Protein AF-A0A9N8ZDX1-F1 (afdb_monomer_lite)

Organism: Funneliformis mosseae (NCBI:txid27381)

pLDDT: mean 87.54, std 16.49, range [23.47, 98.81]

Foldseek 3Di:
DDAFDADALCQLQAAWQWAQWAAAQARQKIWIWHDDVSAIAIWMDRHLQDCPRIDGLDDDPALHWDDWDHFLPQWIWGWDPPVETWIWIAHNPPSDIDTQDPDPPKHKDWADHANVCRQKTKMWICPPPVQATFIWIAGRVHSDIGGDGDPPPQFLDFHAANVRDTAWTWFQDLQRWIFIWGADPNDTDTDDIGGLLWRVQKDWQDWFDDVPWIKIWMWTQPPHWETFIWIFTPVPPVRDTHGQGDCPPAQWYFDDFDAQLAGRHTAWTWAADQAIDIDGSDPLVVVLRVLVCVVDVAHKDWSYAHNVRQWTWIWGAFQFAAIWIWIAGSVVRDTRTPDGRRVVSVVGGFWAKDWDWFQFPVGDTKTKIKTAAPPQDDPVDNGAGPAAAQAEEEEEADLQAADHNDHHDSVCRNVSSLGHMYMYINQQCHHGRTSVSNLVQFQQQLHVSLSRSVSVVVVCVVSRHHDQLRYEQEYEASSLLSQLSCQQVVVPRHLEYEHEAYQQAQLVVLVPDRSNCPSSSSSVCGRNPADSPDPVRNVSRCVNGSVVRVVSRPHAYDYEHCDDDDDHNYHHDVSDDRDDSRSLVSSLSVQVVSLVSCVRNNGDHDDDDPPPDDPPPPDDDDDDPPVVVVVVRDDDDDDDPVVVVVLLVVLVVVVLVQVCVVQNPVCSVLLLVLLQDDFFKKKFFQPLADPVLLVVQVVCCCVVPFVPWDWDPLLQTTIIGTPDDGDDWDAHPLQATGIDIDFPLLSVLLSLLVAAWAFAEEEEQCFLPPSVSSNCCHNVVPDDSDPDDPPDDPDPRQGYAYEYEDQDPVRLVNNVCNCVRRPRPVCPPRRYHYDNDQPLPPAAGQTYEAAADAPQVSVQSNDSVSSSVDDPCRLVVRLVVSLVSVVSVQSRYDAQGKYKYKYLDPDVSNAVVSVVVVCPDDPFHKDWDDDPPPPPAADDDPRWGAHGCSPRVSGTRMTMIMMHTHDDDPPD

Secondary structure (DSSP, 8-state):
-PPPPPPPHHHHHS--SSEEEEE-TTSS-EEEEEEETTEEEEEEES-TT-GGG-EE-----SS----EEE-SSSEEEEEEESSSEEEEEEETTT--EEES---TT-BEEEEEE-SSSTTEEEEEE--S-TTSPEEEEEETTT--EEEEE---S--SEEEE-TTS-EEEEEEE-TTS-EEEEEEETTEEEEEEEE-TTTTTT-EEEEEEEETTEEEEEEEE-TTSSS-EEEEEETTSTT--EEEEE--TT-SS-EEEEEE-TTT--EEEEEEESSSEEEEESSHHHHHHHHHHHHH-SSEEEEEEE-TTS-EEEEEEE-SSS--EEEEEETTTTEEEEEEES-GGGTTSPPPPEEEEEEEPTT--EEEEEEE--TT-EETTEEEEESS-EEEEEEE-S-SSS---S-S--HHHHHHHHHT-EEEEE--TT-SSS-HHHHHTTTT-TTTHHHHHHHHHHHHHHHTT-EEEEEEEEEEETHHHHHHHHHHHHSTTT-SEEEEES--S-HHHHHHT--GGGGGGHHHHHHHHT--TTSHHHHHHHHHT-GGGGGGG--S-EEEEESS---SSEEEE-TT-BSB--SHHHHHHHHHHHHHHHHHHH-------------TTS--S-----THHHHTTS----S--TTHHHHHHHHHHHHHHHHHHHHH-TTTHHHHHHHHHSPPP-EEEE-TTS-HHHHHHHHHHHHHSS-TT-EE-GGGSS-EEE-SSPPPPP-B-TTS-BSEEEE-HHHHHHHHHHT--TT-EEEEET-TT-HHHHHHHHHHTTTS-SSS---TT--S-----EEEEE--SHHHHHHHHHHHHHHS-GGGTTTTEEEESS-GGGS--EEEEEEE-----HHHHHH-HHHHHT--THHHHHHHHHHHHHHHHHHHHEEEEEEEEEEES---TTTTHHHHHHHHT-SSS-EEEPP--S---SSEE-SSSEEE-TTTTTT---EEEEEEEE-------

InterPro domains:
  IPR001375 Peptidase S9, prolyl oligopeptidase, catalytic domain [PF00326] (412-517)
  IPR001678 SAM-dependent methyltransferase RsmB-F/NOP2-type domain [PS51686] (671-966)
  IPR011042 Six-bladed beta-propeller, TolB-like [G3DSA:2.120.10.30] (7-189)
  IPR023267 RNA (C5-cytosine) methyltransferase [PR02008] (762-772)
  IPR023267 RNA (C5-cytosine) methyltransferase [PR02008] (846-858)
  IPR023267 RNA (C5-cytosine) methyltransferase [PR02008] (896-912)
  IPR023267 RNA (C5-cytosine) methyltransferase [PTHR22808] (650-927)
  IPR029058 Alpha/Beta hydrolase fold [G3DSA:3.40.50.1820] (318-607)
  IPR029058 Alpha/Beta hydrolase fold [SSF53474] (355-602)
  IPR029063 S-adenosyl-L-methionine-dependent methyltransferase superfamily [G3DSA:3.40.50.150] (743-967)
  IPR029063 S-adenosyl-L-methionine-dependent methyltransferase superfamily [SSF53335] (737-965)
  IPR049560 SAM-dependent methyltransferase RsmB-F/NOP2-type, catalytic core [PF01189] (752-951)

Radius of gyration: 34.42 Å; chains: 1; bounding box: 88×97×95 Å

Sequence (972 aa):
MPQPSIIPRKVLFGNPSRASPTISPDGKYLAFIAPKDGILNIYVCDNPRDISSARAITNDKHRGIRTYMWSFSNRIIYKQDKDDFKVYSVDVNSGEEILLTPFDKTTSTPERFSSDFPDEIVISINHPDPTAFSLYRSNLKTGEINLIEENTQGFIGYFVNDDLKVRFATKQTDEAGNDVYRKINDEWELMISYDLDDTISSEIKSLVKDDKDELVYLTDSRDREFNALYKINLNDPKKKLHLVVDPKNQKSDIEETLLDPRTNVPLAYSLNYLRKSWHPICSEVSKDLDFLKSVDEGDISFLSQTLDNTIWIVGFENDTRSAMYYLYERSERSVHLLFNQRPELDDYELVKLHPVVIKSRDNLDLVSYLTVPLKKHDPYTNYKPTHPLPMILAVHGGPWIRDYFTPLRGDHQFFANRGYAVLSVNYRSSTGLGKTLLRSGNGEWGGKAHDDLIDAINWAIKEKIALKDKIAIYGGSYGGYAVLAGLTFTPGVFAAGVDIVGPSNLVTLLKSIPPYWKAMLNELKKRVGGDPETEEGVKFLSSRSPLNFADKICKPLLIAQVSKSIPVDYVLFNDEGHGFARPENRISFFAMTEKFLSVHLGGRYEEVQVIQVRKSELYNDGDDKENSLIRSSVRIIGSFCSRSIKKLNSITELFNNFYIQQYGKERWPNLLSSLKGPSKSCAMINKFASNTSILEFIHESKSSNNSDMMKVDYLGVECYVSDSKFPKPKKDEHNIFNVYHLDLASIMVTKALDVQPGDMVLDLCAAPGGKSLAILQRLLNNVDQRGGAIEGSSTRESGGMLIANEINNKRFHRLLQVIKSYIPFKYHQDQIKLVKNSPTRNFSYDKILVDVPCSSERHLITDQNELSRWKESRSKNFSIKQYNILLDAVKALRINGILVYSTCSISNLENDLVIKKILENSWVELQAVKRNDGWEFGEETGFGWIVLPDKCDGYGPMYFTILKRVEKGNKF

Structure (mmCIF, N/CA/C/O backbone):
data_AF-A0A9N8ZDX1-F1
#
_entry.id   AF-A0A9N8ZDX1-F1
#
loop_
_atom_site.group_PDB
_atom_site.id
_atom_site.type_symbol
_atom_site.label_atom_id
_atom_site.label_alt_id
_atom_site.label_comp_id
_atom_site.label_asym_id
_atom_site.label_entity_id
_atom_site.label_seq_id
_atom_site.pdbx_PDB_ins_code
_atom_site.Cartn_x
_atom_site.Cartn_y
_atom_site.Cartn_z
_atom_site.occupancy
_atom_site.B_iso_or_equiv
_atom_site.auth_seq_id
_atom_site.auth_comp_id
_atom_site.auth_asym_id
_atom_site.auth_atom_id
_atom_site.pdbx_PDB_model_num
ATOM 1 N N . MET A 1 1 ? -41.905 8.507 -5.202 1.00 55.69 1 MET A N 1
ATOM 2 C CA . MET A 1 1 ? -41.245 7.815 -6.334 1.00 55.69 1 MET A CA 1
ATOM 3 C C . MET A 1 1 ? -40.669 6.491 -5.841 1.00 55.69 1 MET A C 1
ATOM 5 O O . MET A 1 1 ? -40.224 6.464 -4.696 1.00 55.69 1 MET A O 1
ATOM 9 N N . PRO A 1 2 ? -40.684 5.410 -6.642 1.00 65.88 2 PRO A N 1
ATOM 10 C CA . PRO A 1 2 ? -40.080 4.137 -6.251 1.00 65.88 2 PRO A CA 1
ATOM 11 C C . PRO A 1 2 ? -38.570 4.300 -6.023 1.00 65.88 2 PRO A C 1
ATOM 13 O O . PRO A 1 2 ? -37.890 5.005 -6.780 1.00 65.88 2 PRO A O 1
ATOM 16 N N . GLN A 1 3 ? -38.066 3.675 -4.956 1.00 75.75 3 GLN A N 1
ATOM 17 C CA . GLN A 1 3 ? -36.641 3.669 -4.616 1.00 75.75 3 GLN A CA 1
ATOM 18 C C . GLN A 1 3 ? -35.839 2.981 -5.737 1.00 75.75 3 GLN A C 1
ATOM 20 O O . GLN A 1 3 ? -36.326 1.991 -6.286 1.00 75.75 3 GLN A O 1
ATOM 25 N N . PRO A 1 4 ? -34.641 3.479 -6.092 1.00 86.00 4 PRO A N 1
ATOM 26 C CA . PRO A 1 4 ? -33.779 2.822 -7.077 1.00 86.00 4 PRO A CA 1
ATOM 27 C C . PRO A 1 4 ? -33.379 1.418 -6.600 1.00 86.00 4 PRO A C 1
ATOM 29 O O . PRO A 1 4 ? -33.313 1.166 -5.392 1.00 86.00 4 PRO A O 1
ATOM 32 N N . SER A 1 5 ? -33.092 0.500 -7.523 1.00 90.50 5 SER A N 1
ATOM 33 C CA . SER A 1 5 ? -32.574 -0.834 -7.190 1.00 90.50 5 SER A CA 1
ATOM 34 C C . SER A 1 5 ? -31.267 -0.735 -6.387 1.00 90.50 5 SER A C 1
ATOM 36 O O . SER A 1 5 ? -30.557 0.276 -6.415 1.00 90.50 5 SER A O 1
ATOM 38 N N . ILE A 1 6 ? -30.973 -1.758 -5.580 1.00 93.19 6 ILE A N 1
ATOM 39 C CA . ILE A 1 6 ? -29.654 -1.860 -4.944 1.00 93.19 6 ILE A CA 1
ATOM 40 C C . ILE A 1 6 ? -28.660 -2.274 -6.026 1.00 93.19 6 ILE A C 1
ATOM 42 O O . ILE A 1 6 ? -28.867 -3.301 -6.667 1.00 93.19 6 ILE A O 1
ATOM 46 N N . ILE A 1 7 ? -27.587 -1.499 -6.202 1.00 95.62 7 ILE A N 1
ATOM 47 C CA . ILE A 1 7 ? -26.479 -1.890 -7.079 1.00 95.62 7 ILE A CA 1
ATOM 48 C C . ILE A 1 7 ? -25.700 -3.003 -6.361 1.00 95.62 7 ILE A C 1
ATOM 50 O O . ILE A 1 7 ? -25.249 -2.773 -5.224 1.00 95.62 7 ILE A O 1
ATOM 54 N N . PRO A 1 8 ? -25.541 -4.196 -6.964 1.00 95.44 8 PRO A N 1
ATOM 55 C CA . PRO A 1 8 ? -24.845 -5.302 -6.323 1.00 95.44 8 PRO A CA 1
ATOM 56 C C . PRO A 1 8 ? -23.377 -4.979 -6.029 1.00 95.44 8 PRO A C 1
ATOM 58 O O . PRO A 1 8 ? -22.676 -4.386 -6.851 1.00 95.44 8 PRO A O 1
ATOM 61 N N . ARG A 1 9 ? -22.859 -5.453 -4.890 1.00 94.06 9 ARG A N 1
ATOM 62 C CA . ARG A 1 9 ? -21.437 -5.310 -4.510 1.00 94.06 9 ARG A CA 1
ATOM 63 C C . ARG A 1 9 ? -20.499 -5.840 -5.593 1.00 94.06 9 ARG A C 1
ATOM 65 O O . ARG A 1 9 ? -19.472 -5.229 -5.868 1.00 94.06 9 ARG A O 1
ATOM 72 N N . LYS A 1 10 ? -20.865 -6.962 -6.225 1.00 92.25 10 LYS A N 1
ATOM 73 C CA . LYS A 1 10 ? -20.088 -7.587 -7.307 1.00 92.25 10 LYS A CA 1
ATOM 74 C C . LYS A 1 10 ? -19.955 -6.679 -8.536 1.00 92.25 10 LYS A C 1
ATOM 76 O O . LYS A 1 10 ? -18.924 -6.730 -9.190 1.00 92.25 10 LYS A O 1
ATOM 81 N N . VAL A 1 11 ? -20.951 -5.843 -8.822 1.00 94.31 11 VAL A N 1
ATOM 82 C CA . VAL A 1 11 ? -20.932 -4.918 -9.968 1.00 94.31 11 VAL A CA 1
ATOM 83 C C . VAL A 1 11 ? -19.973 -3.747 -9.702 1.00 94.31 11 VAL A C 1
ATOM 85 O O . VAL A 1 11 ? -19.142 -3.422 -10.542 1.00 94.31 11 VAL A O 1
ATOM 88 N N . LEU A 1 12 ? -20.007 -3.166 -8.497 1.00 93.38 12 LEU A N 1
ATOM 89 C CA . LEU A 1 12 ? -19.137 -2.037 -8.122 1.00 93.38 12 LEU A CA 1
ATOM 90 C C . LEU A 1 12 ? -17.692 -2.457 -7.808 1.00 93.38 12 LEU A C 1
ATOM 92 O O . LEU A 1 12 ? -16.742 -1.749 -8.136 1.00 93.38 12 LEU A O 1
ATOM 96 N N . PHE A 1 13 ? -17.520 -3.610 -7.160 1.00 92.94 13 PHE A N 1
ATOM 97 C CA . PHE A 1 13 ? -16.246 -4.047 -6.584 1.00 92.94 13 PHE A CA 1
ATOM 98 C C . PHE A 1 13 ? -15.755 -5.395 -7.124 1.00 92.94 13 PHE A C 1
ATOM 100 O O . PHE A 1 13 ? -14.796 -5.958 -6.593 1.00 92.94 13 PHE A O 1
ATOM 107 N N . GLY A 1 14 ? -16.373 -5.941 -8.168 1.00 91.62 14 GLY A N 1
ATOM 108 C CA . GLY A 1 14 ? -15.836 -7.085 -8.907 1.00 91.62 14 GLY A CA 1
ATOM 109 C C . GLY A 1 14 ? -14.628 -6.698 -9.755 1.00 91.62 14 GLY A C 1
ATOM 110 O O . GLY A 1 14 ? -14.195 -5.542 -9.762 1.00 91.62 14 GLY A O 1
ATOM 111 N N . ASN A 1 15 ? -14.064 -7.650 -10.490 1.00 93.38 15 ASN A N 1
ATOM 112 C CA . ASN A 1 15 ? -13.120 -7.307 -11.554 1.00 93.38 15 ASN A CA 1
ATOM 113 C C . ASN A 1 15 ? -13.843 -6.544 -12.675 1.00 93.38 15 ASN A C 1
ATOM 115 O O . ASN A 1 15 ? -15.035 -6.774 -12.866 1.00 93.38 15 ASN A O 1
ATOM 119 N N . PRO A 1 16 ? -13.174 -5.601 -13.361 1.00 94.56 16 PRO A N 1
ATOM 120 C CA . PRO A 1 16 ? -13.725 -5.022 -14.579 1.00 94.56 16 PRO A CA 1
ATOM 121 C C . PRO A 1 16 ? -13.825 -6.092 -15.670 1.00 94.56 16 PRO A C 1
ATOM 123 O O . PRO A 1 16 ? -13.044 -7.047 -15.670 1.00 94.56 16 PRO A O 1
ATOM 126 N N . SER A 1 17 ? -14.748 -5.906 -16.612 1.00 95.50 17 SER A N 1
ATOM 127 C CA . SER A 1 17 ? -14.849 -6.770 -17.791 1.00 95.50 17 SER A CA 1
ATOM 128 C C . SER A 1 17 ? -13.591 -6.649 -18.658 1.00 95.50 17 SER A C 1
ATOM 130 O O . SER A 1 17 ? -13.038 -7.656 -19.097 1.00 95.50 17 SER A O 1
ATOM 132 N N . ARG A 1 18 ? -13.103 -5.415 -18.852 1.00 96.50 18 ARG A N 1
ATOM 133 C CA . ARG A 1 18 ? -11.825 -5.077 -19.504 1.00 96.50 18 ARG A CA 1
ATOM 134 C C . ARG A 1 18 ? -11.278 -3.784 -18.902 1.00 96.50 18 ARG A C 1
ATOM 136 O O . ARG A 1 18 ? -12.065 -2.955 -18.466 1.00 96.50 18 ARG A O 1
ATOM 143 N N . ALA A 1 19 ? -9.965 -3.581 -18.858 1.00 96.62 19 ALA A N 1
ATOM 144 C CA . ALA A 1 19 ? -9.360 -2.360 -18.323 1.00 96.62 19 ALA A CA 1
ATOM 145 C C . ALA A 1 19 ? -7.980 -2.075 -18.920 1.00 96.62 19 ALA A C 1
ATOM 147 O O . ALA A 1 19 ? -7.331 -2.971 -19.457 1.00 96.62 19 ALA A O 1
ATOM 148 N N . SER A 1 20 ? -7.526 -0.829 -18.768 1.00 96.56 20 SER A N 1
ATOM 149 C CA . SER A 1 20 ? -6.164 -0.394 -19.101 1.00 96.56 20 SER A CA 1
ATOM 150 C C . SER A 1 20 ? -5.719 -0.778 -20.521 1.00 96.56 20 SER A C 1
ATOM 152 O O . SER A 1 20 ? -4.696 -1.453 -20.660 1.00 96.56 20 SER A O 1
ATOM 154 N N . PRO A 1 21 ? -6.478 -0.428 -21.579 1.00 98.00 21 PRO A N 1
ATOM 155 C CA . PRO A 1 21 ? -6.029 -0.680 -22.939 1.00 98.00 21 PRO A CA 1
ATOM 156 C C . PRO A 1 21 ? -4.808 0.175 -23.282 1.00 98.00 21 PRO A C 1
ATOM 158 O O . PRO A 1 21 ? -4.778 1.361 -22.964 1.00 98.00 21 PRO A O 1
ATOM 161 N N . THR A 1 22 ? -3.822 -0.414 -23.951 1.00 97.94 22 THR A N 1
ATOM 162 C CA . THR A 1 22 ? -2.669 0.313 -24.492 1.00 97.94 22 THR A CA 1
ATOM 163 C C . THR A 1 22 ? -2.265 -0.261 -25.845 1.00 97.94 22 THR A C 1
ATOM 165 O O . THR A 1 22 ? -2.353 -1.472 -26.067 1.00 97.94 22 THR A O 1
ATOM 168 N N . ILE A 1 23 ? -1.828 0.604 -26.756 1.00 97.88 23 ILE A N 1
ATOM 169 C CA . ILE A 1 23 ? -1.395 0.226 -28.104 1.00 97.88 23 ILE A CA 1
ATOM 170 C C . ILE A 1 23 ? 0.116 -0.012 -28.144 1.00 97.88 23 ILE A C 1
ATOM 172 O O . ILE A 1 23 ? 0.869 0.672 -27.448 1.00 97.88 23 ILE A O 1
ATOM 176 N N . SER A 1 24 ? 0.559 -0.979 -28.950 1.00 97.50 24 SER A N 1
ATOM 177 C CA . SER A 1 24 ? 1.982 -1.210 -29.186 1.00 97.50 24 SER A CA 1
ATOM 178 C C . SER A 1 24 ? 2.624 0.002 -29.873 1.00 97.50 24 SER A C 1
ATOM 180 O O . SER A 1 24 ? 1.956 0.695 -30.647 1.00 97.50 24 SER A O 1
ATOM 182 N N . PRO A 1 25 ? 3.929 0.258 -29.661 1.00 96.75 25 PRO A N 1
ATOM 183 C CA . PRO A 1 25 ? 4.604 1.406 -30.264 1.00 96.75 25 PRO A CA 1
ATOM 184 C C . PRO A 1 25 ? 4.526 1.449 -31.796 1.00 96.75 25 PRO A C 1
ATOM 186 O O . PRO A 1 25 ? 4.531 2.528 -32.376 1.00 96.75 25 PRO A O 1
ATOM 189 N N . ASP A 1 26 ? 4.432 0.294 -32.457 1.00 95.62 26 ASP A N 1
ATOM 190 C CA . ASP A 1 26 ? 4.300 0.184 -33.914 1.00 95.62 26 ASP A CA 1
ATOM 191 C C . ASP A 1 26 ? 2.844 0.185 -34.419 1.00 95.62 26 ASP A C 1
ATOM 193 O O . ASP A 1 26 ? 2.614 0.035 -35.618 1.00 95.62 26 ASP A O 1
ATOM 197 N N . GLY A 1 27 ? 1.863 0.315 -33.520 1.00 95.69 27 GLY A N 1
ATOM 198 C CA . GLY A 1 27 ? 0.443 0.385 -33.857 1.00 95.69 27 GLY A CA 1
ATOM 199 C C . GLY A 1 27 ? -0.186 -0.931 -34.313 1.00 95.69 27 GLY A C 1
ATOM 200 O O . GLY A 1 27 ? -1.321 -0.912 -34.784 1.00 95.69 27 GLY A O 1
ATOM 201 N N . LYS A 1 28 ? 0.515 -2.069 -34.212 1.00 94.75 28 LYS A N 1
ATOM 202 C CA . LYS A 1 28 ? 0.005 -3.365 -34.692 1.00 94.75 28 LYS A CA 1
ATOM 203 C C . LYS A 1 28 ? -0.842 -4.119 -33.680 1.00 94.75 28 LYS A C 1
ATOM 205 O O . LYS A 1 28 ? -1.708 -4.881 -34.088 1.00 94.75 28 LYS A O 1
ATOM 210 N N . TYR A 1 29 ? -0.605 -3.928 -32.388 1.00 96.50 29 TYR A N 1
ATOM 211 C CA . TYR A 1 29 ? -1.265 -4.698 -31.341 1.00 96.50 29 TYR A CA 1
ATOM 212 C C . TYR A 1 29 ? -1.938 -3.778 -30.334 1.00 96.50 29 TYR A C 1
ATOM 214 O O . TYR A 1 29 ? -1.427 -2.709 -30.007 1.00 96.50 29 TYR A O 1
ATOM 222 N N . LEU A 1 30 ? -3.066 -4.224 -29.792 1.00 97.69 30 LEU A N 1
ATOM 223 C CA . LEU A 1 30 ? -3.670 -3.617 -28.613 1.00 97.69 30 LEU A CA 1
ATOM 224 C C . LEU A 1 30 ? -3.649 -4.644 -27.488 1.00 97.69 30 LEU A C 1
ATOM 226 O O . LEU A 1 30 ? -4.099 -5.776 -27.657 1.00 97.69 30 LEU A O 1
ATOM 230 N N . ALA A 1 31 ? -3.141 -4.233 -26.335 1.00 98.19 31 ALA A N 1
ATOM 231 C CA . ALA A 1 31 ? -3.210 -5.006 -25.111 1.00 98.19 31 ALA A CA 1
ATOM 232 C C . ALA A 1 31 ? -4.245 -4.404 -24.165 1.00 98.19 31 ALA A C 1
ATOM 234 O O . ALA A 1 31 ? -4.539 -3.213 -24.231 1.00 98.19 31 ALA A O 1
ATOM 235 N N . PHE A 1 32 ? -4.802 -5.226 -23.282 1.00 98.31 32 PHE A N 1
ATOM 236 C CA . PHE A 1 32 ? -5.649 -4.795 -22.173 1.00 98.31 32 PHE A CA 1
ATOM 237 C C . PHE A 1 32 ? -5.677 -5.867 -21.082 1.00 98.31 32 PHE A C 1
ATOM 239 O O . PHE A 1 32 ? -5.274 -7.010 -21.288 1.00 98.31 32 PHE A O 1
ATOM 246 N N . ILE A 1 33 ? -6.173 -5.511 -19.902 1.00 98.00 33 ILE A N 1
ATOM 247 C CA . ILE A 1 33 ? -6.389 -6.448 -18.801 1.00 98.00 33 ILE A CA 1
ATOM 248 C C . ILE A 1 33 ? -7.836 -6.930 -18.824 1.00 98.00 33 ILE A C 1
ATOM 250 O O . ILE A 1 33 ? -8.758 -6.119 -18.892 1.00 98.00 33 ILE A O 1
ATOM 254 N N . ALA A 1 34 ? -8.050 -8.239 -18.712 1.00 97.44 34 ALA A N 1
ATOM 255 C CA . ALA A 1 34 ? -9.377 -8.824 -18.543 1.00 97.44 34 ALA A CA 1
ATOM 256 C C . ALA A 1 34 ? -9.326 -10.105 -17.691 1.00 97.44 34 ALA A C 1
ATOM 258 O O . ALA A 1 34 ? -8.256 -10.699 -17.526 1.00 97.44 34 ALA A O 1
ATOM 259 N N . PRO A 1 35 ? -10.452 -10.552 -17.110 1.00 96.00 35 PRO A N 1
ATOM 260 C CA . PRO A 1 35 ? -10.497 -11.803 -16.365 1.00 96.00 35 PRO A CA 1
ATOM 261 C C . PRO A 1 35 ? -10.279 -13.023 -17.273 1.00 96.00 35 PRO A C 1
ATOM 263 O O . PRO A 1 35 ? -10.859 -13.131 -18.350 1.00 96.00 35 PRO A O 1
ATOM 266 N N . LYS A 1 36 ? -9.485 -13.980 -16.805 1.00 95.31 36 LYS A N 1
ATOM 267 C CA . LYS A 1 36 ? -9.415 -15.364 -17.279 1.00 95.31 36 LYS A CA 1
ATOM 268 C C . LYS A 1 36 ? -9.708 -16.243 -16.067 1.00 95.31 36 LYS A C 1
ATOM 270 O O . LYS A 1 36 ? -9.024 -16.108 -15.056 1.00 95.31 36 LYS A O 1
ATOM 275 N N . ASP A 1 37 ? -10.781 -17.029 -16.121 1.00 92.06 37 ASP A N 1
ATOM 276 C CA . ASP A 1 37 ? -11.279 -17.811 -14.975 1.00 92.06 37 ASP A CA 1
ATOM 277 C C . ASP A 1 37 ? -11.464 -16.952 -13.703 1.00 92.06 37 ASP A C 1
ATOM 279 O O . ASP A 1 37 ? -11.077 -17.317 -12.596 1.00 92.06 37 ASP A O 1
ATOM 283 N N . GLY A 1 38 ? -11.988 -15.732 -13.874 1.00 88.69 38 GLY A N 1
ATOM 284 C CA . GLY A 1 38 ? -12.203 -14.770 -12.786 1.00 88.69 38 GLY A CA 1
ATOM 285 C C . GLY A 1 38 ? -10.964 -13.979 -12.339 1.00 88.69 38 GLY A C 1
ATOM 286 O O . GLY A 1 38 ? -11.124 -12.994 -11.617 1.00 88.69 38 GLY A O 1
ATOM 287 N N . ILE A 1 39 ? -9.756 -14.318 -12.807 1.00 92.31 39 ILE A N 1
ATOM 288 C CA . ILE A 1 39 ? -8.486 -13.693 -12.395 1.00 92.31 39 ILE A CA 1
ATOM 289 C C . ILE A 1 39 ? -7.921 -12.814 -13.515 1.00 92.31 39 ILE A C 1
ATOM 291 O O . ILE A 1 39 ? -7.858 -13.220 -14.674 1.00 92.31 39 ILE A O 1
ATOM 295 N N . LEU A 1 40 ? -7.509 -11.588 -13.182 1.00 95.50 40 LEU A N 1
ATOM 296 C CA . LEU A 1 40 ? -7.029 -10.619 -14.172 1.00 95.50 40 LEU A CA 1
ATOM 297 C C . LEU A 1 40 ? -5.735 -11.081 -14.854 1.00 95.50 40 LEU A C 1
ATOM 299 O O . LEU A 1 40 ? -4.741 -11.374 -14.192 1.00 95.50 40 LEU A O 1
ATOM 303 N N . ASN A 1 41 ? -5.762 -11.100 -16.182 1.00 96.94 41 ASN A N 1
ATOM 304 C CA . ASN A 1 41 ? -4.666 -11.471 -17.066 1.00 96.94 41 ASN A CA 1
ATOM 305 C C . ASN A 1 41 ? -4.532 -10.446 -18.200 1.00 96.94 41 ASN A C 1
ATOM 307 O O . ASN A 1 41 ? -5.436 -9.643 -18.436 1.00 96.94 41 ASN A O 1
ATOM 311 N N . ILE A 1 42 ? -3.396 -10.478 -18.893 1.00 98.00 42 ILE A N 1
ATOM 312 C CA . ILE A 1 42 ? -3.113 -9.612 -20.038 1.00 98.00 42 ILE A CA 1
ATOM 313 C C . ILE A 1 42 ? -3.644 -10.302 -21.291 1.00 98.00 42 ILE A C 1
ATOM 315 O O . ILE A 1 42 ? -3.317 -11.461 -21.557 1.00 98.00 42 ILE A O 1
ATOM 319 N N . TYR A 1 43 ? -4.452 -9.577 -22.050 1.00 97.94 43 TYR A N 1
ATOM 320 C CA . TYR A 1 43 ? -4.965 -9.967 -23.353 1.00 97.94 43 TYR A CA 1
ATOM 321 C C . TYR A 1 43 ? -4.326 -9.103 -24.431 1.00 97.94 43 TYR A C 1
ATOM 323 O O . TYR A 1 43 ? -4.060 -7.928 -24.190 1.00 97.94 43 TYR A O 1
ATOM 331 N N . VAL A 1 44 ? -4.108 -9.681 -25.610 1.00 97.56 44 VAL A N 1
ATOM 332 C CA . VAL A 1 44 ? -3.630 -8.970 -26.801 1.00 97.56 44 VAL A CA 1
ATOM 333 C C . VAL A 1 44 ? -4.508 -9.315 -27.996 1.00 97.56 44 VAL A C 1
ATOM 335 O O . VAL A 1 44 ? -4.904 -10.473 -28.143 1.00 97.56 44 VAL A O 1
ATOM 338 N N . CYS A 1 45 ? -4.801 -8.326 -28.840 1.00 95.19 45 CYS A N 1
ATOM 339 C CA . CYS A 1 45 ? -5.360 -8.524 -30.174 1.00 95.19 45 CYS A CA 1
ATOM 340 C C . CYS A 1 45 ? -4.414 -7.997 -31.262 1.00 95.19 45 CYS A C 1
ATOM 342 O O . CYS A 1 45 ? -3.749 -6.972 -31.093 1.00 95.19 45 CYS A O 1
ATOM 344 N N . ASP A 1 46 ? -4.399 -8.704 -32.393 1.00 92.12 46 ASP A N 1
ATOM 345 C CA . ASP A 1 46 ? -3.553 -8.402 -33.559 1.00 92.12 46 ASP A CA 1
ATOM 346 C C . ASP A 1 46 ? -4.177 -7.329 -34.473 1.00 92.12 46 ASP A C 1
ATOM 348 O O . ASP A 1 46 ? -3.565 -6.872 -35.434 1.00 92.12 46 ASP A O 1
ATOM 352 N N . ASN A 1 47 ? -5.424 -6.936 -34.191 1.00 93.25 47 ASN A N 1
ATOM 353 C CA . ASN A 1 47 ? -6.096 -5.807 -34.820 1.00 93.25 47 ASN A CA 1
ATOM 354 C C . ASN A 1 47 ? -6.563 -4.829 -33.729 1.00 93.25 47 ASN A C 1
ATOM 356 O O . ASN A 1 47 ? -7.563 -5.100 -33.062 1.00 93.25 47 ASN A O 1
ATOM 360 N N . PRO A 1 48 ? -5.909 -3.668 -33.562 1.00 93.56 48 PRO A N 1
ATOM 361 C CA . PRO A 1 48 ? -6.271 -2.697 -32.530 1.00 93.56 48 PRO A CA 1
ATOM 362 C C . PRO A 1 48 ? -7.687 -2.128 -32.657 1.00 93.56 48 PRO A C 1
ATOM 364 O O . PRO A 1 48 ? -8.211 -1.589 -31.687 1.00 93.56 48 PRO A O 1
ATOM 367 N N . ARG A 1 49 ? -8.312 -2.239 -33.838 1.00 92.12 49 ARG A N 1
ATOM 368 C CA . ARG A 1 49 ? -9.676 -1.751 -34.105 1.00 92.12 49 ARG A CA 1
ATOM 369 C C . ARG A 1 49 ? -10.749 -2.821 -33.905 1.00 92.12 49 ARG A C 1
ATOM 371 O O . ARG A 1 49 ? -11.931 -2.497 -33.937 1.00 92.12 49 ARG A O 1
ATOM 378 N N . ASP A 1 50 ? -10.356 -4.077 -33.706 1.00 90.62 50 ASP A N 1
ATOM 379 C CA . ASP A 1 50 ? -11.276 -5.184 -33.460 1.00 90.62 50 ASP A CA 1
ATOM 380 C C . ASP A 1 50 ? -10.717 -6.131 -32.394 1.00 90.62 50 ASP A C 1
ATOM 382 O O . ASP A 1 50 ? -9.851 -6.974 -32.639 1.00 90.62 50 ASP A O 1
ATOM 386 N N . ILE A 1 51 ? -11.270 -6.006 -31.189 1.00 91.88 51 ILE A N 1
ATOM 387 C CA . ILE A 1 51 ? -10.871 -6.801 -30.028 1.00 91.88 51 ILE A CA 1
ATOM 388 C C . ILE A 1 51 ? -11.464 -8.217 -30.028 1.00 91.88 51 ILE A C 1
ATOM 390 O O . ILE A 1 51 ? -11.217 -8.969 -29.086 1.00 91.88 51 ILE A O 1
ATOM 394 N N . SER A 1 52 ? -12.263 -8.601 -31.032 1.00 89.19 52 SER A N 1
ATOM 395 C CA . SER A 1 52 ? -12.872 -9.937 -31.105 1.00 89.19 52 SER A CA 1
ATOM 396 C C . SER A 1 52 ? -11.834 -11.063 -31.198 1.00 89.19 52 SER A C 1
ATOM 398 O O . SER A 1 52 ? -12.092 -12.174 -30.739 1.00 89.19 52 SER A O 1
ATOM 400 N N . SER A 1 53 ? -10.638 -10.758 -31.714 1.00 87.62 53 SER A N 1
ATOM 401 C CA . SER A 1 53 ? -9.492 -11.672 -31.806 1.00 87.62 53 SER A CA 1
ATOM 402 C C . SER A 1 53 ? -8.638 -11.739 -30.532 1.00 87.62 53 SER A C 1
ATOM 404 O O . SER A 1 53 ? -7.608 -12.414 -30.519 1.00 87.62 53 SER A O 1
ATOM 406 N N . ALA A 1 54 ? -9.027 -11.040 -29.460 1.00 95.38 54 ALA A N 1
ATOM 407 C CA . ALA A 1 54 ? -8.208 -10.943 -28.261 1.00 95.38 54 ALA A CA 1
ATOM 408 C C . ALA A 1 54 ? -7.987 -12.303 -27.583 1.00 95.38 54 ALA A C 1
ATOM 410 O O . ALA A 1 54 ? -8.930 -13.033 -27.275 1.00 95.38 54 ALA A O 1
ATOM 411 N N . ARG A 1 55 ? -6.728 -12.599 -27.257 1.00 95.56 55 ARG A N 1
ATOM 412 C CA . ARG A 1 55 ? -6.316 -13.807 -26.530 1.00 95.56 55 ARG A CA 1
ATOM 413 C C . ARG A 1 55 ? -5.505 -13.452 -25.295 1.00 95.56 55 ARG A C 1
ATOM 415 O O . ARG A 1 55 ? -4.709 -12.516 -25.320 1.00 95.56 55 ARG A O 1
ATOM 422 N N . ALA A 1 56 ? -5.679 -14.222 -24.224 1.00 96.81 56 ALA A N 1
ATOM 423 C CA . ALA A 1 56 ? -4.841 -14.092 -23.039 1.00 96.81 56 ALA A CA 1
ATOM 424 C C . ALA A 1 56 ? -3.412 -14.552 -23.360 1.00 96.81 56 ALA A C 1
ATOM 426 O O . ALA A 1 56 ? -3.221 -15.684 -23.809 1.00 96.81 56 ALA A O 1
ATOM 427 N N . ILE A 1 57 ? -2.424 -13.698 -23.100 1.00 96.44 57 ILE A N 1
ATOM 428 C CA . ILE A 1 57 ? -0.997 -14.023 -23.256 1.00 96.44 57 ILE A CA 1
ATOM 429 C C . ILE A 1 57 ? -0.338 -14.418 -21.931 1.00 96.44 57 ILE A C 1
ATOM 431 O O . ILE A 1 57 ? 0.757 -14.964 -21.920 1.00 96.44 57 ILE A O 1
ATOM 435 N N . THR A 1 58 ? -1.023 -14.179 -20.811 1.00 96.00 58 THR A N 1
ATOM 436 C CA . THR A 1 58 ? -0.605 -14.616 -19.477 1.00 96.00 58 THR A CA 1
ATOM 437 C C . THR A 1 58 ? -1.617 -15.584 -18.857 1.00 96.00 58 THR A C 1
ATOM 439 O O . THR A 1 58 ? -2.724 -15.802 -19.368 1.00 96.00 58 THR A O 1
ATOM 442 N N . ASN A 1 59 ? -1.199 -16.248 -17.776 1.00 93.06 59 ASN A N 1
ATOM 443 C CA . ASN A 1 59 ? -1.996 -17.257 -17.080 1.00 93.06 59 ASN A CA 1
ATOM 444 C C . ASN A 1 59 ? -1.812 -17.196 -15.554 1.00 93.06 59 ASN A C 1
ATOM 446 O O . ASN A 1 59 ? -1.578 -18.219 -14.906 1.00 93.06 59 ASN A O 1
ATOM 450 N N . ASP A 1 60 ? -1.871 -15.994 -14.981 1.00 90.62 60 ASP A N 1
ATOM 451 C CA . ASP A 1 60 ? -1.879 -15.800 -13.536 1.00 90.62 60 ASP A CA 1
ATOM 452 C C . ASP A 1 60 ? -3.119 -16.445 -12.910 1.00 90.62 60 ASP A C 1
ATOM 454 O O . ASP A 1 60 ? -4.245 -16.251 -13.372 1.00 90.62 60 ASP A O 1
ATOM 458 N N . LYS A 1 61 ? -2.884 -17.204 -11.837 1.00 88.38 61 LYS A N 1
ATOM 459 C CA . LYS A 1 61 ? -3.908 -17.923 -11.069 1.00 88.38 61 LYS A CA 1
ATOM 460 C C . LYS A 1 61 ? -3.987 -17.457 -9.613 1.00 88.38 61 LYS A C 1
ATOM 462 O O . LYS A 1 61 ? -4.547 -18.158 -8.771 1.00 88.38 61 LYS A O 1
ATOM 467 N N . HIS A 1 62 ? -3.388 -16.310 -9.295 1.00 82.12 62 HIS A N 1
ATOM 468 C CA . HIS A 1 62 ? -3.205 -15.852 -7.923 1.00 82.12 62 HIS A CA 1
ATOM 469 C C . HIS A 1 62 ? -3.867 -14.492 -7.694 1.00 82.12 62 HIS A C 1
ATOM 471 O O . HIS A 1 62 ? -5.061 -14.430 -7.396 1.00 82.12 62 HIS A O 1
ATOM 477 N N . ARG A 1 63 ? -3.093 -13.405 -7.771 1.00 81.81 63 ARG A N 1
ATOM 478 C CA . ARG A 1 63 ? -3.519 -12.055 -7.367 1.00 81.81 63 ARG A CA 1
ATOM 479 C C . ARG A 1 63 ? -4.075 -11.229 -8.537 1.00 81.81 63 ARG A C 1
ATOM 481 O O . ARG A 1 63 ? -4.714 -10.193 -8.313 1.00 81.81 63 ARG A O 1
ATOM 488 N N . GLY A 1 64 ? -3.876 -11.720 -9.762 1.00 90.00 64 GLY A N 1
ATOM 489 C CA . GLY A 1 64 ? -4.198 -11.053 -11.015 1.00 90.00 64 GLY A CA 1
ATOM 490 C C . GLY A 1 64 ? -3.191 -9.959 -11.367 1.00 90.00 64 GLY A C 1
ATOM 491 O O . GLY A 1 64 ? -2.709 -9.233 -10.496 1.00 90.00 64 GLY A O 1
ATOM 492 N N . ILE A 1 65 ? -2.884 -9.826 -12.654 1.00 93.12 65 ILE A N 1
ATOM 493 C CA . ILE A 1 65 ? -2.015 -8.767 -13.179 1.00 93.12 65 ILE A CA 1
ATOM 494 C C . ILE A 1 65 ? -2.840 -7.484 -13.338 1.00 93.12 65 ILE A C 1
ATOM 496 O O . ILE A 1 65 ? -3.943 -7.511 -13.881 1.00 93.12 65 ILE A O 1
ATOM 500 N N . ARG A 1 66 ? -2.321 -6.358 -12.832 1.00 90.50 66 ARG A N 1
ATOM 501 C CA . ARG A 1 66 ? -3.041 -5.065 -12.777 1.00 90.50 66 ARG A CA 1
ATOM 502 C C . ARG A 1 66 ? -2.395 -3.949 -13.578 1.00 90.50 66 ARG A C 1
ATOM 504 O O . ARG A 1 66 ? -3.060 -2.966 -13.880 1.00 90.50 66 ARG A O 1
ATOM 511 N N . THR A 1 67 ? -1.113 -4.087 -13.878 1.00 93.62 67 THR A N 1
ATOM 512 C CA . THR A 1 67 ? -0.334 -3.109 -14.625 1.00 93.62 67 THR A CA 1
ATOM 513 C C . THR A 1 67 ? 0.606 -3.846 -15.562 1.00 93.62 67 THR A C 1
ATOM 515 O O . THR A 1 67 ? 1.104 -4.927 -15.240 1.00 93.62 67 THR A O 1
ATOM 518 N N . TYR A 1 68 ? 0.820 -3.262 -16.733 1.00 97.00 68 TYR A N 1
ATOM 519 C CA . TYR A 1 68 ? 1.754 -3.750 -17.732 1.00 97.00 68 TYR A CA 1
ATOM 520 C C . TYR A 1 68 ? 2.205 -2.579 -18.614 1.00 97.00 68 TYR A C 1
ATOM 522 O O . TYR A 1 68 ? 1.584 -1.516 -18.599 1.00 97.00 68 TYR A O 1
ATOM 530 N N . MET A 1 69 ? 3.300 -2.762 -19.343 1.00 97.06 69 MET A N 1
ATOM 531 C CA . MET A 1 69 ? 3.914 -1.755 -20.207 1.00 97.06 69 MET A CA 1
ATOM 532 C C . MET A 1 69 ? 4.401 -2.420 -21.493 1.00 97.06 69 MET A C 1
ATOM 534 O O . MET A 1 69 ? 4.890 -3.550 -21.461 1.00 97.06 69 MET A O 1
ATOM 538 N N . TRP A 1 70 ? 4.287 -1.724 -22.617 1.00 97.25 70 TRP A N 1
ATOM 539 C CA . TRP A 1 70 ? 4.839 -2.182 -23.889 1.00 97.25 70 TRP A CA 1
ATOM 540 C C . TRP A 1 70 ? 6.355 -1.979 -23.955 1.00 97.25 70 TRP A C 1
ATOM 542 O O . TRP A 1 70 ? 6.857 -0.924 -23.571 1.00 97.25 70 TRP A O 1
ATOM 552 N N . SER A 1 71 ? 7.074 -2.965 -24.496 1.00 96.12 71 SER A N 1
ATOM 553 C CA . SER A 1 71 ? 8.412 -2.753 -25.055 1.00 96.12 71 SER A CA 1
ATOM 554 C C . SER A 1 71 ? 8.332 -2.320 -26.521 1.00 96.12 71 SER A C 1
ATOM 556 O O . SER A 1 71 ? 7.279 -2.385 -27.157 1.00 96.12 71 SER A O 1
ATOM 558 N N . PHE A 1 72 ? 9.482 -1.963 -27.093 1.00 95.12 72 PHE A N 1
ATOM 559 C CA . PHE A 1 72 ? 9.628 -1.715 -28.530 1.00 95.12 72 PHE A CA 1
ATOM 560 C C . PHE A 1 72 ? 9.942 -2.993 -29.344 1.00 95.12 72 PHE A C 1
ATOM 562 O O . PHE A 1 72 ? 10.217 -2.908 -30.537 1.00 95.12 72 PHE A O 1
ATOM 569 N N . SER A 1 73 ? 9.892 -4.182 -28.726 1.00 89.69 73 SER A N 1
ATOM 570 C CA . SER A 1 73 ? 10.277 -5.487 -29.306 1.00 89.69 73 SER A CA 1
ATOM 571 C C . SER A 1 73 ? 9.146 -6.525 -29.368 1.00 89.69 73 SER A C 1
ATOM 573 O O . SER A 1 73 ? 9.407 -7.726 -29.368 1.00 89.69 73 SER A O 1
ATOM 575 N N . ASN A 1 74 ? 7.882 -6.091 -29.437 1.00 90.44 74 ASN A N 1
ATOM 576 C CA . ASN A 1 74 ? 6.698 -6.970 -29.370 1.00 90.44 74 ASN A CA 1
ATOM 577 C C . ASN A 1 74 ? 6.626 -7.801 -28.077 1.00 90.44 74 ASN A C 1
ATOM 579 O O . ASN A 1 74 ? 6.161 -8.944 -28.083 1.00 90.44 74 ASN A O 1
ATOM 583 N N . ARG A 1 75 ? 7.083 -7.231 -26.958 1.00 96.88 75 ARG A N 1
ATOM 584 C CA . ARG A 1 75 ? 6.969 -7.846 -25.635 1.00 96.88 75 ARG A CA 1
ATOM 585 C C . ARG A 1 75 ? 6.235 -6.921 -24.680 1.00 96.88 75 ARG A C 1
ATOM 587 O O . ARG A 1 75 ? 6.229 -5.701 -24.839 1.00 96.88 75 ARG A O 1
ATOM 594 N N . ILE A 1 76 ? 5.614 -7.524 -23.677 1.00 97.81 76 ILE A N 1
ATOM 595 C CA . ILE A 1 76 ? 4.921 -6.812 -22.609 1.00 97.81 76 ILE A CA 1
ATOM 596 C C . ILE A 1 76 ? 5.630 -7.083 -21.290 1.00 97.81 76 ILE A C 1
ATOM 598 O O . ILE A 1 76 ? 5.936 -8.226 -20.956 1.00 97.81 76 ILE A O 1
ATOM 602 N N . ILE A 1 77 ? 5.878 -6.020 -20.533 1.00 97.75 77 ILE A N 1
ATOM 603 C CA . ILE A 1 77 ? 6.511 -6.068 -19.223 1.00 97.75 77 ILE A CA 1
ATOM 604 C C . ILE A 1 77 ? 5.434 -5.889 -18.165 1.00 97.75 77 ILE A C 1
ATOM 606 O O . ILE A 1 77 ? 4.611 -4.983 -18.263 1.00 97.75 77 ILE A O 1
ATOM 610 N N . TYR A 1 78 ? 5.440 -6.721 -17.130 1.00 95.62 78 TYR A N 1
ATOM 611 C CA . TYR A 1 78 ? 4.529 -6.569 -15.998 1.00 95.62 78 TYR A CA 1
ATOM 612 C C . TYR A 1 78 ? 5.184 -6.951 -14.683 1.00 95.62 78 TYR A C 1
ATOM 614 O O . TYR A 1 78 ? 6.181 -7.674 -14.621 1.00 95.62 78 TYR A O 1
ATOM 622 N N . LYS A 1 79 ? 4.586 -6.446 -13.608 1.00 91.69 79 LYS A N 1
ATOM 623 C CA . LYS A 1 79 ? 5.004 -6.701 -12.237 1.00 91.69 79 LYS A CA 1
ATOM 624 C C . LYS A 1 79 ? 4.023 -7.668 -11.584 1.00 91.69 79 LYS A C 1
ATOM 626 O O . LYS A 1 79 ? 2.813 -7.477 -11.696 1.00 91.69 79 LYS A O 1
ATOM 631 N N . GLN A 1 80 ? 4.532 -8.683 -10.892 1.00 86.56 80 GLN A N 1
ATOM 632 C CA . GLN A 1 80 ? 3.700 -9.626 -10.145 1.00 86.56 80 GLN A CA 1
ATOM 633 C C . GLN A 1 80 ? 4.292 -9.917 -8.768 1.00 86.56 80 GLN A C 1
ATOM 635 O O . GLN A 1 80 ? 5.507 -10.021 -8.610 1.00 86.56 80 GLN A O 1
ATOM 640 N N . ASP A 1 81 ? 3.406 -10.047 -7.786 1.00 77.94 81 ASP A N 1
ATOM 641 C CA . ASP A 1 81 ? 3.727 -10.358 -6.397 1.00 77.94 81 ASP A CA 1
ATOM 642 C C . ASP A 1 81 ? 3.579 -11.869 -6.158 1.00 77.94 81 ASP A C 1
ATOM 644 O O . ASP A 1 81 ? 2.465 -12.390 -6.055 1.00 77.94 81 ASP A O 1
ATOM 648 N N . LYS A 1 82 ? 4.712 -12.580 -6.143 1.00 70.88 82 LYS A N 1
ATOM 649 C CA . LYS A 1 82 ? 4.811 -14.015 -5.819 1.00 70.88 82 LYS A CA 1
ATOM 650 C C . LYS A 1 82 ? 5.832 -14.171 -4.687 1.00 70.88 82 LYS A C 1
ATOM 652 O O . LYS A 1 82 ? 6.960 -14.573 -4.944 1.00 70.88 82 LYS A O 1
ATOM 657 N N . ASP A 1 83 ? 5.449 -13.754 -3.479 1.00 65.06 83 ASP A N 1
ATOM 658 C CA . ASP A 1 83 ? 6.284 -13.584 -2.267 1.00 65.06 83 ASP A CA 1
ATOM 659 C C . ASP A 1 83 ? 7.233 -12.370 -2.286 1.00 65.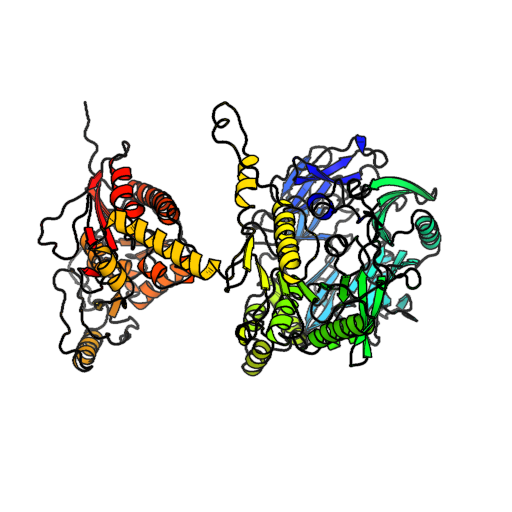06 83 ASP A C 1
ATOM 661 O O . ASP A 1 83 ? 7.581 -11.855 -1.225 1.00 65.06 83 ASP A O 1
ATOM 665 N N . ASP A 1 84 ? 7.576 -11.882 -3.478 1.00 77.44 84 ASP A N 1
ATOM 666 C CA . ASP A 1 84 ? 8.283 -10.635 -3.749 1.00 77.44 84 ASP A CA 1
ATOM 667 C C . ASP A 1 84 ? 7.745 -10.005 -5.043 1.00 77.44 84 ASP A C 1
ATOM 669 O O . ASP A 1 84 ? 7.191 -10.678 -5.922 1.00 77.44 84 ASP A O 1
ATOM 673 N N . PHE A 1 85 ? 7.962 -8.703 -5.196 1.00 82.25 85 PHE A N 1
ATOM 674 C CA . PHE A 1 85 ? 7.561 -7.943 -6.372 1.00 82.25 85 PHE A CA 1
ATOM 675 C C . PHE A 1 85 ? 8.577 -8.097 -7.513 1.00 82.25 85 PHE A C 1
ATOM 677 O O . PHE A 1 85 ? 9.572 -7.371 -7.584 1.00 82.25 85 PHE A O 1
ATOM 684 N N . LYS A 1 86 ? 8.288 -9.020 -8.433 1.00 89.56 86 LYS A N 1
ATOM 685 C CA . LYS A 1 86 ? 9.150 -9.397 -9.562 1.00 89.56 86 LYS A CA 1
ATOM 686 C C . LYS A 1 86 ? 8.684 -8.779 -10.879 1.00 89.56 86 LYS A C 1
ATOM 688 O O . LYS A 1 86 ? 7.490 -8.531 -11.052 1.00 89.56 86 LYS A O 1
ATOM 693 N N . VAL A 1 87 ? 9.616 -8.565 -11.808 1.00 95.19 87 VAL A N 1
ATOM 694 C CA . VAL A 1 87 ? 9.332 -8.058 -13.160 1.00 95.19 87 VAL A CA 1
ATOM 695 C C . VAL A 1 87 ? 9.489 -9.187 -14.173 1.00 95.19 87 VAL A C 1
ATOM 697 O O . VAL A 1 87 ? 10.499 -9.891 -14.174 1.00 95.19 87 VAL A O 1
ATOM 700 N N . TYR A 1 88 ? 8.491 -9.336 -15.038 1.00 95.62 88 TYR A N 1
ATOM 701 C CA . TYR A 1 88 ? 8.427 -10.345 -16.089 1.00 95.62 88 TYR A CA 1
ATOM 702 C C . TYR A 1 88 ? 8.295 -9.681 -17.459 1.00 95.62 88 TYR A C 1
ATOM 704 O O . TYR A 1 88 ? 7.731 -8.594 -17.569 1.00 95.62 88 TYR A O 1
ATOM 712 N N . SER A 1 89 ? 8.789 -10.361 -18.490 1.00 97.62 89 SER A N 1
ATOM 713 C CA . SER A 1 89 ? 8.649 -10.021 -19.906 1.00 97.62 89 SER A CA 1
ATOM 714 C C . SER A 1 89 ? 7.947 -11.167 -20.622 1.00 97.62 89 SER A C 1
ATOM 716 O O . SER A 1 89 ? 8.447 -12.289 -20.613 1.00 97.62 89 SER A O 1
ATOM 718 N N . VAL A 1 90 ? 6.815 -10.905 -21.268 1.00 97.88 90 VAL A N 1
ATOM 719 C CA . VAL A 1 90 ? 6.074 -11.903 -22.047 1.00 97.88 90 VAL A CA 1
ATOM 720 C C . VAL A 1 90 ? 6.104 -11.561 -23.531 1.00 97.88 90 VAL A C 1
ATOM 722 O O . VAL A 1 90 ? 5.865 -10.416 -23.919 1.00 97.88 90 VAL A O 1
ATOM 725 N N . ASP A 1 91 ? 6.424 -12.549 -24.361 1.00 96.75 91 ASP A N 1
ATOM 726 C CA . ASP A 1 91 ? 6.336 -12.421 -25.813 1.00 96.75 91 ASP A CA 1
ATOM 727 C C . ASP A 1 91 ? 4.876 -12.358 -26.258 1.00 96.75 91 ASP A C 1
ATOM 729 O O . ASP A 1 91 ? 4.065 -13.202 -25.870 1.00 96.75 91 ASP A O 1
ATOM 733 N N . VAL A 1 92 ? 4.532 -11.392 -27.107 1.00 95.12 92 VAL A N 1
ATOM 734 C CA . VAL A 1 92 ? 3.152 -11.266 -27.585 1.00 95.12 92 VAL A CA 1
ATOM 735 C C . VAL A 1 92 ? 2.735 -12.468 -28.424 1.00 95.12 92 VAL A C 1
ATOM 737 O O . VAL A 1 92 ? 1.606 -12.938 -28.284 1.00 95.12 92 VAL A O 1
ATOM 740 N N . ASN A 1 93 ? 3.614 -12.994 -29.274 1.00 90.81 93 ASN A N 1
ATOM 741 C CA . ASN A 1 93 ? 3.265 -14.034 -30.237 1.00 90.81 93 ASN A CA 1
ATOM 742 C C . ASN A 1 93 ? 3.295 -15.425 -29.603 1.00 90.81 93 ASN A C 1
ATOM 744 O O . ASN A 1 93 ? 2.317 -16.163 -29.706 1.00 90.81 93 ASN A O 1
ATOM 748 N N . SER A 1 94 ? 4.395 -15.777 -28.934 1.00 92.12 94 SER A N 1
ATOM 749 C CA . SER A 1 94 ? 4.580 -17.115 -28.360 1.00 92.12 94 SER A CA 1
ATOM 750 C C . SER A 1 94 ? 3.954 -17.279 -26.972 1.00 92.12 94 SER A C 1
ATOM 752 O O . SER A 1 94 ? 3.688 -18.408 -26.561 1.00 92.12 94 SER A O 1
ATOM 754 N N . GLY A 1 95 ? 3.716 -16.181 -26.242 1.00 92.56 95 GLY A N 1
ATOM 755 C CA . GLY A 1 95 ? 3.323 -16.222 -24.829 1.00 92.56 95 GLY A CA 1
ATOM 756 C C . GLY A 1 95 ? 4.455 -16.658 -23.891 1.00 92.56 95 GLY A C 1
ATOM 757 O O . GLY A 1 95 ? 4.202 -16.961 -22.726 1.00 92.56 95 GLY A O 1
ATOM 758 N N . GLU A 1 96 ? 5.697 -16.721 -24.381 1.00 95.25 96 GLU A N 1
ATOM 759 C CA . GLU A 1 96 ? 6.868 -17.070 -23.578 1.00 95.25 96 GLU A CA 1
ATOM 760 C C . GLU A 1 96 ? 7.130 -16.003 -22.508 1.00 95.25 96 GLU A C 1
ATOM 762 O O . GLU A 1 96 ? 7.411 -14.847 -22.830 1.00 95.25 96 GLU A O 1
ATOM 767 N N . GLU A 1 97 ? 7.060 -16.404 -21.238 1.00 95.75 97 GLU A N 1
ATOM 768 C CA . GLU A 1 97 ? 7.338 -15.567 -20.068 1.00 95.75 97 GLU A CA 1
ATOM 769 C C . GLU A 1 97 ? 8.808 -15.714 -19.637 1.00 95.75 97 GLU A C 1
ATOM 771 O O . GLU A 1 97 ? 9.304 -16.823 -19.446 1.00 95.75 97 GLU A O 1
ATOM 776 N N . ILE A 1 98 ? 9.484 -14.585 -19.427 1.00 96.50 98 ILE A N 1
ATOM 777 C CA . ILE A 1 98 ? 10.864 -14.485 -18.946 1.00 96.50 98 ILE A CA 1
ATOM 778 C C . ILE A 1 98 ? 10.879 -13.666 -17.655 1.00 96.50 98 ILE A C 1
ATOM 780 O O . ILE A 1 98 ? 10.330 -12.563 -17.602 1.00 96.50 98 ILE A O 1
ATOM 784 N N . LEU A 1 99 ? 11.524 -14.184 -16.609 1.00 95.62 99 LEU A N 1
ATOM 785 C CA . LEU A 1 99 ? 11.775 -13.440 -15.374 1.00 95.62 99 LEU A CA 1
ATOM 786 C C . LEU A 1 99 ? 12.969 -12.498 -15.576 1.00 95.62 99 LEU A C 1
ATOM 788 O O . LEU A 1 99 ? 14.067 -12.963 -15.866 1.00 95.62 99 LEU A O 1
ATOM 792 N N . LEU A 1 100 ? 12.770 -11.193 -15.371 1.00 96.88 100 LEU A N 1
ATOM 793 C CA . LEU A 1 100 ? 13.829 -10.187 -15.524 1.00 96.88 100 LEU A CA 1
ATOM 794 C C . LEU A 1 100 ? 14.569 -9.890 -14.215 1.00 96.88 100 LEU A C 1
ATOM 796 O O . LEU A 1 100 ? 15.684 -9.383 -14.242 1.00 96.88 100 LEU A O 1
ATOM 800 N N . THR A 1 101 ? 13.964 -10.178 -13.056 1.00 94.56 101 THR A N 1
ATOM 801 C CA . THR A 1 101 ? 14.549 -9.841 -11.745 1.00 94.56 101 THR A CA 1
ATOM 802 C C . THR A 1 101 ? 14.710 -11.066 -10.835 1.00 94.56 101 THR A C 1
ATOM 804 O O . THR A 1 101 ? 13.895 -11.325 -9.944 1.00 94.56 101 THR A O 1
ATOM 807 N N . PRO A 1 102 ? 15.786 -11.855 -11.010 1.00 91.69 102 PRO A N 1
ATOM 808 C CA . PRO A 1 102 ? 15.957 -13.131 -10.314 1.00 91.69 102 PRO A CA 1
ATOM 809 C C . PRO A 1 102 ? 16.366 -13.011 -8.831 1.00 91.69 102 PRO A C 1
ATOM 811 O O . PRO A 1 102 ? 16.534 -14.027 -8.171 1.00 91.69 102 PRO A O 1
ATOM 814 N N . PHE A 1 103 ? 16.500 -11.804 -8.270 1.00 91.50 103 PHE A N 1
ATOM 815 C CA . PHE A 1 103 ? 17.029 -11.587 -6.913 1.00 91.50 103 PHE A CA 1
ATOM 816 C C . PHE A 1 103 ? 15.983 -11.786 -5.804 1.00 91.50 103 PHE A C 1
ATOM 818 O O . PHE A 1 103 ? 14.980 -11.073 -5.769 1.00 91.50 103 PHE A O 1
ATOM 825 N N . ASP A 1 104 ? 16.196 -12.719 -4.881 1.00 88.56 104 ASP A N 1
ATOM 826 C CA . ASP A 1 104 ? 15.281 -12.981 -3.755 1.00 88.56 104 ASP A CA 1
ATOM 827 C C . ASP A 1 104 ? 15.201 -11.815 -2.757 1.00 88.56 104 ASP A C 1
ATOM 829 O O . ASP A 1 104 ? 16.202 -11.151 -2.490 1.00 88.56 104 ASP A O 1
ATOM 833 N N . LYS A 1 105 ? 14.032 -11.622 -2.129 1.00 85.88 105 LYS A N 1
ATOM 834 C CA . LYS A 1 105 ? 13.755 -10.593 -1.106 1.00 85.88 105 LYS A CA 1
ATOM 835 C C . LYS A 1 105 ? 13.970 -9.168 -1.598 1.00 85.88 105 LYS A C 1
ATOM 837 O O . LYS A 1 105 ? 14.411 -8.297 -0.843 1.00 85.88 105 LYS A O 1
ATOM 842 N N . THR A 1 106 ? 13.665 -8.942 -2.869 1.00 88.62 106 THR A N 1
ATOM 843 C CA . THR A 1 106 ? 13.774 -7.635 -3.510 1.00 88.62 106 THR A CA 1
ATOM 844 C C . THR A 1 106 ? 12.420 -7.163 -4.012 1.00 88.62 106 THR A C 1
ATOM 846 O O . THR A 1 106 ? 11.511 -7.940 -4.292 1.00 88.62 106 THR A O 1
ATOM 849 N N . THR A 1 107 ? 12.289 -5.854 -4.153 1.00 89.69 107 THR A N 1
ATOM 850 C CA . THR A 1 107 ? 11.250 -5.227 -4.957 1.00 89.69 107 THR A CA 1
ATOM 851 C C . THR A 1 107 ? 11.915 -4.566 -6.152 1.00 89.69 107 THR A C 1
ATOM 853 O O . THR A 1 107 ? 13.005 -4.000 -6.050 1.00 89.69 107 THR A O 1
ATOM 856 N N . SER A 1 108 ? 11.254 -4.647 -7.299 1.00 92.31 108 SER A N 1
ATOM 857 C CA . SER A 1 108 ? 11.775 -4.118 -8.553 1.00 92.31 108 SER A CA 1
ATOM 858 C C . SER A 1 108 ? 10.760 -3.216 -9.246 1.00 92.31 108 SER A C 1
ATOM 860 O O . SER A 1 108 ? 9.548 -3.446 -9.153 1.00 92.31 108 SER A O 1
ATOM 862 N N . THR A 1 109 ? 11.249 -2.209 -9.961 1.00 91.56 109 THR A N 1
ATOM 863 C CA . THR A 1 109 ? 10.423 -1.260 -10.715 1.00 91.56 109 THR A CA 1
ATOM 864 C C . THR A 1 109 ? 11.053 -0.998 -12.087 1.00 91.56 109 THR A C 1
ATOM 866 O O . THR A 1 109 ? 12.239 -0.682 -12.147 1.00 91.56 109 THR A O 1
ATOM 869 N N . PRO A 1 110 ? 10.306 -1.162 -13.195 1.00 94.62 110 PRO A N 1
ATOM 870 C CA . PRO A 1 110 ? 10.731 -0.696 -14.516 1.00 94.62 110 PRO A CA 1
ATOM 871 C C . PRO A 1 110 ? 10.994 0.817 -14.524 1.00 94.62 110 PRO A C 1
ATOM 873 O O . PRO A 1 110 ? 10.141 1.569 -14.067 1.00 94.62 110 PRO A O 1
ATOM 876 N N . GLU A 1 111 ? 12.132 1.256 -15.065 1.00 94.56 111 GLU A N 1
ATOM 877 C CA . GLU A 1 111 ? 12.537 2.674 -15.091 1.00 94.56 111 GLU A CA 1
ATOM 878 C C . GLU A 1 111 ? 12.509 3.272 -16.504 1.00 94.56 111 GLU A C 1
ATOM 880 O O . GLU A 1 111 ? 11.932 4.336 -16.721 1.00 94.56 111 GLU A O 1
ATOM 885 N N . ARG A 1 112 ? 13.126 2.606 -17.494 1.00 95.25 112 ARG A N 1
ATOM 886 C CA . ARG A 1 112 ? 13.221 3.151 -18.861 1.00 95.25 112 ARG A CA 1
ATOM 887 C C . ARG A 1 112 ? 13.205 2.074 -19.937 1.00 95.25 112 ARG A C 1
ATOM 889 O O . ARG A 1 112 ? 13.935 1.088 -19.854 1.00 95.25 112 ARG A O 1
ATOM 896 N N . PHE A 1 113 ? 12.411 2.344 -20.969 1.00 94.81 113 PHE A N 1
ATOM 897 C CA . PHE A 1 113 ? 12.375 1.649 -22.254 1.00 94.81 113 PHE A CA 1
ATOM 898 C C . PHE A 1 113 ? 12.989 2.560 -23.319 1.00 94.81 113 PHE A C 1
ATOM 900 O O . PHE A 1 113 ? 12.914 3.781 -23.185 1.00 94.81 113 PHE A O 1
ATOM 907 N N . SER A 1 114 ? 13.558 1.986 -24.378 1.00 94.12 114 SER A N 1
ATOM 908 C CA . SER A 1 114 ? 14.123 2.760 -25.486 1.00 94.12 114 SER A CA 1
ATOM 909 C C . SER A 1 114 ? 13.814 2.124 -26.835 1.00 94.12 114 SER A C 1
ATOM 911 O O . SER A 1 114 ? 13.920 0.908 -26.994 1.00 94.12 114 SER A O 1
ATOM 913 N N . SER A 1 115 ? 13.463 2.961 -27.813 1.00 93.56 115 SER A N 1
ATOM 914 C CA . SER A 1 115 ? 13.278 2.524 -29.200 1.00 93.56 115 SER A CA 1
ATOM 915 C C . SER A 1 115 ? 14.601 2.188 -29.902 1.00 93.56 115 SER A C 1
ATOM 917 O O . SER A 1 115 ? 14.602 1.361 -30.810 1.00 93.56 115 SER A O 1
ATOM 919 N N . ASP A 1 116 ? 15.723 2.742 -29.427 1.00 93.56 116 ASP A N 1
ATOM 920 C CA . ASP A 1 116 ? 17.071 2.433 -29.926 1.00 93.56 116 ASP A CA 1
ATOM 921 C C . ASP A 1 116 ? 17.586 1.085 -29.393 1.00 93.56 116 ASP A C 1
ATOM 923 O O . ASP A 1 116 ? 18.418 0.430 -30.023 1.00 93.56 116 ASP A O 1
ATOM 927 N N . PHE A 1 117 ? 17.060 0.645 -28.245 1.00 96.56 117 PHE A N 1
ATOM 928 C CA . PHE A 1 117 ? 17.391 -0.626 -27.592 1.00 96.56 117 PHE A CA 1
ATOM 929 C C . PHE A 1 117 ? 16.116 -1.432 -27.308 1.00 96.56 117 PHE A C 1
ATOM 931 O O . PHE A 1 117 ? 15.752 -1.641 -26.149 1.00 96.56 117 PHE A O 1
ATOM 938 N N . PRO A 1 118 ? 15.407 -1.894 -28.354 1.00 96.12 118 PRO A N 1
ATOM 939 C CA . PRO A 1 118 ? 14.042 -2.396 -28.218 1.00 96.12 118 PRO A CA 1
ATOM 940 C C . PRO A 1 118 ? 13.927 -3.673 -27.380 1.00 96.12 118 PRO A C 1
ATOM 942 O O . PRO A 1 118 ? 12.870 -3.944 -26.807 1.00 96.12 118 PRO A O 1
ATOM 945 N N . ASP A 1 119 ? 15.003 -4.453 -27.299 1.00 96.69 119 ASP A N 1
ATOM 946 C CA . ASP A 1 119 ? 15.090 -5.706 -26.546 1.00 96.69 119 ASP A CA 1
ATOM 947 C C . ASP A 1 119 ? 15.609 -5.517 -25.114 1.00 96.69 119 ASP A C 1
ATOM 949 O O . ASP A 1 119 ? 15.888 -6.504 -24.436 1.00 96.69 119 ASP A O 1
ATOM 953 N N . GLU A 1 120 ? 15.761 -4.282 -24.637 1.00 97.50 120 GLU A N 1
ATOM 954 C CA . GLU A 1 120 ? 16.378 -3.994 -23.346 1.00 97.50 120 GLU A CA 1
ATOM 955 C C . GLU A 1 120 ? 15.547 -3.030 -22.499 1.00 97.50 120 GLU A C 1
ATOM 957 O O . GLU A 1 120 ? 14.740 -2.241 -22.993 1.00 97.50 120 GLU A O 1
ATOM 962 N N . ILE A 1 121 ? 15.754 -3.102 -21.187 1.00 97.75 121 ILE A N 1
ATOM 963 C CA . ILE A 1 121 ? 15.076 -2.263 -20.203 1.00 97.75 121 ILE A CA 1
ATOM 964 C C . ILE A 1 121 ? 16.020 -1.918 -19.055 1.00 97.75 121 ILE A C 1
ATOM 966 O O . ILE A 1 121 ? 16.848 -2.740 -18.658 1.00 97.75 121 ILE A O 1
ATOM 970 N N . VAL A 1 122 ? 15.871 -0.721 -18.485 1.00 98.31 122 VAL A N 1
ATOM 971 C CA . VAL A 1 122 ? 16.469 -0.390 -17.186 1.00 98.31 122 VAL A CA 1
ATOM 972 C C . VAL A 1 122 ? 15.453 -0.626 -16.073 1.00 98.31 122 VAL A C 1
ATOM 974 O O . VAL A 1 122 ? 14.309 -0.180 -16.160 1.00 98.31 122 VAL A O 1
ATOM 977 N N . ILE A 1 123 ? 15.874 -1.338 -15.030 1.00 97.56 123 ILE A N 1
ATOM 978 C CA . ILE A 1 123 ? 15.067 -1.730 -13.876 1.00 97.56 123 ILE A CA 1
ATOM 979 C C . ILE A 1 123 ? 15.786 -1.289 -12.602 1.00 97.56 123 ILE A C 1
ATOM 981 O O . ILE A 1 123 ? 16.967 -1.574 -12.408 1.00 97.56 123 ILE A O 1
ATOM 985 N N . SER A 1 124 ? 15.053 -0.636 -11.712 1.00 95.69 124 SER A N 1
ATOM 986 C CA . SER A 1 124 ? 15.489 -0.279 -10.367 1.00 95.69 124 SER A CA 1
ATOM 987 C C . SER A 1 124 ? 15.190 -1.415 -9.394 1.00 95.69 124 SER A C 1
ATOM 989 O O . SER A 1 124 ? 14.069 -1.934 -9.361 1.00 95.69 124 SER A O 1
ATOM 991 N N . ILE A 1 125 ? 16.192 -1.842 -8.623 1.00 95.62 125 ILE A N 1
ATOM 992 C CA . ILE A 1 125 ? 16.107 -2.985 -7.702 1.00 95.62 125 ILE A CA 1
ATOM 993 C C . ILE A 1 125 ? 16.817 -2.630 -6.395 1.00 95.62 125 ILE A C 1
ATOM 995 O O . ILE A 1 125 ? 17.939 -2.127 -6.423 1.00 95.62 125 ILE A O 1
ATOM 999 N N . ASN A 1 126 ? 16.213 -2.935 -5.241 1.00 93.31 126 ASN A N 1
ATOM 1000 C CA . ASN A 1 126 ? 16.860 -2.786 -3.928 1.00 93.31 126 ASN A CA 1
ATOM 1001 C C . ASN A 1 126 ? 17.873 -3.917 -3.642 1.00 93.31 126 ASN A C 1
ATOM 1003 O O . ASN A 1 126 ? 17.752 -4.684 -2.685 1.00 93.31 126 ASN A O 1
ATOM 1007 N N . HIS A 1 127 ? 18.838 -4.056 -4.548 1.00 93.25 127 HIS A N 1
ATOM 1008 C CA . HIS A 1 127 ? 19.926 -5.024 -4.532 1.00 93.25 127 HIS A CA 1
ATOM 1009 C C . HIS A 1 127 ? 21.187 -4.356 -5.108 1.00 93.25 127 HIS A C 1
ATOM 1011 O O . HIS A 1 127 ? 21.068 -3.664 -6.122 1.00 93.25 127 HIS A O 1
ATOM 1017 N N . PRO A 1 128 ? 22.392 -4.567 -4.544 1.00 92.50 128 PRO A N 1
ATOM 1018 C CA . PRO A 1 128 ? 22.706 -5.489 -3.444 1.00 92.50 128 PRO A CA 1
ATOM 1019 C C . PRO A 1 128 ? 22.310 -4.978 -2.049 1.00 92.50 128 PRO A C 1
ATOM 1021 O O . PRO A 1 128 ? 22.193 -5.777 -1.121 1.00 92.50 128 PRO A O 1
ATOM 1024 N N . ASP A 1 129 ? 22.067 -3.675 -1.893 1.00 90.56 129 ASP A N 1
ATOM 1025 C CA . ASP A 1 129 ? 21.650 -3.073 -0.624 1.00 90.56 129 ASP A CA 1
ATOM 1026 C C . ASP A 1 129 ? 20.111 -3.058 -0.495 1.00 90.56 129 ASP A C 1
ATOM 1028 O O . ASP A 1 129 ? 19.438 -2.394 -1.281 1.00 90.56 129 ASP A O 1
ATOM 1032 N N . PRO A 1 130 ? 19.507 -3.716 0.513 1.00 88.69 130 PRO A N 1
ATOM 1033 C CA . PRO A 1 130 ? 18.057 -3.681 0.714 1.00 88.69 130 PRO A CA 1
ATOM 1034 C C . PRO A 1 130 ? 17.512 -2.296 1.112 1.00 88.69 130 PRO A C 1
ATOM 1036 O O . PRO A 1 130 ? 16.290 -2.124 1.157 1.00 88.69 130 PRO A O 1
ATOM 1039 N N . THR A 1 131 ? 18.382 -1.337 1.446 1.00 87.44 131 THR A N 1
ATOM 1040 C CA . THR A 1 131 ? 18.047 0.036 1.849 1.00 87.44 131 THR A CA 1
ATOM 1041 C C . THR A 1 131 ? 18.136 1.062 0.718 1.00 87.44 131 THR A C 1
ATOM 1043 O O . THR A 1 131 ? 17.652 2.180 0.895 1.00 87.44 131 THR A O 1
ATOM 1046 N N . ALA A 1 132 ? 18.692 0.695 -0.440 1.00 90.44 132 ALA A N 1
ATOM 1047 C CA . ALA A 1 132 ? 18.896 1.601 -1.565 1.00 90.44 132 ALA A CA 1
ATOM 1048 C C . ALA A 1 132 ? 18.603 0.900 -2.895 1.00 90.44 132 ALA A C 1
ATOM 1050 O O . ALA A 1 132 ? 18.899 -0.276 -3.075 1.00 90.44 132 ALA A O 1
ATOM 1051 N N . PHE A 1 133 ? 18.029 1.625 -3.849 1.00 94.31 133 PHE A N 1
ATOM 1052 C CA . PHE A 1 133 ? 17.745 1.076 -5.172 1.00 94.31 133 PHE A CA 1
ATOM 1053 C C . PHE A 1 133 ? 18.900 1.343 -6.130 1.00 94.31 133 PHE A C 1
ATOM 1055 O O . PHE A 1 133 ? 19.260 2.499 -6.328 1.00 94.31 133 PHE A O 1
ATOM 1062 N N . SER A 1 134 ? 19.446 0.285 -6.729 1.00 96.88 134 SER A N 1
ATOM 1063 C CA . SER A 1 134 ? 20.450 0.342 -7.799 1.00 96.88 134 SER A CA 1
ATOM 1064 C C . SER A 1 134 ? 19.805 0.058 -9.156 1.00 96.88 134 SER A C 1
ATOM 1066 O O . SER A 1 134 ? 18.749 -0.579 -9.223 1.00 96.88 134 SER A O 1
ATOM 1068 N N . LEU A 1 135 ? 20.434 0.510 -10.242 1.00 97.88 135 LEU A N 1
ATOM 1069 C CA . LEU A 1 135 ? 19.915 0.331 -11.597 1.00 97.88 135 LEU A CA 1
ATOM 1070 C C . LEU A 1 135 ? 20.589 -0.833 -12.311 1.00 97.88 135 LEU A C 1
ATOM 1072 O O . LEU A 1 135 ? 21.816 -0.940 -12.365 1.00 97.88 135 LEU A O 1
ATOM 1076 N N . TYR A 1 136 ? 19.763 -1.660 -12.936 1.00 98.06 136 TYR A N 1
ATOM 1077 C CA . TYR A 1 136 ? 20.172 -2.798 -13.740 1.00 98.06 136 TYR A CA 1
ATOM 1078 C C . TYR A 1 136 ? 19.632 -2.656 -15.153 1.00 98.06 136 TYR A C 1
ATOM 1080 O O . TYR A 1 136 ? 18.512 -2.196 -15.353 1.00 98.06 136 TYR A O 1
ATOM 1088 N N . ARG A 1 137 ? 20.405 -3.103 -16.135 1.00 97.94 137 ARG A N 1
ATOM 1089 C CA . ARG A 1 137 ? 19.988 -3.227 -17.528 1.00 97.94 137 ARG A CA 1
ATOM 1090 C C . ARG A 1 137 ? 19.721 -4.695 -17.823 1.00 97.94 137 ARG A C 1
ATOM 1092 O O . ARG A 1 137 ? 20.592 -5.528 -17.578 1.00 97.94 137 ARG A O 1
ATOM 1099 N N . SER A 1 138 ? 18.517 -5.012 -18.290 1.00 98.00 138 SER A N 1
ATOM 1100 C CA . SER A 1 138 ? 18.077 -6.385 -18.539 1.00 98.00 138 SER A CA 1
ATOM 1101 C C . SER A 1 138 ? 17.632 -6.588 -19.981 1.00 98.00 138 SER A C 1
ATOM 1103 O O . SER A 1 138 ? 16.966 -5.730 -20.560 1.00 98.00 138 SER A O 1
ATOM 1105 N N . ASN A 1 139 ? 17.987 -7.740 -20.547 1.00 97.88 139 ASN A N 1
ATOM 1106 C CA . ASN A 1 139 ? 17.528 -8.186 -21.851 1.00 97.88 139 ASN A CA 1
ATOM 1107 C C . ASN A 1 139 ? 16.151 -8.857 -21.732 1.00 97.88 139 ASN A C 1
ATOM 1109 O O . ASN A 1 139 ? 15.965 -9.831 -21.003 1.00 97.88 139 ASN A O 1
ATOM 1113 N N . LEU A 1 140 ? 15.186 -8.366 -22.504 1.00 97.62 140 LEU A N 1
ATOM 1114 C CA . LEU A 1 140 ? 13.785 -8.776 -22.453 1.00 97.62 140 LEU A CA 1
ATOM 1115 C C . LEU A 1 140 ? 13.523 -10.186 -22.993 1.00 97.62 140 LEU A C 1
ATOM 1117 O O . LEU A 1 140 ? 12.466 -10.747 -22.692 1.00 97.62 140 LEU A O 1
ATOM 1121 N N . LYS A 1 141 ? 14.437 -10.731 -23.804 1.00 96.31 141 LYS A N 1
ATOM 1122 C CA . LYS A 1 141 ? 14.328 -12.053 -24.439 1.00 96.31 141 LYS A CA 1
ATOM 1123 C C . LYS A 1 141 ? 15.054 -13.133 -23.646 1.00 96.31 141 LYS A C 1
ATOM 1125 O O . LYS A 1 141 ? 14.553 -14.244 -23.549 1.00 96.31 141 LYS A O 1
ATOM 1130 N N . THR A 1 142 ? 16.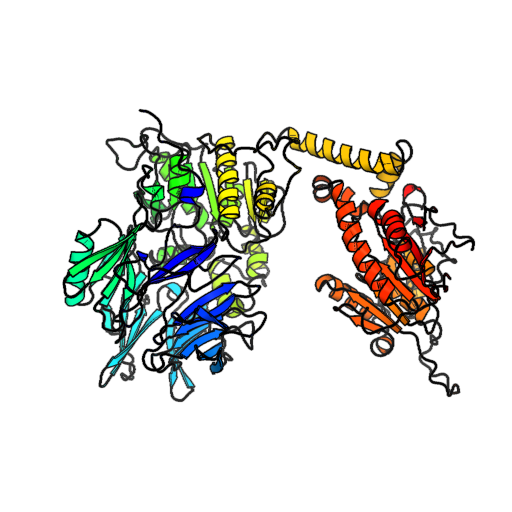226 -12.823 -23.094 1.00 96.38 142 THR A N 1
ATOM 1131 C CA . THR A 1 142 ? 17.068 -13.811 -22.397 1.00 96.38 142 THR A CA 1
ATOM 1132 C C . THR A 1 142 ? 16.938 -13.756 -20.878 1.00 96.38 142 THR A C 1
ATOM 1134 O O . THR A 1 142 ? 17.256 -14.736 -20.210 1.00 96.38 142 THR A O 1
ATOM 1137 N N . GLY A 1 143 ? 16.500 -12.623 -20.319 1.00 96.88 143 GLY A N 1
ATOM 1138 C CA . GLY A 1 143 ? 16.511 -12.374 -18.877 1.00 96.88 143 GLY A CA 1
ATOM 1139 C C . GLY A 1 143 ? 17.905 -12.079 -18.315 1.00 96.88 143 GLY A C 1
ATOM 1140 O O . GLY A 1 143 ? 18.046 -11.914 -17.104 1.00 96.88 143 GLY A O 1
ATOM 1141 N N . GLU A 1 144 ? 18.939 -11.991 -19.165 1.00 97.69 144 GLU A N 1
ATOM 1142 C CA . GLU A 1 144 ? 20.263 -11.524 -18.747 1.00 97.69 144 GLU A CA 1
ATOM 1143 C C . GLU A 1 144 ? 20.131 -10.131 -18.123 1.00 97.69 144 GLU A C 1
ATOM 1145 O O . GLU A 1 144 ? 19.410 -9.278 -18.644 1.00 97.69 144 GLU A O 1
ATOM 1150 N N . ILE A 1 145 ? 20.790 -9.907 -16.989 1.00 97.75 145 ILE A N 1
ATOM 1151 C CA . ILE A 1 145 ? 20.673 -8.671 -16.222 1.00 97.75 145 ILE A CA 1
ATOM 1152 C C . ILE A 1 145 ? 22.036 -8.255 -15.672 1.00 97.75 145 ILE A C 1
ATOM 1154 O O . ILE A 1 145 ? 22.715 -9.035 -15.009 1.00 97.75 145 ILE A O 1
ATOM 1158 N N . ASN A 1 146 ? 22.418 -7.007 -15.937 1.00 97.44 146 ASN A N 1
ATOM 1159 C CA . ASN A 1 146 ? 23.715 -6.440 -15.586 1.00 97.44 146 ASN A CA 1
ATOM 1160 C C . ASN A 1 146 ? 23.529 -5.161 -14.759 1.00 97.44 146 ASN A C 1
ATOM 1162 O O . ASN A 1 146 ? 22.700 -4.316 -15.095 1.00 97.44 146 ASN A O 1
ATOM 1166 N N . LEU A 1 147 ? 24.292 -5.011 -13.675 1.00 97.44 147 LEU A N 1
ATOM 1167 C CA . LEU A 1 147 ? 24.321 -3.785 -12.870 1.00 97.44 147 LEU A CA 1
ATOM 1168 C C . LEU A 1 147 ? 24.948 -2.653 -13.693 1.00 97.44 147 LEU A C 1
ATOM 1170 O O . LEU A 1 147 ? 26.044 -2.825 -14.222 1.00 97.44 147 LEU A O 1
ATOM 1174 N N . ILE A 1 148 ? 24.261 -1.513 -13.802 1.00 96.56 148 ILE A N 1
ATOM 1175 C CA . ILE A 1 148 ? 24.752 -0.339 -14.547 1.00 96.56 148 ILE A CA 1
ATOM 1176 C C . ILE A 1 148 ? 25.001 0.884 -13.663 1.00 96.56 148 ILE A C 1
ATOM 1178 O O . ILE A 1 148 ? 25.773 1.754 -14.050 1.00 96.56 148 ILE A O 1
ATOM 1182 N N . GLU A 1 149 ? 24.372 0.953 -12.488 1.00 96.62 149 GLU A N 1
ATOM 1183 C CA . GLU A 1 149 ? 24.632 1.984 -11.481 1.00 96.62 149 GLU A CA 1
ATOM 1184 C C . GLU A 1 149 ? 24.368 1.410 -10.090 1.00 96.62 149 GLU A C 1
ATOM 1186 O O . GLU A 1 149 ? 23.220 1.121 -9.743 1.00 96.62 149 GLU A O 1
ATOM 1191 N N . GLU A 1 150 ? 25.423 1.246 -9.291 1.00 96.50 150 GLU A N 1
ATOM 1192 C CA . GLU A 1 150 ? 25.292 0.864 -7.887 1.00 96.50 150 GLU A CA 1
ATOM 1193 C C . GLU A 1 150 ? 25.019 2.098 -7.026 1.00 96.50 150 GLU A C 1
ATOM 1195 O O . GLU A 1 150 ? 25.793 3.058 -7.008 1.00 96.50 150 GLU A O 1
ATOM 1200 N N . ASN A 1 151 ? 23.935 2.065 -6.259 1.00 95.19 151 ASN A N 1
ATOM 1201 C CA . ASN A 1 151 ? 23.566 3.177 -5.398 1.00 95.19 151 ASN A CA 1
ATOM 1202 C C . ASN A 1 151 ? 24.323 3.139 -4.068 1.00 95.19 151 ASN A C 1
ATOM 1204 O O . ASN A 1 151 ? 23.803 2.722 -3.037 1.00 95.19 151 ASN A O 1
ATOM 1208 N N . THR A 1 152 ? 25.563 3.618 -4.103 1.00 92.38 152 THR A N 1
ATOM 1209 C CA . THR A 1 152 ? 26.423 3.783 -2.918 1.00 92.38 152 THR A CA 1
ATOM 1210 C C . THR A 1 152 ? 26.256 5.149 -2.243 1.00 92.38 152 THR A C 1
ATOM 1212 O O . THR A 1 152 ? 26.728 5.363 -1.128 1.00 92.38 152 THR A O 1
ATOM 1215 N N . GLN A 1 153 ? 25.569 6.080 -2.910 1.00 90.50 153 GLN A N 1
ATOM 1216 C CA . GLN A 1 153 ? 25.445 7.481 -2.498 1.00 90.50 153 GLN A CA 1
ATOM 1217 C C . GLN A 1 153 ? 24.161 7.779 -1.710 1.00 90.50 153 GLN A C 1
ATOM 1219 O O . GLN A 1 153 ? 24.027 8.879 -1.163 1.00 90.50 153 GLN A O 1
ATOM 1224 N N . GLY A 1 154 ? 23.224 6.829 -1.639 1.00 89.69 154 GLY A N 1
ATOM 1225 C CA . GLY A 1 154 ? 21.932 7.002 -0.973 1.00 89.69 154 GLY A CA 1
ATOM 1226 C C . GLY A 1 154 ? 20.928 7.816 -1.793 1.00 89.69 154 GLY A C 1
ATOM 1227 O O . GLY A 1 154 ? 20.140 8.569 -1.222 1.00 89.69 154 GLY A O 1
ATOM 1228 N N . PHE A 1 155 ? 20.970 7.704 -3.123 1.00 93.75 155 PHE A N 1
ATOM 1229 C CA . PHE A 1 155 ? 19.974 8.321 -3.997 1.00 93.75 155 PHE A CA 1
ATOM 1230 C C . PHE A 1 155 ? 18.596 7.675 -3.802 1.00 93.75 155 PHE A C 1
ATOM 1232 O O . PHE A 1 155 ? 18.486 6.471 -3.574 1.00 93.75 155 PHE A O 1
ATOM 1239 N N . ILE A 1 156 ? 17.540 8.477 -3.903 1.00 92.25 156 ILE A N 1
ATOM 1240 C CA . ILE A 1 156 ? 16.143 8.044 -3.758 1.00 92.25 156 ILE A CA 1
ATOM 1241 C C . ILE A 1 156 ? 15.423 7.888 -5.102 1.00 92.25 156 ILE A C 1
ATOM 1243 O O . ILE A 1 156 ? 14.314 7.366 -5.144 1.00 92.25 156 ILE A O 1
ATOM 1247 N N . GLY A 1 157 ? 16.049 8.319 -6.198 1.00 93.06 157 GLY A N 1
ATOM 1248 C CA . GLY A 1 157 ? 15.509 8.194 -7.547 1.00 93.06 157 GLY A CA 1
ATOM 1249 C C . GLY A 1 157 ? 16.550 8.529 -8.607 1.00 93.06 157 GLY A C 1
ATOM 1250 O O . GLY A 1 157 ? 17.536 9.213 -8.322 1.00 93.06 157 GLY A O 1
ATOM 1251 N N . TYR A 1 158 ? 16.314 8.056 -9.826 1.00 95.94 158 TYR A N 1
ATOM 1252 C CA . TYR A 1 158 ? 17.166 8.289 -10.985 1.00 95.94 158 TYR A CA 1
ATOM 1253 C C . TYR A 1 158 ? 16.333 8.724 -12.186 1.00 95.94 158 TYR A C 1
ATOM 1255 O O . TYR A 1 158 ? 15.153 8.409 -12.285 1.00 95.94 158 TYR A O 1
ATOM 1263 N N . PHE A 1 159 ? 16.973 9.407 -13.130 1.00 96.19 159 PHE A N 1
ATOM 1264 C CA . PHE A 1 159 ? 16.412 9.672 -14.449 1.00 96.19 159 PHE A CA 1
ATOM 1265 C C . PHE A 1 159 ? 17.359 9.129 -15.519 1.00 96.19 159 PHE A C 1
ATOM 1267 O O . PHE A 1 159 ? 18.545 9.481 -15.566 1.00 96.19 159 PHE A O 1
ATOM 1274 N N . VAL A 1 160 ? 16.818 8.279 -16.389 1.00 95.75 160 VAL A N 1
ATOM 1275 C CA . VAL A 1 160 ? 17.537 7.569 -17.453 1.00 95.75 160 VAL A CA 1
ATOM 1276 C C . VAL A 1 160 ? 17.012 8.043 -18.806 1.00 95.75 160 VAL A C 1
ATOM 1278 O O . VAL A 1 160 ? 15.803 8.165 -18.992 1.00 95.75 160 VAL A O 1
ATOM 1281 N N . ASN A 1 161 ? 17.911 8.331 -19.749 1.00 92.50 161 ASN A N 1
ATOM 1282 C CA . ASN A 1 161 ? 17.528 8.785 -21.089 1.00 92.50 161 ASN A CA 1
ATOM 1283 C C . ASN A 1 161 ? 17.332 7.624 -22.083 1.00 92.50 161 ASN A C 1
ATOM 1285 O O . ASN A 1 161 ? 17.534 6.460 -21.747 1.00 92.50 161 ASN A O 1
ATOM 1289 N N . ASP A 1 162 ? 16.983 7.949 -23.331 1.00 91.25 162 ASP A N 1
ATOM 1290 C CA . ASP A 1 162 ? 16.768 6.957 -24.398 1.00 91.25 162 ASP A CA 1
ATOM 1291 C C . ASP A 1 162 ? 18.022 6.181 -24.809 1.00 91.25 162 ASP A C 1
ATOM 1293 O O . ASP A 1 162 ? 17.908 5.065 -25.304 1.00 91.25 162 ASP A O 1
ATOM 1297 N N . ASP A 1 163 ? 19.223 6.673 -24.492 1.00 92.62 163 ASP A N 1
ATOM 1298 C CA . ASP A 1 163 ? 20.448 5.882 -24.671 1.00 92.62 163 ASP A CA 1
ATOM 1299 C C . ASP A 1 163 ? 20.618 4.802 -23.576 1.00 92.62 163 ASP A C 1
ATOM 1301 O O . ASP A 1 163 ? 21.667 4.159 -23.489 1.00 92.62 163 ASP A O 1
ATOM 1305 N N . LEU A 1 164 ? 19.627 4.661 -22.684 1.00 95.00 164 LEU A N 1
ATOM 1306 C CA . LEU A 1 164 ? 19.661 3.869 -21.452 1.00 95.00 164 LEU A CA 1
ATOM 1307 C C . LEU A 1 164 ? 20.818 4.258 -20.518 1.00 95.00 164 LEU A C 1
ATOM 1309 O O . LEU A 1 164 ? 21.342 3.426 -19.774 1.00 95.00 164 LEU A O 1
ATOM 1313 N N . LYS A 1 165 ? 21.222 5.535 -20.545 1.00 93.88 165 LYS A N 1
ATOM 1314 C CA . LYS A 1 165 ? 22.256 6.092 -19.666 1.00 93.88 165 LYS A CA 1
ATOM 1315 C C . LYS A 1 165 ? 21.626 6.849 -18.509 1.00 93.88 165 LYS A C 1
ATOM 1317 O O . LYS A 1 165 ? 20.682 7.618 -18.688 1.00 93.88 165 LYS A O 1
ATOM 1322 N N . VAL A 1 166 ? 22.199 6.678 -17.323 1.00 96.12 166 VAL A N 1
ATOM 1323 C CA . VAL A 1 166 ? 21.808 7.420 -16.122 1.00 96.12 166 VAL A CA 1
ATOM 1324 C C . VAL A 1 166 ? 22.269 8.868 -16.261 1.00 96.12 166 VAL A C 1
ATOM 1326 O O . VAL A 1 166 ? 23.452 9.127 -16.482 1.00 96.12 166 VAL A O 1
ATOM 1329 N N . ARG A 1 167 ? 21.332 9.816 -16.179 1.00 95.44 167 ARG A N 1
ATOM 1330 C CA . ARG A 1 167 ? 21.603 11.244 -16.408 1.00 95.44 167 ARG A CA 1
ATOM 1331 C C . ARG A 1 167 ? 21.451 12.084 -15.160 1.00 95.44 167 ARG A C 1
ATOM 1333 O O . ARG A 1 167 ? 22.254 12.994 -14.961 1.00 95.44 167 ARG A O 1
ATOM 1340 N N . PHE A 1 168 ? 20.456 11.768 -14.339 1.00 97.12 168 PHE A N 1
ATOM 1341 C CA . PHE A 1 168 ? 20.218 12.466 -13.085 1.00 97.12 168 PHE A CA 1
ATOM 1342 C C . PHE A 1 168 ? 19.961 11.486 -11.953 1.00 97.12 168 PHE A C 1
ATOM 1344 O O . PHE A 1 168 ? 19.505 10.365 -12.184 1.00 97.12 168 PHE A O 1
ATOM 1351 N N . ALA A 1 169 ? 20.241 11.938 -10.740 1.00 97.06 169 ALA A N 1
ATOM 1352 C CA . ALA A 1 169 ? 19.899 11.243 -9.515 1.00 97.06 169 ALA A CA 1
ATOM 1353 C C . ALA A 1 169 ? 19.406 12.252 -8.480 1.00 97.06 169 ALA A C 1
ATOM 1355 O O . ALA A 1 169 ? 19.907 13.374 -8.416 1.00 97.06 169 ALA A O 1
ATOM 1356 N N . THR A 1 170 ? 18.435 11.853 -7.669 1.00 96.06 170 THR A N 1
ATOM 1357 C CA . THR A 1 170 ? 17.887 12.686 -6.597 1.00 96.06 170 THR A CA 1
ATOM 1358 C C . THR A 1 170 ? 18.333 12.135 -5.254 1.00 96.06 170 THR A C 1
ATOM 1360 O O . THR A 1 170 ? 18.230 10.932 -5.016 1.00 96.06 170 THR A O 1
ATOM 1363 N N . LYS A 1 171 ? 18.803 13.000 -4.357 1.00 94.06 171 LYS A N 1
ATOM 1364 C CA . LYS A 1 171 ? 19.165 12.661 -2.977 1.00 94.06 171 LYS A CA 1
ATOM 1365 C C . LYS A 1 171 ? 18.375 13.529 -2.008 1.00 94.06 171 LYS A C 1
ATOM 1367 O O . LYS A 1 171 ? 18.258 14.731 -2.225 1.00 94.06 171 LYS A O 1
ATOM 1372 N N . GLN A 1 172 ? 17.873 12.935 -0.931 1.00 93.38 172 GLN A N 1
ATOM 1373 C CA . GLN A 1 172 ? 17.260 13.710 0.145 1.00 93.38 172 GLN A CA 1
ATOM 1374 C C . GLN A 1 172 ? 18.351 14.396 0.983 1.00 93.38 172 GLN A C 1
ATOM 1376 O O . GLN A 1 172 ? 19.358 13.771 1.325 1.00 93.38 172 GLN A O 1
ATOM 1381 N N . THR A 1 173 ? 18.156 15.672 1.308 1.00 92.94 173 THR A N 1
ATOM 1382 C CA . THR A 1 173 ? 19.049 16.431 2.194 1.00 92.94 173 THR A CA 1
ATOM 1383 C C . THR A 1 173 ? 18.732 16.152 3.666 1.00 92.94 173 THR A C 1
ATOM 1385 O O . THR A 1 173 ? 17.650 15.664 4.005 1.00 92.94 173 THR A O 1
ATOM 1388 N N . ASP A 1 174 ? 19.642 16.504 4.578 1.00 88.44 174 ASP A N 1
ATOM 1389 C CA . ASP A 1 174 ? 19.387 16.394 6.026 1.00 88.44 174 ASP A CA 1
ATOM 1390 C C . ASP A 1 174 ? 18.169 17.226 6.460 1.00 88.44 174 ASP A C 1
ATOM 1392 O O . ASP A 1 174 ? 17.414 16.839 7.353 1.00 88.44 174 ASP A O 1
ATOM 1396 N N . GLU A 1 175 ? 17.905 18.320 5.741 1.00 90.06 175 GLU A N 1
ATOM 1397 C CA . GLU A 1 175 ? 16.735 19.168 5.935 1.00 90.06 175 GLU A CA 1
ATOM 1398 C C . GLU A 1 175 ? 15.468 18.653 5.230 1.00 90.06 175 GLU A C 1
ATOM 1400 O O . GLU A 1 175 ? 14.466 19.370 5.175 1.00 90.06 175 GLU A O 1
ATOM 1405 N N . ALA A 1 176 ? 15.464 17.402 4.763 1.00 91.56 176 ALA A N 1
ATOM 1406 C CA . ALA A 1 176 ? 14.359 16.763 4.048 1.00 91.56 176 ALA A CA 1
ATOM 1407 C C . ALA A 1 176 ? 13.942 17.464 2.740 1.00 91.56 176 ALA A C 1
ATOM 1409 O O . ALA A 1 176 ? 12.832 17.261 2.251 1.00 91.56 176 ALA A O 1
ATOM 1410 N N . GLY A 1 177 ? 14.826 18.296 2.192 1.00 94.81 177 GLY A N 1
ATOM 1411 C CA . GLY A 1 177 ? 14.736 18.775 0.818 1.00 94.81 177 GLY A CA 1
ATOM 1412 C C . GLY A 1 177 ? 15.263 17.730 -0.167 1.00 94.81 177 GLY A C 1
ATOM 1413 O O . GLY A 1 177 ? 15.697 16.653 0.242 1.00 94.81 177 GLY A O 1
ATOM 1414 N N . ASN A 1 178 ? 15.278 18.060 -1.457 1.00 95.88 178 ASN A N 1
ATOM 1415 C CA . ASN A 1 178 ? 15.799 17.190 -2.511 1.00 95.88 178 ASN A CA 1
ATOM 1416 C C . ASN A 1 178 ? 16.876 17.905 -3.327 1.00 95.88 178 ASN A C 1
ATOM 1418 O O . ASN A 1 178 ? 16.616 18.935 -3.943 1.00 95.88 178 ASN A O 1
ATOM 1422 N N . ASP A 1 179 ? 18.054 17.298 -3.402 1.00 96.81 179 ASP A N 1
ATOM 1423 C CA . ASP A 1 179 ? 19.119 17.688 -4.315 1.00 96.81 179 ASP A CA 1
ATOM 1424 C C . ASP A 1 179 ? 19.066 16.812 -5.567 1.00 96.81 179 ASP A C 1
ATOM 1426 O O . ASP A 1 179 ? 19.099 15.582 -5.489 1.00 96.81 179 ASP A O 1
ATOM 1430 N N . VAL A 1 180 ? 18.996 17.447 -6.732 1.00 97.00 180 VAL A N 1
ATOM 1431 C CA . VAL A 1 180 ? 19.061 16.798 -8.041 1.00 97.00 180 VAL A CA 1
ATOM 1432 C C . VAL A 1 180 ? 20.465 16.969 -8.599 1.00 97.00 180 VAL A C 1
ATOM 1434 O O . VAL A 1 180 ? 20.916 18.085 -8.866 1.00 97.00 180 VAL A O 1
ATOM 1437 N N . TYR A 1 181 ? 21.142 15.848 -8.812 1.00 97.12 181 TYR A N 1
ATOM 1438 C CA . TYR A 1 181 ? 22.480 15.763 -9.379 1.00 97.12 181 TYR A CA 1
ATOM 1439 C C . TYR A 1 181 ? 22.408 15.383 -10.851 1.00 97.12 181 TYR A C 1
ATOM 1441 O O . TYR A 1 181 ? 21.576 14.573 -11.254 1.00 97.12 181 TYR A O 1
ATOM 1449 N N . ARG A 1 182 ? 23.315 15.938 -11.652 1.00 95.44 182 ARG A N 1
ATOM 1450 C CA . ARG A 1 182 ? 23.578 15.553 -13.040 1.00 95.44 182 ARG A CA 1
ATOM 1451 C C . ARG A 1 182 ? 24.845 14.705 -13.086 1.00 95.44 182 ARG A C 1
ATOM 1453 O O . ARG A 1 182 ? 25.836 15.057 -12.454 1.00 95.44 182 ARG A O 1
ATOM 1460 N N . LYS A 1 183 ? 24.835 13.638 -13.882 1.00 95.56 183 LYS A N 1
ATOM 1461 C CA . LYS A 1 183 ? 26.025 12.822 -14.149 1.00 95.56 183 LYS A CA 1
ATOM 1462 C C . LYS A 1 183 ? 26.850 13.423 -15.294 1.00 95.56 183 LYS A C 1
ATOM 1464 O O . LYS A 1 183 ? 26.314 13.621 -16.390 1.00 95.56 183 LYS A O 1
ATOM 1469 N N . ILE A 1 184 ? 28.132 13.713 -15.059 1.00 92.12 184 ILE A N 1
ATOM 1470 C CA . ILE A 1 184 ? 29.097 14.229 -16.048 1.00 92.12 184 ILE A CA 1
ATOM 1471 C C . ILE A 1 184 ? 30.432 13.503 -15.858 1.00 92.12 184 ILE A C 1
ATOM 1473 O O . ILE A 1 184 ? 31.003 13.563 -14.780 1.00 92.12 184 ILE A O 1
ATOM 1477 N N . ASN A 1 185 ? 30.950 12.850 -16.907 1.00 91.19 185 ASN A N 1
ATOM 1478 C CA . ASN A 1 185 ? 32.210 12.085 -16.855 1.00 91.19 185 ASN A CA 1
ATOM 1479 C C . ASN A 1 185 ? 32.278 11.113 -15.658 1.00 91.19 185 ASN A C 1
ATOM 1481 O O . ASN A 1 185 ? 33.287 11.052 -14.967 1.00 91.19 185 ASN A O 1
ATOM 1485 N N . ASP A 1 186 ? 31.172 10.407 -15.407 1.00 89.75 186 ASP A N 1
ATOM 1486 C CA . ASP A 1 186 ? 30.964 9.495 -14.272 1.00 89.75 186 ASP A CA 1
ATOM 1487 C C . ASP A 1 186 ? 30.978 10.114 -12.864 1.00 89.75 186 ASP A C 1
ATOM 1489 O O . ASP A 1 186 ? 30.779 9.402 -11.884 1.00 89.75 186 ASP A O 1
ATOM 1493 N N . GLU A 1 187 ? 31.054 11.440 -12.766 1.00 94.31 187 GLU A N 1
ATOM 1494 C CA . GLU A 1 187 ? 30.937 12.193 -11.519 1.00 94.31 187 GLU A CA 1
ATOM 1495 C C . GLU A 1 187 ? 29.550 12.835 -11.367 1.00 94.31 187 GLU A C 1
ATOM 1497 O O . GLU A 1 187 ? 28.875 13.173 -12.348 1.00 94.31 187 GLU A O 1
ATOM 1502 N N . TRP A 1 188 ? 29.120 13.023 -10.117 1.00 96.44 188 TRP A N 1
ATOM 1503 C CA . TRP A 1 188 ? 27.838 13.645 -9.776 1.00 96.44 188 TRP A CA 1
ATOM 1504 C C . TRP A 1 188 ? 28.018 15.127 -9.441 1.00 96.44 188 TRP A C 1
ATOM 1506 O O . TRP A 1 188 ? 28.625 15.481 -8.433 1.00 96.44 188 TRP A O 1
ATOM 1516 N N . GLU A 1 189 ? 27.432 16.005 -10.253 1.00 95.06 189 GLU A N 1
ATOM 1517 C CA . GLU A 1 189 ? 27.421 17.452 -10.027 1.00 95.06 189 GLU A CA 1
ATOM 1518 C C . GLU A 1 189 ? 26.032 17.910 -9.574 1.00 95.06 189 GLU A C 1
ATOM 1520 O O . GLU A 1 189 ? 25.031 17.616 -10.230 1.00 95.06 189 GLU A O 1
ATOM 1525 N N . LEU A 1 190 ? 25.953 18.664 -8.474 1.00 95.62 190 LEU A N 1
ATOM 1526 C CA . LEU A 1 190 ? 24.694 19.261 -8.023 1.00 95.62 190 LEU A CA 1
ATOM 1527 C C . LEU A 1 190 ? 24.139 20.212 -9.097 1.00 95.62 190 LEU A C 1
ATOM 1529 O O . LEU A 1 190 ? 24.817 21.142 -9.537 1.00 95.62 190 LEU A O 1
ATOM 1533 N N . MET A 1 191 ? 22.891 19.994 -9.511 1.00 94.25 191 MET A N 1
ATOM 1534 C CA . MET A 1 191 ? 22.214 20.808 -10.521 1.00 94.25 191 MET A CA 1
ATOM 1535 C C . MET A 1 191 ? 21.177 21.740 -9.897 1.00 94.25 191 MET A C 1
ATOM 1537 O O . MET A 1 191 ? 21.171 22.933 -10.195 1.00 94.25 191 MET A O 1
ATOM 1541 N N . ILE A 1 192 ? 20.288 21.197 -9.062 1.00 95.06 192 ILE A N 1
ATOM 1542 C CA . ILE A 1 192 ? 19.193 21.936 -8.424 1.00 95.06 192 ILE A CA 1
ATOM 1543 C C . ILE A 1 192 ? 19.026 21.424 -6.997 1.00 95.06 192 ILE A C 1
ATOM 1545 O O . ILE A 1 192 ? 19.143 20.227 -6.764 1.00 95.06 192 ILE A O 1
ATOM 1549 N N . SER A 1 193 ? 18.728 22.326 -6.066 1.00 95.88 193 SER A N 1
ATOM 1550 C CA . SER A 1 193 ? 18.323 21.994 -4.701 1.00 95.88 193 SER A CA 1
ATOM 1551 C C . SER A 1 193 ? 16.911 22.521 -4.451 1.00 95.88 193 SER A C 1
ATOM 1553 O O . SER A 1 193 ? 16.587 23.649 -4.847 1.00 95.88 193 SER A O 1
ATOM 1555 N N . TYR A 1 194 ? 16.087 21.689 -3.825 1.00 96.44 194 TYR A N 1
ATOM 1556 C CA . TYR A 1 194 ? 14.717 21.968 -3.415 1.00 96.44 194 TYR A CA 1
ATOM 1557 C C . TYR A 1 194 ? 14.616 21.864 -1.899 1.00 96.44 194 TYR A C 1
ATOM 1559 O O . TYR A 1 194 ? 15.151 20.926 -1.307 1.00 96.44 194 TYR A O 1
ATOM 1567 N N . ASP A 1 195 ? 13.896 22.790 -1.270 1.00 95.44 195 ASP A N 1
ATOM 1568 C CA . ASP A 1 195 ? 13.501 22.624 0.126 1.00 95.44 195 ASP A CA 1
ATOM 1569 C C . ASP A 1 195 ? 12.356 21.601 0.262 1.00 95.44 195 ASP A C 1
ATOM 1571 O O . ASP A 1 195 ? 11.826 21.097 -0.732 1.00 95.44 195 ASP A O 1
ATOM 1575 N N . LEU A 1 196 ? 11.977 21.280 1.503 1.00 93.81 196 LEU A N 1
ATOM 1576 C CA . LEU A 1 196 ? 10.908 20.323 1.815 1.00 93.81 196 LEU A CA 1
ATOM 1577 C C . LEU A 1 196 ? 9.553 20.676 1.170 1.00 93.81 196 LEU A C 1
ATOM 1579 O O . LEU A 1 196 ? 8.768 19.781 0.844 1.00 93.81 196 LEU A O 1
ATOM 1583 N N . ASP A 1 197 ? 9.237 21.964 1.040 1.00 92.69 197 ASP A N 1
ATOM 1584 C CA . ASP A 1 197 ? 7.946 22.402 0.511 1.00 92.69 197 ASP A CA 1
ATOM 1585 C C . ASP A 1 197 ? 7.898 22.216 -1.017 1.00 92.69 197 ASP A C 1
ATOM 1587 O O . ASP A 1 197 ? 6.822 21.991 -1.578 1.00 92.69 197 ASP A O 1
ATOM 1591 N N . ASP A 1 198 ? 9.055 22.240 -1.682 1.00 95.19 198 ASP A N 1
ATOM 1592 C CA . ASP A 1 198 ? 9.188 22.088 -3.130 1.00 95.19 198 ASP A CA 1
ATOM 1593 C C . ASP A 1 198 ? 9.356 20.639 -3.617 1.00 95.19 198 ASP A C 1
ATOM 1595 O O . ASP A 1 198 ? 9.096 20.362 -4.792 1.00 95.19 198 ASP A O 1
ATOM 1599 N N . THR A 1 199 ? 9.733 19.696 -2.743 1.00 92.25 199 THR A N 1
ATOM 1600 C CA . THR A 1 199 ? 10.102 18.321 -3.145 1.00 92.25 199 THR A CA 1
ATOM 1601 C C . THR A 1 199 ? 9.006 17.541 -3.866 1.00 92.25 199 THR A C 1
ATOM 1603 O O . THR A 1 199 ? 9.315 16.760 -4.759 1.00 92.25 199 THR A O 1
ATOM 1606 N N . ILE A 1 200 ? 7.737 17.729 -3.486 1.00 90.56 200 ILE A N 1
ATOM 1607 C CA . ILE A 1 200 ? 6.599 16.966 -4.034 1.00 90.56 200 ILE A CA 1
ATOM 1608 C C . ILE A 1 200 ? 6.093 17.549 -5.360 1.00 90.56 200 ILE A C 1
ATOM 1610 O O . ILE A 1 200 ? 5.481 16.840 -6.153 1.00 90.56 200 ILE A O 1
ATOM 1614 N N . SER A 1 201 ? 6.317 18.841 -5.605 1.00 92.75 201 SER A N 1
ATOM 1615 C CA . SER A 1 201 ? 5.751 19.546 -6.767 1.00 92.75 201 SER A CA 1
ATOM 1616 C C . SER A 1 201 ? 6.796 19.908 -7.830 1.00 92.75 201 SER A C 1
ATOM 1618 O O . SER A 1 201 ? 6.442 20.458 -8.879 1.00 92.75 201 SER A O 1
ATOM 1620 N N . SER A 1 202 ? 8.058 19.526 -7.607 1.00 95.19 202 SER A N 1
ATOM 1621 C CA . SER A 1 202 ? 9.169 19.720 -8.536 1.00 95.19 202 SER A CA 1
ATOM 1622 C C . SER A 1 202 ? 9.772 18.388 -8.982 1.00 95.19 202 SER A C 1
ATOM 1624 O O . SER A 1 202 ? 10.209 17.593 -8.154 1.00 95.19 202 SER A O 1
ATOM 1626 N N . GLU A 1 203 ? 9.832 18.148 -10.292 1.00 94.69 203 GLU A N 1
ATOM 1627 C CA . GLU A 1 203 ? 10.391 16.914 -10.852 1.00 94.69 203 GLU A CA 1
ATOM 1628 C C . GLU A 1 203 ? 10.844 17.080 -12.305 1.00 94.69 203 GLU A C 1
ATOM 1630 O O . GLU A 1 203 ? 10.280 17.869 -13.068 1.00 94.69 203 GLU A O 1
ATOM 1635 N N . ILE A 1 204 ? 11.852 16.301 -12.710 1.00 96.00 204 ILE A N 1
ATOM 1636 C CA . ILE A 1 204 ? 12.253 16.195 -14.117 1.00 96.00 204 ILE A CA 1
ATOM 1637 C C . ILE A 1 204 ? 11.180 15.412 -14.872 1.00 96.00 204 ILE A C 1
ATOM 1639 O O . ILE A 1 204 ? 10.868 14.278 -14.522 1.00 96.00 204 ILE A O 1
ATOM 1643 N N . LYS A 1 205 ? 10.655 16.008 -15.944 1.00 95.31 205 LYS A N 1
ATOM 1644 C CA . LYS A 1 205 ? 9.623 15.415 -16.799 1.00 95.31 205 LYS A CA 1
ATOM 1645 C C . LYS A 1 205 ? 10.223 14.717 -18.014 1.00 95.31 205 LYS A C 1
ATOM 1647 O O . LYS A 1 205 ? 9.827 13.602 -18.336 1.00 95.31 205 LYS A O 1
ATOM 1652 N N . SER A 1 206 ? 11.171 15.358 -18.697 1.00 95.62 206 SER A N 1
ATOM 1653 C CA . SER A 1 206 ? 11.791 14.779 -19.890 1.00 95.62 206 SER A CA 1
ATOM 1654 C C . SER A 1 206 ? 13.153 15.379 -20.228 1.00 95.62 206 SER A C 1
ATOM 1656 O O . SER A 1 206 ? 13.527 16.453 -19.752 1.00 95.62 206 SER A O 1
ATOM 1658 N N . LEU A 1 207 ? 13.889 14.667 -21.084 1.00 94.62 207 LEU A N 1
ATOM 1659 C CA . LEU A 1 207 ? 15.131 15.116 -21.698 1.00 94.62 207 LEU A CA 1
ATOM 1660 C C . LEU A 1 207 ? 14.965 15.070 -23.219 1.00 94.62 207 LEU A C 1
ATOM 1662 O O . LEU A 1 207 ? 14.598 14.033 -23.767 1.00 94.62 207 LEU A O 1
ATOM 1666 N N . VAL A 1 208 ? 15.256 16.182 -23.883 1.00 93.50 208 VAL A N 1
ATOM 1667 C CA . VAL A 1 208 ? 15.131 16.357 -25.331 1.00 93.50 208 VAL A CA 1
ATOM 1668 C C . VAL A 1 208 ? 16.501 16.711 -25.895 1.00 93.50 208 VAL A C 1
ATOM 1670 O O . VAL A 1 208 ? 17.151 17.644 -25.421 1.00 93.50 208 VAL A O 1
ATOM 1673 N N . LYS A 1 209 ? 16.942 15.967 -26.912 1.00 84.81 209 LYS A N 1
ATOM 1674 C CA . LYS A 1 209 ? 18.119 16.319 -27.712 1.00 84.81 209 LYS A CA 1
ATOM 1675 C C . LYS A 1 209 ? 17.650 17.139 -28.911 1.00 84.81 209 LYS A C 1
ATOM 1677 O O . LYS A 1 209 ? 16.910 16.628 -29.745 1.00 84.81 209 LYS A O 1
ATOM 1682 N N . ASP A 1 210 ? 18.065 18.394 -28.962 1.00 78.19 210 ASP A N 1
ATOM 1683 C CA . ASP A 1 210 ? 17.961 19.265 -30.131 1.00 78.19 210 ASP A CA 1
ATOM 1684 C C . ASP A 1 210 ? 19.356 19.337 -30.781 1.00 78.19 210 ASP A C 1
ATOM 1686 O O . ASP A 1 210 ? 20.357 19.159 -30.088 1.00 78.19 210 ASP A O 1
ATOM 1690 N N . ASP A 1 211 ? 19.468 19.578 -32.089 1.00 77.00 211 ASP A N 1
ATOM 1691 C CA . ASP A 1 211 ? 20.699 19.366 -32.886 1.00 77.00 211 ASP A CA 1
ATOM 1692 C C . ASP A 1 211 ? 21.972 20.027 -32.305 1.00 77.00 211 ASP A C 1
ATOM 1694 O O . ASP A 1 211 ? 23.096 19.632 -32.625 1.00 77.00 211 ASP A O 1
ATOM 1698 N N . LYS A 1 212 ? 21.814 21.051 -31.455 1.00 77.31 212 LYS A N 1
ATOM 1699 C CA . LYS A 1 212 ? 22.905 21.752 -30.755 1.00 77.31 212 LYS A CA 1
ATOM 1700 C C . LYS A 1 212 ? 22.739 21.839 -29.236 1.00 77.31 212 LYS A C 1
ATOM 1702 O O . LYS A 1 212 ? 23.687 22.236 -28.560 1.00 77.31 212 LYS A O 1
ATOM 1707 N N . ASP A 1 213 ? 21.575 21.478 -28.704 1.00 85.69 213 ASP A N 1
ATOM 1708 C CA . ASP A 1 213 ? 21.188 21.731 -27.318 1.00 85.69 213 ASP A CA 1
ATOM 1709 C C . ASP A 1 213 ? 20.656 20.467 -26.642 1.00 85.69 213 ASP A C 1
ATOM 1711 O O . ASP A 1 213 ? 19.972 19.641 -27.238 1.00 85.69 213 ASP A O 1
ATOM 1715 N N . GLU A 1 214 ? 20.942 20.329 -25.353 1.00 90.88 214 GLU A N 1
ATOM 1716 C CA . GLU A 1 214 ? 20.371 19.268 -24.533 1.00 90.88 214 GLU A CA 1
ATOM 1717 C C . GLU A 1 214 ? 19.413 19.897 -23.521 1.00 90.88 214 GLU A C 1
ATOM 1719 O O . GLU A 1 214 ? 19.834 20.577 -22.586 1.00 90.88 214 GLU A O 1
ATOM 1724 N N . LEU A 1 215 ? 18.111 19.715 -23.738 1.00 95.19 215 LEU A N 1
ATOM 1725 C CA . LEU A 1 215 ? 17.057 20.393 -22.994 1.00 95.19 215 LEU A CA 1
ATOM 1726 C C . LEU A 1 215 ? 16.435 19.461 -21.952 1.00 95.19 215 LEU A C 1
ATOM 1728 O O . LEU A 1 215 ? 15.925 18.396 -22.289 1.00 95.19 215 LEU A O 1
ATOM 1732 N N . VAL A 1 216 ? 16.407 19.885 -20.692 1.00 96.31 216 VAL A N 1
ATOM 1733 C CA . VAL A 1 216 ? 15.646 19.222 -19.622 1.00 96.31 216 VAL A CA 1
ATOM 1734 C C . VAL A 1 216 ? 14.351 19.973 -19.408 1.00 96.31 216 VAL A C 1
ATOM 1736 O O . VAL A 1 216 ? 14.397 21.162 -19.102 1.00 96.31 216 VAL A O 1
ATOM 1739 N N . TYR A 1 217 ? 13.217 19.287 -19.506 1.00 97.25 217 TYR A N 1
ATOM 1740 C CA . TYR A 1 217 ? 11.930 19.808 -19.059 1.00 97.25 217 TYR A CA 1
ATOM 1741 C C . TYR A 1 217 ? 11.648 19.330 -17.639 1.00 97.25 217 TYR A C 1
ATOM 1743 O O . TYR A 1 217 ? 11.811 18.148 -17.333 1.00 97.25 217 TYR A O 1
ATOM 1751 N N . LEU A 1 218 ? 11.214 20.242 -16.775 1.00 97.12 218 LEU A N 1
ATOM 1752 C CA . LEU A 1 218 ? 10.886 19.945 -15.383 1.00 97.12 218 LEU A CA 1
ATOM 1753 C C . LEU A 1 218 ? 9.736 20.816 -14.882 1.00 97.12 218 LEU A C 1
ATOM 1755 O O . LEU A 1 218 ? 9.581 21.960 -15.317 1.00 97.12 218 LEU A O 1
ATOM 1759 N N . THR A 1 219 ? 8.955 20.294 -13.943 1.00 96.50 219 THR A N 1
ATOM 1760 C CA . THR A 1 219 ? 8.117 21.141 -13.093 1.00 96.50 219 THR A CA 1
ATOM 1761 C C . THR A 1 219 ? 8.953 21.683 -11.943 1.00 96.50 219 THR A C 1
ATOM 1763 O O . THR A 1 219 ? 9.809 20.985 -11.405 1.00 96.50 219 THR A O 1
ATOM 1766 N N . ASP A 1 220 ? 8.723 22.941 -11.583 1.00 95.62 220 ASP A N 1
ATOM 1767 C CA . ASP A 1 220 ? 9.417 23.617 -10.486 1.00 95.62 220 ASP A CA 1
ATOM 1768 C C . ASP A 1 220 ? 8.419 24.493 -9.716 1.00 95.62 220 ASP A C 1
ATOM 1770 O O . ASP A 1 220 ? 7.611 25.206 -10.326 1.00 95.62 220 ASP A O 1
ATOM 1774 N N . SER A 1 221 ? 8.453 24.442 -8.389 1.00 94.81 221 SER A N 1
ATOM 1775 C CA . SER A 1 221 ? 7.553 25.173 -7.486 1.00 94.81 221 SER A CA 1
ATOM 1776 C C . SER A 1 221 ? 8.244 26.240 -6.636 1.00 94.81 221 SER A C 1
ATOM 1778 O O . SER A 1 221 ? 7.578 26.896 -5.827 1.00 94.81 221 SER A O 1
ATOM 1780 N N . ARG A 1 222 ? 9.551 26.464 -6.818 1.00 94.44 222 ARG A N 1
ATOM 1781 C CA . ARG A 1 222 ? 10.297 27.453 -6.032 1.00 94.44 222 ARG A CA 1
ATOM 1782 C C . ARG A 1 222 ? 9.739 28.855 -6.253 1.00 94.44 222 ARG A C 1
ATOM 1784 O O . ARG A 1 222 ? 9.353 29.232 -7.366 1.00 94.44 222 ARG A O 1
ATOM 1791 N N . ASP A 1 223 ? 9.678 29.619 -5.164 1.00 91.75 223 ASP A N 1
ATOM 1792 C CA . ASP A 1 223 ? 9.210 31.013 -5.126 1.00 91.75 223 ASP A CA 1
ATOM 1793 C C . ASP A 1 223 ? 7.745 31.237 -5.567 1.00 91.75 223 ASP A C 1
ATOM 1795 O O . ASP A 1 223 ? 7.359 32.345 -5.945 1.00 91.75 223 ASP A O 1
ATOM 1799 N N . ARG A 1 224 ? 6.901 30.198 -5.537 1.00 91.75 224 ARG A N 1
ATOM 1800 C CA . ARG A 1 224 ? 5.474 30.270 -5.914 1.00 91.75 224 ARG A CA 1
ATOM 1801 C C . ARG A 1 224 ? 4.612 29.302 -5.110 1.00 91.75 224 ARG A C 1
ATOM 1803 O O . ARG A 1 224 ? 5.144 28.517 -4.343 1.00 91.75 224 ARG A O 1
ATOM 1810 N N . GLU A 1 225 ? 3.289 29.374 -5.262 1.00 93.81 225 GLU A N 1
ATOM 1811 C CA . GLU A 1 225 ? 2.336 28.479 -4.574 1.00 93.81 225 GLU A CA 1
ATOM 1812 C C . GLU A 1 225 ? 2.082 27.167 -5.333 1.00 93.81 225 GLU A C 1
ATOM 1814 O O . GLU A 1 225 ? 1.936 26.126 -4.697 1.00 93.81 225 GLU A O 1
ATOM 1819 N N . PHE A 1 226 ? 2.050 27.224 -6.670 1.00 95.31 226 PHE A N 1
ATOM 1820 C CA . PHE A 1 226 ? 1.806 26.087 -7.566 1.00 95.31 226 PHE A CA 1
ATOM 1821 C C . PHE A 1 226 ? 2.961 25.927 -8.549 1.00 95.31 226 PHE A C 1
ATOM 1823 O O . PHE A 1 226 ? 3.534 26.933 -8.980 1.00 95.31 226 PHE A O 1
ATOM 1830 N N . ASN A 1 227 ? 3.286 24.697 -8.938 1.00 95.56 227 ASN A N 1
ATOM 1831 C CA . ASN A 1 227 ? 4.375 24.442 -9.874 1.00 95.56 227 ASN A CA 1
ATOM 1832 C C . ASN A 1 227 ? 4.116 25.034 -11.274 1.00 95.56 227 ASN A C 1
ATOM 1834 O O . ASN A 1 227 ? 2.989 25.341 -11.671 1.00 95.56 227 ASN A O 1
ATOM 1838 N N . ALA A 1 228 ? 5.199 25.213 -12.021 1.00 95.81 228 ALA A N 1
ATOM 1839 C CA . ALA A 1 228 ? 5.172 25.614 -13.420 1.00 95.81 228 ALA A CA 1
ATOM 1840 C C . ALA A 1 228 ? 6.150 24.765 -14.230 1.00 95.81 228 ALA A C 1
ATOM 1842 O O . ALA A 1 228 ? 7.120 24.243 -13.680 1.00 95.81 228 ALA A O 1
ATOM 1843 N N . LEU A 1 229 ? 5.895 24.631 -15.532 1.00 97.19 229 LEU A N 1
ATOM 1844 C CA . LEU A 1 229 ? 6.759 23.871 -16.433 1.00 97.19 229 LEU A CA 1
ATOM 1845 C C . LEU A 1 229 ? 7.872 24.772 -16.973 1.00 97.19 229 LEU A C 1
ATOM 1847 O O . LEU A 1 229 ? 7.606 25.821 -17.570 1.00 97.19 229 LEU A O 1
ATOM 1851 N N . TYR A 1 230 ? 9.113 24.327 -16.810 1.00 96.69 230 TYR A N 1
ATOM 1852 C CA . TYR A 1 230 ? 10.315 24.979 -17.316 1.00 96.69 230 TYR A CA 1
ATOM 1853 C C . TYR A 1 230 ? 11.084 24.063 -18.249 1.00 96.69 230 TYR A C 1
ATOM 1855 O O . TYR A 1 230 ? 10.916 22.844 -18.236 1.00 96.69 230 TYR A O 1
ATOM 1863 N N . LYS A 1 231 ? 11.990 24.678 -19.006 1.00 96.25 231 LYS A N 1
ATOM 1864 C CA . LYS A 1 231 ? 13.105 23.998 -19.646 1.00 96.25 231 LYS A CA 1
ATOM 1865 C C . LYS A 1 231 ? 14.443 24.614 -19.245 1.00 96.25 231 LYS A C 1
ATOM 1867 O O . LYS A 1 231 ? 14.534 25.829 -19.061 1.00 96.25 231 LYS A O 1
ATOM 1872 N N . ILE A 1 232 ? 15.475 23.786 -19.147 1.00 95.25 232 ILE A N 1
ATOM 1873 C CA . ILE A 1 232 ? 16.874 24.178 -18.941 1.00 95.25 232 ILE A CA 1
ATOM 1874 C C . ILE A 1 232 ? 17.681 23.657 -20.122 1.00 95.25 232 ILE A C 1
ATOM 1876 O O . ILE A 1 232 ? 17.566 22.482 -20.459 1.00 95.25 232 ILE A O 1
ATOM 1880 N N . ASN A 1 233 ? 18.522 24.500 -20.719 1.00 94.06 233 ASN A N 1
ATOM 1881 C CA . ASN A 1 233 ? 19.563 24.025 -21.624 1.00 94.06 233 ASN A CA 1
ATOM 1882 C C . ASN A 1 233 ? 20.785 23.599 -20.802 1.00 94.06 233 ASN A C 1
ATOM 1884 O O . ASN A 1 233 ? 21.403 24.423 -20.134 1.00 94.06 233 ASN A O 1
ATOM 1888 N N . LEU A 1 234 ? 21.139 22.318 -20.840 1.00 90.81 234 LEU A N 1
ATOM 1889 C CA . LEU A 1 234 ? 22.276 21.762 -20.107 1.00 90.81 234 LEU A CA 1
ATOM 1890 C C . LEU A 1 234 ? 23.640 22.195 -20.656 1.00 90.81 234 LEU A C 1
ATOM 1892 O O . LEU A 1 234 ? 24.649 21.992 -19.971 1.00 90.81 234 LEU A O 1
ATOM 1896 N N . ASN A 1 235 ? 23.670 22.767 -21.863 1.00 89.31 235 ASN A N 1
ATOM 1897 C CA . ASN A 1 235 ? 24.852 23.387 -22.456 1.00 89.31 235 ASN A CA 1
ATOM 1898 C C . ASN A 1 235 ? 25.021 24.847 -22.005 1.00 89.31 235 ASN A C 1
ATOM 1900 O O . ASN A 1 235 ? 26.116 25.394 -22.128 1.00 89.31 235 ASN A O 1
ATOM 1904 N N . ASP A 1 236 ? 23.973 25.482 -21.459 1.00 88.81 236 ASP A N 1
ATOM 1905 C CA . ASP A 1 236 ? 24.099 26.796 -20.826 1.00 88.81 236 ASP A CA 1
ATOM 1906 C C . ASP A 1 236 ? 24.837 26.634 -19.486 1.00 88.81 236 ASP A C 1
ATOM 1908 O O . ASP A 1 236 ? 24.292 26.020 -18.563 1.00 88.81 236 ASP A O 1
ATOM 1912 N N . PRO A 1 237 ? 26.043 27.210 -19.311 1.00 84.19 237 PRO A N 1
ATOM 1913 C CA . PRO A 1 237 ? 26.773 27.117 -18.048 1.00 84.19 237 PRO A CA 1
ATOM 1914 C C . PRO A 1 237 ? 26.012 27.755 -16.878 1.00 84.19 237 PRO A C 1
ATOM 1916 O O . PRO A 1 237 ? 26.256 27.400 -15.727 1.00 84.19 237 PRO A O 1
ATOM 1919 N N . LYS A 1 238 ? 25.077 28.679 -17.148 1.00 87.19 238 LYS A N 1
ATOM 1920 C CA . LYS A 1 238 ? 24.207 29.276 -16.125 1.00 87.19 238 LYS A CA 1
ATOM 1921 C C . LYS A 1 238 ? 22.983 28.419 -15.805 1.00 87.19 238 LYS A C 1
ATOM 1923 O O . LYS A 1 238 ? 22.306 28.726 -14.825 1.00 87.19 238 LYS A O 1
ATOM 1928 N N . LYS A 1 239 ? 22.691 27.388 -16.611 1.00 86.44 239 LYS A N 1
ATOM 1929 C CA . LYS A 1 239 ? 21.555 26.463 -16.459 1.00 86.44 239 LYS A CA 1
ATOM 1930 C C . LYS A 1 239 ? 20.245 27.218 -16.198 1.00 86.44 239 LYS A C 1
ATOM 1932 O O . LYS A 1 239 ? 19.480 26.876 -15.295 1.00 86.44 239 LYS A O 1
ATOM 1937 N N . LYS A 1 240 ? 20.010 28.305 -16.943 1.00 90.69 240 LYS A N 1
ATOM 1938 C CA . LYS A 1 240 ? 18.886 29.201 -16.669 1.00 90.69 240 LYS A CA 1
ATOM 1939 C C . LYS A 1 240 ? 17.553 28.482 -16.899 1.00 90.69 240 LYS A C 1
ATOM 1941 O O . LYS A 1 240 ? 17.351 27.831 -17.921 1.00 90.69 240 LYS A O 1
ATOM 1946 N N . LEU A 1 241 ? 16.615 28.659 -15.967 1.00 92.50 241 LEU A N 1
ATOM 1947 C CA . LEU A 1 241 ? 15.229 28.226 -16.133 1.00 92.50 241 LEU A CA 1
ATOM 1948 C C . LEU A 1 241 ? 14.512 29.109 -17.164 1.00 92.50 241 LEU A C 1
ATOM 1950 O O . LEU A 1 241 ? 14.389 30.324 -16.986 1.00 92.50 241 LEU A O 1
ATOM 1954 N N . HIS A 1 242 ? 13.996 28.488 -18.221 1.00 94.75 242 HIS A N 1
ATOM 1955 C CA . HIS A 1 242 ? 13.140 29.121 -19.220 1.00 94.75 242 HIS A CA 1
ATOM 1956 C C . HIS A 1 242 ? 11.702 28.642 -19.043 1.00 94.75 242 HIS A C 1
ATOM 1958 O O . HIS A 1 242 ? 11.430 27.448 -19.142 1.00 94.75 242 HIS A O 1
ATOM 1964 N N . LEU A 1 243 ? 10.785 29.570 -18.771 1.00 95.50 243 LEU A N 1
ATOM 1965 C CA . LEU A 1 243 ? 9.367 29.268 -18.577 1.00 95.50 243 LEU A CA 1
ATOM 1966 C C . LEU A 1 243 ? 8.753 28.706 -19.868 1.00 95.50 243 LEU A C 1
ATOM 1968 O O . LEU A 1 243 ? 8.912 29.305 -20.932 1.00 95.50 243 LEU A O 1
ATOM 1972 N N . VAL A 1 244 ? 8.054 27.576 -19.759 1.00 95.56 244 VAL A N 1
ATOM 1973 C CA . VAL A 1 244 ? 7.302 26.943 -20.856 1.00 95.56 244 VAL A CA 1
ATOM 1974 C C . VAL A 1 244 ? 5.804 27.158 -20.655 1.00 95.56 244 VAL A C 1
ATOM 1976 O O . VAL A 1 244 ? 5.122 27.581 -21.582 1.00 95.56 244 VAL A O 1
ATOM 1979 N N . VAL A 1 245 ? 5.306 26.926 -19.438 1.00 92.62 245 VAL A N 1
ATOM 1980 C CA . VAL A 1 245 ? 3.901 27.145 -19.058 1.00 92.62 245 VAL A CA 1
ATOM 1981 C C . VAL A 1 245 ? 3.849 28.127 -17.893 1.00 92.62 245 VAL A C 1
ATOM 1983 O O . VAL A 1 245 ? 4.443 27.868 -16.849 1.00 92.62 245 VAL A O 1
ATOM 1986 N N . ASP A 1 246 ? 3.147 29.249 -18.073 1.00 80.69 246 ASP A N 1
ATOM 1987 C CA . ASP A 1 246 ? 2.944 30.266 -17.032 1.00 80.69 246 ASP A CA 1
ATOM 1988 C C . ASP A 1 246 ? 1.860 29.807 -16.036 1.00 80.69 246 ASP A C 1
ATOM 1990 O O . ASP A 1 246 ? 0.743 29.514 -16.469 1.00 80.69 246 ASP A O 1
ATOM 1994 N N . PRO A 1 247 ? 2.134 29.781 -14.715 1.00 75.44 247 PRO A N 1
ATOM 1995 C CA . PRO A 1 247 ? 1.170 29.330 -13.717 1.00 75.44 247 PRO A CA 1
ATOM 1996 C C . PRO A 1 247 ? 0.078 30.355 -13.380 1.00 75.44 247 PRO A C 1
ATOM 1998 O O . PRO A 1 247 ? -0.712 30.138 -12.458 1.00 75.44 247 PRO A O 1
ATOM 2001 N N . LYS A 1 248 ? 0.018 31.507 -14.063 1.00 75.56 248 LYS A N 1
ATOM 2002 C CA . LYS A 1 248 ? -1.007 32.529 -13.802 1.00 75.56 248 LYS A CA 1
ATOM 2003 C C . LYS A 1 248 ? -2.419 31.939 -13.811 1.00 75.56 248 LYS A C 1
ATOM 2005 O O . LYS A 1 248 ? -2.862 31.343 -14.787 1.00 75.56 248 LYS A O 1
ATOM 2010 N N . ASN A 1 249 ? -3.148 32.205 -12.726 1.00 78.94 249 ASN A N 1
ATOM 2011 C CA . ASN A 1 249 ? -4.511 31.733 -12.455 1.00 78.94 249 ASN A CA 1
ATOM 2012 C C . ASN A 1 249 ? -4.653 30.222 -12.192 1.00 78.94 249 ASN A C 1
ATOM 2014 O O . ASN A 1 249 ? -5.781 29.725 -12.152 1.00 78.94 249 ASN A O 1
ATOM 2018 N N . GLN A 1 250 ? -3.553 29.496 -11.961 1.00 88.62 250 GLN A N 1
ATOM 2019 C CA . GLN A 1 250 ? -3.625 28.126 -11.457 1.00 88.62 250 GLN A CA 1
ATOM 2020 C C . GLN A 1 250 ? -4.246 28.084 -10.053 1.00 88.62 250 GLN A C 1
ATOM 2022 O O . GLN A 1 250 ? -4.018 28.959 -9.218 1.00 88.62 250 GLN A O 1
ATOM 2027 N N . LYS A 1 251 ? -5.039 27.037 -9.808 1.00 92.88 251 LYS A N 1
ATOM 2028 C CA . LYS A 1 251 ? -5.557 26.654 -8.481 1.00 92.88 251 LYS A CA 1
ATOM 2029 C C . LYS A 1 251 ? -5.111 25.248 -8.063 1.00 92.88 251 LYS A C 1
ATOM 2031 O O . LYS A 1 251 ? -5.568 24.722 -7.054 1.00 92.88 251 LYS A O 1
ATOM 2036 N N . SER A 1 252 ? -4.258 24.637 -8.873 1.00 95.81 252 SER A N 1
ATOM 2037 C CA . SER A 1 252 ? -3.653 23.333 -8.654 1.00 95.81 252 SER A CA 1
ATOM 2038 C C . SER A 1 252 ? -2.278 23.314 -9.307 1.00 95.81 252 SER A C 1
ATOM 2040 O O . SER A 1 252 ? -1.997 24.125 -10.195 1.00 95.81 252 SER A O 1
ATOM 2042 N N . ASP A 1 253 ? -1.457 22.357 -8.908 1.00 95.81 253 ASP A N 1
ATOM 2043 C CA . ASP A 1 253 ? -0.238 22.025 -9.635 1.00 95.81 253 ASP A CA 1
ATOM 2044 C C . ASP A 1 253 ? -0.569 21.436 -11.016 1.00 95.81 253 ASP A C 1
ATOM 2046 O O . ASP A 1 253 ? -1.671 20.914 -11.246 1.00 95.81 253 ASP A O 1
ATOM 2050 N N . ILE A 1 254 ? 0.396 21.524 -11.931 1.00 96.12 254 ILE A N 1
ATOM 2051 C CA . ILE A 1 254 ? 0.456 20.700 -13.135 1.00 96.12 254 ILE A CA 1
ATOM 2052 C C . ILE A 1 254 ? 0.619 19.250 -12.686 1.00 96.12 254 ILE A C 1
ATOM 2054 O O . ILE A 1 254 ? 1.613 18.901 -12.044 1.00 96.12 254 ILE A O 1
ATOM 2058 N N . GLU A 1 255 ? -0.366 18.424 -13.027 1.00 92.75 255 GLU A N 1
ATOM 2059 C CA . GLU A 1 255 ? -0.452 17.034 -12.580 1.00 92.75 255 GLU A CA 1
ATOM 2060 C C . GLU A 1 255 ? 0.202 16.080 -13.585 1.00 92.75 255 GLU A C 1
ATOM 2062 O O . GLU A 1 255 ? 1.132 15.354 -13.242 1.00 92.75 255 GLU A O 1
ATOM 2067 N N . GLU A 1 256 ? -0.215 16.132 -14.851 1.00 95.06 256 GLU A N 1
ATOM 2068 C CA . GLU A 1 256 ? 0.342 15.300 -15.920 1.00 95.06 256 GLU A CA 1
ATOM 2069 C C . GLU A 1 256 ? 0.911 16.152 -17.056 1.00 95.06 256 GLU A C 1
ATOM 2071 O O . GLU A 1 256 ? 0.525 17.304 -17.278 1.00 95.06 256 GLU A O 1
ATOM 2076 N N . THR A 1 257 ? 1.847 15.567 -17.800 1.00 96.31 257 THR A N 1
ATOM 2077 C CA . THR A 1 257 ? 2.403 16.144 -19.024 1.00 96.31 257 THR A CA 1
ATOM 2078 C C . THR A 1 257 ? 2.331 15.091 -20.119 1.00 96.31 257 THR A C 1
ATOM 2080 O O . THR A 1 257 ? 2.913 14.019 -19.983 1.00 96.31 257 THR A O 1
ATOM 2083 N N . LEU A 1 258 ? 1.613 15.398 -21.197 1.00 97.00 258 LEU A N 1
ATOM 2084 C CA . LEU A 1 258 ? 1.580 14.571 -22.396 1.00 97.00 258 LEU A CA 1
ATOM 2085 C C . LEU A 1 258 ? 2.870 14.830 -23.171 1.00 97.00 258 LEU A C 1
ATOM 2087 O O . LEU A 1 258 ? 3.145 15.979 -23.524 1.00 97.00 258 LEU A O 1
ATOM 2091 N N . LEU A 1 259 ? 3.661 13.791 -23.411 1.00 95.88 259 LEU A N 1
ATOM 2092 C CA . LEU A 1 259 ? 4.935 13.890 -24.119 1.00 95.88 259 LEU A CA 1
ATOM 2093 C C . LEU A 1 259 ? 4.799 13.318 -25.530 1.00 95.88 259 LEU A C 1
ATOM 2095 O O . LEU A 1 259 ? 4.062 12.363 -25.765 1.00 95.88 259 LEU A O 1
ATOM 2099 N N . ASP A 1 260 ? 5.539 13.886 -26.475 1.00 95.44 260 ASP A N 1
ATOM 2100 C CA . ASP A 1 260 ? 5.736 13.246 -27.767 1.00 95.44 260 ASP A CA 1
ATOM 2101 C C . ASP A 1 260 ? 6.542 11.944 -27.575 1.00 95.44 260 ASP A C 1
ATOM 2103 O O . ASP A 1 260 ? 7.605 11.980 -26.950 1.00 95.44 260 ASP A O 1
ATOM 2107 N N . PRO A 1 261 ? 6.076 10.794 -28.089 1.00 94.19 261 PRO A N 1
ATOM 2108 C CA . PRO A 1 261 ? 6.625 9.486 -27.741 1.00 94.19 261 PRO A CA 1
ATOM 2109 C C . PRO A 1 261 ? 8.005 9.235 -28.356 1.00 94.19 261 PRO A C 1
ATOM 2111 O O . PRO A 1 261 ? 8.700 8.316 -27.929 1.00 94.19 261 PRO A O 1
ATOM 2114 N N . ARG A 1 262 ? 8.410 10.036 -29.350 1.00 91.94 262 ARG A N 1
ATOM 2115 C CA . ARG A 1 262 ? 9.706 9.916 -30.021 1.00 91.94 262 ARG A CA 1
ATOM 2116 C C . ARG A 1 262 ? 10.708 10.953 -29.536 1.00 91.94 262 ARG A C 1
ATOM 2118 O O . ARG A 1 262 ? 11.875 10.638 -29.344 1.00 91.94 262 ARG A O 1
ATOM 2125 N N . THR A 1 263 ? 10.273 12.198 -29.392 1.00 92.06 263 THR A N 1
ATOM 2126 C CA . THR A 1 263 ? 11.157 13.326 -29.064 1.00 92.06 263 THR A CA 1
ATOM 2127 C C . THR A 1 263 ? 11.167 13.662 -27.574 1.00 92.06 263 THR A C 1
ATOM 2129 O O . THR A 1 263 ? 12.050 14.387 -27.123 1.00 92.06 263 THR A O 1
ATOM 2132 N N . ASN A 1 264 ? 10.204 13.146 -26.801 1.00 93.44 264 ASN A N 1
ATOM 2133 C CA . ASN A 1 264 ? 9.919 13.499 -25.406 1.00 93.44 264 ASN A CA 1
ATOM 2134 C C . ASN A 1 264 ? 9.592 14.991 -25.175 1.00 93.44 264 ASN A C 1
ATOM 2136 O O . ASN A 1 264 ? 9.623 15.467 -24.034 1.00 93.44 264 ASN A O 1
ATOM 2140 N N . VAL A 1 265 ? 9.276 15.750 -26.230 1.00 95.00 265 VAL A N 1
ATOM 2141 C CA . VAL A 1 265 ? 8.862 17.153 -26.109 1.00 95.00 265 VAL A CA 1
ATOM 2142 C C . VAL A 1 265 ? 7.470 17.223 -25.467 1.00 95.00 265 VAL A C 1
ATOM 2144 O O . VAL A 1 265 ? 6.565 16.516 -25.912 1.00 95.00 265 VAL A O 1
ATOM 2147 N N . PRO A 1 266 ? 7.249 18.078 -24.450 1.00 96.38 266 PRO A N 1
ATOM 2148 C CA . PRO A 1 266 ? 5.914 18.311 -23.905 1.00 96.38 266 PRO A CA 1
ATOM 2149 C C . PRO A 1 266 ? 4.927 18.879 -24.931 1.00 96.38 266 PRO A C 1
ATOM 2151 O O . PRO A 1 266 ? 5.158 19.929 -25.530 1.00 96.38 266 PRO A O 1
ATOM 2154 N N . LEU A 1 267 ? 3.795 18.195 -25.081 1.00 96.56 267 LEU A N 1
ATOM 2155 C CA . LEU A 1 267 ? 2.723 18.489 -26.032 1.00 96.56 267 LEU A CA 1
ATOM 2156 C C . LEU A 1 267 ? 1.527 19.193 -25.378 1.00 96.56 267 LEU A C 1
ATOM 2158 O O . LEU A 1 267 ? 0.952 20.126 -25.948 1.00 96.56 267 LEU A O 1
ATOM 2162 N N . ALA A 1 268 ? 1.161 18.750 -24.177 1.00 97.25 268 ALA A N 1
ATOM 2163 C CA . ALA A 1 268 ? 0.071 19.284 -23.367 1.00 97.25 268 ALA A CA 1
ATOM 2164 C C . ALA A 1 268 ? 0.330 19.014 -21.881 1.00 97.25 268 ALA A C 1
ATOM 2166 O O . ALA A 1 268 ? 1.174 18.193 -21.523 1.00 97.25 268 ALA A O 1
ATOM 2167 N N . TYR A 1 269 ? -0.420 19.683 -21.015 1.00 96.81 269 TYR A N 1
ATOM 2168 C CA . TYR A 1 269 ? -0.380 19.464 -19.574 1.00 96.81 269 TYR A CA 1
ATOM 2169 C C . TYR A 1 269 ? -1.789 19.454 -18.986 1.00 96.81 269 TYR A C 1
ATOM 2171 O O . TYR A 1 269 ? -2.715 20.014 -19.580 1.00 96.81 269 TYR A O 1
ATOM 2179 N N . SER A 1 270 ? -1.958 18.826 -17.825 1.00 95.88 270 SER A N 1
ATOM 2180 C CA . SER A 1 270 ? -3.235 18.809 -17.115 1.00 95.88 270 SER A CA 1
ATOM 2181 C C . SER A 1 270 ? -3.189 19.634 -15.831 1.00 95.88 270 SER A C 1
ATOM 2183 O O . SER A 1 270 ? -2.181 19.676 -15.122 1.00 95.88 270 SER A O 1
ATOM 2185 N N . LEU A 1 271 ? -4.308 20.294 -15.537 1.00 95.75 271 LEU A N 1
ATOM 2186 C CA . LEU A 1 271 ? -4.614 20.869 -14.231 1.00 95.75 271 LEU A CA 1
ATOM 2187 C C . LEU A 1 271 ? -5.777 20.093 -13.626 1.00 95.75 271 LEU A C 1
ATOM 2189 O O . LEU A 1 271 ? -6.665 19.626 -14.341 1.00 95.75 271 LEU A O 1
ATOM 2193 N N . ASN A 1 272 ? -5.788 19.971 -12.305 1.00 94.69 272 ASN A N 1
ATOM 2194 C CA . ASN A 1 272 ? -6.824 19.233 -11.602 1.00 94.69 272 ASN A CA 1
ATOM 2195 C C . ASN A 1 272 ? -7.104 19.900 -10.257 1.00 94.69 272 ASN A C 1
ATOM 2197 O O . ASN A 1 272 ? -6.500 19.576 -9.233 1.00 94.69 272 ASN A O 1
ATOM 2201 N N . TYR A 1 273 ? -7.983 20.904 -10.297 1.00 95.56 273 TYR A N 1
ATOM 2202 C CA . TYR A 1 273 ? -8.487 21.583 -9.104 1.00 95.56 273 TYR A CA 1
ATOM 2203 C C . TYR A 1 273 ? -9.805 20.954 -8.643 1.00 95.56 273 TYR A C 1
ATOM 2205 O O . TYR A 1 273 ? -9.821 20.276 -7.625 1.00 95.56 273 TYR A O 1
ATOM 2213 N N . LEU A 1 274 ? -10.896 21.146 -9.400 1.00 95.12 274 LEU A N 1
ATOM 2214 C CA . LEU A 1 274 ? -12.197 20.502 -9.137 1.00 95.12 274 LEU A CA 1
ATOM 2215 C C . LEU A 1 274 ? -12.491 19.334 -10.083 1.00 95.12 274 LEU A C 1
ATOM 2217 O O . LEU A 1 274 ? -13.221 18.422 -9.718 1.00 95.12 274 LEU A O 1
ATOM 2221 N N . ARG A 1 275 ? -11.981 19.413 -11.313 1.00 93.44 275 ARG A N 1
ATOM 2222 C CA . ARG A 1 275 ? -12.023 18.384 -12.356 1.00 93.44 275 ARG A CA 1
ATOM 2223 C C . ARG A 1 275 ? -10.738 18.490 -13.163 1.00 93.44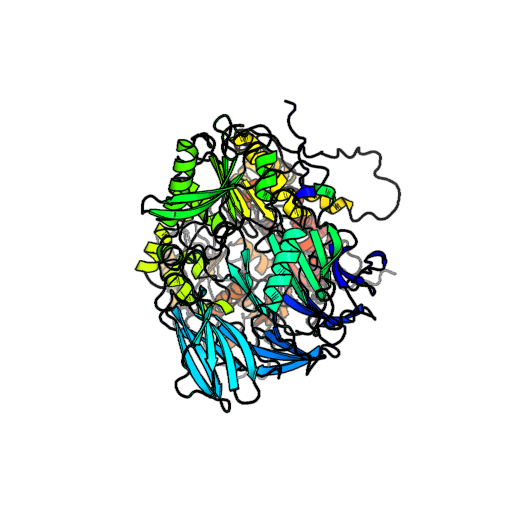 275 ARG A C 1
ATOM 2225 O O . ARG A 1 275 ? -10.120 19.561 -13.181 1.00 93.44 275 ARG A O 1
ATOM 2232 N N . LYS A 1 276 ? -10.363 17.402 -13.831 1.00 94.56 276 LYS A N 1
ATOM 2233 C CA . LYS A 1 276 ? -9.185 17.378 -14.695 1.00 94.56 276 LYS A CA 1
ATOM 2234 C C . LYS A 1 276 ? -9.470 18.131 -15.996 1.00 94.56 276 LYS A C 1
ATOM 2236 O O . LYS A 1 276 ? -10.496 17.910 -16.635 1.00 94.56 276 LYS A O 1
ATOM 2241 N N . SER A 1 277 ? -8.553 18.999 -16.410 1.00 93.69 277 SER A N 1
ATOM 2242 C CA . SER A 1 277 ? -8.605 19.692 -17.699 1.00 93.69 277 SER A CA 1
ATOM 2243 C C . SER A 1 277 ? -7.245 19.693 -18.382 1.00 93.69 277 SER A C 1
ATOM 2245 O O . SER A 1 277 ? -6.230 20.012 -17.765 1.00 93.69 277 SER A O 1
ATOM 2247 N N . TRP A 1 278 ? -7.234 19.364 -19.675 1.00 96.38 278 TRP A N 1
ATOM 2248 C CA . TRP A 1 278 ? -6.032 19.367 -20.506 1.00 96.38 278 TRP A CA 1
ATOM 2249 C C . TRP A 1 278 ? -5.870 20.678 -21.271 1.00 96.38 278 TRP A C 1
ATOM 2251 O O . TRP A 1 278 ? -6.819 21.192 -21.872 1.00 96.38 278 TRP A O 1
ATOM 2261 N N . HIS A 1 279 ? -4.641 21.184 -21.268 1.00 95.69 279 HIS A N 1
ATOM 2262 C CA . HIS A 1 279 ? -4.235 22.443 -21.872 1.00 95.69 279 HIS A CA 1
ATOM 2263 C C . HIS A 1 279 ? -3.099 22.193 -22.875 1.00 95.69 279 HIS A C 1
ATOM 2265 O O . HIS A 1 279 ? -2.095 21.569 -22.519 1.00 95.69 279 HIS A O 1
ATOM 2271 N N . PRO A 1 280 ? -3.230 22.655 -24.129 1.00 96.25 280 PRO A N 1
ATOM 2272 C CA . PRO A 1 280 ? -2.199 22.453 -25.137 1.00 96.25 280 PRO A CA 1
ATOM 2273 C C . PRO A 1 280 ? -0.983 23.347 -24.867 1.00 96.25 280 PRO A C 1
ATOM 2275 O O . PRO A 1 280 ? -1.130 24.508 -24.489 1.00 96.25 280 PRO A O 1
ATOM 2278 N N . ILE A 1 281 ? 0.216 22.822 -25.123 1.00 95.25 281 ILE A N 1
ATOM 2279 C CA . ILE A 1 281 ? 1.460 23.611 -25.176 1.00 95.25 281 ILE A CA 1
ATOM 2280 C C . ILE A 1 281 ? 1.726 24.064 -26.619 1.00 95.25 281 ILE A C 1
ATOM 2282 O O . ILE A 1 281 ? 2.243 25.156 -26.848 1.00 95.25 281 ILE A O 1
ATOM 2286 N N . CYS A 1 282 ? 1.335 23.248 -27.603 1.00 89.38 282 CYS A N 1
ATOM 2287 C CA . CYS A 1 282 ? 1.496 23.535 -29.027 1.00 89.38 282 CYS A CA 1
ATOM 2288 C C . CYS A 1 282 ? 0.157 23.531 -29.785 1.00 89.38 282 CYS A C 1
ATOM 2290 O O . CYS A 1 282 ? -0.838 22.944 -29.355 1.00 89.38 282 CYS A O 1
ATOM 2292 N N . SER A 1 283 ? 0.130 24.199 -30.941 1.00 87.19 283 SER A N 1
ATOM 2293 C CA . SER A 1 283 ? -1.087 24.396 -31.742 1.00 87.19 283 SER A CA 1
ATOM 2294 C C . SER A 1 283 ? -1.630 23.113 -32.375 1.00 87.19 283 SER A C 1
ATOM 2296 O O . SER A 1 283 ? -2.834 23.022 -32.615 1.00 87.19 283 SER A O 1
ATOM 2298 N N . GLU A 1 284 ? -0.769 22.129 -32.637 1.00 86.50 284 GLU A N 1
ATOM 2299 C CA . GLU A 1 284 ? -1.159 20.837 -33.205 1.00 86.50 284 GLU A CA 1
ATOM 2300 C C . GLU A 1 284 ? -2.111 20.095 -32.260 1.00 86.50 284 GLU A C 1
ATOM 2302 O O . GLU A 1 284 ? -3.239 19.773 -32.632 1.00 86.50 284 GLU A O 1
ATOM 2307 N N . VAL A 1 285 ? -1.695 19.950 -31.001 1.00 94.81 285 VAL A N 1
ATOM 2308 C CA . VAL A 1 285 ? -2.426 19.210 -29.963 1.00 94.81 285 VAL A CA 1
ATOM 2309 C C . VAL A 1 285 ? -3.685 19.949 -29.514 1.00 94.81 285 VAL A C 1
ATOM 2311 O O . VAL A 1 285 ? -4.645 19.320 -29.081 1.00 94.81 285 VAL A O 1
ATOM 2314 N N . SER A 1 286 ? -3.748 21.277 -29.675 1.00 95.56 286 SER A N 1
ATOM 2315 C CA . SER A 1 286 ? -4.976 22.038 -29.397 1.00 95.56 286 SER A CA 1
ATOM 2316 C C . SER A 1 286 ? -6.172 21.494 -30.179 1.00 95.56 286 SER A C 1
ATOM 2318 O O . SER A 1 286 ? -7.251 21.340 -29.615 1.00 95.56 286 SER A O 1
ATOM 2320 N N . LYS A 1 287 ? -5.979 21.157 -31.461 1.00 95.06 287 LYS A N 1
ATOM 2321 C CA . LYS A 1 287 ? -7.059 20.636 -32.312 1.00 95.06 287 LYS A CA 1
ATOM 2322 C C . LYS A 1 287 ? -7.486 19.233 -31.896 1.00 95.06 287 LYS A C 1
ATOM 2324 O O . LYS A 1 287 ? -8.669 18.917 -31.983 1.00 95.06 287 LYS A O 1
ATOM 2329 N N . ASP A 1 288 ? -6.536 18.414 -31.448 1.00 97.25 288 ASP A N 1
ATOM 2330 C CA . ASP A 1 288 ? -6.824 17.081 -30.917 1.00 97.25 288 ASP A CA 1
ATOM 2331 C C . ASP A 1 288 ? -7.663 17.177 -29.641 1.00 97.25 288 ASP A C 1
ATOM 2333 O O . ASP A 1 288 ? -8.695 16.524 -29.526 1.00 97.25 288 ASP A O 1
ATOM 2337 N N . LEU A 1 289 ? -7.271 18.047 -28.706 1.00 97.25 289 LEU A N 1
ATOM 2338 C CA . LEU A 1 289 ? -8.008 18.257 -27.461 1.00 97.25 289 LEU A CA 1
ATOM 2339 C C . LEU A 1 289 ? -9.420 18.795 -27.704 1.00 97.25 289 LEU A C 1
ATOM 2341 O O . LEU A 1 289 ? -10.355 18.355 -27.039 1.00 97.25 289 LEU A O 1
ATOM 2345 N N . ASP A 1 290 ? -9.592 19.731 -28.636 1.00 96.06 290 ASP A N 1
ATOM 2346 C CA . ASP A 1 290 ? -10.913 20.275 -28.965 1.00 96.06 290 ASP A CA 1
ATOM 2347 C C . ASP A 1 290 ? -11.820 19.221 -29.605 1.00 96.06 290 ASP A C 1
ATOM 2349 O O . ASP A 1 290 ? -12.999 19.132 -29.259 1.00 96.06 290 ASP A O 1
ATOM 2353 N N . PHE A 1 291 ? -11.266 18.372 -30.475 1.00 97.38 291 PHE A N 1
ATOM 2354 C CA . PHE A 1 291 ? -12.001 17.242 -31.026 1.00 97.38 291 PHE A CA 1
ATOM 2355 C C . PHE A 1 291 ? -12.378 16.227 -29.939 1.00 97.38 291 PHE A C 1
ATOM 2357 O O . PHE A 1 291 ? -13.551 15.884 -29.817 1.00 97.38 291 PHE A O 1
ATOM 2364 N N . LEU A 1 292 ? -11.430 15.793 -29.103 1.00 97.69 292 LEU A N 1
ATOM 2365 C CA . LEU A 1 292 ? -11.684 14.809 -28.046 1.00 97.69 292 LEU A CA 1
ATOM 2366 C C . LEU A 1 292 ? -12.736 15.295 -27.039 1.00 97.69 292 LEU A C 1
ATOM 2368 O O . LEU A 1 292 ? -13.596 14.514 -26.647 1.00 97.69 292 LEU A O 1
ATOM 2372 N N . LYS A 1 293 ? -12.756 16.589 -26.693 1.00 96.06 293 LYS A N 1
ATOM 2373 C CA . LYS A 1 293 ? -13.824 17.184 -25.864 1.00 96.06 293 LYS A CA 1
ATOM 2374 C C . LYS A 1 293 ? -15.219 17.073 -26.491 1.00 96.06 293 LYS A C 1
ATOM 2376 O O . LYS A 1 293 ? -16.205 17.121 -25.764 1.00 96.06 293 LYS A O 1
ATOM 2381 N N . SER A 1 294 ? -15.316 16.975 -27.819 1.00 96.19 294 SER A N 1
ATOM 2382 C CA . SER A 1 294 ? -16.594 16.808 -28.529 1.00 96.19 294 SER A CA 1
ATOM 2383 C C . SER A 1 294 ? -17.065 15.353 -28.612 1.00 96.19 294 SER A C 1
ATOM 2385 O O . SER A 1 294 ? -18.237 15.115 -28.896 1.00 96.19 294 SER A O 1
ATOM 2387 N N . VAL A 1 295 ? -16.170 14.389 -28.367 1.00 96.75 295 VAL A N 1
ATOM 2388 C CA . VAL A 1 295 ? -16.473 12.952 -28.445 1.00 96.75 295 VAL A CA 1
ATOM 2389 C C . VAL A 1 295 ? -17.314 12.505 -27.253 1.00 96.75 295 VAL A C 1
ATOM 2391 O O . VAL A 1 295 ? -18.281 11.765 -27.423 1.00 96.75 295 VAL A O 1
ATOM 2394 N N . ASP A 1 296 ? -16.938 12.928 -26.047 1.00 94.50 296 ASP A N 1
ATOM 2395 C CA . ASP A 1 296 ? -17.532 12.443 -24.808 1.00 94.50 296 ASP A CA 1
ATOM 2396 C C . ASP A 1 296 ? -17.345 13.468 -23.671 1.00 94.50 296 ASP A C 1
ATOM 2398 O O . ASP A 1 296 ? -16.296 14.093 -23.544 1.00 94.50 296 ASP A O 1
ATOM 2402 N N . GLU A 1 297 ? -18.374 13.654 -22.836 1.00 90.81 297 GLU A N 1
ATOM 2403 C CA . GLU A 1 297 ? -18.385 14.640 -21.734 1.00 90.81 297 GLU A CA 1
ATOM 2404 C C . GLU A 1 297 ? -17.540 14.240 -20.497 1.00 90.81 297 GLU A C 1
ATOM 2406 O O . GLU A 1 297 ? -17.524 14.951 -19.484 1.00 90.81 297 GLU A O 1
ATOM 2411 N N . GLY A 1 298 ? -16.890 13.074 -20.526 1.00 93.94 298 GLY A N 1
ATOM 2412 C CA . GLY A 1 298 ? -15.990 12.603 -19.475 1.00 93.94 298 GLY A CA 1
ATOM 2413 C C . GLY A 1 298 ? -14.653 13.349 -19.432 1.00 93.94 298 GLY A C 1
ATOM 2414 O O . GLY A 1 298 ? -14.243 14.014 -20.381 1.00 93.94 298 GLY A O 1
ATOM 2415 N N . ASP A 1 299 ? -13.948 13.215 -18.311 1.00 95.50 299 ASP A N 1
ATOM 2416 C CA . ASP A 1 299 ? -12.593 13.740 -18.164 1.00 95.50 299 ASP A CA 1
ATOM 2417 C C . ASP A 1 299 ? -11.628 12.885 -18.999 1.00 95.50 299 ASP A C 1
ATOM 2419 O O . ASP A 1 299 ? -11.589 11.659 -18.867 1.00 95.50 299 ASP A O 1
ATOM 2423 N N . ILE A 1 300 ? -10.850 13.535 -19.868 1.00 97.31 300 ILE A N 1
ATOM 2424 C CA . ILE A 1 300 ? -9.920 12.860 -20.782 1.00 97.31 300 ILE A CA 1
ATOM 2425 C C . ILE A 1 300 ? -8.727 12.297 -19.995 1.00 97.31 300 ILE A C 1
ATOM 2427 O O . ILE A 1 300 ? -8.059 13.015 -19.245 1.00 97.31 300 ILE A O 1
ATOM 2431 N N . SER A 1 301 ? -8.415 11.029 -20.236 1.00 96.19 301 SER A N 1
ATOM 2432 C CA . SER A 1 301 ? -7.203 10.335 -19.803 1.00 96.19 301 SER A CA 1
ATOM 2433 C C . SER A 1 301 ? -6.434 9.844 -21.032 1.00 96.19 301 SER A C 1
ATOM 2435 O O . SER A 1 301 ? -7.024 9.238 -21.926 1.00 96.19 301 SER A O 1
ATOM 2437 N N . PHE A 1 302 ? -5.124 10.093 -21.095 1.00 97.56 302 PHE A N 1
ATOM 2438 C CA . PHE A 1 302 ? -4.250 9.558 -22.144 1.00 97.56 302 PHE A CA 1
ATOM 2439 C C . PHE A 1 302 ? -3.538 8.312 -21.619 1.00 97.56 302 PHE A C 1
ATOM 2441 O O . PHE A 1 302 ? -2.835 8.385 -20.615 1.00 97.56 302 PHE A O 1
ATOM 2448 N N . LEU A 1 303 ? -3.725 7.166 -22.282 1.00 97.56 303 LEU A N 1
ATOM 2449 C CA . LEU A 1 303 ? -3.193 5.883 -21.811 1.00 97.56 303 LEU A CA 1
ATOM 2450 C C . LEU A 1 303 ? -1.910 5.475 -22.542 1.00 97.56 303 LEU A C 1
ATOM 2452 O O . LEU A 1 303 ? -0.985 4.964 -21.919 1.00 97.56 303 LEU A O 1
ATOM 2456 N N . SER A 1 304 ? -1.857 5.658 -23.863 1.00 97.88 304 SER A N 1
ATOM 2457 C CA . SER A 1 304 ? -0.690 5.295 -24.681 1.00 97.88 304 SER A CA 1
ATOM 2458 C C . SER A 1 304 ? -0.746 5.935 -26.065 1.00 97.88 304 SER A C 1
ATOM 2460 O O . SER A 1 304 ? -1.826 6.295 -26.533 1.00 97.88 304 SER A O 1
ATOM 2462 N N . GLN A 1 305 ? 0.398 5.997 -26.744 1.00 98.00 305 GLN A N 1
ATOM 2463 C CA . GLN A 1 305 ? 0.557 6.558 -28.087 1.00 98.00 305 GLN A CA 1
ATOM 2464 C C . GLN A 1 305 ? 1.418 5.612 -28.933 1.00 98.00 305 GLN A C 1
ATOM 2466 O O . GLN A 1 305 ? 2.324 4.970 -28.397 1.00 98.00 305 GLN A O 1
ATOM 2471 N N . THR A 1 306 ? 1.175 5.544 -30.242 1.00 98.00 306 THR A N 1
ATOM 2472 C CA . THR A 1 306 ? 2.144 4.946 -31.174 1.00 98.00 306 THR A CA 1
ATOM 2473 C C . THR A 1 306 ? 3.398 5.812 -31.263 1.00 98.00 306 THR A C 1
ATOM 2475 O O . THR A 1 306 ? 3.349 7.017 -31.026 1.00 98.00 306 THR A O 1
ATOM 2478 N N . LEU A 1 307 ? 4.543 5.221 -31.608 1.00 96.50 307 LEU A N 1
ATOM 2479 C CA . LEU A 1 307 ? 5.838 5.910 -31.653 1.00 96.50 307 LEU A CA 1
ATOM 2480 C C . LEU A 1 307 ? 5.892 7.010 -32.724 1.00 96.50 307 LEU A C 1
ATOM 2482 O O . LEU A 1 307 ? 6.588 8.006 -32.558 1.00 96.50 307 LEU A O 1
ATOM 2486 N N . ASP A 1 308 ? 5.152 6.843 -33.818 1.00 96.88 308 ASP A N 1
ATOM 2487 C CA . ASP A 1 308 ? 4.958 7.869 -34.851 1.00 96.88 308 ASP A CA 1
ATOM 2488 C C . ASP A 1 308 ? 3.919 8.933 -34.456 1.00 96.88 308 ASP A C 1
ATOM 2490 O O . ASP A 1 308 ? 3.663 9.866 -35.215 1.00 96.88 308 ASP A O 1
ATOM 2494 N N . ASN A 1 309 ? 3.341 8.799 -33.259 1.00 96.69 309 ASN A N 1
ATOM 2495 C CA . ASN A 1 309 ? 2.378 9.705 -32.662 1.00 96.69 309 ASN A CA 1
ATOM 2496 C C . ASN A 1 309 ? 1.120 9.919 -33.522 1.00 96.69 309 ASN A C 1
ATOM 2498 O O . ASN A 1 309 ? 0.552 11.008 -33.493 1.00 96.69 309 ASN A O 1
ATOM 2502 N N . THR A 1 310 ? 0.689 8.918 -34.300 1.00 97.12 310 THR A N 1
ATOM 2503 C CA . THR A 1 310 ? -0.505 8.998 -35.167 1.00 97.12 310 THR A CA 1
ATOM 2504 C C . THR A 1 310 ? -1.771 8.449 -34.509 1.00 97.12 310 THR A C 1
ATOM 2506 O O . THR A 1 310 ? -2.860 8.957 -34.788 1.00 97.12 310 THR A O 1
ATOM 2509 N N . ILE A 1 311 ? -1.631 7.481 -33.595 1.00 98.25 311 ILE A N 1
ATOM 2510 C CA . ILE A 1 311 ? -2.737 6.841 -32.875 1.00 98.25 311 ILE A CA 1
ATOM 2511 C C . ILE A 1 311 ? -2.565 7.013 -31.369 1.00 98.25 311 ILE A C 1
ATOM 2513 O O . ILE A 1 311 ? -1.504 6.714 -30.815 1.00 98.25 311 ILE A O 1
ATOM 2517 N N . TRP A 1 312 ? -3.635 7.427 -30.689 1.00 98.50 312 TRP A N 1
ATOM 2518 C CA . TRP A 1 312 ? -3.706 7.504 -29.229 1.00 98.50 312 TRP A CA 1
ATOM 2519 C C . TRP A 1 312 ? -4.748 6.541 -28.671 1.00 98.50 312 TRP A C 1
ATOM 2521 O O . TRP A 1 312 ? -5.819 6.372 -29.246 1.00 98.50 312 TRP A O 1
ATOM 2531 N N . ILE A 1 313 ? -4.475 5.962 -27.504 1.00 98.62 313 ILE A N 1
ATOM 2532 C CA . ILE A 1 313 ? -5.513 5.344 -26.678 1.00 98.62 313 ILE A CA 1
ATOM 2533 C C . ILE A 1 313 ? -5.936 6.354 -25.624 1.00 98.62 313 ILE A C 1
ATOM 2535 O O . ILE A 1 313 ? -5.123 6.786 -24.801 1.00 98.62 313 ILE A O 1
ATOM 2539 N N . VAL A 1 314 ? -7.211 6.723 -25.665 1.00 98.38 314 VAL A N 1
ATOM 2540 C CA . VAL A 1 314 ? -7.812 7.719 -24.779 1.00 98.38 314 VAL A CA 1
ATOM 2541 C C . VAL A 1 314 ? -8.957 7.097 -23.992 1.00 98.38 314 VAL A C 1
ATOM 2543 O O . VAL A 1 314 ? -9.736 6.298 -24.512 1.00 98.38 314 VAL A O 1
ATOM 2546 N N . GLY A 1 315 ? -9.044 7.442 -22.716 1.00 97.81 315 GLY A N 1
ATOM 2547 C CA . GLY A 1 315 ? -10.155 7.107 -21.841 1.00 97.81 315 GLY A CA 1
ATOM 2548 C C . GLY A 1 315 ? -10.972 8.349 -21.528 1.00 97.81 315 GLY A C 1
ATOM 2549 O O . GLY A 1 315 ? -10.414 9.431 -21.369 1.00 97.81 315 GLY A O 1
ATOM 2550 N N . PHE A 1 316 ? -12.281 8.181 -21.397 1.00 97.50 316 PHE A N 1
ATOM 2551 C CA . PHE A 1 316 ? -13.164 9.202 -20.852 1.00 97.50 316 PHE A CA 1
ATOM 2552 C C . PHE A 1 316 ? -13.724 8.709 -19.527 1.00 97.50 316 PHE A C 1
ATOM 2554 O O . PHE A 1 316 ? -14.528 7.772 -19.478 1.00 97.50 316 PHE A O 1
ATOM 2561 N N . GLU A 1 317 ? -13.251 9.315 -18.443 1.00 95.00 317 GLU A N 1
ATOM 2562 C CA . GLU A 1 317 ? -13.664 8.977 -17.089 1.00 95.00 317 GLU A CA 1
ATOM 2563 C C . GLU A 1 317 ? -14.868 9.812 -16.661 1.00 95.00 317 GLU A C 1
ATOM 2565 O O . GLU A 1 317 ? -15.006 10.983 -17.013 1.00 95.00 317 GLU A O 1
ATOM 2570 N N . ASN A 1 318 ? -15.771 9.219 -15.887 1.00 93.62 318 ASN A N 1
ATOM 2571 C CA . ASN A 1 318 ? -17.020 9.867 -15.514 1.00 93.62 318 ASN A CA 1
ATOM 2572 C C . ASN A 1 318 ? -17.419 9.506 -14.081 1.00 93.62 318 ASN A C 1
ATOM 2574 O O . ASN A 1 318 ? -16.975 8.503 -13.526 1.00 93.62 318 ASN A O 1
ATOM 2578 N N . ASP A 1 319 ? -18.280 10.322 -13.490 1.00 92.94 319 ASP A N 1
ATOM 2579 C CA . ASP A 1 319 ? -18.856 10.115 -12.166 1.00 92.94 319 ASP A CA 1
ATOM 2580 C C . ASP A 1 319 ? -20.160 9.302 -12.196 1.00 92.94 319 ASP A C 1
ATOM 2582 O O . ASP A 1 319 ? -20.554 8.763 -11.168 1.00 92.94 319 ASP A O 1
ATOM 2586 N N . THR A 1 320 ? -20.809 9.177 -13.358 1.00 93.69 320 THR A N 1
ATOM 2587 C CA . THR A 1 320 ? -22.119 8.517 -13.544 1.00 93.69 320 THR A CA 1
ATOM 2588 C C . THR A 1 320 ? -22.146 7.412 -14.597 1.00 93.69 320 THR A C 1
ATOM 2590 O O . THR A 1 320 ? -23.198 6.843 -14.873 1.00 93.69 320 THR A O 1
ATOM 2593 N N . ARG A 1 321 ? -20.990 7.050 -15.148 1.00 93.81 321 ARG A N 1
ATOM 2594 C CA . ARG A 1 321 ? -20.810 5.870 -16.005 1.00 93.81 321 ARG A CA 1
ATOM 2595 C C . ARG A 1 321 ? -19.409 5.313 -15.829 1.00 93.81 321 ARG A C 1
ATOM 2597 O O . ARG A 1 321 ? -18.519 5.997 -15.322 1.00 93.81 321 ARG A O 1
ATOM 2604 N N . SER A 1 322 ? -19.217 4.066 -16.237 1.00 94.38 322 SER A N 1
ATOM 2605 C CA . SER A 1 322 ? -17.879 3.487 -16.274 1.00 94.38 322 SER A CA 1
ATOM 2606 C C . SER A 1 322 ? -17.029 4.122 -17.382 1.00 94.38 322 SER A C 1
ATOM 2608 O O . SER A 1 322 ? -17.562 4.748 -18.299 1.00 94.38 322 SER A O 1
ATOM 2610 N N . ALA A 1 323 ? -15.703 3.998 -17.273 1.00 95.44 323 ALA A N 1
ATOM 2611 C CA . ALA A 1 323 ? -14.793 4.595 -18.238 1.00 95.44 323 ALA A CA 1
ATOM 2612 C C . ALA A 1 323 ? -14.977 3.961 -19.623 1.00 95.44 323 ALA A C 1
ATOM 2614 O O . ALA A 1 323 ? -15.045 2.734 -19.765 1.00 95.44 323 ALA A O 1
ATOM 2615 N N . MET A 1 324 ? -15.028 4.818 -20.638 1.00 97.25 324 MET A N 1
ATOM 2616 C CA . MET A 1 324 ? -15.112 4.426 -22.042 1.00 97.25 324 MET A CA 1
ATOM 2617 C C . MET A 1 324 ? -13.751 4.643 -22.690 1.00 97.25 324 MET A C 1
ATOM 2619 O O . MET A 1 324 ? -13.198 5.739 -22.599 1.00 97.25 324 MET A O 1
ATOM 2623 N N . TYR A 1 325 ? -13.213 3.612 -23.337 1.00 98.12 325 TYR A N 1
ATOM 2624 C CA . TYR A 1 325 ? -11.905 3.686 -23.984 1.00 98.12 325 TYR A CA 1
ATOM 2625 C C . TYR A 1 325 ? -12.033 3.680 -25.499 1.00 98.12 325 TYR A C 1
ATOM 2627 O O . TYR A 1 325 ? -12.768 2.869 -26.063 1.00 98.12 325 TYR A O 1
ATOM 2635 N N . TYR A 1 326 ? -11.267 4.550 -26.147 1.00 98.38 326 TYR A N 1
ATOM 2636 C CA . TYR A 1 326 ? -11.263 4.731 -27.588 1.00 98.38 326 TYR A CA 1
ATOM 2637 C C . TYR A 1 326 ? -9.840 4.676 -28.134 1.00 98.38 326 TYR A C 1
ATOM 2639 O O . TYR A 1 326 ? -8.889 5.130 -27.496 1.00 98.38 326 TYR A O 1
ATOM 2647 N N . LEU A 1 327 ? -9.724 4.159 -29.350 1.00 98.50 327 LEU A N 1
ATOM 2648 C CA . LEU A 1 327 ? -8.590 4.408 -30.224 1.00 98.50 327 LEU A CA 1
ATOM 2649 C C . LEU A 1 327 ? -8.889 5.691 -31.004 1.00 98.50 327 LEU A C 1
ATOM 2651 O O . LEU A 1 327 ? -9.931 5.786 -31.648 1.00 98.50 327 LEU A O 1
ATOM 2655 N N . TYR A 1 328 ? -8.004 6.675 -30.915 1.00 98.50 328 TYR A N 1
ATOM 2656 C CA . TYR A 1 328 ? -8.106 7.971 -31.574 1.00 98.50 328 TYR A CA 1
ATOM 2657 C C . TYR A 1 328 ? -7.078 8.077 -32.703 1.00 98.50 328 TYR A C 1
ATOM 2659 O O . TYR A 1 328 ? -5.873 8.046 -32.450 1.00 98.50 328 TYR A O 1
ATOM 2667 N N . GLU A 1 329 ? -7.564 8.225 -33.933 1.00 97.94 329 GLU A N 1
ATOM 2668 C CA . GLU A 1 329 ? -6.766 8.490 -35.133 1.00 97.94 329 GLU A CA 1
ATOM 2669 C C . GLU A 1 329 ? -6.590 10.000 -35.292 1.00 97.94 329 GLU A C 1
ATOM 2671 O O . GLU A 1 329 ? -7.539 10.723 -35.615 1.00 97.94 329 GLU A O 1
ATOM 2676 N N . ARG A 1 330 ? -5.376 10.511 -35.075 1.00 96.06 330 ARG A N 1
ATOM 2677 C CA . ARG A 1 330 ? -5.147 11.966 -35.027 1.00 96.06 330 ARG A CA 1
ATOM 2678 C C . ARG A 1 330 ? -5.266 12.649 -36.381 1.00 96.06 330 ARG A C 1
ATOM 2680 O O . ARG A 1 330 ? -5.767 13.769 -36.470 1.00 96.06 330 ARG A O 1
ATOM 2687 N N . SER A 1 331 ? -4.774 12.000 -37.436 1.00 93.56 331 SER A N 1
ATOM 2688 C CA . SER A 1 331 ? -4.752 12.561 -38.793 1.00 93.56 331 SER A CA 1
ATOM 2689 C C . SER A 1 331 ? -6.168 12.792 -39.322 1.00 93.56 331 SER A C 1
ATOM 2691 O O . SER A 1 331 ? -6.464 13.855 -39.870 1.00 93.56 331 SER A O 1
ATOM 2693 N N . GLU A 1 332 ? -7.046 11.817 -39.103 1.00 94.69 332 GLU A N 1
ATOM 2694 C CA . GLU A 1 332 ? -8.451 11.852 -39.506 1.00 94.69 332 GLU A CA 1
ATOM 2695 C C . GLU A 1 332 ? -9.340 12.570 -38.488 1.00 94.69 332 GLU A C 1
ATOM 2697 O O . GLU A 1 332 ? -10.442 13.000 -38.829 1.00 94.69 332 GLU A O 1
ATOM 2702 N N . ARG A 1 333 ? -8.856 12.717 -37.249 1.00 95.81 333 ARG A N 1
ATOM 2703 C CA . ARG A 1 333 ? -9.645 13.101 -36.077 1.00 95.81 333 ARG A CA 1
ATOM 2704 C C . ARG A 1 333 ? -10.899 12.241 -35.968 1.00 95.81 333 ARG A C 1
ATOM 2706 O O . ARG A 1 333 ? -12.020 12.742 -36.003 1.00 95.81 333 ARG A O 1
ATOM 2713 N N . SER A 1 334 ? -10.699 10.932 -35.884 1.00 97.06 334 SER A N 1
ATOM 2714 C CA . SER A 1 334 ? -11.771 9.953 -35.713 1.00 97.06 334 SER A CA 1
ATOM 2715 C C . SER A 1 334 ? -11.499 9.081 -34.490 1.00 97.06 334 SER A C 1
ATOM 2717 O O . SER A 1 334 ? -10.356 8.899 -34.071 1.00 97.06 334 SER A O 1
ATOM 2719 N N . VAL A 1 335 ? -12.564 8.585 -33.861 1.00 97.69 335 VAL A N 1
ATOM 2720 C CA . VAL A 1 335 ? -12.466 7.651 -32.735 1.00 97.69 335 VAL A CA 1
ATOM 2721 C C . VAL A 1 335 ? -13.121 6.326 -33.075 1.00 97.69 335 VAL A C 1
ATOM 2723 O O . VAL A 1 335 ? -14.166 6.271 -33.724 1.00 97.69 335 VAL A O 1
ATOM 2726 N N . HIS A 1 336 ? -12.536 5.260 -32.548 1.00 96.88 336 HIS A N 1
ATOM 2727 C CA . HIS A 1 336 ? -13.071 3.912 -32.572 1.00 96.88 336 HIS A CA 1
ATOM 2728 C C . HIS A 1 336 ? -13.275 3.462 -31.128 1.00 96.88 336 HIS A C 1
ATOM 2730 O O . HIS A 1 336 ? -12.317 3.401 -30.356 1.00 96.88 336 HIS A O 1
ATOM 2736 N N . LEU A 1 337 ? -14.519 3.171 -30.741 1.00 97.00 337 LEU A N 1
ATOM 2737 C CA . LEU A 1 337 ? -14.810 2.649 -29.407 1.00 97.00 337 LEU A CA 1
ATOM 2738 C C . LEU A 1 337 ? -14.164 1.270 -29.250 1.00 97.00 337 LEU A C 1
ATOM 2740 O O . LEU A 1 337 ? -14.471 0.355 -30.008 1.00 97.00 337 LEU A O 1
ATOM 2744 N N . LEU A 1 338 ? -13.310 1.119 -28.239 1.00 97.38 338 LEU A N 1
ATOM 2745 C CA . LEU A 1 338 ? -12.716 -0.166 -27.889 1.00 97.38 338 LEU A CA 1
ATOM 2746 C C . LEU A 1 338 ? -13.661 -0.943 -26.981 1.00 97.38 338 LEU A C 1
ATOM 2748 O O . LEU A 1 338 ? -14.109 -2.034 -27.325 1.00 97.38 338 LEU A O 1
ATOM 2752 N N . PHE A 1 339 ? -13.968 -0.386 -25.809 1.00 96.62 339 PHE A N 1
ATOM 2753 C CA . PHE A 1 339 ? -14.893 -0.998 -24.862 1.00 96.62 339 PHE A CA 1
ATOM 2754 C C . PHE A 1 339 ? -15.294 -0.051 -23.726 1.00 96.62 339 PHE A C 1
ATOM 2756 O O . PHE A 1 339 ? -14.566 0.876 -23.365 1.00 96.62 339 PHE A O 1
ATOM 2763 N N . ASN A 1 340 ? -16.439 -0.370 -23.119 1.00 95.88 340 ASN A N 1
ATOM 2764 C CA . ASN A 1 340 ? -16.809 0.047 -21.769 1.00 95.88 340 ASN A CA 1
ATOM 2765 C C . ASN A 1 340 ? -16.045 -0.827 -20.752 1.00 95.88 340 ASN A C 1
ATOM 2767 O O . ASN A 1 340 ? -16.032 -2.055 -20.878 1.00 95.88 340 ASN A O 1
ATOM 2771 N N . GLN A 1 341 ? -15.400 -0.218 -19.753 1.00 95.88 341 GLN A N 1
ATOM 2772 C CA . GLN A 1 341 ? -14.653 -0.935 -18.714 1.00 95.88 341 GLN A CA 1
ATOM 2773 C C . GLN A 1 341 ? -15.543 -1.888 -17.884 1.00 95.88 341 GLN A C 1
ATOM 2775 O O . GLN A 1 341 ? -15.113 -2.989 -17.511 1.00 95.88 341 GLN A O 1
ATOM 2780 N N . ARG A 1 342 ? -16.780 -1.469 -17.587 1.00 95.94 342 ARG A N 1
ATOM 2781 C CA . ARG A 1 342 ? -17.781 -2.206 -16.794 1.00 95.94 342 ARG A CA 1
ATOM 2782 C C . ARG A 1 342 ? -19.183 -2.018 -17.391 1.00 95.94 342 ARG A C 1
ATOM 2784 O O . ARG A 1 342 ? -19.979 -1.267 -16.825 1.00 95.94 342 ARG A O 1
ATOM 2791 N N . PRO A 1 343 ? -19.506 -2.687 -18.511 1.00 95.50 343 PRO A N 1
ATOM 2792 C CA . PRO A 1 343 ? -20.827 -2.590 -19.138 1.00 95.50 343 PRO A CA 1
ATOM 2793 C C . PRO A 1 343 ? -21.971 -2.988 -18.197 1.00 95.50 343 PRO A C 1
ATOM 2795 O O . PRO A 1 343 ? -23.072 -2.472 -18.317 1.00 95.50 343 PRO A O 1
ATOM 2798 N N . GLU A 1 344 ? -21.712 -3.839 -17.202 1.00 94.62 344 GLU A N 1
ATOM 2799 C CA . GLU A 1 344 ? -22.693 -4.214 -16.181 1.00 94.62 344 GLU A CA 1
ATOM 2800 C C . GLU A 1 344 ? -23.202 -3.041 -15.314 1.00 94.62 344 GLU A C 1
ATOM 2802 O O . GLU A 1 344 ? -24.205 -3.189 -14.616 1.00 94.62 344 GLU A O 1
ATOM 2807 N N . LEU A 1 345 ? -22.513 -1.891 -15.310 1.00 95.25 345 LEU A N 1
ATOM 2808 C CA . LEU A 1 345 ? -22.979 -0.683 -14.621 1.00 95.25 345 LEU A CA 1
ATOM 2809 C C . LEU A 1 345 ? -24.039 0.086 -15.420 1.00 95.25 345 LEU A C 1
ATOM 2811 O O . LEU A 1 345 ? -24.786 0.840 -14.802 1.00 95.25 345 LEU A O 1
ATOM 2815 N N . ASP A 1 346 ? -24.145 -0.127 -16.735 1.00 94.38 346 ASP A N 1
ATOM 2816 C CA . ASP A 1 346 ? -25.097 0.587 -17.601 1.00 94.38 346 ASP A CA 1
ATOM 2817 C C . ASP A 1 346 ? -26.560 0.201 -17.290 1.00 94.38 346 ASP A C 1
ATOM 2819 O O . ASP A 1 346 ? -27.486 0.964 -17.562 1.00 94.38 346 ASP A O 1
ATOM 2823 N N . ASP A 1 347 ? -26.767 -0.947 -16.634 1.00 95.06 347 ASP A N 1
ATOM 2824 C CA . ASP A 1 347 ? -28.070 -1.408 -16.135 1.00 95.06 347 ASP A CA 1
ATOM 2825 C C . ASP A 1 347 ? -28.566 -0.618 -14.903 1.00 95.06 347 ASP A C 1
ATOM 2827 O O . ASP A 1 347 ? -29.681 -0.844 -14.415 1.00 95.06 347 ASP A O 1
ATOM 2831 N N . TYR A 1 348 ? -27.747 0.288 -14.358 1.00 94.81 348 TYR A N 1
ATOM 2832 C CA . TYR A 1 348 ? -28.034 1.022 -13.130 1.00 94.81 348 TYR A CA 1
ATOM 2833 C C . TYR A 1 348 ? -27.900 2.531 -13.317 1.00 94.81 348 TYR A C 1
ATOM 2835 O O . TYR A 1 348 ? -26.950 3.046 -13.893 1.00 94.81 348 TYR A O 1
ATOM 2843 N N . GLU A 1 349 ? -28.832 3.268 -12.719 1.00 92.75 349 GLU A N 1
ATOM 2844 C CA . GLU A 1 349 ? -28.708 4.716 -12.589 1.00 92.75 349 GLU A CA 1
ATOM 2845 C C . GLU A 1 349 ? -27.668 5.035 -11.498 1.00 92.75 349 GLU A C 1
ATOM 2847 O O . GLU A 1 349 ? -27.832 4.649 -10.334 1.00 92.75 349 GLU A O 1
ATOM 2852 N N . LEU A 1 350 ? -26.586 5.719 -11.877 1.00 94.56 350 LEU A N 1
ATOM 2853 C CA . LEU A 1 350 ? -25.520 6.157 -10.972 1.00 94.56 350 LEU A CA 1
ATOM 2854 C C . LEU A 1 350 ? -25.740 7.605 -10.509 1.00 94.56 350 LEU A C 1
ATOM 2856 O O . LEU A 1 350 ? -26.432 8.394 -11.151 1.00 94.56 350 LEU A O 1
ATOM 2860 N N . VAL A 1 351 ? -25.165 7.962 -9.362 1.00 93.19 351 VAL A N 1
ATOM 2861 C CA . VAL A 1 351 ? -25.313 9.296 -8.752 1.00 93.19 351 VAL A CA 1
ATOM 2862 C C . VAL A 1 351 ? -24.205 10.246 -9.185 1.00 93.19 351 VAL A C 1
ATOM 2864 O O . VAL A 1 351 ? -23.047 9.848 -9.250 1.00 93.19 351 VAL A O 1
ATOM 2867 N N . LYS A 1 352 ? -24.542 11.518 -9.414 1.00 93.56 352 LYS A N 1
ATOM 2868 C CA . LYS A 1 352 ? -23.545 12.554 -9.710 1.00 93.56 352 LYS A CA 1
ATOM 2869 C C . LYS A 1 352 ? -22.640 12.819 -8.509 1.00 93.56 352 LYS A C 1
ATOM 2871 O O . LYS A 1 352 ? -23.085 12.815 -7.356 1.00 93.56 352 LYS A O 1
ATOM 2876 N N . LEU A 1 353 ? -21.377 13.098 -8.794 1.00 94.62 353 LEU A N 1
ATOM 2877 C CA . LEU A 1 353 ? -20.421 13.648 -7.849 1.00 94.62 353 LEU A CA 1
ATOM 2878 C C . LEU A 1 353 ? -20.434 15.175 -7.991 1.00 94.62 353 LEU A C 1
ATOM 2880 O O . LEU A 1 353 ? -20.428 15.717 -9.092 1.00 94.62 353 LEU A O 1
ATOM 2884 N N . HIS A 1 354 ? -20.478 15.896 -6.877 1.00 95.00 354 HIS A N 1
ATOM 2885 C CA . HIS A 1 354 ? -20.519 17.355 -6.862 1.00 95.00 354 HIS A CA 1
ATOM 2886 C C . HIS A 1 354 ? -19.233 17.900 -6.242 1.00 95.00 354 HIS A C 1
ATOM 2888 O O . HIS A 1 354 ? -19.017 17.691 -5.045 1.00 95.00 354 HIS A O 1
ATOM 2894 N N . PRO A 1 355 ? -18.382 18.607 -7.006 1.00 95.88 355 PRO A N 1
ATOM 2895 C CA . PRO A 1 355 ? -17.229 19.275 -6.432 1.00 95.88 355 PRO A CA 1
ATOM 2896 C C . PRO A 1 355 ? -17.699 20.493 -5.631 1.00 95.88 355 PRO A C 1
ATOM 2898 O O . PRO A 1 355 ? -18.489 21.308 -6.112 1.00 95.88 355 PRO A O 1
ATOM 2901 N N . VAL A 1 356 ? -17.209 20.623 -4.404 1.00 96.06 356 VAL A N 1
ATOM 2902 C CA . VAL A 1 356 ? -17.484 21.755 -3.515 1.00 96.06 356 VAL A CA 1
ATOM 2903 C C . VAL A 1 356 ? -16.185 22.214 -2.864 1.00 96.06 356 VAL A C 1
ATOM 2905 O O . VAL A 1 356 ? -15.289 21.415 -2.610 1.00 96.06 356 VAL A O 1
ATOM 2908 N N . VAL A 1 357 ? -16.072 23.511 -2.591 1.00 97.75 357 VAL A N 1
ATOM 2909 C CA . VAL A 1 357 ? -14.932 24.071 -1.857 1.00 97.75 357 VAL A CA 1
ATOM 2910 C C . VAL A 1 357 ? -15.422 24.474 -0.478 1.00 97.75 357 VAL A C 1
ATOM 2912 O O . VAL A 1 357 ? -16.265 25.363 -0.346 1.00 97.75 357 VAL A O 1
ATOM 2915 N N . ILE A 1 358 ? -14.921 23.785 0.541 1.00 98.38 358 ILE A N 1
ATOM 2916 C CA . ILE A 1 358 ? -15.262 24.041 1.937 1.00 98.38 358 ILE A CA 1
ATOM 2917 C C . ILE A 1 358 ? -14.145 24.881 2.546 1.00 98.38 358 ILE A C 1
ATOM 2919 O O . ILE A 1 358 ? -12.972 24.578 2.367 1.00 98.38 358 ILE A O 1
ATOM 2923 N N . LYS A 1 359 ? -14.497 25.938 3.279 1.00 98.12 359 LYS A N 1
ATOM 2924 C CA . LYS A 1 359 ? -13.513 26.716 4.035 1.00 98.12 359 LYS A CA 1
ATOM 2925 C C . LYS A 1 359 ? -13.242 26.052 5.381 1.00 98.12 359 LYS A C 1
ATOM 2927 O O . LYS A 1 359 ? -14.188 25.811 6.132 1.00 98.12 359 LYS A O 1
ATOM 2932 N N . SER A 1 360 ? -11.972 25.802 5.694 1.00 98.12 360 SER A N 1
ATOM 2933 C CA . SER A 1 360 ? -11.561 25.481 7.065 1.00 98.12 360 SER A CA 1
ATOM 2934 C C . SER A 1 360 ? -11.752 26.702 7.976 1.00 98.12 360 SER A C 1
ATOM 2936 O O . SER A 1 360 ? -11.882 27.842 7.513 1.00 98.12 360 SER A O 1
ATOM 2938 N N . ARG A 1 361 ? -11.723 26.495 9.295 1.00 97.88 361 ARG A N 1
ATOM 2939 C CA . ARG A 1 361 ? -11.807 27.578 10.291 1.00 97.88 361 ARG A CA 1
ATOM 2940 C C . ARG A 1 361 ? -10.657 28.586 10.213 1.00 97.88 361 ARG A C 1
ATOM 2942 O O . ARG A 1 361 ? -10.817 29.715 10.664 1.00 97.88 361 ARG A O 1
ATOM 2949 N N . ASP A 1 362 ? -9.520 28.187 9.645 1.00 96.88 362 ASP A N 1
ATOM 2950 C CA . ASP A 1 362 ? -8.361 29.036 9.346 1.00 96.88 362 ASP A CA 1
ATOM 2951 C C . ASP A 1 362 ? -8.286 29.455 7.862 1.00 96.88 362 ASP A C 1
ATOM 2953 O O . ASP A 1 362 ? -7.251 29.929 7.401 1.00 96.88 362 ASP A O 1
ATOM 2957 N N . ASN A 1 363 ? -9.412 29.372 7.138 1.00 96.88 363 ASN A N 1
ATOM 2958 C CA . ASN A 1 363 ? -9.635 29.914 5.791 1.00 96.88 363 ASN A CA 1
ATOM 2959 C C . ASN A 1 363 ? -8.874 29.216 4.640 1.00 96.88 363 ASN A C 1
ATOM 2961 O O . ASN A 1 363 ? -8.767 29.775 3.543 1.00 96.88 363 ASN A O 1
ATOM 2965 N N . LEU A 1 364 ? -8.409 27.981 4.846 1.00 97.56 364 LEU A N 1
ATOM 2966 C CA . LEU A 1 364 ? -7.911 27.119 3.770 1.00 97.56 364 LEU A CA 1
ATOM 2967 C C . LEU A 1 364 ? -9.073 26.647 2.884 1.00 97.56 364 LEU A C 1
ATOM 2969 O O . LEU A 1 364 ? -10.188 26.431 3.362 1.00 97.56 364 LEU A O 1
ATOM 2973 N N . ASP A 1 365 ? -8.806 26.496 1.587 1.00 97.62 365 ASP A N 1
ATOM 2974 C CA . ASP A 1 365 ? -9.742 25.904 0.629 1.00 97.62 365 ASP A CA 1
ATOM 2975 C C . ASP A 1 365 ? -9.609 24.380 0.626 1.00 97.62 365 ASP A C 1
ATOM 2977 O O . ASP A 1 365 ? -8.631 23.829 0.125 1.00 97.62 365 ASP A O 1
ATOM 2981 N N . LEU A 1 366 ? -10.619 23.698 1.161 1.00 98.38 366 LEU A N 1
ATOM 2982 C CA . LEU A 1 366 ? -10.722 22.244 1.185 1.00 98.38 366 LEU A CA 1
ATOM 2983 C C . LEU A 1 366 ? -11.554 21.784 -0.016 1.00 98.38 366 LEU A C 1
ATOM 2985 O O . LEU A 1 366 ? -12.792 21.747 0.034 1.00 98.38 366 LEU A O 1
ATOM 2989 N N . VAL A 1 367 ? -10.879 21.450 -1.118 1.00 98.38 367 VAL A N 1
ATOM 2990 C CA . VAL A 1 367 ? -11.536 20.826 -2.275 1.00 98.38 367 VAL A CA 1
ATOM 2991 C C . VAL A 1 367 ? -12.150 19.509 -1.826 1.00 98.38 367 VAL A C 1
ATOM 2993 O O . VAL A 1 367 ? -11.475 18.648 -1.272 1.00 98.38 367 VAL A O 1
ATOM 2996 N N . SER A 1 368 ? -13.446 19.363 -2.041 1.00 98.19 368 SER A N 1
ATOM 2997 C CA . SER A 1 368 ? -14.234 18.262 -1.508 1.00 98.19 368 SER A CA 1
ATOM 2998 C C . SER A 1 368 ? -15.205 17.753 -2.565 1.00 98.19 368 SER A C 1
ATOM 3000 O O . SER A 1 368 ? -15.580 18.477 -3.489 1.00 98.19 368 SER A O 1
ATOM 3002 N N . TYR A 1 369 ? -15.647 16.510 -2.415 1.00 97.94 369 TYR A N 1
ATOM 3003 C CA . TYR A 1 369 ? -16.570 15.874 -3.347 1.00 97.94 369 TYR A CA 1
ATOM 3004 C C . TYR A 1 369 ? -17.761 15.297 -2.598 1.00 97.94 369 TYR A C 1
ATOM 3006 O O . TYR A 1 369 ? -17.601 14.487 -1.685 1.00 97.94 369 TYR A O 1
ATOM 3014 N N . LEU A 1 370 ? -18.957 15.725 -2.988 1.00 97.81 370 LEU A N 1
ATOM 3015 C CA . LEU A 1 370 ? -20.213 15.354 -2.357 1.00 97.81 370 LEU A CA 1
ATOM 3016 C C . LEU A 1 370 ? -21.054 14.501 -3.300 1.00 97.81 370 LEU A C 1
ATOM 3018 O O . LEU A 1 370 ? -21.305 14.874 -4.441 1.00 97.81 370 LEU A O 1
ATOM 3022 N N . THR A 1 371 ? -21.582 13.404 -2.784 1.00 96.38 371 THR A N 1
ATOM 3023 C CA . THR A 1 371 ? -22.590 12.595 -3.462 1.00 96.38 371 THR A CA 1
ATOM 3024 C C . THR A 1 371 ? -23.843 12.532 -2.605 1.00 96.38 371 THR A C 1
ATOM 3026 O O . THR A 1 371 ? -23.775 12.304 -1.395 1.00 96.38 371 THR A O 1
ATOM 3029 N N . VAL A 1 372 ? -25.003 12.712 -3.231 1.00 95.38 372 VAL A N 1
ATOM 3030 C CA . VAL A 1 372 ? -26.313 12.587 -2.585 1.00 95.38 372 VAL A CA 1
ATOM 3031 C C . VAL A 1 372 ? -27.073 11.430 -3.249 1.00 95.38 372 VAL A C 1
ATOM 3033 O O . VAL A 1 372 ? -26.937 11.224 -4.453 1.00 95.38 372 VAL A O 1
ATOM 3036 N N . PRO A 1 373 ? -27.845 10.623 -2.497 1.00 94.25 373 PRO A N 1
ATOM 3037 C CA . PRO A 1 373 ? -28.627 9.536 -3.075 1.00 94.25 373 PRO A CA 1
ATOM 3038 C C . PRO A 1 373 ? -29.617 10.008 -4.148 1.00 94.25 373 PRO A C 1
ATOM 3040 O O . PRO A 1 373 ? -30.293 11.030 -3.978 1.00 94.25 373 PRO A O 1
ATOM 3043 N N . LEU A 1 374 ? -29.797 9.188 -5.190 1.00 89.81 374 LEU A N 1
ATOM 3044 C CA . LEU A 1 374 ? -30.812 9.412 -6.223 1.00 89.81 374 LEU A CA 1
ATOM 3045 C C . LEU A 1 374 ? -32.186 9.700 -5.617 1.00 89.81 374 LEU A C 1
ATOM 3047 O O . LEU A 1 374 ? -32.585 9.122 -4.601 1.00 89.81 374 LEU A O 1
ATOM 3051 N N . LYS A 1 375 ? -32.939 10.574 -6.293 1.00 85.12 375 LYS A N 1
ATOM 3052 C CA . LYS A 1 375 ? -34.309 10.971 -5.921 1.00 85.12 375 LYS A CA 1
ATOM 3053 C C . LYS A 1 375 ? -34.427 11.597 -4.523 1.00 85.12 375 LYS A C 1
ATOM 3055 O O . LYS A 1 375 ? -35.539 11.747 -4.021 1.00 85.12 375 LYS A O 1
ATOM 3060 N N . LYS A 1 376 ? -33.305 11.964 -3.891 1.00 85.12 376 LYS A N 1
ATOM 3061 C CA . LYS A 1 376 ? -33.280 12.762 -2.660 1.00 85.12 376 LYS A CA 1
ATOM 3062 C C . LYS A 1 376 ? -32.773 14.184 -2.871 1.00 85.12 376 LYS A C 1
ATOM 3064 O O . LYS A 1 376 ? -32.876 14.957 -1.925 1.00 85.12 376 LYS A O 1
ATOM 3069 N N . HIS A 1 377 ? -32.275 14.525 -4.059 1.00 83.06 377 HIS A N 1
ATOM 3070 C CA . HIS A 1 377 ? -31.819 15.872 -4.402 1.00 83.06 377 HIS A CA 1
ATOM 3071 C C . HIS A 1 377 ? -32.969 16.881 -4.402 1.00 83.06 377 HIS A C 1
ATOM 3073 O O . HIS A 1 377 ? -34.087 16.566 -4.815 1.00 83.06 377 HIS A O 1
ATOM 3079 N N . ASP A 1 378 ? -32.678 18.088 -3.941 1.00 80.31 378 ASP A N 1
ATOM 3080 C CA . ASP A 1 378 ? -33.546 19.246 -4.095 1.00 80.31 378 ASP A CA 1
ATOM 3081 C C . ASP A 1 378 ? -33.578 19.670 -5.580 1.00 80.31 378 ASP A C 1
ATOM 3083 O O . ASP A 1 378 ? -32.527 19.934 -6.161 1.00 80.31 378 ASP A O 1
ATOM 3087 N N . PRO A 1 379 ? -34.757 19.745 -6.227 1.00 72.62 379 PRO A N 1
ATOM 3088 C CA . PRO A 1 379 ? -34.855 20.125 -7.637 1.00 72.62 379 PRO A CA 1
ATOM 3089 C C . PRO A 1 379 ? -34.388 21.562 -7.922 1.00 72.62 379 PRO A C 1
ATOM 3091 O O . PRO A 1 379 ? -34.141 21.894 -9.078 1.00 72.62 379 PRO A O 1
ATOM 3094 N N . TYR A 1 380 ? -34.268 22.412 -6.897 1.00 76.31 380 TYR A N 1
ATOM 3095 C CA . TYR A 1 380 ? -33.782 23.788 -7.025 1.00 76.31 380 TYR A CA 1
ATOM 3096 C C . TYR A 1 380 ? -32.285 23.923 -6.728 1.00 76.31 380 TYR A C 1
ATOM 3098 O O . TYR A 1 380 ? -31.670 24.920 -7.110 1.00 76.31 380 TYR A O 1
ATOM 3106 N N . THR A 1 381 ? -31.682 22.931 -6.065 1.00 72.00 381 THR A N 1
ATOM 3107 C CA . THR A 1 381 ? -30.246 22.896 -5.788 1.00 72.00 381 THR A CA 1
ATOM 3108 C C . THR A 1 381 ? -29.669 21.545 -6.201 1.00 72.00 381 THR A C 1
ATOM 3110 O O . THR A 1 381 ? -29.830 20.534 -5.530 1.00 72.00 381 THR A O 1
ATOM 3113 N N . ASN A 1 382 ? -28.921 21.526 -7.307 1.00 71.81 382 ASN A N 1
ATOM 3114 C CA . ASN A 1 382 ? -28.438 20.281 -7.918 1.00 71.81 382 ASN A CA 1
ATOM 3115 C C . ASN A 1 382 ? -27.518 19.422 -7.024 1.00 71.81 382 ASN A C 1
ATOM 3117 O O . ASN A 1 382 ? -27.201 18.312 -7.425 1.00 71.81 382 ASN A O 1
ATOM 3121 N N . TYR A 1 383 ? -27.098 19.891 -5.840 1.00 83.38 383 TYR A N 1
ATOM 3122 C CA . TYR A 1 383 ? -26.147 19.197 -4.960 1.00 83.38 383 TYR A CA 1
ATOM 3123 C C . TYR A 1 383 ? -26.631 18.961 -3.517 1.00 83.38 383 TYR A C 1
ATOM 3125 O O . TYR A 1 383 ? -25.953 18.249 -2.776 1.00 83.38 383 TYR A O 1
ATOM 3133 N N . LYS A 1 384 ? -27.768 19.529 -3.079 1.00 89.94 384 LYS A N 1
ATOM 3134 C CA . LYS A 1 384 ? -28.268 19.331 -1.703 1.00 89.94 384 LYS A CA 1
ATOM 3135 C C . LYS A 1 384 ? -29.397 18.310 -1.667 1.00 89.94 384 LYS A C 1
ATOM 3137 O O . LYS A 1 384 ? -30.153 18.198 -2.631 1.00 89.94 384 LYS A O 1
ATOM 3142 N N . PRO A 1 385 ? -29.566 17.579 -0.556 1.00 92.75 385 PRO A N 1
ATOM 3143 C CA . PRO A 1 385 ? -30.752 16.768 -0.373 1.00 92.75 385 PRO A CA 1
ATOM 3144 C C . PRO A 1 385 ? -31.957 17.629 0.046 1.00 92.75 385 PRO A C 1
ATOM 3146 O O . PRO A 1 385 ? -31.817 18.659 0.699 1.00 92.75 385 PRO A O 1
ATOM 3149 N N . THR A 1 386 ? -33.166 17.159 -0.260 1.00 90.81 386 THR A N 1
ATOM 3150 C CA . THR A 1 386 ? -34.453 17.750 0.170 1.00 90.81 386 THR A CA 1
ATOM 3151 C C . THR A 1 386 ? -34.617 17.831 1.692 1.00 90.81 386 THR A C 1
ATOM 3153 O O . THR A 1 386 ? -35.430 18.601 2.197 1.00 90.81 386 THR A O 1
ATOM 3156 N N . HIS A 1 387 ? -33.871 17.013 2.431 1.00 92.62 387 HIS A N 1
ATOM 3157 C CA . HIS A 1 387 ? -33.781 17.001 3.886 1.00 92.62 387 HIS A CA 1
ATOM 3158 C C . HIS A 1 387 ? -32.429 16.399 4.300 1.00 92.62 387 HIS A C 1
ATOM 3160 O O . HIS A 1 387 ? -31.888 15.587 3.546 1.00 92.62 387 HIS A O 1
ATOM 3166 N N . PRO A 1 388 ? -31.893 16.725 5.491 1.00 96.25 388 PRO A N 1
ATOM 3167 C CA . PRO A 1 388 ? -30.635 16.151 5.957 1.00 96.25 388 PRO A CA 1
ATOM 3168 C C . PRO A 1 388 ? -30.664 14.618 5.994 1.00 96.25 388 PRO A C 1
ATOM 3170 O O . PRO A 1 388 ? -31.649 14.010 6.424 1.00 96.25 388 PRO A O 1
ATOM 3173 N N . LEU A 1 389 ? -29.565 13.990 5.578 1.00 97.56 389 LEU A N 1
ATOM 3174 C CA . LEU A 1 389 ? -29.422 12.539 5.465 1.00 97.56 389 LEU A CA 1
ATOM 3175 C C . LEU A 1 389 ? -28.374 11.998 6.447 1.00 97.56 389 LEU A C 1
ATOM 3177 O O . LEU A 1 389 ? -27.485 12.737 6.871 1.00 97.56 389 LEU A O 1
ATOM 3181 N N . PRO A 1 390 ? -28.423 10.702 6.803 1.00 98.25 390 PRO A N 1
ATOM 3182 C CA . PRO A 1 390 ? -27.247 10.023 7.335 1.00 98.25 390 PRO A CA 1
ATOM 3183 C C . PRO A 1 390 ? -26.077 10.179 6.350 1.00 98.25 390 PRO A C 1
ATOM 3185 O O . PRO A 1 390 ? -26.290 10.071 5.140 1.00 98.25 390 PRO A O 1
ATOM 3188 N N . MET A 1 391 ? -24.869 10.442 6.845 1.00 98.62 391 MET A N 1
ATOM 3189 C CA . MET A 1 391 ? -23.711 10.762 6.003 1.00 98.62 391 MET A CA 1
ATOM 3190 C C . MET A 1 391 ? -22.511 9.873 6.325 1.00 98.62 391 MET A C 1
ATOM 3192 O O . MET A 1 391 ? -22.267 9.548 7.486 1.00 98.62 391 MET A O 1
ATOM 3196 N N . ILE A 1 392 ? -21.744 9.520 5.298 1.00 98.75 392 ILE A N 1
ATOM 3197 C CA . ILE A 1 392 ? -20.411 8.932 5.416 1.00 98.75 392 ILE A CA 1
ATOM 3198 C C . ILE A 1 392 ? -19.383 10.006 5.049 1.00 98.75 392 ILE A C 1
ATOM 3200 O O . ILE A 1 392 ? -19.418 10.540 3.942 1.00 98.75 392 ILE A O 1
ATOM 3204 N N . LEU A 1 393 ? -18.478 10.323 5.972 1.00 98.81 393 LEU A N 1
ATOM 3205 C CA . LEU A 1 393 ? -17.263 11.076 5.681 1.00 98.81 393 LEU A CA 1
ATOM 3206 C C . LEU A 1 393 ? -16.188 10.081 5.224 1.00 98.81 393 LEU A C 1
ATOM 3208 O O . LEU A 1 393 ? -15.697 9.292 6.035 1.00 98.81 393 LEU A O 1
ATOM 3212 N N . ALA A 1 394 ? -15.864 10.098 3.934 1.00 98.38 394 ALA A N 1
ATOM 3213 C CA . ALA A 1 394 ? -14.835 9.269 3.323 1.00 98.38 394 ALA A CA 1
ATOM 3214 C C . ALA A 1 394 ? -13.492 10.013 3.349 1.00 98.38 394 ALA A C 1
ATOM 3216 O O . ALA A 1 394 ? -13.352 11.090 2.776 1.00 98.38 394 ALA A O 1
ATOM 3217 N N . VAL A 1 395 ? -12.503 9.455 4.045 1.00 98.50 395 VAL A N 1
ATOM 3218 C CA . VAL A 1 395 ? -11.182 10.068 4.218 1.00 98.50 395 VAL A CA 1
ATOM 3219 C C . VAL A 1 395 ? -10.149 9.245 3.461 1.00 98.50 395 VAL A C 1
ATOM 3221 O O . VAL A 1 395 ? -9.986 8.046 3.715 1.00 98.50 395 VAL A O 1
ATOM 3224 N N . HIS A 1 396 ? -9.452 9.882 2.521 1.00 97.50 396 HIS A N 1
ATOM 3225 C CA . HIS A 1 396 ? -8.434 9.216 1.718 1.00 97.50 396 HIS A CA 1
ATOM 3226 C C . HIS A 1 396 ? -7.186 8.838 2.534 1.00 97.50 396 HIS A C 1
ATOM 3228 O O . HIS A 1 396 ? -6.930 9.335 3.632 1.00 97.50 396 HIS A O 1
ATOM 3234 N N . GLY A 1 397 ? -6.412 7.899 1.987 1.00 92.88 397 GLY A N 1
ATOM 3235 C CA . GLY A 1 397 ? -5.115 7.489 2.527 1.00 92.88 397 GLY A CA 1
ATOM 3236 C C . GLY A 1 397 ? -3.998 8.488 2.218 1.00 92.88 397 GLY A C 1
ATOM 3237 O O . GLY A 1 397 ? -4.256 9.622 1.837 1.00 92.88 397 GLY A O 1
ATOM 3238 N N . GLY A 1 398 ? -2.741 8.069 2.376 1.00 86.81 398 GLY A N 1
ATOM 3239 C CA . GLY A 1 398 ? -1.570 8.939 2.223 1.00 86.81 398 GLY A CA 1
ATOM 3240 C C . GLY A 1 398 ? -0.955 9.293 3.575 1.00 86.81 398 GLY A C 1
ATOM 3241 O O . GLY A 1 398 ? -0.505 8.376 4.264 1.00 86.81 398 GLY A O 1
ATOM 3242 N N . PRO A 1 399 ? -0.928 10.570 3.987 1.00 91.25 399 PRO A N 1
ATOM 3243 C CA . PRO A 1 399 ? -1.859 11.631 3.590 1.00 91.25 399 PRO A CA 1
ATOM 3244 C C . PRO A 1 399 ? -1.404 12.494 2.416 1.00 91.25 399 PRO A C 1
ATOM 3246 O O . PRO A 1 399 ? -2.190 13.308 1.954 1.00 91.25 399 PRO A O 1
ATOM 3249 N N . TRP A 1 400 ? -0.172 12.331 1.929 1.00 93.62 400 TRP A N 1
ATOM 3250 C CA . TRP A 1 400 ? 0.381 13.126 0.822 1.00 93.62 400 TRP A CA 1
ATOM 3251 C C . TRP A 1 400 ? -0.067 12.603 -0.553 1.00 93.62 400 TRP A C 1
ATOM 3253 O O . TRP A 1 400 ? 0.735 12.372 -1.450 1.00 93.62 400 TRP A O 1
ATOM 3263 N N . ILE A 1 401 ? -1.375 12.386 -0.676 1.00 94.19 401 ILE A N 1
ATOM 3264 C CA . ILE A 1 401 ? -2.134 12.138 -1.908 1.00 94.19 401 ILE A CA 1
ATOM 3265 C C . ILE A 1 401 ? -3.439 12.942 -1.799 1.00 94.19 401 ILE A C 1
ATOM 3267 O O . ILE A 1 401 ? -3.584 13.746 -0.879 1.00 94.19 401 ILE A O 1
ATOM 3271 N N . ARG A 1 402 ? -4.404 12.730 -2.694 1.00 95.94 402 ARG A N 1
ATOM 3272 C CA . ARG A 1 402 ? -5.725 13.359 -2.599 1.00 95.94 402 ARG A CA 1
ATOM 3273 C C . ARG A 1 402 ? -6.817 12.520 -3.245 1.00 95.94 402 ARG A C 1
ATOM 3275 O O . ARG A 1 402 ? -6.535 11.604 -4.017 1.00 95.94 402 ARG A O 1
ATOM 3282 N N . ASP A 1 403 ? -8.056 12.883 -2.950 1.00 96.12 403 ASP A N 1
ATOM 3283 C CA . ASP A 1 403 ? -9.224 12.470 -3.710 1.00 96.12 403 ASP A CA 1
ATOM 3284 C C . ASP A 1 403 ? -9.394 13.317 -4.980 1.00 96.12 403 ASP A C 1
ATOM 3286 O O . ASP A 1 403 ? -9.092 14.518 -5.019 1.00 96.12 403 ASP A O 1
ATOM 3290 N N . TYR A 1 404 ? -9.961 12.680 -6.001 1.00 95.00 404 TYR A N 1
ATOM 3291 C CA . TYR A 1 404 ? -10.223 13.242 -7.320 1.00 95.00 404 TYR A CA 1
ATOM 3292 C C . TYR A 1 404 ? -11.699 13.120 -7.691 1.00 95.00 404 TYR A C 1
ATOM 3294 O O . TYR A 1 404 ? -12.422 12.284 -7.142 1.00 95.00 404 TYR A O 1
ATOM 3302 N N . PHE A 1 405 ? -12.139 13.945 -8.642 1.00 93.88 405 PHE A N 1
ATOM 3303 C CA . PHE A 1 405 ? -13.478 13.838 -9.218 1.00 93.88 405 PHE A CA 1
ATOM 3304 C C . PHE A 1 405 ? -13.671 12.511 -9.970 1.00 93.88 405 PHE A C 1
ATOM 3306 O O . PHE A 1 405 ? -14.695 11.845 -9.830 1.00 93.88 405 PHE A O 1
ATOM 3313 N N . THR A 1 406 ? -12.660 12.128 -10.744 1.00 88.62 406 THR A N 1
ATOM 3314 C CA . THR A 1 406 ? -12.584 10.917 -11.566 1.00 88.62 406 THR A CA 1
ATOM 3315 C C . THR A 1 406 ? -11.258 10.198 -11.293 1.00 88.62 406 THR A C 1
ATOM 3317 O O . THR A 1 406 ? -10.291 10.862 -10.899 1.00 88.62 406 THR A O 1
ATOM 3320 N N . PRO A 1 407 ? -11.199 8.856 -11.408 1.00 87.62 407 PRO A N 1
ATOM 3321 C CA . PRO A 1 407 ? -12.191 7.936 -11.996 1.00 87.62 407 PRO A CA 1
ATOM 3322 C C . PRO A 1 407 ? -13.460 7.715 -11.159 1.00 87.62 407 PRO A C 1
ATOM 3324 O O . PRO A 1 407 ? -13.539 8.133 -10.004 1.00 87.62 407 PRO A O 1
ATOM 3327 N N . LEU A 1 408 ? -14.455 7.021 -11.743 1.00 90.44 408 LEU A N 1
ATOM 3328 C CA . LEU A 1 408 ? -15.727 6.665 -11.097 1.00 90.44 408 LEU A CA 1
ATOM 3329 C C . LEU A 1 408 ? -15.511 6.120 -9.676 1.00 90.44 408 LEU A C 1
ATOM 3331 O O . LEU A 1 408 ? -14.944 5.042 -9.470 1.00 90.44 408 LEU A O 1
ATOM 3335 N N . ARG A 1 409 ? -16.039 6.840 -8.686 1.00 92.06 409 ARG A N 1
ATOM 3336 C CA . ARG A 1 409 ? -15.869 6.524 -7.266 1.00 92.06 409 ARG A CA 1
ATOM 3337 C C . ARG A 1 409 ? -16.828 5.437 -6.789 1.00 92.06 409 ARG A C 1
ATOM 3339 O O . ARG A 1 409 ? -17.942 5.713 -6.344 1.00 92.06 409 ARG A O 1
ATOM 3346 N N . GLY A 1 410 ? -16.389 4.181 -6.875 1.00 93.12 410 GLY A N 1
ATOM 3347 C CA . GLY A 1 410 ? -17.199 3.017 -6.494 1.00 93.12 410 GLY A CA 1
ATOM 3348 C C . GLY A 1 410 ? -17.700 3.041 -5.042 1.00 93.12 410 GLY A C 1
ATOM 3349 O O . GLY A 1 410 ? -18.815 2.602 -4.776 1.00 93.12 410 GLY A O 1
ATOM 3350 N N . ASP A 1 411 ? -16.925 3.600 -4.111 1.00 94.19 411 ASP A N 1
ATOM 3351 C CA . ASP A 1 411 ? -17.300 3.813 -2.706 1.00 94.19 411 ASP A CA 1
ATOM 3352 C C . ASP A 1 411 ? -18.420 4.858 -2.541 1.00 94.19 411 ASP A C 1
ATOM 3354 O O . ASP A 1 411 ? -19.401 4.607 -1.838 1.00 94.19 411 ASP A O 1
ATOM 3358 N N . HIS A 1 412 ? -18.332 5.990 -3.245 1.00 97.44 412 HIS A N 1
ATOM 3359 C CA . HIS A 1 412 ? -19.393 6.999 -3.279 1.00 97.44 412 HIS A CA 1
ATOM 3360 C C . HIS A 1 412 ? -20.686 6.437 -3.874 1.00 97.44 412 HIS A C 1
ATOM 3362 O O . HIS A 1 412 ? -21.745 6.551 -3.252 1.00 97.44 412 HIS A O 1
ATOM 3368 N N . GLN A 1 413 ? -20.595 5.776 -5.035 1.00 97.12 413 GLN A N 1
ATOM 3369 C CA . GLN A 1 413 ? -21.737 5.116 -5.678 1.00 97.12 413 GLN A CA 1
ATOM 3370 C C . GLN A 1 413 ? -22.387 4.098 -4.736 1.00 97.12 413 GLN A C 1
ATOM 3372 O O . GLN A 1 413 ? -23.610 4.064 -4.577 1.00 97.12 413 GLN A O 1
ATOM 3377 N N . PHE A 1 414 ? -21.563 3.304 -4.051 1.00 97.38 414 PHE A N 1
ATOM 3378 C CA . PHE A 1 414 ? -22.007 2.311 -3.087 1.00 97.38 414 PHE A CA 1
ATOM 3379 C C . PHE A 1 414 ? -22.798 2.940 -1.939 1.00 97.38 414 PHE A C 1
ATOM 3381 O O . PHE A 1 414 ? -23.982 2.639 -1.772 1.00 97.38 414 PHE A O 1
ATOM 3388 N N . PHE A 1 415 ? -22.192 3.836 -1.159 1.00 97.94 415 PHE A N 1
ATOM 3389 C CA . PHE A 1 415 ? -22.849 4.410 0.016 1.00 97.94 415 PHE A CA 1
ATOM 3390 C C . PHE A 1 415 ? -24.077 5.255 -0.357 1.00 97.94 415 PHE A C 1
ATOM 3392 O O . PHE A 1 415 ? -25.127 5.136 0.284 1.00 97.94 415 PHE A O 1
ATOM 3399 N N . ALA A 1 416 ? -24.013 6.026 -1.441 1.00 96.75 416 ALA A N 1
ATOM 3400 C CA . ALA A 1 416 ? -25.159 6.793 -1.913 1.00 96.75 416 ALA A CA 1
ATOM 3401 C C . ALA A 1 416 ? -26.328 5.897 -2.333 1.00 96.75 416 ALA A C 1
ATOM 3403 O O . ALA A 1 416 ? -27.471 6.143 -1.937 1.00 96.75 416 ALA A O 1
ATOM 3404 N N . ASN A 1 417 ? -26.057 4.790 -3.032 1.00 96.31 417 ASN A N 1
ATOM 3405 C CA . ASN A 1 417 ? -27.085 3.808 -3.359 1.00 96.31 417 ASN A CA 1
ATOM 3406 C C . ASN A 1 417 ? -27.710 3.178 -2.092 1.00 96.31 417 ASN A C 1
ATOM 3408 O O . ASN A 1 417 ? -28.918 2.930 -2.064 1.00 96.31 417 ASN A O 1
ATOM 3412 N N . ARG A 1 418 ? -26.951 2.995 -1.000 1.00 95.94 418 ARG A N 1
ATOM 3413 C CA . ARG A 1 418 ? -27.486 2.530 0.302 1.00 95.94 418 ARG A CA 1
ATOM 3414 C C . ARG A 1 418 ? -28.260 3.604 1.080 1.00 95.94 418 ARG A C 1
ATOM 3416 O O . ARG A 1 418 ? -28.954 3.278 2.047 1.00 95.94 418 ARG A O 1
ATOM 3423 N N . GLY A 1 419 ? -28.247 4.849 0.605 1.00 95.38 419 GLY A N 1
ATOM 3424 C CA . GLY A 1 419 ? -29.088 5.941 1.091 1.00 95.38 419 GLY A CA 1
ATOM 3425 C C . GLY A 1 419 ? -28.368 6.985 1.943 1.00 95.38 419 GLY A C 1
ATOM 3426 O O . GLY A 1 419 ? -29.066 7.792 2.569 1.00 95.38 419 GLY A O 1
ATOM 3427 N N . TYR A 1 420 ? -27.033 6.978 1.952 1.00 97.88 420 TYR A N 1
ATOM 3428 C CA . TYR A 1 420 ? -26.197 7.938 2.674 1.00 97.88 420 TYR A CA 1
ATOM 3429 C C . TYR A 1 420 ? -25.777 9.109 1.776 1.00 97.88 420 TYR A C 1
ATOM 3431 O O . TYR A 1 420 ? -25.492 8.909 0.602 1.00 97.88 420 TYR A O 1
ATOM 3439 N N . ALA A 1 421 ? -25.676 10.321 2.318 1.00 98.06 421 ALA A N 1
ATOM 3440 C CA . ALA A 1 421 ? -24.802 11.320 1.700 1.00 98.06 421 ALA A CA 1
ATOM 3441 C C . ALA A 1 421 ? -23.339 10.875 1.876 1.00 98.06 421 ALA A C 1
ATOM 3443 O O . ALA A 1 421 ? -23.011 10.240 2.880 1.00 98.06 421 ALA A O 1
ATOM 3444 N N . VAL A 1 422 ? -22.462 11.189 0.928 1.00 98.44 422 VAL A N 1
ATOM 3445 C CA . VAL A 1 422 ? -21.040 10.815 0.993 1.00 98.44 422 VAL A CA 1
ATOM 3446 C C . VAL A 1 422 ? -20.201 12.046 0.732 1.00 98.44 422 VAL A C 1
ATOM 3448 O O . VAL A 1 422 ? -20.389 12.692 -0.296 1.00 98.44 422 VAL A O 1
ATOM 3451 N N . LEU A 1 423 ? -19.304 12.375 1.655 1.00 98.69 423 LEU A N 1
ATOM 3452 C CA . LEU A 1 423 ? -18.425 13.530 1.548 1.00 98.69 423 LEU A CA 1
ATOM 3453 C C . LEU A 1 423 ? -16.970 13.080 1.635 1.00 98.69 423 LEU A C 1
ATOM 3455 O O . LEU A 1 423 ? -16.570 12.504 2.642 1.00 98.69 423 LEU A O 1
ATOM 3459 N N . SER A 1 424 ? -16.202 13.395 0.600 1.00 98.31 424 SER A N 1
ATOM 3460 C CA . SER A 1 424 ? -14.744 13.304 0.578 1.00 98.31 424 SER A CA 1
ATOM 3461 C C . SER A 1 424 ? -14.135 14.686 0.714 1.00 98.31 424 SER A C 1
ATOM 3463 O O . SER A 1 424 ? -14.665 15.636 0.140 1.00 98.31 424 SER A O 1
ATOM 3465 N N . VAL A 1 425 ? -13.029 14.801 1.445 1.00 98.19 425 VAL A N 1
ATOM 3466 C CA . VAL A 1 425 ? -12.393 16.086 1.764 1.00 98.19 425 VAL A CA 1
ATOM 3467 C C . VAL A 1 425 ? -10.896 15.975 1.525 1.00 98.19 425 VAL A C 1
ATOM 3469 O O . VAL A 1 425 ? -10.244 15.154 2.165 1.00 98.19 425 VAL A O 1
ATOM 3472 N N . ASN A 1 426 ? -10.348 16.832 0.665 1.00 98.50 426 ASN A N 1
ATOM 3473 C CA . ASN A 1 426 ? -8.906 17.036 0.567 1.00 98.50 426 ASN A CA 1
ATOM 3474 C C . ASN A 1 426 ? -8.478 17.992 1.687 1.00 98.50 426 ASN A C 1
ATOM 3476 O O . ASN A 1 426 ? -8.472 19.214 1.528 1.00 98.50 426 ASN A O 1
ATOM 3480 N N . TYR A 1 427 ? -8.196 17.415 2.854 1.00 98.31 427 TYR A N 1
ATOM 3481 C CA . TYR A 1 427 ? -7.740 18.118 4.058 1.00 98.31 427 TYR A CA 1
ATOM 3482 C C . TYR A 1 427 ? -6.281 18.594 3.906 1.00 98.31 427 TYR A C 1
ATOM 3484 O O . TYR A 1 427 ? -5.569 18.179 2.984 1.00 98.31 427 TYR A O 1
ATOM 3492 N N . ARG A 1 428 ? -5.795 19.461 4.806 1.00 97.81 428 ARG A N 1
ATOM 3493 C CA . ARG A 1 428 ? -4.383 19.893 4.795 1.00 97.81 428 ARG A CA 1
ATOM 3494 C C . ARG A 1 428 ? -3.434 18.687 4.831 1.00 97.81 428 ARG A C 1
ATOM 3496 O O . ARG A 1 428 ? -3.661 17.760 5.601 1.00 97.81 428 ARG A O 1
ATOM 3503 N N . SER A 1 429 ? -2.345 18.721 4.061 1.00 95.56 429 SER A N 1
ATOM 3504 C CA . SER A 1 429 ? -1.488 17.584 3.619 1.00 95.56 429 SER A CA 1
ATOM 3505 C C . SER A 1 429 ? -1.810 17.031 2.229 1.00 95.56 429 SER A C 1
ATOM 3507 O O . SER A 1 429 ? -0.957 16.347 1.665 1.00 95.56 429 SER A O 1
ATOM 3509 N N . SER A 1 430 ? -2.988 17.322 1.669 1.00 97.06 430 SER A N 1
ATOM 3510 C CA . SER A 1 430 ? -3.330 16.887 0.310 1.00 97.06 430 SER A CA 1
ATOM 3511 C C . SER A 1 430 ? -2.415 17.540 -0.726 1.00 97.06 430 SER A C 1
ATOM 3513 O O . SER A 1 430 ? -2.160 18.746 -0.669 1.00 97.06 430 SER A O 1
ATOM 3515 N N . THR A 1 431 ? -1.921 16.753 -1.678 1.00 95.44 431 THR A N 1
ATOM 3516 C CA . THR A 1 431 ? -0.991 17.214 -2.722 1.00 95.44 431 THR A CA 1
ATOM 3517 C C . THR A 1 431 ? -1.723 17.841 -3.910 1.00 95.44 431 THR A C 1
ATOM 3519 O O . THR A 1 431 ? -2.937 17.708 -4.051 1.00 95.44 431 THR A O 1
ATOM 3522 N N . GLY A 1 432 ? -1.009 18.578 -4.766 1.00 95.12 432 GLY A N 1
ATOM 3523 C CA . GLY A 1 432 ? -1.563 19.121 -6.012 1.00 95.12 432 GLY A CA 1
ATOM 3524 C C . GLY A 1 432 ? -2.488 20.336 -5.859 1.00 95.12 432 GLY A C 1
ATOM 3525 O O . GLY A 1 432 ? -2.955 20.868 -6.862 1.00 95.12 432 GLY A O 1
ATOM 3526 N N . LEU A 1 433 ? -2.784 20.775 -4.631 1.00 96.00 433 LEU A N 1
ATOM 3527 C CA . LEU A 1 433 ? -3.695 21.886 -4.309 1.00 96.00 433 LEU A CA 1
ATOM 3528 C C . LEU A 1 433 ? -2.966 23.088 -3.681 1.00 96.00 433 LEU A C 1
ATOM 3530 O O . LEU A 1 433 ? -3.594 23.928 -3.037 1.00 96.00 433 LEU A O 1
ATOM 3534 N N . GLY A 1 434 ? -1.653 23.177 -3.906 1.00 93.12 434 GLY A N 1
ATOM 3535 C CA . GLY A 1 434 ? -0.805 24.280 -3.463 1.00 93.12 434 GLY A CA 1
ATOM 3536 C C . GLY A 1 434 ? 0.026 23.952 -2.224 1.00 93.12 434 GLY A C 1
ATOM 3537 O O . GLY A 1 434 ? -0.401 23.225 -1.315 1.00 93.12 434 GLY A O 1
ATOM 3538 N N . LYS A 1 435 ? 1.244 24.504 -2.181 1.00 93.81 435 LYS A N 1
ATOM 3539 C CA . LYS A 1 435 ? 2.201 24.280 -1.089 1.00 93.81 435 LYS A CA 1
ATOM 3540 C C . LYS A 1 435 ? 1.669 24.723 0.266 1.00 93.81 435 LYS A C 1
ATOM 3542 O O . LYS A 1 435 ? 1.984 24.095 1.274 1.00 93.81 435 LYS A O 1
ATOM 3547 N N . THR A 1 436 ? 0.833 25.757 0.317 1.00 95.25 436 THR A N 1
ATOM 3548 C CA . THR A 1 436 ? 0.237 26.238 1.562 1.00 95.25 436 THR A CA 1
ATOM 3549 C C . THR A 1 436 ? -0.688 25.195 2.183 1.00 95.25 436 THR A C 1
ATOM 3551 O O . THR A 1 436 ? -0.593 24.970 3.392 1.00 95.25 436 THR A O 1
ATOM 3554 N N . LEU A 1 437 ? -1.520 24.506 1.396 1.00 96.44 437 LEU A N 1
ATOM 3555 C CA . LEU A 1 437 ? -2.376 23.432 1.915 1.00 96.44 437 LEU A CA 1
ATOM 3556 C C . LEU A 1 437 ? -1.542 22.224 2.371 1.00 96.44 437 LEU A C 1
ATOM 3558 O O . LEU A 1 437 ? -1.787 21.670 3.445 1.00 96.44 437 LEU A O 1
ATOM 3562 N N . LEU A 1 438 ? -0.533 21.843 1.583 1.00 95.44 438 LEU A N 1
ATOM 3563 C CA . LEU A 1 438 ? 0.364 20.727 1.882 1.00 95.44 438 LEU A CA 1
ATOM 3564 C C . LEU A 1 438 ? 1.160 20.961 3.177 1.00 95.44 438 LEU A C 1
ATOM 3566 O O . LEU A 1 438 ? 1.064 20.166 4.114 1.00 95.44 438 LEU A O 1
ATOM 3570 N N . ARG A 1 439 ? 1.908 22.070 3.267 1.00 95.44 439 ARG A N 1
ATOM 3571 C CA . ARG A 1 439 ? 2.789 22.369 4.411 1.00 95.44 439 ARG A CA 1
ATOM 3572 C C . ARG A 1 439 ? 2.024 22.615 5.704 1.00 95.44 439 ARG A C 1
ATOM 3574 O O . ARG A 1 439 ? 2.523 22.294 6.777 1.00 95.44 439 ARG A O 1
ATOM 3581 N N . SER A 1 440 ? 0.795 23.137 5.615 1.00 96.94 440 SER A N 1
ATOM 3582 C CA . SER A 1 440 ? -0.062 23.358 6.789 1.00 96.94 440 SER A CA 1
ATOM 3583 C C . SER A 1 440 ? -0.455 22.052 7.482 1.00 96.94 440 SER A C 1
ATOM 3585 O O . SER A 1 440 ? -0.958 22.093 8.602 1.00 96.94 440 SER A O 1
ATOM 3587 N N . GLY A 1 441 ? -0.243 20.903 6.832 1.00 96.19 441 GLY A N 1
ATOM 3588 C CA . GLY A 1 441 ? -0.421 19.578 7.412 1.00 96.19 441 GLY A CA 1
ATOM 3589 C C . GLY A 1 441 ? 0.801 19.003 8.135 1.00 96.19 441 GLY A C 1
ATOM 3590 O O . GLY A 1 441 ? 0.657 18.005 8.846 1.00 96.19 441 GLY A O 1
ATOM 3591 N N . ASN A 1 442 ? 1.984 19.614 8.000 1.00 95.69 442 ASN A N 1
ATOM 3592 C CA . ASN A 1 442 ? 3.203 19.126 8.644 1.00 95.69 442 ASN A CA 1
ATOM 3593 C C . ASN A 1 442 ? 3.055 19.184 10.173 1.00 95.69 442 ASN A C 1
ATOM 3595 O O . ASN A 1 442 ? 2.818 20.244 10.747 1.00 95.69 442 ASN A O 1
ATOM 3599 N N . GLY A 1 443 ? 3.175 18.031 10.834 1.00 96.00 443 GLY A N 1
ATOM 3600 C CA . GLY A 1 443 ? 2.979 17.906 12.280 1.00 96.00 443 GLY A CA 1
ATOM 3601 C C . GLY A 1 443 ? 1.524 18.006 12.748 1.00 96.00 443 GLY A C 1
ATOM 3602 O O . GLY A 1 443 ? 1.269 18.065 13.946 1.00 96.00 443 GLY A O 1
ATOM 3603 N N . GLU A 1 444 ? 0.544 18.004 11.844 1.00 97.56 444 GLU A N 1
ATOM 3604 C CA . GLU A 1 444 ? -0.864 18.244 12.199 1.00 97.56 444 GLU A CA 1
ATOM 3605 C C . GLU A 1 444 ? -1.745 16.988 12.107 1.00 97.56 444 GLU A C 1
ATOM 3607 O O . GLU A 1 444 ? -2.977 17.077 12.123 1.00 97.56 444 GLU A O 1
ATOM 3612 N N . TRP A 1 445 ? -1.140 15.794 12.073 1.00 96.81 445 TRP A N 1
ATOM 3613 C CA . TRP A 1 445 ? -1.861 14.522 12.197 1.00 96.81 445 TRP A CA 1
ATOM 3614 C C . TRP A 1 445 ? -2.598 14.461 13.538 1.00 96.81 445 TRP A C 1
ATOM 3616 O O . TRP A 1 445 ? -1.997 14.650 14.596 1.00 96.81 445 TRP A O 1
ATOM 3626 N N . GLY A 1 446 ? -3.918 14.248 13.498 1.00 94.06 446 GLY A N 1
ATOM 3627 C CA . GLY A 1 446 ? -4.760 14.285 14.701 1.00 94.06 446 GLY A CA 1
ATOM 3628 C C . GLY A 1 446 ? -4.828 15.668 15.367 1.00 94.06 446 GLY A C 1
ATOM 3629 O O . GLY A 1 446 ? -5.340 15.791 16.478 1.00 94.06 446 GLY A O 1
ATOM 3630 N N . GLY A 1 447 ? -4.264 16.693 14.722 1.00 96.81 447 GLY A N 1
ATOM 3631 C CA . GLY A 1 447 ? -4.347 18.107 15.069 1.00 96.81 447 GLY A CA 1
ATOM 3632 C C . GLY A 1 447 ? -5.228 18.829 14.064 1.00 96.81 447 GLY A C 1
ATOM 3633 O O . GLY A 1 447 ? -6.359 18.409 13.824 1.00 96.81 447 GLY A O 1
ATOM 3634 N N . LYS A 1 448 ? -4.720 19.888 13.435 1.00 98.19 448 LYS A N 1
ATOM 3635 C CA . LYS A 1 448 ? -5.543 20.696 12.529 1.00 98.19 448 LYS A CA 1
ATOM 3636 C C . LYS A 1 448 ? -6.004 19.955 11.267 1.00 98.19 448 LYS A C 1
ATOM 3638 O O . LYS A 1 448 ? -7.035 20.306 10.705 1.00 98.19 448 LYS A O 1
ATOM 3643 N N . ALA A 1 449 ? -5.303 18.900 10.841 1.00 97.94 449 ALA A N 1
ATOM 3644 C CA . ALA A 1 449 ? -5.803 18.049 9.758 1.00 97.94 449 ALA A CA 1
ATOM 3645 C C . ALA A 1 449 ? -7.094 17.314 10.153 1.00 97.94 449 ALA A C 1
ATOM 3647 O O . ALA A 1 449 ? -7.965 17.098 9.317 1.00 97.94 449 ALA A O 1
ATOM 3648 N N . HIS A 1 450 ? -7.257 16.991 11.441 1.00 98.31 450 HIS A N 1
ATOM 3649 C CA . HIS A 1 450 ? -8.525 16.491 11.972 1.00 98.31 450 HIS A CA 1
ATOM 3650 C C . HIS A 1 450 ? -9.572 17.606 12.071 1.00 98.31 450 HIS A C 1
ATOM 3652 O O . HIS A 1 450 ? -10.738 17.379 11.760 1.00 98.31 450 HIS A O 1
ATOM 3658 N N . ASP A 1 451 ? -9.166 18.826 12.439 1.00 98.62 451 ASP A N 1
ATOM 3659 C CA . ASP A 1 451 ? -10.072 19.981 12.460 1.00 98.62 451 ASP A CA 1
ATOM 3660 C C . ASP A 1 451 ? -10.698 20.273 11.090 1.00 98.62 451 ASP A C 1
ATOM 3662 O O . ASP A 1 451 ? -11.888 20.575 11.045 1.00 98.62 451 ASP A O 1
ATOM 3666 N N . ASP A 1 452 ? -9.959 20.106 9.989 1.00 98.81 452 ASP A N 1
ATOM 3667 C CA . ASP A 1 452 ? -10.497 20.249 8.626 1.00 98.81 452 ASP A CA 1
ATOM 3668 C C . ASP A 1 452 ? -11.670 19.293 8.363 1.00 98.81 452 ASP A C 1
ATOM 3670 O O . ASP A 1 452 ? -12.690 19.677 7.787 1.00 98.81 452 ASP A O 1
ATOM 3674 N N . LEU A 1 453 ? -11.556 18.047 8.834 1.00 98.75 453 LEU A N 1
ATOM 3675 C CA . LEU A 1 453 ? -12.615 17.042 8.722 1.00 98.75 453 LEU A CA 1
ATOM 3676 C C . LEU A 1 453 ? -13.844 17.430 9.558 1.00 98.75 453 LEU A C 1
ATOM 3678 O O . LEU A 1 453 ? -14.983 17.271 9.114 1.00 98.75 453 LEU A O 1
ATOM 3682 N N . ILE A 1 454 ? -13.624 17.978 10.756 1.00 98.69 454 ILE A N 1
ATOM 3683 C CA . ILE A 1 454 ? -14.695 18.497 11.617 1.00 98.69 454 ILE A CA 1
ATOM 3684 C C . ILE A 1 454 ? -15.365 19.726 10.989 1.00 98.69 454 ILE A C 1
ATOM 3686 O O . ILE A 1 454 ? -16.590 19.854 11.037 1.00 98.69 454 ILE A O 1
ATOM 3690 N N . ASP A 1 455 ? -14.598 20.614 10.363 1.00 98.81 455 ASP A N 1
ATOM 3691 C CA . ASP A 1 455 ? -15.116 21.798 9.679 1.00 98.81 455 ASP A CA 1
ATOM 3692 C C . ASP A 1 455 ? -15.973 21.405 8.468 1.00 98.81 455 ASP A C 1
ATOM 3694 O O . ASP A 1 455 ? -17.067 21.948 8.288 1.00 98.81 455 ASP A O 1
ATOM 3698 N N . ALA A 1 456 ? -15.560 20.387 7.710 1.00 98.69 456 ALA A N 1
ATOM 3699 C CA . ALA A 1 456 ? -16.353 19.819 6.623 1.00 98.69 456 ALA A CA 1
ATOM 3700 C C . ALA A 1 456 ? -17.674 19.190 7.101 1.00 98.69 456 ALA A C 1
ATOM 3702 O O . ALA A 1 456 ? -18.721 19.387 6.478 1.00 98.69 456 ALA A O 1
ATOM 3703 N N . ILE A 1 457 ? -17.668 18.500 8.246 1.00 98.62 457 ILE A N 1
ATOM 3704 C CA . ILE A 1 457 ? -18.894 17.999 8.887 1.00 98.62 457 ILE A CA 1
ATOM 3705 C C . ILE A 1 457 ? -19.815 19.153 9.288 1.00 98.62 457 ILE A C 1
ATOM 3707 O O . ILE A 1 457 ? -21.014 19.124 9.002 1.00 98.62 457 ILE A O 1
ATOM 3711 N N . ASN A 1 458 ? -19.269 20.172 9.950 1.00 98.62 458 ASN A N 1
ATOM 3712 C CA . ASN A 1 458 ? -20.039 21.327 10.400 1.00 98.62 458 ASN A CA 1
ATOM 3713 C C . ASN A 1 458 ? -20.650 22.083 9.217 1.00 98.62 458 ASN A C 1
ATOM 3715 O O . ASN A 1 458 ? -21.814 22.487 9.281 1.00 98.62 458 ASN A O 1
ATOM 3719 N N . TRP A 1 459 ? -19.902 22.215 8.120 1.00 98.44 459 TRP A N 1
ATOM 3720 C CA . TRP A 1 459 ? -20.410 22.723 6.852 1.00 98.44 459 TRP A CA 1
ATOM 3721 C C . TRP A 1 459 ? -21.575 21.870 6.337 1.00 98.44 459 TRP A C 1
ATOM 3723 O O . TRP A 1 459 ? -22.649 22.411 6.081 1.00 98.44 459 TRP A O 1
ATOM 3733 N N . ALA A 1 460 ? -21.433 20.542 6.280 1.00 98.38 460 ALA A N 1
ATOM 3734 C CA . ALA A 1 460 ? -22.491 19.655 5.794 1.00 98.38 460 ALA A CA 1
ATOM 3735 C C . ALA A 1 460 ? -23.770 19.724 6.653 1.00 98.38 460 ALA A C 1
ATOM 3737 O O . ALA A 1 460 ? -24.882 19.681 6.123 1.00 98.38 460 ALA A O 1
ATOM 3738 N N . ILE A 1 461 ? -23.643 19.874 7.975 1.00 98.44 461 ILE A N 1
ATOM 3739 C CA . ILE A 1 461 ? -24.785 20.074 8.881 1.00 98.44 461 ILE A CA 1
ATOM 3740 C C . ILE A 1 461 ? -25.441 21.437 8.624 1.00 98.44 461 ILE A C 1
ATOM 3742 O O . ILE A 1 461 ? -26.664 21.518 8.489 1.00 98.44 461 ILE A O 1
ATOM 3746 N N . LYS A 1 462 ? -24.643 22.509 8.526 1.00 97.44 462 LYS A N 1
ATOM 3747 C CA . LYS A 1 462 ? -25.124 23.876 8.267 1.00 97.44 462 LYS A CA 1
ATOM 3748 C C . LYS A 1 462 ? -25.867 23.972 6.935 1.00 97.44 462 LYS A C 1
ATOM 3750 O O . LYS A 1 462 ? -26.938 24.572 6.869 1.00 97.44 462 LYS A O 1
ATOM 3755 N N . GLU A 1 463 ? -25.337 23.327 5.902 1.00 96.00 463 GLU A N 1
ATOM 3756 C CA . GLU A 1 463 ? -25.941 23.255 4.570 1.00 96.00 463 GLU A CA 1
ATOM 3757 C C . GLU A 1 463 ? -27.141 22.298 4.498 1.00 96.00 463 GLU A C 1
ATOM 3759 O O . GLU A 1 463 ? -27.734 22.145 3.429 1.00 96.00 463 GLU A O 1
ATOM 3764 N N . LYS A 1 464 ? -27.536 21.692 5.630 1.00 96.00 464 LYS A N 1
ATOM 3765 C CA . LYS A 1 464 ? -28.646 20.734 5.758 1.00 96.00 464 LYS A CA 1
ATOM 3766 C C . LYS A 1 464 ? -28.466 19.477 4.902 1.00 96.00 464 LYS A C 1
ATOM 3768 O O . LYS A 1 464 ? -29.444 18.847 4.510 1.00 96.00 464 LYS A O 1
ATOM 3773 N N . ILE A 1 465 ? -27.219 19.088 4.650 1.00 97.31 465 ILE A N 1
ATOM 3774 C CA . ILE A 1 465 ? -26.862 17.853 3.949 1.00 97.31 465 ILE A CA 1
ATOM 3775 C C . ILE A 1 465 ? -26.867 16.673 4.925 1.00 97.31 465 ILE A C 1
ATOM 3777 O O . ILE A 1 465 ? -27.411 15.616 4.608 1.00 97.31 465 ILE A O 1
ATOM 3781 N N . ALA A 1 466 ? -26.299 16.860 6.120 1.00 97.88 466 ALA A N 1
ATOM 3782 C CA . ALA A 1 466 ? -26.061 15.787 7.082 1.00 97.88 466 ALA A CA 1
ATOM 3783 C C . ALA A 1 466 ? -26.901 15.916 8.362 1.00 97.88 466 ALA A C 1
ATOM 3785 O O . ALA A 1 466 ? -27.061 16.999 8.927 1.00 97.88 466 ALA A O 1
ATOM 3786 N N . LEU A 1 467 ? -27.394 14.783 8.859 1.00 97.62 467 LEU A N 1
ATOM 3787 C CA . LEU A 1 467 ? -27.950 14.653 10.205 1.00 97.62 467 LEU A CA 1
ATOM 3788 C C . LEU A 1 467 ? -26.807 14.562 11.217 1.00 97.62 467 LEU A C 1
ATOM 3790 O O . LEU A 1 467 ? -26.066 13.583 11.199 1.00 97.62 467 LEU A O 1
ATOM 3794 N N . LYS A 1 468 ? -26.711 15.538 12.128 1.00 96.00 468 LYS A N 1
ATOM 3795 C CA . LYS A 1 468 ? -25.632 15.650 13.127 1.00 96.00 468 LYS A CA 1
ATOM 3796 C C . LYS A 1 468 ? -25.325 14.336 13.860 1.00 96.00 468 LYS A C 1
ATOM 3798 O O . LYS A 1 468 ? -24.166 13.965 13.966 1.00 96.00 468 LYS A O 1
ATOM 3803 N N . ASP A 1 469 ? -26.352 13.607 14.296 1.00 95.38 469 ASP A N 1
ATOM 3804 C CA . ASP A 1 469 ? -26.185 12.377 15.088 1.00 95.38 469 ASP A CA 1
ATOM 3805 C C . ASP A 1 469 ? -26.083 11.094 14.237 1.00 95.38 469 ASP A C 1
ATOM 3807 O O . ASP A 1 469 ? -26.123 9.985 14.770 1.00 95.38 469 ASP A O 1
ATOM 3811 N N . LYS A 1 470 ? -25.985 11.216 12.905 1.00 97.56 470 LYS A N 1
ATOM 3812 C CA . LYS A 1 470 ? -25.914 10.086 11.961 1.00 97.56 470 LYS A CA 1
ATOM 3813 C C . LYS A 1 470 ? -24.795 10.248 10.933 1.00 97.56 470 LYS A C 1
ATOM 3815 O O . LYS A 1 470 ? -25.009 10.049 9.736 1.00 97.56 470 LYS A O 1
ATOM 3820 N N . ILE A 1 471 ? -23.605 10.596 11.408 1.00 98.62 471 ILE A N 1
ATOM 3821 C CA . ILE A 1 471 ? -22.401 10.735 10.583 1.00 98.62 471 ILE A CA 1
ATOM 3822 C C . ILE A 1 471 ? -21.420 9.624 10.943 1.00 98.62 471 ILE A C 1
ATOM 3824 O O . ILE A 1 471 ? -21.046 9.499 12.105 1.00 98.62 471 ILE A O 1
ATOM 3828 N N . ALA A 1 472 ? -21.001 8.814 9.975 1.00 98.56 472 ALA A N 1
ATOM 3829 C CA . ALA A 1 472 ? -19.915 7.853 10.155 1.00 98.56 472 ALA A CA 1
ATOM 3830 C C . ALA A 1 472 ? -18.645 8.338 9.459 1.00 98.56 472 ALA A C 1
ATOM 3832 O O . ALA A 1 472 ? -18.725 9.062 8.469 1.00 98.56 472 ALA A O 1
ATOM 3833 N N . ILE A 1 473 ? -17.488 7.912 9.958 1.00 98.75 473 ILE A N 1
ATOM 3834 C CA . ILE A 1 473 ? -16.189 8.129 9.313 1.00 98.75 473 ILE A CA 1
ATOM 3835 C C . ILE A 1 473 ? -15.672 6.811 8.734 1.00 98.75 473 ILE A C 1
ATOM 3837 O O . ILE A 1 473 ? -15.780 5.761 9.367 1.00 98.75 473 ILE A O 1
ATOM 3841 N N . TYR A 1 474 ? -15.144 6.858 7.517 1.00 98.38 474 TYR A N 1
ATOM 3842 C CA . TYR A 1 474 ? -14.666 5.702 6.764 1.00 98.38 474 TYR A CA 1
ATOM 3843 C C . TYR A 1 474 ? -13.356 6.068 6.069 1.00 98.38 474 TYR A C 1
ATOM 3845 O O . TYR A 1 474 ? -13.279 7.122 5.442 1.00 98.38 474 TYR A O 1
ATOM 3853 N N . GLY A 1 475 ? -12.336 5.214 6.134 1.00 97.19 475 GLY A N 1
ATOM 3854 C CA . GLY A 1 475 ? -11.079 5.495 5.444 1.00 97.19 475 GLY A CA 1
ATOM 3855 C C . GLY A 1 475 ? -10.032 4.404 5.595 1.00 97.19 475 GLY A C 1
ATOM 3856 O O . GLY A 1 475 ? -10.128 3.548 6.474 1.00 97.19 475 GLY A O 1
ATOM 3857 N N . GLY A 1 476 ? -9.020 4.450 4.723 1.00 94.25 476 GLY A N 1
ATOM 3858 C CA . GLY A 1 476 ? -7.910 3.501 4.728 1.00 94.25 476 GLY A CA 1
ATOM 3859 C C . GLY A 1 476 ? -6.533 4.143 4.874 1.00 94.25 476 GLY A C 1
ATOM 3860 O O . GLY A 1 476 ? -6.336 5.286 4.468 1.00 94.25 476 GLY A O 1
ATOM 3861 N N . SER A 1 477 ? -5.555 3.428 5.438 1.00 94.00 477 SER A N 1
ATOM 3862 C CA . SER A 1 477 ? -4.203 3.951 5.702 1.00 94.00 477 SER A CA 1
ATOM 3863 C C . SER A 1 477 ? -4.262 5.211 6.583 1.00 94.00 477 SER A C 1
ATOM 3865 O O . SER A 1 477 ? -4.768 5.129 7.698 1.00 94.00 477 SER A O 1
ATOM 3867 N N . TYR A 1 478 ? -3.825 6.394 6.124 1.00 97.12 478 TYR A N 1
ATOM 3868 C CA . TYR A 1 478 ? -4.052 7.631 6.888 1.00 97.12 478 TYR A CA 1
ATOM 3869 C C . TYR A 1 478 ? -5.543 7.880 7.160 1.00 97.12 478 TYR A C 1
ATOM 3871 O O . TYR A 1 478 ? -5.894 8.268 8.267 1.00 97.12 478 TYR A O 1
ATOM 3879 N N . GLY A 1 479 ? -6.435 7.591 6.210 1.00 97.62 479 GLY A N 1
ATOM 3880 C CA . GLY A 1 479 ? -7.877 7.668 6.438 1.00 97.62 479 GLY A CA 1
ATOM 3881 C C . GLY A 1 479 ? -8.346 6.734 7.558 1.00 97.62 479 GLY A C 1
ATOM 3882 O O . GLY A 1 479 ? -9.240 7.088 8.318 1.00 97.62 479 GLY A O 1
ATOM 3883 N N . GLY A 1 480 ? -7.688 5.583 7.729 1.00 96.75 480 GLY A N 1
ATOM 3884 C CA . GLY A 1 480 ? -7.896 4.690 8.871 1.00 96.75 480 GLY A CA 1
ATOM 3885 C C . GLY A 1 480 ? -7.385 5.298 10.183 1.00 96.75 480 GLY A C 1
ATOM 3886 O O . GLY A 1 480 ? -8.094 5.302 11.187 1.00 96.75 480 GLY A O 1
ATOM 3887 N N . TYR A 1 481 ? -6.207 5.935 10.169 1.00 97.81 481 TYR A N 1
ATOM 3888 C CA . TYR A 1 481 ? -5.748 6.763 11.295 1.00 97.81 481 TYR A CA 1
ATOM 3889 C C . TYR A 1 481 ? -6.755 7.872 11.628 1.00 97.81 481 TYR A C 1
ATOM 3891 O O . TYR A 1 481 ? -7.050 8.076 12.801 1.00 97.81 481 TYR A O 1
ATOM 3899 N N . ALA A 1 482 ? -7.329 8.548 10.629 1.00 98.44 482 ALA A N 1
ATOM 3900 C CA . ALA A 1 482 ? -8.331 9.592 10.821 1.00 98.44 482 ALA A CA 1
ATOM 3901 C C . ALA A 1 482 ? -9.634 9.040 11.423 1.00 98.44 482 ALA A C 1
ATOM 3903 O O . ALA A 1 482 ? -10.218 9.688 12.288 1.00 98.44 482 ALA A O 1
ATOM 3904 N N . VAL A 1 483 ? -10.054 7.822 11.055 1.00 98.50 483 VAL A N 1
ATOM 3905 C CA . VAL A 1 483 ? -11.156 7.105 11.724 1.00 98.50 483 VAL A CA 1
ATOM 3906 C C . VAL A 1 483 ? -10.841 6.908 13.209 1.00 98.50 483 VAL A C 1
ATOM 3908 O O . VAL A 1 483 ? -11.639 7.287 14.070 1.00 98.50 483 VAL A O 1
ATOM 3911 N N . LEU A 1 484 ? -9.666 6.359 13.527 1.00 97.69 484 LEU A N 1
ATOM 3912 C CA . LEU A 1 484 ? -9.245 6.103 14.907 1.00 97.69 484 LEU A CA 1
ATOM 3913 C C . LEU A 1 484 ? -9.075 7.404 15.711 1.00 97.69 484 LEU A C 1
ATOM 3915 O O . LEU A 1 484 ? -9.498 7.481 16.865 1.00 97.69 484 LEU A O 1
ATOM 3919 N N . ALA A 1 485 ? -8.505 8.446 15.110 1.00 97.75 485 ALA A N 1
ATOM 3920 C CA . ALA A 1 485 ? -8.372 9.776 15.696 1.00 97.75 485 ALA A CA 1
ATOM 3921 C C . ALA A 1 485 ? -9.749 10.413 15.931 1.00 97.75 485 ALA A C 1
ATOM 3923 O O . ALA A 1 485 ? -10.019 10.924 17.014 1.00 97.75 485 ALA A O 1
ATOM 3924 N N . GLY A 1 486 ? -10.669 10.300 14.972 1.00 97.69 486 GLY A N 1
ATOM 3925 C CA . GLY A 1 486 ? -12.030 10.810 15.095 1.00 97.69 486 GLY A CA 1
ATOM 3926 C C . GLY A 1 486 ? -12.802 10.180 16.246 1.00 97.69 486 GLY A C 1
ATOM 3927 O O . GLY A 1 486 ? -13.472 10.895 16.995 1.00 97.69 486 GLY A O 1
ATOM 3928 N N . LEU A 1 487 ? -12.660 8.868 16.445 1.00 96.25 487 LEU A N 1
ATOM 3929 C CA . LEU A 1 487 ? -13.325 8.158 17.539 1.00 96.25 487 LEU A CA 1
ATOM 3930 C C . LEU A 1 487 ? -12.650 8.324 18.907 1.00 96.25 487 LEU A C 1
ATOM 3932 O O . LEU A 1 487 ? -13.300 8.075 19.918 1.00 96.25 487 LEU A O 1
ATOM 3936 N N . THR A 1 488 ? -11.386 8.747 18.964 1.00 95.50 488 THR A N 1
ATOM 3937 C CA . THR A 1 488 ? -10.648 8.923 20.231 1.00 95.50 488 THR A CA 1
ATOM 3938 C C . THR A 1 488 ? -10.557 10.385 20.677 1.00 95.50 488 THR A C 1
ATOM 3940 O O . THR A 1 488 ? -10.767 10.688 21.852 1.00 95.50 488 THR A O 1
ATOM 3943 N N . PHE A 1 489 ? -10.288 11.315 19.758 1.00 96.75 489 PHE A N 1
ATOM 3944 C CA . PHE A 1 489 ? -10.138 12.748 20.041 1.00 96.75 489 PHE A CA 1
ATOM 3945 C C . PHE A 1 489 ? -11.465 13.503 19.994 1.00 96.75 489 PHE A C 1
ATOM 3947 O O . PHE A 1 489 ? -11.651 14.468 20.733 1.00 96.75 489 PHE A O 1
ATOM 3954 N N . THR A 1 490 ? -12.414 13.040 19.177 1.00 96.88 490 THR A N 1
ATOM 3955 C CA . THR A 1 490 ? -13.749 13.644 19.033 1.00 96.88 490 THR A CA 1
ATOM 3956 C C . THR A 1 490 ? -14.880 12.606 19.153 1.00 96.88 490 THR A C 1
ATOM 3958 O O . THR A 1 490 ? -15.750 12.541 18.281 1.00 96.88 490 THR A O 1
ATOM 3961 N N . PRO A 1 491 ? -14.933 11.803 20.238 1.00 91.25 491 PRO A N 1
ATOM 3962 C CA . PRO A 1 491 ? -15.847 10.656 20.364 1.00 91.25 491 PRO A CA 1
ATOM 3963 C C . PRO A 1 491 ? -17.344 11.015 20.289 1.00 91.25 491 PRO A C 1
ATOM 3965 O O . PRO A 1 491 ? -18.186 10.151 20.048 1.00 91.25 491 PRO A O 1
ATOM 3968 N N . GLY A 1 492 ? -17.696 12.288 20.497 1.00 91.38 492 GLY A N 1
ATOM 3969 C CA . GLY A 1 492 ? -19.070 12.787 20.403 1.00 91.38 492 GLY A CA 1
ATOM 3970 C C . GLY A 1 492 ? -19.536 13.171 18.994 1.00 91.38 492 GLY A C 1
ATOM 3971 O O . GLY A 1 492 ? -20.729 13.396 18.821 1.00 91.38 492 GLY A O 1
ATOM 3972 N N . VAL A 1 493 ? -18.636 13.268 18.008 1.00 96.50 493 VAL A N 1
ATOM 3973 C CA . VAL A 1 493 ? -18.972 13.754 16.654 1.00 96.50 493 VAL A CA 1
ATOM 3974 C C . VAL A 1 493 ? -19.546 12.648 15.773 1.00 96.50 493 VAL A C 1
ATOM 3976 O O . VAL A 1 493 ? -20.507 12.877 15.044 1.00 96.50 493 VAL A O 1
ATOM 3979 N N . PHE A 1 494 ? -18.971 11.448 15.836 1.00 97.31 494 PHE A N 1
ATOM 3980 C CA . PHE A 1 494 ? -19.320 10.353 14.934 1.00 97.31 494 PHE A CA 1
ATOM 3981 C C . PHE A 1 494 ? -20.302 9.370 15.576 1.00 97.31 494 PHE A C 1
ATOM 3983 O O . PHE A 1 494 ? -20.255 9.086 16.772 1.00 97.31 494 PHE A O 1
ATOM 3990 N N . ALA A 1 495 ? -21.191 8.813 14.762 1.00 96.25 495 ALA A N 1
ATOM 3991 C CA . ALA A 1 495 ? -22.102 7.740 15.137 1.00 96.25 495 ALA A CA 1
ATOM 3992 C C . ALA A 1 495 ? -21.438 6.356 15.042 1.00 96.25 495 ALA A C 1
ATOM 3994 O O . ALA A 1 495 ? -21.800 5.468 15.811 1.00 96.25 495 ALA A O 1
ATOM 3995 N N . ALA A 1 496 ? -20.485 6.175 14.120 1.00 95.25 496 ALA A N 1
ATOM 3996 C CA . ALA A 1 496 ? -19.707 4.950 13.923 1.00 95.25 496 ALA A CA 1
ATOM 3997 C C . ALA A 1 496 ? -18.418 5.230 13.119 1.00 95.25 496 ALA A C 1
ATOM 3999 O O . ALA A 1 496 ? -18.326 6.260 12.448 1.00 95.25 496 ALA A O 1
ATOM 4000 N N . GLY A 1 497 ? -17.450 4.310 13.148 1.00 97.06 497 GLY A N 1
ATOM 4001 C CA . GLY A 1 497 ? -16.232 4.372 12.331 1.00 97.06 497 GLY A CA 1
ATOM 4002 C C . GLY A 1 497 ? -15.902 3.055 11.624 1.00 97.06 497 GLY A C 1
ATOM 4003 O O . GLY A 1 497 ? -16.183 1.978 12.151 1.00 97.06 497 GLY A O 1
ATOM 4004 N N . VAL A 1 498 ? -15.307 3.146 10.434 1.00 97.38 498 VAL A N 1
ATOM 4005 C CA . VAL A 1 498 ? -14.825 2.007 9.638 1.00 97.38 498 VAL A CA 1
ATOM 4006 C C . VAL A 1 498 ? -13.380 2.267 9.209 1.00 97.38 498 VAL A C 1
ATOM 4008 O O . VAL A 1 498 ? -13.127 3.058 8.303 1.00 97.38 498 VAL A O 1
ATOM 4011 N N . ASP A 1 499 ? -12.443 1.609 9.882 1.00 94.56 499 ASP A N 1
ATOM 4012 C CA . ASP A 1 499 ? -10.996 1.722 9.684 1.00 94.56 499 ASP A CA 1
ATOM 4013 C C . ASP A 1 499 ? -10.485 0.586 8.787 1.00 94.56 499 ASP A C 1
ATOM 4015 O O . ASP A 1 499 ? -10.780 -0.590 9.019 1.00 94.56 499 ASP A O 1
ATOM 4019 N N . ILE A 1 500 ? -9.705 0.935 7.765 1.00 93.06 500 ILE A N 1
ATOM 4020 C CA . ILE A 1 500 ? -9.003 -0.009 6.897 1.00 93.06 500 ILE A CA 1
ATOM 4021 C C . ILE A 1 500 ? -7.495 0.224 7.042 1.00 93.06 500 ILE A C 1
ATOM 4023 O O . ILE A 1 500 ? -6.963 1.225 6.575 1.00 93.06 500 ILE A O 1
ATOM 4027 N N . VAL A 1 501 ? -6.766 -0.722 7.629 1.00 88.06 501 VAL A N 1
ATOM 4028 C CA . VAL A 1 501 ? -5.294 -0.687 7.743 1.00 88.06 501 VAL A CA 1
ATOM 4029 C C . VAL A 1 501 ? -4.717 0.617 8.330 1.00 88.06 501 VAL A C 1
ATOM 4031 O O . VAL A 1 501 ? -3.612 1.029 7.970 1.00 88.06 501 VAL A O 1
ATOM 4034 N N . GLY A 1 502 ? -5.449 1.283 9.229 1.00 91.94 502 GLY A N 1
ATOM 4035 C CA . GLY A 1 502 ? -5.031 2.528 9.863 1.00 91.94 502 GLY A CA 1
ATOM 4036 C C . GLY A 1 502 ? -3.898 2.349 10.877 1.00 91.94 502 GLY A C 1
ATOM 4037 O O . GLY A 1 502 ? -3.972 1.473 11.746 1.00 91.94 502 GLY A O 1
ATOM 4038 N N . PRO A 1 503 ? -2.830 3.173 10.837 1.00 93.00 503 PRO A N 1
ATOM 4039 C CA . PRO A 1 503 ? -1.838 3.160 11.900 1.00 93.00 503 PRO A CA 1
ATOM 4040 C C . PRO A 1 503 ? -2.451 3.739 13.181 1.00 93.00 503 PRO A C 1
ATOM 4042 O O . PRO A 1 503 ? -2.961 4.850 13.187 1.00 93.00 503 PRO A O 1
ATOM 4045 N N . SER A 1 504 ? -2.378 3.007 14.292 1.00 92.50 504 SER A N 1
ATOM 4046 C CA . SER A 1 504 ? -2.910 3.457 15.592 1.00 92.50 504 SER A CA 1
ATOM 4047 C C . SER A 1 504 ? -1.852 4.091 16.504 1.00 92.50 504 SER A C 1
ATOM 4049 O O . SER A 1 504 ? -2.193 4.776 17.471 1.00 92.50 504 SER A O 1
ATOM 4051 N N . ASN A 1 505 ? -0.567 3.880 16.200 1.00 94.19 505 ASN A N 1
ATOM 4052 C CA . ASN A 1 505 ? 0.568 4.376 16.974 1.00 94.19 505 ASN A CA 1
ATOM 4053 C C . ASN A 1 505 ? 1.674 4.905 16.046 1.00 94.19 505 ASN A C 1
ATOM 4055 O O . ASN A 1 505 ? 2.333 4.144 15.328 1.00 94.19 505 ASN A O 1
ATOM 4059 N N . LEU A 1 506 ? 1.882 6.224 16.086 1.00 94.88 506 LEU A N 1
ATOM 4060 C CA . LEU A 1 506 ? 2.818 6.936 15.216 1.00 94.88 506 LEU A CA 1
ATOM 4061 C C . LEU A 1 506 ? 4.287 6.661 15.569 1.00 94.88 506 LEU A C 1
ATOM 4063 O O . LEU A 1 506 ? 5.137 6.668 14.683 1.00 94.88 506 LEU A O 1
ATOM 4067 N N . VAL A 1 507 ? 4.592 6.336 16.832 1.00 94.19 507 VAL A N 1
ATOM 4068 C CA . VAL A 1 507 ? 5.947 5.923 17.236 1.00 94.19 507 VAL A CA 1
ATOM 4069 C C . VAL A 1 507 ? 6.298 4.600 16.565 1.00 94.19 507 VAL A C 1
ATOM 4071 O O . VAL A 1 507 ? 7.345 4.473 15.935 1.00 94.19 507 VAL A O 1
ATOM 4074 N N . THR A 1 508 ? 5.406 3.608 16.648 1.00 91.50 508 THR A N 1
ATOM 4075 C CA . THR A 1 508 ? 5.641 2.314 15.994 1.00 91.50 508 THR A CA 1
ATOM 4076 C C . THR A 1 508 ? 5.639 2.423 14.476 1.00 91.50 508 THR A C 1
ATOM 4078 O O . THR A 1 508 ? 6.416 1.721 13.837 1.00 91.50 508 THR A O 1
ATOM 4081 N N . LEU A 1 509 ? 4.823 3.313 13.901 1.00 90.75 509 LEU A N 1
ATOM 4082 C CA . LEU A 1 509 ? 4.812 3.582 12.462 1.00 90.75 509 LEU A CA 1
ATOM 4083 C C . LEU A 1 509 ? 6.204 4.012 11.983 1.00 90.75 509 LEU A C 1
ATOM 4085 O O . LEU A 1 509 ? 6.778 3.354 11.122 1.00 90.75 509 LEU A O 1
ATOM 4089 N N . LEU A 1 510 ? 6.784 5.050 12.596 1.00 91.00 510 LEU A N 1
ATOM 4090 C CA . LEU A 1 510 ? 8.092 5.563 12.179 1.00 91.00 510 LEU A CA 1
ATOM 4091 C C . LEU A 1 510 ? 9.246 4.587 12.478 1.00 91.00 510 LEU A C 1
ATOM 4093 O O . LEU A 1 510 ? 10.227 4.572 11.742 1.00 91.00 510 LEU A O 1
ATOM 4097 N N . LYS A 1 511 ? 9.119 3.718 13.493 1.00 89.19 511 LYS A N 1
ATOM 4098 C CA . LYS A 1 511 ? 10.114 2.664 13.792 1.00 89.19 511 LYS A CA 1
ATOM 4099 C C . LYS A 1 511 ? 10.005 1.411 12.917 1.00 89.19 511 LYS A C 1
ATOM 4101 O O . LYS A 1 511 ? 10.894 0.565 12.975 1.00 89.19 511 LYS A O 1
ATOM 4106 N N . SER A 1 512 ? 8.923 1.251 12.155 1.00 86.12 512 SER A N 1
ATOM 4107 C CA . SER A 1 512 ? 8.650 0.041 11.361 1.00 86.12 512 SER A CA 1
ATOM 4108 C C . SER A 1 512 ? 8.662 0.272 9.851 1.00 86.12 512 SER A C 1
ATOM 4110 O O . SER A 1 512 ? 8.239 -0.610 9.102 1.00 86.12 512 SER A O 1
ATOM 4112 N N . ILE A 1 513 ? 9.165 1.425 9.395 1.00 83.19 513 ILE A N 1
ATOM 4113 C CA . ILE A 1 513 ? 9.288 1.704 7.964 1.00 83.19 513 ILE A CA 1
ATOM 4114 C C . ILE A 1 513 ? 10.170 0.647 7.273 1.00 83.19 513 ILE A C 1
ATOM 4116 O O . ILE A 1 513 ? 11.145 0.172 7.869 1.00 83.19 513 ILE A O 1
ATOM 4120 N N . PRO A 1 514 ? 9.854 0.256 6.025 1.00 81.12 514 PRO A N 1
ATOM 4121 C CA . PRO A 1 514 ? 10.700 -0.653 5.265 1.00 81.12 514 PRO A CA 1
ATOM 4122 C C . PRO A 1 514 ? 12.144 -0.132 5.157 1.00 81.12 514 PRO A C 1
ATOM 4124 O O . PRO A 1 514 ? 12.342 1.082 5.093 1.00 81.12 514 PRO A O 1
ATOM 4127 N N . PRO A 1 515 ? 13.167 -1.006 5.080 1.00 79.75 515 PRO A N 1
ATOM 4128 C CA . PRO A 1 515 ? 14.565 -0.571 5.041 1.00 79.75 515 PRO A CA 1
ATOM 4129 C C . PRO A 1 515 ? 14.874 0.439 3.924 1.00 79.75 515 PRO A C 1
ATOM 4131 O O . PRO A 1 515 ? 15.612 1.393 4.152 1.00 79.75 515 PRO A O 1
ATOM 4134 N N . TYR A 1 516 ? 14.250 0.285 2.752 1.00 74.62 516 TYR A N 1
ATOM 4135 C CA . TYR A 1 516 ? 14.410 1.186 1.605 1.00 74.62 516 TYR A CA 1
ATOM 4136 C C . TYR A 1 516 ? 13.733 2.561 1.767 1.00 74.62 516 TYR A C 1
ATOM 4138 O O . TYR A 1 516 ? 13.888 3.426 0.914 1.00 74.62 516 TYR A O 1
ATOM 4146 N N . TRP A 1 517 ? 12.993 2.801 2.856 1.00 78.81 517 TRP A N 1
ATOM 4147 C CA . TRP A 1 517 ? 12.454 4.125 3.207 1.00 78.81 517 TRP A CA 1
ATOM 4148 C C . TRP A 1 517 ? 13.387 4.926 4.114 1.00 78.81 517 TRP A C 1
ATOM 4150 O O . TRP A 1 517 ? 13.094 6.078 4.426 1.00 78.81 517 TRP A O 1
ATOM 4160 N N . LYS A 1 518 ? 14.517 4.351 4.544 1.00 76.56 518 LYS A N 1
ATOM 4161 C CA . LYS A 1 518 ? 15.450 5.003 5.470 1.00 76.56 518 LYS A CA 1
ATOM 4162 C C . LYS A 1 518 ? 15.936 6.362 4.956 1.00 76.56 518 LYS A C 1
ATOM 4164 O O . LYS A 1 518 ? 16.040 7.294 5.748 1.00 76.56 518 LYS A O 1
ATOM 4169 N N . ALA A 1 519 ? 16.171 6.485 3.649 1.00 74.94 519 ALA A N 1
ATOM 4170 C CA . ALA A 1 519 ? 16.586 7.736 3.015 1.00 74.94 519 ALA A CA 1
ATOM 4171 C C . ALA A 1 519 ? 15.500 8.832 3.027 1.00 74.94 519 ALA A C 1
ATOM 4173 O O . ALA A 1 519 ? 15.836 9.996 2.875 1.00 74.94 519 ALA A O 1
ATOM 4174 N N . MET A 1 520 ? 14.228 8.473 3.247 1.00 80.44 520 MET A N 1
ATOM 4175 C CA . MET A 1 520 ? 13.091 9.402 3.357 1.00 80.44 520 MET A CA 1
ATOM 4176 C C . MET A 1 520 ? 12.661 9.655 4.813 1.00 80.44 520 MET A C 1
ATOM 4178 O O . MET A 1 520 ? 11.653 10.313 5.079 1.00 80.44 520 MET A O 1
ATOM 4182 N N . LEU A 1 521 ? 13.381 9.097 5.794 1.00 85.44 521 LEU A N 1
ATOM 4183 C CA . LEU A 1 521 ? 12.969 9.150 7.196 1.00 85.44 521 LEU A CA 1
ATOM 4184 C C . LEU A 1 521 ? 12.928 10.590 7.733 1.00 85.44 521 LEU A C 1
ATOM 4186 O O . LEU A 1 521 ? 12.065 10.897 8.553 1.00 85.44 521 LEU A O 1
ATOM 4190 N N . ASN A 1 522 ? 13.820 11.473 7.276 1.00 87.56 522 ASN A N 1
ATOM 4191 C CA . ASN A 1 522 ? 13.845 12.869 7.720 1.00 87.56 522 ASN A CA 1
ATOM 4192 C C . ASN A 1 522 ? 12.589 13.619 7.267 1.00 87.56 522 ASN A C 1
ATOM 4194 O O . ASN A 1 522 ? 11.971 14.319 8.071 1.00 87.56 522 ASN A O 1
ATOM 4198 N N . GLU A 1 523 ? 12.152 13.406 6.025 1.00 90.12 523 GLU A N 1
ATOM 4199 C CA . GLU A 1 523 ? 10.873 13.928 5.545 1.00 90.12 523 GLU A CA 1
ATOM 4200 C C . GLU A 1 523 ? 9.701 13.403 6.376 1.00 90.12 523 GLU A C 1
ATOM 4202 O O . GLU A 1 523 ? 8.883 14.193 6.850 1.00 90.12 523 GLU A O 1
ATOM 4207 N N . LEU A 1 524 ? 9.646 12.093 6.639 1.00 91.06 524 LEU A N 1
ATOM 4208 C CA . LEU A 1 524 ? 8.587 11.507 7.465 1.00 91.06 524 LEU A CA 1
ATOM 4209 C C . LEU A 1 524 ? 8.567 12.099 8.880 1.00 91.06 524 LEU A C 1
ATOM 4211 O O . LEU A 1 524 ? 7.499 12.459 9.372 1.00 91.06 524 LEU A O 1
ATOM 4215 N N . LYS A 1 525 ? 9.730 12.261 9.524 1.00 92.69 525 LYS A N 1
ATOM 4216 C CA . LYS A 1 525 ? 9.846 12.894 10.848 1.00 92.69 525 LYS A CA 1
ATOM 4217 C C . LYS A 1 525 ? 9.288 14.317 10.835 1.00 92.69 525 LYS A C 1
ATOM 4219 O O . LYS A 1 525 ? 8.486 14.656 11.704 1.00 92.69 525 LYS A O 1
ATOM 4224 N N . LYS A 1 526 ? 9.660 15.133 9.841 1.00 91.50 526 LYS A N 1
ATOM 4225 C CA . LYS A 1 526 ? 9.196 16.526 9.721 1.00 91.50 526 LYS A CA 1
ATOM 4226 C C . LYS A 1 526 ? 7.701 16.615 9.421 1.00 91.50 526 LYS A C 1
ATOM 4228 O O . LYS A 1 526 ? 6.988 17.362 10.086 1.00 91.50 526 LYS A O 1
ATOM 4233 N N . ARG A 1 527 ? 7.205 15.837 8.455 1.00 93.19 527 ARG A N 1
ATOM 4234 C CA . ARG A 1 527 ? 5.800 15.907 8.033 1.00 93.19 527 ARG A CA 1
ATOM 4235 C C . ARG A 1 527 ? 4.838 15.252 9.034 1.00 93.19 527 ARG A C 1
ATOM 4237 O O . ARG A 1 527 ? 3.720 15.734 9.184 1.00 93.19 527 ARG A O 1
ATOM 4244 N N . VAL A 1 528 ? 5.247 14.201 9.754 1.00 94.88 528 VAL A N 1
ATOM 4245 C CA . VAL A 1 528 ? 4.452 13.616 10.859 1.00 94.88 528 VAL A CA 1
ATOM 4246 C C . VAL A 1 528 ? 4.587 14.445 12.144 1.00 94.88 528 VAL A C 1
ATOM 4248 O O . VAL A 1 528 ? 3.635 14.523 12.920 1.00 94.88 528 VAL A O 1
ATOM 4251 N N . GLY A 1 529 ? 5.727 15.114 12.344 1.00 93.62 529 GLY A N 1
ATOM 4252 C CA . GLY A 1 529 ? 5.944 16.137 13.375 1.00 93.62 529 GLY A CA 1
ATOM 4253 C C . GLY A 1 529 ? 6.806 15.722 14.569 1.00 93.62 529 GLY A C 1
ATOM 4254 O O . GLY A 1 529 ? 6.872 16.468 15.542 1.00 93.62 529 GLY A O 1
ATOM 4255 N N . GLY A 1 530 ? 7.460 14.558 14.540 1.00 93.69 530 GLY A N 1
ATOM 4256 C CA . GLY A 1 530 ? 8.301 14.112 15.653 1.00 93.69 530 GLY A CA 1
ATOM 4257 C C . GLY A 1 530 ? 9.327 13.049 15.276 1.00 93.69 530 GLY A C 1
ATOM 4258 O O . GLY A 1 530 ? 9.095 12.223 14.393 1.00 93.69 530 GLY A O 1
ATOM 4259 N N . ASP A 1 531 ? 10.460 13.061 15.980 1.00 94.25 531 ASP A N 1
ATOM 4260 C CA . ASP A 1 531 ? 11.495 12.032 15.869 1.00 94.25 531 ASP A CA 1
ATOM 4261 C C . ASP A 1 531 ? 11.212 10.882 16.858 1.00 94.25 531 ASP A C 1
ATOM 4263 O O . ASP A 1 531 ? 11.164 11.115 18.067 1.00 94.25 531 ASP A O 1
ATOM 4267 N N . PRO A 1 532 ? 11.014 9.632 16.400 1.00 93.44 532 PRO A N 1
ATOM 4268 C CA . PRO A 1 532 ? 10.754 8.503 17.294 1.00 93.44 532 PRO A CA 1
ATOM 4269 C C . PRO A 1 532 ? 11.966 8.095 18.158 1.00 93.44 532 PRO A C 1
ATOM 4271 O O . PRO A 1 532 ? 11.824 7.215 19.016 1.00 93.44 532 PRO A O 1
ATOM 4274 N N . GLU A 1 533 ? 13.141 8.690 17.933 1.00 92.81 533 GLU A N 1
ATOM 4275 C CA . GLU A 1 533 ? 14.368 8.446 18.697 1.00 92.81 533 GLU A CA 1
ATOM 4276 C C . GLU A 1 533 ? 14.658 9.519 19.764 1.00 92.81 533 GLU A C 1
ATOM 4278 O O . GLU A 1 533 ? 15.565 9.330 20.572 1.00 92.81 533 GLU A O 1
ATOM 4283 N N . THR A 1 534 ? 13.879 10.609 19.828 1.00 95.50 534 THR A N 1
ATOM 4284 C CA . THR A 1 534 ? 13.999 11.635 20.883 1.00 95.50 534 THR A CA 1
ATOM 4285 C C . THR A 1 534 ? 12.841 11.563 21.875 1.00 95.50 534 THR A C 1
ATOM 4287 O O . THR A 1 534 ? 11.734 11.140 21.536 1.00 95.50 534 THR A O 1
ATOM 4290 N N . GLU A 1 535 ? 13.068 11.979 23.124 1.00 96.19 535 GLU A N 1
ATOM 4291 C CA . GLU A 1 535 ? 12.025 11.963 24.157 1.00 96.19 535 GLU A CA 1
ATOM 4292 C C . GLU A 1 535 ? 10.876 12.922 23.804 1.00 96.19 535 GLU A C 1
ATOM 4294 O O . GLU A 1 535 ? 9.699 12.558 23.894 1.00 96.19 535 GLU A O 1
ATOM 4299 N N . GLU A 1 536 ? 11.206 14.121 23.322 1.00 96.81 536 GLU A N 1
ATOM 4300 C CA . GLU A 1 536 ? 10.241 15.124 22.877 1.00 96.81 536 GLU A CA 1
ATOM 4301 C C . GLU A 1 536 ? 9.418 14.620 21.691 1.00 96.81 536 GLU A C 1
ATOM 4303 O O . GLU A 1 536 ? 8.191 14.764 21.681 1.00 96.81 536 GLU A O 1
ATOM 4308 N N . GLY A 1 537 ? 10.071 13.988 20.711 1.00 96.81 537 GLY A N 1
ATOM 4309 C CA . GLY A 1 537 ? 9.406 13.427 19.544 1.00 96.81 537 GLY A CA 1
ATOM 4310 C C . GLY A 1 537 ? 8.492 12.261 19.916 1.00 96.81 537 GLY A C 1
ATOM 4311 O O . GLY A 1 537 ? 7.332 12.242 19.506 1.00 96.81 537 GLY A O 1
ATOM 4312 N N . VAL A 1 538 ? 8.931 11.345 20.784 1.00 97.19 538 VAL A N 1
ATOM 4313 C CA . VAL A 1 538 ? 8.079 10.265 21.313 1.00 97.19 538 VAL A CA 1
ATOM 4314 C C . VAL A 1 538 ? 6.873 10.826 22.063 1.00 97.19 538 VAL A C 1
ATOM 4316 O O . VAL A 1 538 ? 5.758 10.334 21.867 1.00 97.19 538 VAL A O 1
ATOM 4319 N N . LYS A 1 539 ? 7.050 11.866 22.885 1.00 97.38 539 LYS A N 1
ATOM 4320 C CA . LYS A 1 539 ? 5.950 12.524 23.604 1.00 97.38 539 LYS A CA 1
ATOM 4321 C C . LYS A 1 539 ? 4.949 13.159 22.637 1.00 97.38 539 LYS A C 1
ATOM 4323 O O . LYS A 1 539 ? 3.743 12.953 22.790 1.00 97.38 539 LYS A O 1
ATOM 4328 N N . PHE A 1 540 ? 5.437 13.871 21.621 1.00 97.88 540 PHE A N 1
ATOM 4329 C CA . PHE A 1 540 ? 4.607 14.469 20.578 1.00 97.88 540 PHE A CA 1
ATOM 4330 C C . PHE A 1 540 ? 3.813 13.403 19.813 1.00 97.88 540 PHE A C 1
ATOM 4332 O O . PHE A 1 540 ? 2.582 13.430 19.808 1.00 97.88 540 PHE A O 1
ATOM 4339 N N . LEU A 1 541 ? 4.495 12.403 19.250 1.00 97.62 541 LEU A N 1
ATOM 4340 C CA . LEU A 1 541 ? 3.881 11.316 18.482 1.00 97.62 541 LEU A CA 1
ATOM 4341 C C . LEU A 1 541 ? 2.877 10.518 19.325 1.00 97.62 541 LEU A C 1
ATOM 4343 O O . LEU A 1 541 ? 1.808 10.148 18.838 1.00 97.62 541 LEU A O 1
ATOM 4347 N N . SER A 1 542 ? 3.181 10.285 20.604 1.00 96.06 542 SER A N 1
ATOM 4348 C CA . SER A 1 542 ? 2.281 9.602 21.540 1.00 96.06 542 SER A CA 1
ATOM 4349 C C . SER A 1 542 ? 1.018 10.416 21.818 1.00 96.06 542 SER A C 1
ATOM 4351 O O . SER A 1 542 ? -0.065 9.838 21.888 1.00 96.06 542 SER A O 1
ATOM 4353 N N . SER A 1 543 ? 1.125 11.745 21.914 1.00 96.25 543 SER A N 1
ATOM 4354 C CA . SER A 1 543 ? -0.038 12.631 22.075 1.00 96.25 543 SER A CA 1
ATOM 4355 C C . SER A 1 543 ? -0.961 12.640 20.850 1.00 96.25 543 SER A C 1
ATOM 4357 O O . SER A 1 543 ? -2.152 12.910 20.976 1.00 96.25 543 SER A O 1
ATOM 4359 N N . ARG A 1 544 ? -0.420 12.289 19.676 1.00 97.12 544 ARG A N 1
ATOM 4360 C CA . ARG A 1 544 ? -1.141 12.165 18.403 1.00 97.12 544 ARG A CA 1
ATOM 4361 C C . ARG A 1 544 ? -1.470 10.718 18.026 1.00 97.12 544 ARG A C 1
ATOM 4363 O O . ARG A 1 544 ? -1.968 10.486 16.932 1.00 97.12 544 ARG A O 1
ATOM 4370 N N . SER A 1 545 ? -1.208 9.740 18.893 1.00 96.94 545 SER A N 1
ATOM 4371 C CA . SER A 1 545 ? -1.459 8.317 18.619 1.00 96.94 545 SER A CA 1
ATOM 4372 C C . SER A 1 545 ? -2.808 7.872 19.197 1.00 96.94 545 SER A C 1
ATOM 4374 O O . SER A 1 545 ? -2.915 7.785 20.423 1.00 96.94 545 SER A O 1
ATOM 4376 N N . PRO A 1 546 ? -3.818 7.530 18.367 1.00 95.38 546 PRO A N 1
ATOM 4377 C CA . PRO A 1 546 ? -5.140 7.103 18.836 1.00 95.38 546 PRO A CA 1
ATOM 4378 C C . PRO A 1 546 ? -5.106 5.939 19.832 1.00 95.38 546 PRO A C 1
ATOM 4380 O O . PRO A 1 546 ? -5.931 5.881 20.739 1.00 95.38 546 PRO A O 1
ATOM 4383 N N . LEU A 1 547 ? -4.119 5.041 19.719 1.00 93.69 547 LEU A N 1
ATOM 4384 C CA . LEU A 1 547 ? -3.940 3.916 20.640 1.00 93.69 547 LEU A CA 1
ATOM 4385 C C . LEU A 1 547 ? -3.894 4.344 22.117 1.00 93.69 547 LEU A C 1
ATOM 4387 O O . LEU A 1 547 ? -4.430 3.642 22.970 1.00 93.69 547 LEU A O 1
ATOM 4391 N N . ASN A 1 548 ? -3.300 5.501 22.417 1.00 90.88 548 ASN A N 1
ATOM 4392 C CA . ASN A 1 548 ? -3.147 6.007 23.785 1.00 90.88 548 ASN A CA 1
ATOM 4393 C C . ASN A 1 548 ? -4.438 6.604 24.368 1.00 90.88 548 ASN A C 1
ATOM 4395 O O . ASN A 1 548 ? -4.448 7.047 25.512 1.00 90.88 548 ASN A O 1
ATOM 4399 N N . PHE A 1 549 ? -5.508 6.635 23.576 1.00 91.00 549 PHE A N 1
ATOM 4400 C CA . PHE A 1 549 ? -6.804 7.210 23.922 1.00 91.00 549 PHE A CA 1
ATOM 4401 C C . PHE A 1 549 ? -7.952 6.251 23.580 1.00 91.00 549 PHE A C 1
ATOM 4403 O O . PHE A 1 549 ? -9.101 6.672 23.440 1.00 91.00 549 PHE A O 1
ATOM 4410 N N . ALA A 1 550 ? -7.649 4.961 23.398 1.00 87.75 550 ALA A N 1
ATOM 4411 C CA . ALA A 1 550 ? -8.624 3.945 23.012 1.00 87.75 550 ALA A CA 1
ATOM 4412 C C . ALA A 1 550 ? -9.765 3.793 24.038 1.00 87.75 550 ALA A C 1
ATOM 4414 O O . ALA A 1 550 ? -10.881 3.437 23.669 1.00 87.75 550 ALA A O 1
ATOM 4415 N N . ASP A 1 551 ? -9.510 4.123 25.306 1.00 83.62 551 ASP A N 1
ATOM 4416 C CA . ASP A 1 551 ? -10.496 4.186 26.389 1.00 83.62 551 ASP A CA 1
ATOM 4417 C C . ASP A 1 551 ? -11.603 5.227 26.145 1.00 83.62 551 ASP A C 1
ATOM 4419 O O . ASP A 1 551 ? -12.704 5.094 26.678 1.00 83.62 551 ASP A O 1
ATOM 4423 N N . LYS A 1 552 ? -11.348 6.236 25.301 1.00 87.81 552 LYS A N 1
ATOM 4424 C CA . LYS A 1 552 ? -12.331 7.265 24.933 1.00 87.81 552 LYS A CA 1
ATOM 4425 C C . LYS A 1 552 ? -13.306 6.822 23.844 1.00 87.81 552 LYS A C 1
ATOM 4427 O O . LYS A 1 552 ? -14.304 7.509 23.619 1.00 87.81 552 LYS A O 1
ATOM 4432 N N . ILE A 1 553 ? -13.046 5.701 23.167 1.00 88.12 553 ILE A N 1
ATOM 4433 C CA . ILE A 1 553 ? -13.919 5.204 22.100 1.00 88.12 553 ILE A CA 1
ATOM 4434 C C . ILE A 1 553 ? -15.230 4.714 22.722 1.00 88.12 553 ILE A C 1
ATOM 4436 O O . ILE A 1 553 ? -15.294 3.658 23.345 1.00 88.12 553 ILE A O 1
ATOM 4440 N N . CYS A 1 554 ? -16.303 5.476 22.513 1.00 83.62 554 CYS A N 1
ATOM 4441 C CA . CYS A 1 554 ? -17.651 5.145 22.989 1.00 83.62 554 CYS A CA 1
ATOM 4442 C C . CYS A 1 554 ? -18.638 4.831 21.852 1.00 83.62 554 CYS A C 1
ATOM 4444 O O . CYS A 1 554 ? -19.840 4.676 22.086 1.00 83.62 554 CYS A O 1
ATOM 4446 N N . LYS A 1 555 ? -18.141 4.761 20.611 1.00 90.25 555 LYS A N 1
ATOM 4447 C CA . LYS A 1 555 ? -18.927 4.550 19.391 1.00 90.25 555 LYS A CA 1
ATOM 4448 C C . LYS A 1 555 ? -18.520 3.243 18.701 1.00 90.25 555 LYS A C 1
ATOM 4450 O O . LYS A 1 555 ? -17.368 2.835 18.832 1.00 90.25 555 LYS A O 1
ATOM 4455 N N . PRO A 1 556 ? -19.436 2.585 17.968 1.00 91.12 556 PRO A N 1
ATOM 4456 C CA . PRO A 1 556 ? -19.124 1.396 17.180 1.00 91.12 556 PRO A CA 1
ATOM 4457 C C . PRO A 1 556 ? -17.956 1.620 16.209 1.00 91.12 556 PRO A C 1
ATOM 4459 O O . PRO A 1 556 ? -17.920 2.631 15.505 1.00 91.12 556 PRO A O 1
ATOM 4462 N N . LEU A 1 557 ? -17.044 0.647 16.137 1.00 90.75 557 LEU A N 1
ATOM 4463 C CA . LEU A 1 557 ? -15.860 0.662 15.277 1.00 90.75 557 LEU A CA 1
ATOM 4464 C C . LEU A 1 557 ? -15.675 -0.708 14.609 1.00 90.75 557 LEU A C 1
ATOM 4466 O O . LEU A 1 557 ? -15.572 -1.726 15.299 1.00 90.75 557 LEU A O 1
ATOM 4470 N N . LEU A 1 558 ? -15.606 -0.706 13.278 1.00 85.12 558 LEU A N 1
ATOM 4471 C CA . LEU A 1 558 ? -15.203 -1.838 12.444 1.00 85.12 558 LEU A CA 1
ATOM 4472 C C . LEU A 1 558 ? -13.765 -1.607 11.959 1.00 85.12 558 LEU A C 1
ATOM 4474 O O . LEU A 1 558 ? -13.494 -0.568 11.365 1.00 85.12 558 LEU A O 1
ATOM 4478 N N . ILE A 1 559 ? -12.860 -2.562 12.182 1.00 83.44 559 ILE A N 1
ATOM 4479 C CA . ILE A 1 559 ? -11.470 -2.522 11.701 1.00 83.44 559 ILE A CA 1
ATOM 4480 C C . ILE A 1 559 ? -11.232 -3.676 10.725 1.00 83.44 559 ILE A C 1
ATOM 4482 O O . ILE A 1 559 ? -11.436 -4.844 11.067 1.00 83.44 559 ILE A O 1
ATOM 4486 N N . ALA A 1 560 ? -10.731 -3.364 9.534 1.00 79.94 560 ALA A N 1
ATOM 4487 C CA . ALA A 1 560 ? -10.209 -4.333 8.580 1.00 79.94 560 ALA A CA 1
ATOM 4488 C C . ALA A 1 560 ? -8.685 -4.191 8.467 1.00 79.94 560 ALA A C 1
ATOM 4490 O O . ALA A 1 560 ? -8.179 -3.144 8.077 1.00 79.94 560 ALA A O 1
ATOM 4491 N N . GLN A 1 561 ? -7.944 -5.244 8.807 1.00 68.88 561 GLN A N 1
ATOM 4492 C CA . GLN A 1 561 ? -6.483 -5.211 8.939 1.00 68.88 561 GLN A CA 1
ATOM 4493 C C . GLN A 1 561 ? -5.843 -6.419 8.242 1.00 68.88 561 GLN A C 1
ATOM 4495 O O . GLN A 1 561 ? -6.494 -7.442 8.030 1.00 68.88 561 GLN A O 1
ATOM 4500 N N . VAL A 1 562 ? -4.539 -6.332 7.968 1.00 50.97 562 VAL A N 1
ATOM 4501 C CA . VAL A 1 562 ? -3.714 -7.444 7.453 1.00 50.97 562 VAL A CA 1
ATOM 4502 C C . VAL A 1 562 ? -2.739 -8.045 8.491 1.00 50.97 562 VAL A C 1
ATOM 4504 O O . VAL A 1 562 ? -1.925 -8.900 8.165 1.00 50.97 562 VAL A O 1
ATOM 4507 N N . SER A 1 563 ? -2.842 -7.667 9.782 1.00 38.81 563 SER A N 1
ATOM 4508 C CA . SER A 1 563 ? -2.160 -8.319 10.932 1.00 38.81 563 SER A CA 1
ATOM 4509 C C . SER A 1 563 ? -2.751 -7.947 12.326 1.00 38.81 563 SER A C 1
ATOM 4511 O O . SER A 1 563 ? -3.402 -6.919 12.467 1.00 38.81 563 SER A O 1
ATOM 4513 N N . LYS A 1 564 ? -2.578 -8.807 13.354 1.00 31.91 564 LYS A N 1
ATOM 4514 C CA . LYS A 1 564 ? -3.248 -8.838 14.702 1.00 31.91 564 LYS A CA 1
ATOM 4515 C C . LYS A 1 564 ? -3.000 -7.596 15.608 1.00 31.91 564 LYS A C 1
ATOM 4517 O O . LYS A 1 564 ? -1.899 -7.074 15.545 1.00 31.91 564 LYS A O 1
ATOM 4522 N N . SER A 1 565 ? -3.785 -7.178 16.628 1.00 34.97 565 SER A N 1
ATOM 4523 C CA . SER A 1 565 ? -5.223 -7.184 17.021 1.00 34.97 565 SER A CA 1
ATOM 4524 C C . SER A 1 565 ? -5.434 -6.268 18.269 1.00 34.97 565 SER A C 1
ATOM 4526 O O . SER A 1 565 ? -4.556 -6.267 19.129 1.00 34.97 565 SER A O 1
ATOM 4528 N N . ILE A 1 566 ? -6.604 -5.607 18.411 1.00 28.02 566 ILE A N 1
ATOM 4529 C CA . ILE A 1 566 ? -7.204 -4.892 19.590 1.00 28.02 566 ILE A CA 1
ATOM 4530 C C . ILE A 1 566 ? -8.734 -5.224 19.597 1.00 28.02 566 ILE A C 1
ATOM 4532 O O . ILE A 1 566 ? -9.230 -5.588 18.527 1.00 28.02 566 ILE A O 1
ATOM 4536 N N . PRO A 1 567 ? -9.506 -5.199 20.717 1.00 33.44 567 PRO A N 1
ATOM 4537 C CA . PRO A 1 567 ? -10.914 -5.641 20.735 1.00 33.44 567 PRO A CA 1
ATOM 4538 C C . PRO A 1 567 ? -11.905 -4.616 20.144 1.00 33.44 567 PRO A C 1
ATOM 4540 O O . PRO A 1 567 ? -12.300 -3.653 20.791 1.00 33.44 567 PRO A O 1
ATOM 4543 N N . VAL A 1 568 ? -12.330 -4.892 18.914 1.00 45.59 568 VAL A N 1
ATOM 4544 C CA . VAL A 1 568 ? -13.294 -4.180 18.047 1.00 45.59 568 VAL A CA 1
ATOM 4545 C C . VAL A 1 568 ? -13.926 -5.219 17.098 1.00 45.59 568 VAL A C 1
ATOM 4547 O O . VAL A 1 568 ? -13.440 -6.357 17.065 1.00 45.59 568 VAL A O 1
ATOM 4550 N N . ASP A 1 569 ? -14.964 -4.883 16.316 1.00 47.81 569 ASP A N 1
ATOM 4551 C CA . ASP A 1 569 ? -15.347 -5.751 15.189 1.00 47.81 569 ASP A CA 1
ATOM 4552 C C . ASP A 1 569 ? -14.155 -5.779 14.223 1.0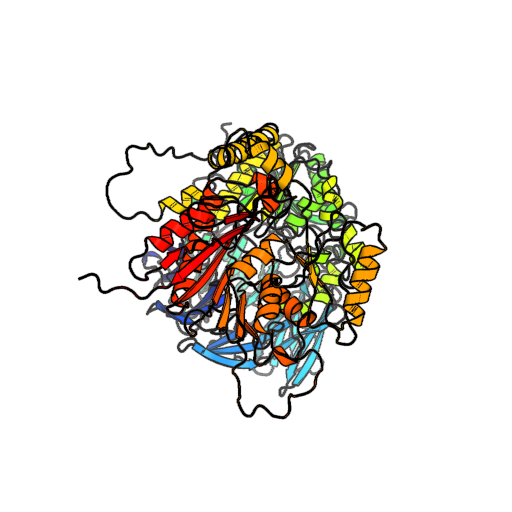0 47.81 569 ASP A C 1
ATOM 4554 O O . ASP A 1 569 ? -13.837 -4.787 13.578 1.00 47.81 569 ASP A O 1
ATOM 4558 N N . TYR A 1 570 ? -13.422 -6.891 14.216 1.00 63.59 570 TYR A N 1
ATOM 4559 C CA . TYR A 1 570 ? -12.107 -6.995 13.593 1.00 63.59 570 TYR A CA 1
ATOM 4560 C C . TYR A 1 570 ? -12.111 -8.081 12.528 1.00 63.59 570 TYR A C 1
ATOM 4562 O O . TYR A 1 570 ? -12.392 -9.251 12.813 1.00 63.59 570 TYR A O 1
ATOM 4570 N N . VAL A 1 571 ? -11.752 -7.696 11.309 1.00 65.56 571 VAL A N 1
ATOM 4571 C CA . VAL A 1 571 ? -11.663 -8.584 10.154 1.00 65.56 571 VAL A CA 1
ATOM 4572 C C . VAL A 1 571 ? -10.214 -8.644 9.690 1.00 65.56 571 VAL A C 1
ATOM 4574 O O . VAL A 1 571 ? -9.594 -7.616 9.424 1.00 65.56 571 VAL A O 1
ATOM 4577 N N . LEU A 1 572 ? -9.681 -9.862 9.589 1.00 69.06 572 LEU A N 1
ATOM 4578 C CA . LEU A 1 572 ? -8.315 -10.121 9.141 1.00 69.06 572 LEU A CA 1
ATOM 4579 C C . LEU A 1 572 ? -8.325 -10.862 7.803 1.00 69.06 572 LEU A C 1
ATOM 4581 O O . LEU A 1 572 ? -8.817 -11.990 7.732 1.00 69.06 572 LEU A O 1
ATOM 4585 N N . PHE A 1 573 ? -7.732 -10.247 6.781 1.00 66.25 573 PHE A N 1
ATOM 4586 C CA . PHE A 1 573 ? -7.514 -10.846 5.462 1.00 66.25 573 PHE A CA 1
ATOM 4587 C C . PHE A 1 573 ? -6.051 -11.300 5.363 1.00 66.25 573 PHE A C 1
ATOM 4589 O O . PHE A 1 573 ? -5.151 -10.481 5.212 1.00 66.25 573 PHE A O 1
ATOM 4596 N N . ASN A 1 574 ? -5.800 -12.602 5.547 1.00 60.69 574 ASN A N 1
ATOM 4597 C CA . ASN A 1 574 ? -4.436 -13.152 5.682 1.00 60.69 574 ASN A CA 1
ATOM 4598 C C . ASN A 1 574 ? -3.673 -13.275 4.353 1.00 60.69 574 ASN A C 1
ATOM 4600 O O . ASN A 1 574 ? -2.484 -13.576 4.366 1.00 60.69 574 ASN A O 1
ATOM 4604 N N . ASP A 1 575 ? -4.365 -13.123 3.230 1.00 63.03 575 ASP A N 1
ATOM 4605 C CA . ASP A 1 575 ? -3.872 -13.288 1.862 1.00 63.03 575 ASP A CA 1
ATOM 4606 C C . ASP A 1 575 ? -3.814 -11.954 1.095 1.00 63.03 575 ASP A C 1
ATOM 4608 O O . ASP A 1 575 ? -3.771 -11.936 -0.133 1.00 63.03 575 ASP A O 1
ATOM 4612 N N . GLU A 1 576 ? -3.829 -10.837 1.825 1.00 68.94 576 GLU A N 1
ATOM 4613 C CA . GLU A 1 576 ? -3.803 -9.473 1.295 1.00 68.94 576 GLU A CA 1
ATOM 4614 C C . GLU A 1 576 ? -2.659 -8.655 1.912 1.00 68.94 576 GLU A C 1
ATOM 4616 O O . GLU A 1 576 ? -2.140 -8.977 2.981 1.00 68.94 576 GLU A O 1
ATOM 4621 N N . GLY A 1 577 ? -2.280 -7.573 1.225 1.00 64.19 577 GLY A N 1
ATOM 4622 C CA . GLY A 1 577 ? -1.287 -6.593 1.680 1.00 64.19 577 GLY A CA 1
ATOM 4623 C C . GLY A 1 577 ? -1.934 -5.273 2.114 1.00 64.19 577 GLY A C 1
ATOM 4624 O O . GLY A 1 577 ? -2.981 -5.260 2.751 1.00 64.19 577 GLY A O 1
ATOM 4625 N N . HIS A 1 578 ? -1.344 -4.130 1.749 1.00 67.81 578 HIS A N 1
ATOM 4626 C CA . HIS A 1 578 ? -1.884 -2.793 2.067 1.00 67.81 578 HIS A CA 1
ATOM 4627 C C . HIS A 1 578 ? -3.113 -2.418 1.205 1.00 67.81 578 HIS A C 1
ATOM 4629 O O . HIS A 1 578 ? -3.087 -1.452 0.448 1.00 67.81 578 HIS A O 1
ATOM 4635 N N . GLY A 1 579 ? -4.170 -3.235 1.257 1.00 68.25 579 GLY A N 1
ATOM 4636 C CA . GLY A 1 579 ? -5.408 -3.102 0.480 1.00 68.25 579 GLY A CA 1
ATOM 4637 C C . GLY A 1 579 ? -5.957 -4.448 -0.011 1.00 68.25 579 GLY A C 1
ATOM 4638 O O . GLY A 1 579 ? -5.290 -5.472 0.098 1.00 68.25 579 GLY A O 1
ATOM 4639 N N . PHE A 1 580 ? -7.170 -4.440 -0.579 1.00 77.88 580 PHE A N 1
ATOM 4640 C CA . PHE A 1 580 ? -7.859 -5.646 -1.067 1.00 77.88 580 PHE A CA 1
ATOM 4641 C C . PHE A 1 580 ? -7.711 -5.793 -2.579 1.00 77.88 580 PHE A C 1
ATOM 4643 O O . PHE A 1 580 ? -8.443 -5.173 -3.360 1.00 77.88 580 PHE A O 1
ATOM 4650 N N . ALA A 1 581 ? -6.749 -6.607 -3.002 1.00 76.81 581 ALA A N 1
ATOM 4651 C CA . ALA A 1 581 ? -6.588 -6.936 -4.403 1.00 76.81 581 ALA A CA 1
ATOM 4652 C C . ALA A 1 581 ? -7.699 -7.899 -4.851 1.00 76.81 581 ALA A C 1
ATOM 4654 O O . ALA A 1 581 ? -8.386 -7.644 -5.845 1.00 76.81 581 ALA A O 1
ATOM 4655 N N . ARG A 1 582 ? -7.906 -8.993 -4.123 1.00 78.69 582 ARG A N 1
ATOM 4656 C CA . ARG A 1 582 ? -8.787 -10.078 -4.554 1.00 78.69 582 ARG A CA 1
ATOM 4657 C C . ARG A 1 582 ? -10.253 -9.627 -4.485 1.00 78.69 582 ARG A C 1
ATOM 4659 O O . ARG A 1 582 ? -10.681 -9.107 -3.445 1.00 78.69 582 ARG A O 1
ATOM 4666 N N . PRO A 1 583 ? -11.043 -9.787 -5.564 1.00 81.81 583 PRO A N 1
ATOM 4667 C CA . PRO A 1 583 ? -12.438 -9.356 -5.580 1.00 81.81 583 PRO A CA 1
ATOM 4668 C C . PRO A 1 583 ? -13.264 -9.957 -4.446 1.00 81.81 583 PRO A C 1
ATOM 4670 O O . PRO A 1 583 ? -14.102 -9.265 -3.881 1.00 81.81 583 PRO A O 1
ATOM 4673 N N . GLU A 1 584 ? -13.007 -11.209 -4.072 1.00 81.62 584 GLU A N 1
ATOM 4674 C CA . GLU A 1 584 ? -13.740 -11.923 -3.026 1.00 81.62 584 GLU A CA 1
ATOM 4675 C C . GLU A 1 584 ? -13.554 -11.243 -1.665 1.00 81.62 584 GLU A C 1
ATOM 4677 O O . GLU A 1 584 ? -14.526 -11.022 -0.937 1.00 81.62 584 GLU A O 1
ATOM 4682 N N . ASN A 1 585 ? -12.318 -10.848 -1.349 1.00 80.75 585 ASN A N 1
ATOM 4683 C CA . ASN A 1 585 ? -11.973 -10.144 -0.116 1.00 80.75 585 ASN A CA 1
ATOM 4684 C C . ASN A 1 585 ? -12.577 -8.739 -0.099 1.00 80.75 585 ASN A C 1
ATOM 4686 O O . ASN A 1 585 ? -13.222 -8.347 0.876 1.00 80.75 585 ASN A O 1
ATOM 4690 N N . ARG A 1 586 ? -12.455 -8.012 -1.216 1.00 84.56 586 ARG A N 1
ATOM 4691 C CA . ARG A 1 586 ? -13.031 -6.673 -1.377 1.00 84.56 586 ARG A CA 1
ATOM 4692 C C . ARG A 1 586 ? -14.558 -6.688 -1.238 1.00 84.56 586 ARG A C 1
ATOM 4694 O O . ARG A 1 586 ? -15.109 -5.907 -0.467 1.00 84.56 586 ARG A O 1
ATOM 4701 N N . ILE A 1 587 ? -15.247 -7.597 -1.930 1.00 88.06 587 ILE A N 1
ATOM 4702 C CA . ILE A 1 587 ? -16.710 -7.753 -1.863 1.00 88.06 587 ILE A CA 1
ATOM 4703 C C . ILE A 1 587 ? -17.147 -8.134 -0.444 1.00 88.06 587 ILE A C 1
ATOM 4705 O O . ILE A 1 587 ? -18.116 -7.569 0.066 1.00 88.06 587 ILE A O 1
ATOM 4709 N N . SER A 1 588 ? -16.418 -9.042 0.213 1.00 84.00 588 SER A N 1
ATOM 4710 C CA . SER A 1 588 ? -16.701 -9.441 1.596 1.00 84.00 588 SER A CA 1
ATOM 4711 C C . SER A 1 588 ? -16.575 -8.257 2.554 1.00 84.00 588 SER A C 1
ATOM 4713 O O . SER A 1 588 ? -17.483 -8.020 3.352 1.00 84.00 588 SER A O 1
ATOM 4715 N N . PHE A 1 589 ? -15.496 -7.471 2.449 1.00 87.25 589 PHE A N 1
ATOM 4716 C CA . PHE A 1 589 ? -15.312 -6.252 3.238 1.00 87.25 589 PHE A CA 1
ATOM 4717 C C . PHE A 1 589 ? -16.498 -5.294 3.080 1.00 87.25 589 PHE A C 1
ATOM 4719 O O . PHE A 1 589 ? -17.101 -4.895 4.077 1.00 87.25 589 PHE A O 1
ATOM 4726 N N . PHE A 1 590 ? -16.895 -4.983 1.843 1.00 90.88 590 PHE A N 1
ATOM 4727 C CA . PHE A 1 590 ? -18.024 -4.085 1.608 1.00 90.88 590 PHE A CA 1
ATOM 4728 C C . PHE A 1 590 ? -19.356 -4.651 2.111 1.00 90.88 590 PHE A C 1
ATOM 4730 O O . PHE A 1 590 ? -20.173 -3.873 2.597 1.00 90.88 590 PHE A O 1
ATOM 4737 N N . ALA A 1 591 ? -19.561 -5.973 2.084 1.00 89.56 591 ALA A N 1
ATOM 4738 C CA . ALA A 1 591 ? -20.734 -6.614 2.684 1.00 89.56 591 ALA A CA 1
ATOM 4739 C C . ALA A 1 591 ? -20.814 -6.391 4.206 1.00 89.56 591 ALA A C 1
ATOM 4741 O O . ALA A 1 591 ? -21.881 -6.079 4.739 1.00 89.56 591 ALA A O 1
ATOM 4742 N N . MET A 1 592 ? -19.684 -6.508 4.908 1.00 87.12 592 MET A N 1
ATOM 4743 C CA . MET A 1 592 ? -19.609 -6.240 6.349 1.00 87.12 592 MET A CA 1
ATOM 4744 C C . MET A 1 592 ? -19.817 -4.756 6.650 1.00 87.12 592 MET A C 1
ATOM 4746 O O . MET A 1 592 ? -20.613 -4.417 7.525 1.00 87.12 592 MET A O 1
ATOM 4750 N N . THR A 1 593 ? -19.169 -3.880 5.880 1.00 91.25 593 THR A N 1
ATOM 4751 C CA . THR A 1 593 ? -19.273 -2.426 6.022 1.00 91.25 593 THR A CA 1
ATOM 4752 C C . THR A 1 593 ? -20.705 -1.930 5.828 1.00 91.25 593 THR A C 1
ATOM 4754 O O . THR A 1 593 ? -21.218 -1.220 6.692 1.00 91.25 593 THR A O 1
ATOM 4757 N N . GLU A 1 594 ? -21.407 -2.322 4.757 1.00 92.62 594 GLU A N 1
ATOM 4758 C CA . GLU A 1 594 ? -22.798 -1.877 4.570 1.00 92.62 594 GLU A CA 1
ATOM 4759 C C . GLU A 1 594 ? -23.732 -2.419 5.649 1.00 92.62 594 GLU A C 1
ATOM 4761 O O . GLU A 1 594 ? -24.628 -1.701 6.093 1.00 92.62 594 GLU A O 1
ATOM 4766 N N . LYS A 1 595 ? -23.521 -3.657 6.122 1.00 89.19 595 LYS A N 1
ATOM 4767 C CA . LYS A 1 595 ? -24.362 -4.208 7.180 1.00 89.19 595 LYS A CA 1
ATOM 4768 C C . LYS A 1 595 ? -24.129 -3.466 8.491 1.00 89.19 595 LYS A C 1
ATOM 4770 O O . LYS A 1 595 ? -25.102 -3.088 9.142 1.00 89.19 595 LYS A O 1
ATOM 4775 N N . PHE A 1 596 ? -22.872 -3.232 8.853 1.00 90.31 596 PHE A N 1
ATOM 4776 C CA . PHE A 1 596 ? -22.480 -2.458 10.027 1.00 90.31 596 PHE A CA 1
ATOM 4777 C C . PHE A 1 596 ? -23.101 -1.053 10.004 1.00 90.31 596 PHE A C 1
ATOM 4779 O O . PHE A 1 596 ? -23.805 -0.666 10.939 1.00 90.31 596 PHE A O 1
ATOM 4786 N N . LEU A 1 597 ? -22.950 -0.325 8.895 1.00 94.00 597 LEU A N 1
ATOM 4787 C CA . LEU A 1 597 ? -23.534 1.008 8.736 1.00 94.00 597 LEU A CA 1
ATOM 4788 C C . LEU A 1 597 ? -25.068 0.975 8.756 1.00 94.00 597 LEU A C 1
ATOM 4790 O O . LEU A 1 597 ? -25.680 1.833 9.391 1.00 94.00 597 LEU A O 1
ATOM 4794 N N . SER A 1 598 ? -25.705 -0.041 8.158 1.00 93.62 598 SER A N 1
ATOM 4795 C CA . SER A 1 598 ? -27.169 -0.184 8.189 1.00 93.62 598 SER A CA 1
ATOM 4796 C C . SER A 1 598 ? -27.719 -0.314 9.613 1.00 93.62 598 SER A C 1
ATOM 4798 O O . SER A 1 598 ? -28.778 0.230 9.919 1.00 93.62 598 SER A O 1
ATOM 4800 N N . VAL A 1 599 ? -26.984 -0.989 10.504 1.00 89.62 599 VAL A N 1
ATOM 4801 C CA . VAL A 1 599 ? -27.368 -1.176 11.910 1.00 89.62 599 VAL A CA 1
ATOM 4802 C C . VAL A 1 599 ? -27.216 0.121 12.703 1.00 89.62 599 VAL A C 1
ATOM 4804 O O . VAL A 1 599 ? -28.064 0.420 13.541 1.00 89.62 599 VAL A O 1
ATOM 4807 N N . HIS A 1 600 ? -26.157 0.893 12.449 1.00 91.25 600 HIS A N 1
ATOM 4808 C CA . HIS A 1 600 ? -25.808 2.050 13.278 1.00 91.25 600 HIS A CA 1
ATOM 4809 C C . HIS A 1 600 ? -26.356 3.386 12.765 1.00 91.25 600 HIS A C 1
ATOM 4811 O O . HIS A 1 600 ? -26.672 4.262 13.567 1.00 91.25 600 HIS A O 1
ATOM 4817 N N . LEU A 1 601 ? -26.509 3.553 11.451 1.00 93.75 601 LEU A N 1
ATOM 4818 C CA . LEU A 1 601 ? -27.023 4.780 10.833 1.00 93.75 601 LEU A CA 1
ATOM 4819 C C . LEU A 1 601 ? -28.432 4.590 10.230 1.00 93.75 601 LEU A C 1
ATOM 4821 O O . LEU A 1 601 ? -29.149 5.573 9.996 1.00 93.75 601 LEU A O 1
ATOM 4825 N N . GLY A 1 602 ? -28.876 3.343 10.035 1.00 92.88 602 GLY A N 1
ATOM 4826 C CA . GLY A 1 602 ? -29.990 2.996 9.144 1.00 92.88 602 GLY A CA 1
ATOM 4827 C C . GLY A 1 602 ? -29.505 2.877 7.698 1.00 92.88 602 GLY A C 1
ATOM 4828 O O . GLY A 1 602 ? -28.312 2.982 7.454 1.00 92.88 602 GLY A O 1
ATOM 4829 N N . GLY A 1 603 ? -30.406 2.693 6.732 1.00 90.75 603 GLY A N 1
ATOM 4830 C CA . GLY A 1 603 ? -30.055 2.549 5.311 1.00 90.75 603 GLY A CA 1
ATOM 4831 C C . GLY A 1 603 ? -30.349 1.154 4.767 1.00 90.75 603 GLY A C 1
ATOM 4832 O O . GLY A 1 603 ? -30.806 0.268 5.490 1.00 90.75 603 GLY A O 1
ATOM 4833 N N . ARG A 1 604 ? -30.139 0.982 3.463 1.00 92.88 604 ARG A N 1
ATOM 4834 C CA . ARG A 1 604 ? -30.370 -0.285 2.756 1.00 92.88 604 ARG A CA 1
ATOM 4835 C C . ARG A 1 604 ? -29.077 -1.095 2.697 1.00 92.88 604 ARG A C 1
ATOM 4837 O O . ARG A 1 604 ? -27.998 -0.526 2.803 1.00 92.88 604 ARG A O 1
ATOM 4844 N N . TYR A 1 605 ? -29.178 -2.400 2.491 1.00 91.94 605 TYR A N 1
ATOM 4845 C CA . TYR A 1 605 ? -28.026 -3.270 2.250 1.00 91.94 605 TYR A CA 1
ATOM 4846 C C . TYR A 1 605 ? -28.447 -4.453 1.371 1.00 91.94 605 TYR A C 1
ATOM 4848 O O . TYR A 1 605 ? -29.635 -4.769 1.277 1.00 91.94 605 TYR A O 1
ATOM 4856 N N . GLU A 1 606 ? -27.484 -5.085 0.706 1.00 91.88 606 GLU A N 1
ATOM 4857 C CA . GLU A 1 606 ? -27.703 -6.288 -0.092 1.00 91.88 606 GLU A CA 1
ATOM 4858 C C . GLU A 1 606 ? -27.659 -7.512 0.836 1.00 91.88 606 GLU A C 1
ATOM 4860 O O . GLU A 1 606 ? -26.632 -7.804 1.463 1.00 91.88 606 GLU A O 1
ATOM 4865 N N . GLU A 1 607 ? -28.779 -8.234 0.942 1.00 83.38 607 GLU A N 1
ATOM 4866 C CA . GLU A 1 607 ? -28.856 -9.458 1.746 1.00 83.38 607 GLU A CA 1
ATOM 4867 C C . GLU A 1 607 ? -27.793 -10.470 1.307 1.00 83.38 607 GLU A C 1
ATOM 4869 O O . GLU A 1 607 ? -27.537 -10.673 0.120 1.00 83.38 607 GLU A O 1
ATOM 4874 N N . VAL A 1 608 ? -27.159 -11.122 2.277 1.00 70.81 608 VAL A N 1
ATOM 4875 C CA . VAL A 1 608 ? -26.197 -12.190 1.998 1.00 70.81 608 VAL A CA 1
ATOM 4876 C C . VAL A 1 608 ? -26.979 -13.499 1.978 1.00 70.81 608 VAL A C 1
ATOM 4878 O O . VAL A 1 608 ? -27.454 -13.947 3.022 1.00 70.81 608 VAL A O 1
ATOM 4881 N N . GLN A 1 609 ? -27.144 -14.116 0.804 1.00 44.75 609 GLN A N 1
ATOM 4882 C CA . GLN A 1 609 ? -27.791 -15.427 0.714 1.00 44.75 609 GLN A CA 1
ATOM 4883 C C . GLN A 1 609 ? -26.955 -16.469 1.468 1.00 44.75 609 GLN A C 1
ATOM 4885 O O . GLN A 1 609 ? -25.849 -16.825 1.067 1.00 44.75 609 GLN A O 1
ATOM 4890 N N . VAL A 1 610 ? -27.496 -16.981 2.572 1.00 35.97 610 VAL A N 1
ATOM 4891 C CA . VAL A 1 610 ? -26.956 -18.169 3.234 1.00 35.97 610 VAL A CA 1
ATOM 4892 C C . VAL A 1 610 ? -27.421 -19.375 2.423 1.00 35.97 610 VAL A C 1
ATOM 4894 O O . VAL A 1 610 ? -28.561 -19.811 2.568 1.00 35.97 610 VAL A O 1
ATOM 4897 N N . ILE A 1 611 ? -26.563 -19.919 1.557 1.00 28.28 611 ILE A N 1
ATOM 4898 C CA . ILE A 1 611 ? -26.852 -21.192 0.884 1.00 28.28 611 ILE A CA 1
ATOM 4899 C C . ILE A 1 611 ? -26.882 -22.285 1.957 1.00 28.28 611 ILE A C 1
ATOM 4901 O O . ILE A 1 611 ? -25.854 -22.727 2.475 1.00 28.28 611 ILE A O 1
ATOM 4905 N N . GLN A 1 612 ? -28.089 -22.707 2.323 1.00 26.20 612 GLN A N 1
ATOM 4906 C CA . GLN A 1 612 ? -28.325 -23.821 3.226 1.00 26.20 612 GLN A CA 1
ATOM 4907 C C . GLN A 1 612 ? -28.223 -25.117 2.410 1.00 26.20 612 GLN A C 1
ATOM 4909 O O . GLN A 1 612 ? -29.215 -25.611 1.883 1.00 26.20 612 GLN A O 1
ATOM 4914 N N . VAL A 1 613 ? -27.010 -25.657 2.259 1.00 25.58 613 VAL A N 1
ATOM 4915 C CA . VAL A 1 613 ? -26.812 -26.941 1.566 1.00 25.58 613 VAL A CA 1
ATOM 4916 C C . VAL A 1 613 ? -27.522 -28.039 2.366 1.00 25.58 613 VAL A C 1
ATOM 4918 O O . VAL A 1 613 ? -27.149 -28.332 3.507 1.00 25.58 613 VAL A O 1
ATOM 4921 N N . ARG A 1 614 ? -28.575 -28.630 1.788 1.00 24.48 614 ARG A N 1
ATOM 4922 C CA . ARG A 1 614 ? -29.255 -29.802 2.351 1.00 24.48 614 ARG A CA 1
ATOM 4923 C C . ARG A 1 614 ? -28.306 -31.000 2.303 1.00 24.48 614 ARG A C 1
ATOM 4925 O O . ARG A 1 614 ? -27.593 -31.223 1.335 1.00 24.48 614 ARG A O 1
ATOM 4932 N N . LYS A 1 615 ? -28.324 -31.796 3.371 1.00 28.28 615 LYS A N 1
ATOM 4933 C CA . LYS A 1 615 ? -27.419 -32.931 3.626 1.00 28.28 615 LYS A CA 1
ATOM 4934 C C . LYS A 1 615 ? -27.547 -34.099 2.624 1.00 28.28 615 LYS A C 1
ATOM 4936 O O . LYS A 1 615 ? -26.804 -35.063 2.754 1.00 28.28 615 LYS A O 1
ATOM 4941 N N . SER A 1 616 ? -28.487 -34.043 1.678 1.00 27.00 616 SER A N 1
ATOM 4942 C CA . SER A 1 616 ? -28.877 -35.162 0.809 1.00 27.00 616 SER A CA 1
ATOM 4943 C C . SER A 1 616 ? -28.244 -35.168 -0.588 1.00 27.00 616 SER A C 1
ATOM 4945 O O . SER A 1 616 ? -28.454 -36.133 -1.306 1.00 27.00 616 SER A O 1
ATOM 4947 N N . GLU A 1 617 ? -27.460 -34.157 -0.974 1.00 26.58 617 GLU A N 1
ATOM 4948 C CA . GLU A 1 617 ? -26.816 -34.088 -2.307 1.00 26.58 617 GLU A CA 1
ATOM 4949 C C . GLU A 1 617 ? -25.290 -34.323 -2.265 1.00 26.58 617 GLU A C 1
ATOM 4951 O O . GLU A 1 617 ? -24.581 -34.035 -3.217 1.00 26.58 617 GLU A O 1
ATOM 4956 N N . LEU A 1 618 ? -24.751 -34.855 -1.160 1.00 30.33 618 LEU A N 1
ATOM 4957 C CA . LEU A 1 618 ? -23.297 -34.980 -0.941 1.00 30.33 618 LEU A CA 1
ATOM 4958 C C . LEU A 1 618 ? -22.663 -36.316 -1.366 1.00 30.33 618 LEU A C 1
ATOM 4960 O O . LEU A 1 618 ? -21.532 -36.593 -0.975 1.00 30.33 618 LEU A O 1
ATOM 4964 N N . TYR A 1 619 ? -23.342 -37.128 -2.171 1.00 32.62 619 TYR A N 1
ATOM 4965 C CA . TYR A 1 619 ? -22.723 -38.301 -2.789 1.00 32.62 619 TYR A CA 1
ATOM 4966 C C . TYR A 1 619 ? -23.199 -38.436 -4.233 1.00 32.62 619 TYR A C 1
ATOM 4968 O O . TYR A 1 619 ? -24.253 -39.012 -4.478 1.00 32.62 619 TYR A O 1
ATOM 4976 N N . ASN A 1 620 ? -22.445 -37.841 -5.159 1.00 26.23 620 ASN A N 1
ATOM 4977 C CA . ASN A 1 620 ? -21.923 -38.507 -6.355 1.00 26.23 620 ASN A CA 1
ATOM 4978 C C . ASN A 1 620 ? -21.033 -37.542 -7.161 1.00 26.23 620 ASN A C 1
ATOM 4980 O O . ASN A 1 620 ? -21.449 -36.435 -7.474 1.00 26.23 620 ASN A O 1
ATOM 4984 N N . ASP A 1 621 ? -19.820 -38.026 -7.432 1.00 29.50 621 ASP A N 1
ATOM 4985 C CA . ASP A 1 621 ? -18.850 -37.702 -8.487 1.00 29.50 621 ASP A CA 1
ATOM 4986 C C . ASP A 1 621 ? -18.452 -36.257 -8.842 1.00 29.50 621 ASP A C 1
ATOM 4988 O O . ASP A 1 621 ? -19.247 -35.448 -9.302 1.00 29.50 621 ASP A O 1
ATOM 4992 N N . GLY A 1 622 ? -17.126 -36.048 -8.805 1.00 30.17 622 GLY A N 1
ATOM 4993 C CA . GLY A 1 622 ? -16.393 -35.247 -9.792 1.00 30.17 622 GLY A CA 1
ATOM 4994 C C . GLY A 1 622 ? -16.089 -33.798 -9.414 1.00 30.17 622 GLY A C 1
ATOM 4995 O O . GLY A 1 622 ? -16.982 -32.971 -9.394 1.00 30.17 622 GLY A O 1
ATOM 4996 N N . ASP A 1 623 ? -14.806 -33.525 -9.146 1.00 38.19 623 ASP A N 1
ATOM 4997 C CA . ASP A 1 623 ? -14.113 -32.222 -9.176 1.00 38.19 623 ASP A CA 1
ATOM 4998 C C . ASP A 1 623 ? -14.928 -30.939 -8.931 1.00 38.19 623 ASP A C 1
ATOM 5000 O O . ASP A 1 623 ? -15.516 -30.385 -9.848 1.00 38.19 623 ASP A O 1
ATOM 5004 N N . ASP A 1 624 ? -14.810 -30.367 -7.725 1.00 30.94 624 ASP A N 1
ATOM 5005 C CA . ASP A 1 624 ? -15.171 -28.962 -7.493 1.00 30.94 624 ASP A CA 1
ATOM 5006 C C . ASP A 1 624 ? -14.359 -28.337 -6.340 1.00 30.94 624 ASP A C 1
ATOM 5008 O O . ASP A 1 624 ? -14.733 -28.357 -5.162 1.00 30.94 624 ASP A O 1
ATOM 5012 N N . LYS A 1 625 ? -13.199 -27.754 -6.679 1.00 34.12 625 LYS A N 1
ATOM 5013 C CA . LYS A 1 625 ? -12.371 -26.935 -5.765 1.00 34.12 625 LYS A CA 1
ATOM 5014 C C . LYS A 1 625 ? -12.876 -25.492 -5.611 1.00 34.12 625 LYS A C 1
ATOM 5016 O O . LYS A 1 625 ? -12.423 -24.795 -4.705 1.00 34.12 625 LYS A O 1
ATOM 5021 N N . GLU A 1 626 ? -13.833 -25.046 -6.423 1.00 31.73 626 GLU A N 1
ATOM 5022 C CA . GLU A 1 626 ? -14.367 -23.674 -6.376 1.00 31.73 626 GLU A CA 1
ATOM 5023 C C . GLU A 1 626 ? -15.314 -23.425 -5.188 1.00 31.73 626 GLU A C 1
ATOM 5025 O O . GLU A 1 626 ? -15.368 -22.326 -4.635 1.00 31.73 626 GLU A O 1
ATOM 5030 N N . ASN A 1 627 ? -15.983 -24.464 -4.683 1.00 30.48 627 ASN A N 1
ATOM 5031 C CA . ASN A 1 627 ? -16.988 -24.322 -3.625 1.00 30.48 627 ASN A CA 1
ATOM 5032 C C . ASN A 1 627 ? -16.426 -24.246 -2.187 1.00 30.48 627 ASN A C 1
ATOM 5034 O O . ASN A 1 627 ? -17.181 -24.001 -1.238 1.00 30.48 627 ASN A O 1
ATOM 5038 N N . SER A 1 628 ? -15.112 -24.424 -1.972 1.00 28.38 628 SER A N 1
ATOM 5039 C CA . SER A 1 628 ? -14.520 -24.332 -0.623 1.00 28.38 628 SER A CA 1
ATOM 5040 C C . SER A 1 628 ? -14.137 -22.905 -0.213 1.00 28.38 628 SER A C 1
ATOM 5042 O O . SER A 1 628 ? -14.106 -22.617 0.983 1.00 28.38 628 SER A O 1
ATOM 5044 N N . LEU A 1 629 ? -13.878 -22.013 -1.174 1.00 30.23 629 LEU A N 1
ATOM 5045 C CA . LEU A 1 629 ? -13.470 -20.620 -0.930 1.00 30.23 629 LEU A CA 1
ATOM 5046 C C . LEU A 1 629 ? -14.646 -19.724 -0.513 1.00 30.23 629 LEU A C 1
ATOM 5048 O O . LEU A 1 629 ? -14.484 -18.821 0.304 1.00 30.23 629 LEU A O 1
ATOM 5052 N N . ILE A 1 630 ? -15.861 -20.039 -0.969 1.00 29.73 630 ILE A N 1
ATOM 5053 C CA . ILE A 1 630 ? -17.084 -19.321 -0.573 1.00 29.73 630 ILE A CA 1
ATOM 5054 C C . ILE A 1 630 ? -17.490 -19.667 0.877 1.00 29.73 630 ILE A C 1
ATOM 5056 O O . ILE A 1 630 ? -18.049 -18.837 1.596 1.00 29.73 630 ILE A O 1
ATOM 5060 N N . ARG A 1 631 ? -17.144 -20.869 1.370 1.00 27.83 631 ARG A N 1
ATOM 5061 C CA . ARG A 1 631 ? -17.503 -21.338 2.726 1.00 27.83 631 ARG A CA 1
ATOM 5062 C C . ARG A 1 631 ? -16.735 -20.645 3.860 1.00 27.83 631 ARG A C 1
ATOM 5064 O O . ARG A 1 631 ? -17.211 -20.672 4.996 1.00 27.83 631 ARG A O 1
ATOM 5071 N N . SER A 1 632 ? -15.582 -20.028 3.595 1.00 28.97 632 SER A N 1
ATOM 5072 C CA . SER A 1 632 ? -14.801 -19.300 4.612 1.00 28.97 632 SER A CA 1
ATOM 5073 C C . SER A 1 632 ? -15.263 -17.860 4.851 1.00 28.97 632 SER A C 1
ATOM 5075 O O . SER A 1 632 ? -14.983 -17.323 5.922 1.00 28.97 632 SER A O 1
ATOM 5077 N N . SER A 1 633 ? -15.996 -17.256 3.912 1.00 27.48 633 SER A N 1
ATOM 5078 C CA . SER A 1 633 ? -16.219 -15.800 3.885 1.00 27.48 633 SER A CA 1
ATOM 5079 C C . SER A 1 633 ? -17.586 -15.347 4.411 1.00 27.48 633 SER A C 1
ATOM 5081 O O . SER A 1 633 ? -17.821 -14.154 4.567 1.00 27.48 633 SER A O 1
ATOM 5083 N N . VAL A 1 634 ? -18.487 -16.274 4.759 1.00 28.11 634 VAL A N 1
ATOM 5084 C CA . VAL A 1 634 ? -19.813 -15.945 5.310 1.00 28.11 634 VAL A CA 1
ATOM 5085 C C . VAL A 1 634 ? -20.023 -16.655 6.645 1.00 28.11 634 VAL A C 1
ATOM 5087 O O . VAL A 1 634 ? -20.680 -17.689 6.757 1.00 28.11 634 VAL A O 1
ATOM 5090 N N . ARG A 1 635 ? -19.475 -16.074 7.713 1.00 26.77 635 ARG A N 1
ATOM 5091 C CA . ARG A 1 635 ? -19.993 -16.290 9.066 1.00 26.77 635 ARG A CA 1
ATOM 5092 C C . ARG A 1 635 ? -20.165 -14.943 9.753 1.00 26.77 635 ARG A C 1
ATOM 5094 O O . ARG A 1 635 ? -19.179 -14.306 10.091 1.00 26.77 635 ARG A O 1
ATOM 5101 N N . ILE A 1 636 ? -21.432 -14.669 10.078 1.00 29.88 636 ILE A N 1
ATOM 5102 C CA . ILE A 1 636 ? -21.961 -13.748 11.100 1.00 29.88 636 ILE A CA 1
ATOM 5103 C C . ILE A 1 636 ? -22.637 -12.499 10.522 1.00 29.88 636 ILE A C 1
ATOM 5105 O O . ILE A 1 636 ? -21.993 -11.516 10.188 1.00 29.88 636 ILE A O 1
ATOM 5109 N N . ILE A 1 637 ? -23.974 -12.508 10.556 1.00 26.33 637 ILE A N 1
ATOM 5110 C CA . ILE A 1 637 ? -24.791 -11.302 10.708 1.00 26.33 637 ILE A CA 1
ATOM 5111 C C . ILE A 1 637 ? -25.841 -11.592 11.790 1.00 26.33 637 ILE A C 1
ATOM 5113 O O . ILE A 1 637 ? -26.612 -12.543 11.682 1.00 26.33 637 ILE A O 1
ATOM 5117 N N . GLY A 1 638 ? -25.862 -10.765 12.839 1.00 23.47 638 GLY A N 1
ATOM 5118 C CA . GLY A 1 638 ? -26.987 -10.646 13.770 1.00 23.47 638 GLY A CA 1
ATOM 5119 C C . GLY A 1 638 ? -26.615 -10.733 15.253 1.00 23.47 638 GLY A C 1
ATOM 5120 O O . GLY A 1 638 ? -26.269 -11.804 15.739 1.00 23.47 638 GLY A O 1
ATOM 5121 N N . SER A 1 639 ? -26.813 -9.619 15.972 1.00 28.31 639 SER A N 1
ATOM 5122 C CA . SER A 1 639 ? -26.946 -9.494 17.438 1.00 28.31 639 SER A CA 1
ATOM 5123 C C . SER A 1 639 ? -25.713 -9.880 18.268 1.00 28.31 639 SER A C 1
ATOM 5125 O O . SER A 1 639 ? -25.531 -11.053 18.569 1.00 28.31 639 SER A O 1
ATOM 5127 N N . PHE A 1 640 ? -24.885 -8.908 18.689 1.00 28.95 640 PHE A N 1
ATOM 5128 C CA . PHE A 1 640 ? -23.690 -9.202 19.500 1.00 28.95 640 PHE A CA 1
ATOM 5129 C C . PHE A 1 640 ? -23.499 -8.447 20.820 1.00 28.95 640 PHE A C 1
ATOM 5131 O O . PHE A 1 640 ? -22.774 -8.949 21.670 1.00 28.95 640 PHE A O 1
ATOM 5138 N N . CYS A 1 641 ? -24.232 -7.370 21.117 1.00 25.53 641 CYS A N 1
ATOM 5139 C CA . CYS A 1 641 ? -24.006 -6.674 22.395 1.00 25.53 641 CYS A CA 1
ATOM 5140 C C . CYS A 1 641 ? -24.566 -7.440 23.620 1.00 25.53 641 CYS A C 1
ATOM 5142 O O . CYS A 1 641 ? -23.925 -7.492 24.663 1.00 25.53 641 CYS A O 1
ATOM 5144 N N . SER A 1 642 ? -25.679 -8.179 23.480 1.00 27.41 642 SER A N 1
ATOM 5145 C CA . SER A 1 642 ? -26.126 -9.147 24.507 1.00 27.41 642 SER A CA 1
ATOM 5146 C C . SER A 1 642 ? -25.569 -10.563 24.295 1.00 27.41 642 SER A C 1
ATOM 5148 O O . SER A 1 642 ? -25.601 -11.389 25.212 1.00 27.41 642 SER A O 1
ATOM 5150 N N . ARG A 1 643 ? -25.027 -10.858 23.098 1.00 34.34 643 ARG A N 1
ATOM 5151 C CA . ARG A 1 643 ? -24.399 -12.151 22.797 1.00 34.34 643 ARG A CA 1
ATOM 5152 C C . ARG A 1 643 ? -22.922 -12.218 23.132 1.00 34.34 643 ARG A C 1
ATOM 5154 O O . ARG A 1 643 ? -22.481 -13.331 23.296 1.00 34.34 643 ARG A O 1
ATOM 5161 N N . SER A 1 644 ? -22.145 -11.150 23.284 1.00 34.72 644 SER A N 1
ATOM 5162 C CA . SER A 1 644 ? -20.724 -11.294 23.656 1.00 34.72 644 SER A CA 1
ATOM 5163 C C . SER A 1 644 ? -20.561 -11.846 25.073 1.00 34.72 644 SER A C 1
ATOM 5165 O O . SER A 1 644 ? -19.765 -12.757 25.277 1.00 34.72 644 SER A O 1
ATOM 5167 N N . ILE A 1 645 ? -21.420 -11.430 26.010 1.00 33.75 645 ILE A N 1
ATOM 5168 C CA . ILE A 1 645 ? -21.487 -12.019 27.356 1.00 33.75 645 ILE A CA 1
ATOM 5169 C C . ILE A 1 645 ? -22.058 -13.447 27.286 1.00 33.75 645 ILE A C 1
ATOM 5171 O O . ILE A 1 645 ? -21.463 -14.370 27.833 1.00 33.75 645 ILE A O 1
ATOM 5175 N N . LYS A 1 646 ? -23.141 -13.690 26.523 1.00 38.94 646 LYS A N 1
ATOM 5176 C CA . LYS A 1 646 ? -23.679 -15.057 26.330 1.00 38.94 646 LYS A CA 1
ATOM 5177 C C . LYS A 1 646 ? -22.751 -15.990 25.536 1.00 38.94 646 LYS A C 1
ATOM 5179 O O . LYS A 1 646 ? -22.800 -17.191 25.753 1.00 38.94 646 LYS A O 1
ATOM 5184 N N . LYS A 1 647 ? -21.914 -15.478 24.632 1.00 46.41 647 LYS A N 1
ATOM 5185 C CA . LYS A 1 647 ? -21.006 -16.233 23.756 1.00 46.41 647 LYS A CA 1
ATOM 5186 C C . LYS A 1 647 ? -19.716 -16.543 24.483 1.00 46.41 647 LYS A C 1
ATOM 5188 O O . LYS A 1 647 ? -19.263 -17.672 24.373 1.00 46.41 647 LYS A O 1
ATOM 5193 N N . LEU A 1 648 ? -19.173 -15.605 25.260 1.00 44.22 648 LEU A N 1
ATOM 5194 C CA . LEU A 1 648 ? -18.086 -15.899 26.190 1.00 44.22 648 LEU A CA 1
ATOM 5195 C C . LEU A 1 648 ? -18.545 -16.942 27.217 1.00 44.22 648 LEU A C 1
ATOM 5197 O O . LEU A 1 648 ? -17.838 -17.925 27.420 1.00 44.22 648 LEU A O 1
ATOM 5201 N N . ASN A 1 649 ? -19.770 -16.813 27.746 1.00 51.72 649 ASN A N 1
ATOM 5202 C CA . ASN A 1 649 ? -20.378 -17.845 28.590 1.00 51.72 649 ASN A CA 1
ATOM 5203 C C . ASN A 1 649 ? -20.543 -19.175 27.829 1.00 51.72 649 ASN A C 1
ATOM 5205 O O . ASN A 1 649 ? -20.143 -20.204 28.355 1.00 51.72 649 ASN A O 1
ATOM 5209 N N . SER A 1 650 ? -21.001 -19.169 26.568 1.00 66.69 650 SER A N 1
ATOM 5210 C CA . SER A 1 650 ? -21.166 -20.393 25.762 1.00 66.69 650 SER A CA 1
ATOM 5211 C C . SER A 1 650 ? -19.848 -21.052 25.341 1.00 66.69 650 SER A C 1
ATOM 5213 O O . SER A 1 650 ? -19.777 -22.268 25.254 1.00 66.69 650 SER A O 1
ATOM 5215 N N . ILE A 1 651 ? -18.787 -20.283 25.070 1.00 77.75 651 ILE A N 1
ATOM 5216 C CA . ILE A 1 651 ? -17.472 -20.818 24.684 1.00 77.75 651 ILE A CA 1
ATOM 5217 C C . ILE A 1 651 ? -16.760 -21.342 25.919 1.00 77.75 651 ILE A C 1
ATOM 5219 O O . ILE A 1 651 ? -16.157 -22.404 25.854 1.00 77.75 651 ILE A O 1
ATOM 5223 N N . THR A 1 652 ? -16.885 -20.647 27.049 1.00 79.81 652 THR A N 1
ATOM 5224 C CA . THR A 1 652 ? -16.417 -21.149 28.341 1.00 79.81 652 THR A CA 1
ATOM 5225 C C . THR A 1 652 ? -17.160 -22.433 28.709 1.00 79.81 652 THR A C 1
ATOM 5227 O O . THR A 1 652 ? -16.537 -23.390 29.148 1.00 79.81 652 THR A O 1
ATOM 5230 N N . GLU A 1 653 ? -18.469 -22.509 28.460 1.00 82.75 653 GLU A N 1
ATOM 5231 C CA . GLU A 1 653 ? -19.267 -23.723 28.655 1.00 82.75 653 GLU A CA 1
ATOM 5232 C C . GLU A 1 653 ? -18.851 -24.857 27.705 1.00 82.75 653 GLU A C 1
ATOM 5234 O O . GLU A 1 653 ? -18.659 -25.979 28.158 1.00 82.75 653 GLU A O 1
ATOM 5239 N N . LEU A 1 654 ? -18.624 -24.585 26.416 1.00 84.19 654 LEU A N 1
ATOM 5240 C CA . LEU A 1 654 ? -18.115 -25.571 25.452 1.00 84.19 654 LEU A CA 1
ATOM 5241 C C . LEU A 1 654 ? -16.700 -26.050 25.798 1.00 84.19 654 LEU A C 1
ATOM 5243 O O . LEU A 1 654 ? -16.426 -27.244 25.715 1.00 84.19 654 LEU A O 1
ATOM 5247 N N . PHE A 1 655 ? -15.819 -25.134 26.201 1.00 89.88 655 PHE A N 1
ATOM 5248 C CA . PHE A 1 655 ? -14.472 -25.427 26.686 1.00 89.88 655 PHE A CA 1
ATOM 5249 C C . PHE A 1 655 ? -14.534 -26.338 27.913 1.00 89.88 655 PHE A C 1
ATOM 5251 O O . PHE A 1 655 ? -13.909 -27.395 27.934 1.00 89.88 655 PHE A O 1
ATOM 5258 N N . ASN A 1 656 ? -15.357 -25.973 28.901 1.00 90.69 656 ASN A N 1
ATOM 5259 C CA . ASN A 1 656 ? -15.581 -26.785 30.090 1.00 90.69 656 ASN A CA 1
ATOM 5260 C C . ASN A 1 656 ? -16.151 -28.157 29.724 1.00 90.69 656 ASN A C 1
ATOM 5262 O O . ASN A 1 656 ? -15.614 -29.159 30.167 1.00 90.69 656 ASN A O 1
ATOM 5266 N N . ASN A 1 657 ? -17.179 -28.231 28.878 1.00 88.44 657 ASN A N 1
ATOM 5267 C CA . ASN A 1 657 ? -17.784 -29.497 28.461 1.00 88.44 657 ASN A CA 1
ATOM 5268 C C . ASN A 1 657 ? -16.781 -30.408 27.740 1.00 88.44 657 ASN A C 1
ATOM 5270 O O . ASN A 1 657 ? -16.764 -31.611 27.992 1.00 88.44 657 ASN A O 1
ATOM 5274 N N . PHE A 1 658 ? -15.915 -29.846 26.895 1.00 90.75 658 PHE A N 1
ATOM 5275 C CA . PHE A 1 658 ? -14.881 -30.599 26.189 1.00 90.75 658 PHE A CA 1
ATOM 5276 C C . PHE A 1 658 ? -13.853 -31.236 27.133 1.00 90.75 658 PHE A C 1
ATOM 5278 O O . PHE A 1 658 ? -13.495 -32.397 26.942 1.00 90.75 658 PHE A O 1
ATOM 5285 N N . TYR A 1 659 ? -13.402 -30.527 28.173 1.00 93.06 659 TYR A N 1
ATOM 5286 C CA . TYR A 1 659 ? -12.465 -31.105 29.144 1.00 93.06 659 TYR A CA 1
ATOM 5287 C C . TYR A 1 659 ? -13.153 -31.883 30.272 1.00 93.06 659 TYR A C 1
ATOM 5289 O O . TYR A 1 659 ? -12.556 -32.815 30.799 1.00 93.06 659 TYR A O 1
ATOM 5297 N N . ILE A 1 660 ? -14.429 -31.620 30.575 1.00 93.19 660 ILE A N 1
ATOM 5298 C CA . ILE A 1 660 ? -15.270 -32.486 31.420 1.00 93.19 660 ILE A CA 1
ATOM 5299 C C . ILE A 1 660 ? -15.386 -33.882 30.803 1.00 93.19 660 ILE A C 1
ATOM 5301 O O . ILE A 1 660 ? -15.368 -34.869 31.532 1.00 93.19 660 ILE A O 1
ATOM 5305 N N . GLN A 1 661 ? -15.478 -33.990 29.475 1.00 89.88 661 GLN A N 1
ATOM 5306 C CA . GLN A 1 661 ? -15.483 -35.291 28.797 1.00 89.88 661 GLN A CA 1
ATOM 5307 C C . GLN A 1 661 ? -14.154 -36.050 28.945 1.00 89.88 661 GLN A C 1
ATOM 5309 O O . GLN A 1 661 ? -14.158 -37.274 28.871 1.00 89.88 661 GLN A O 1
ATOM 5314 N N . GLN A 1 662 ? -13.035 -35.350 29.163 1.00 91.12 662 GLN A N 1
ATOM 5315 C CA . GLN A 1 662 ? -11.704 -35.959 29.292 1.00 91.12 662 GLN A CA 1
ATOM 5316 C C . GLN A 1 662 ? -11.310 -36.243 30.747 1.00 91.12 662 GLN A C 1
ATOM 5318 O O . GLN A 1 662 ? -10.708 -37.274 31.024 1.00 91.12 662 GLN A O 1
ATOM 5323 N N . TYR A 1 663 ? -11.664 -35.351 31.675 1.00 92.75 663 TYR A N 1
ATOM 5324 C CA . TYR A 1 663 ? -11.239 -35.407 33.079 1.00 92.75 663 TYR A CA 1
ATOM 5325 C C . TYR A 1 663 ? -12.379 -35.677 34.068 1.00 92.75 663 TYR A C 1
ATOM 5327 O O . TYR A 1 663 ? -12.125 -35.879 35.252 1.00 92.75 663 TYR A O 1
ATOM 5335 N N . GLY A 1 664 ? -13.631 -35.708 33.608 1.00 91.69 664 GLY A N 1
ATOM 5336 C CA . GLY A 1 664 ? -14.810 -35.925 34.444 1.00 91.69 664 GLY A CA 1
ATOM 5337 C C . GLY A 1 664 ? -15.334 -34.652 35.119 1.00 91.69 664 GLY A C 1
ATOM 5338 O O . GLY A 1 664 ? -14.615 -33.672 35.325 1.00 91.69 664 GLY A O 1
ATOM 5339 N N . LYS A 1 665 ? -16.625 -34.671 35.484 1.00 90.56 665 LYS A N 1
ATOM 5340 C CA . LYS A 1 665 ? -17.324 -33.531 36.112 1.00 90.56 665 LYS A CA 1
ATOM 5341 C C . LYS A 1 665 ? -16.793 -33.178 37.505 1.00 90.56 665 LYS A C 1
ATOM 5343 O O . LYS A 1 665 ? -16.856 -32.014 37.879 1.00 90.56 665 LYS A O 1
ATOM 5348 N N . GLU A 1 666 ? -16.281 -34.156 38.251 1.00 91.38 666 GLU A N 1
ATOM 5349 C CA . GLU A 1 666 ? -15.807 -33.962 39.630 1.00 91.38 666 GLU A CA 1
ATOM 5350 C C . GLU A 1 666 ? -14.404 -33.351 39.688 1.00 91.38 666 GLU A C 1
ATOM 5352 O O . GLU A 1 666 ? -14.140 -32.462 40.494 1.00 91.38 666 GLU A O 1
ATOM 5357 N N . ARG A 1 667 ? -13.502 -33.789 38.804 1.00 93.56 667 ARG A N 1
ATOM 5358 C CA . ARG A 1 667 ? -12.102 -33.354 38.815 1.00 93.56 667 ARG A CA 1
ATOM 5359 C C . ARG A 1 667 ? -11.873 -32.041 38.067 1.00 93.56 667 ARG A C 1
ATOM 5361 O O . ARG A 1 667 ? -11.031 -31.243 38.479 1.00 93.56 667 ARG A O 1
ATOM 5368 N N . TRP A 1 668 ? -12.611 -31.804 36.979 1.00 95.19 668 TRP A N 1
ATOM 5369 C CA . TRP A 1 668 ? -12.398 -30.645 36.108 1.00 95.19 668 TRP A CA 1
ATOM 5370 C C . TRP A 1 668 ? -12.405 -29.285 36.833 1.00 95.19 668 TRP A C 1
ATOM 5372 O O . TRP A 1 668 ? -11.507 -28.491 36.558 1.00 95.19 668 TRP A O 1
ATOM 5382 N N . PRO A 1 669 ? -13.326 -28.986 37.774 1.00 92.94 669 PRO A N 1
ATOM 5383 C CA . PRO A 1 669 ? -13.318 -27.704 38.482 1.00 92.94 669 PRO A CA 1
ATOM 5384 C C . PRO A 1 669 ? -12.016 -27.439 39.251 1.00 92.94 669 PRO A C 1
ATOM 5386 O O . PRO A 1 669 ? -11.489 -26.327 39.193 1.00 92.94 669 PRO A O 1
ATOM 5389 N N . ASN A 1 670 ? -11.467 -28.465 39.911 1.00 93.50 670 ASN A N 1
ATOM 5390 C CA . ASN A 1 670 ? -10.214 -28.363 40.663 1.00 93.50 670 ASN A CA 1
ATOM 5391 C C . ASN A 1 670 ? -9.024 -28.155 39.719 1.00 93.50 670 ASN A C 1
ATOM 5393 O O . ASN A 1 670 ? -8.236 -27.232 39.916 1.00 93.50 670 ASN A O 1
ATOM 5397 N N . LEU A 1 671 ? -8.951 -28.932 38.633 1.00 94.44 671 LEU A N 1
ATOM 5398 C CA . LEU A 1 671 ? -7.921 -28.772 37.603 1.00 94.44 671 LEU A CA 1
ATOM 5399 C C . LEU A 1 671 ? -7.971 -27.398 36.926 1.00 94.44 671 LEU A C 1
ATOM 5401 O O . LEU A 1 671 ? -6.940 -26.744 36.781 1.00 94.44 671 LEU A O 1
ATOM 5405 N N . LEU A 1 672 ? -9.161 -26.920 36.561 1.00 94.06 672 LEU A N 1
ATOM 5406 C CA . LEU A 1 672 ? -9.350 -25.592 35.982 1.00 94.06 672 LEU A CA 1
ATOM 5407 C C . LEU A 1 672 ? -8.907 -24.482 36.944 1.00 94.06 672 LEU A C 1
ATOM 5409 O O . LEU A 1 672 ? -8.309 -23.499 36.505 1.00 94.06 672 LEU A O 1
ATOM 5413 N N . SER A 1 673 ? -9.192 -24.632 38.240 1.00 92.25 673 SER A N 1
ATOM 5414 C CA . SER A 1 673 ? -8.737 -23.697 39.273 1.00 92.25 673 SER A CA 1
ATOM 5415 C C . SER A 1 673 ? -7.208 -23.655 39.347 1.00 92.25 673 SER A C 1
ATOM 5417 O O . SER A 1 673 ? -6.615 -22.581 39.238 1.00 92.25 673 SER A O 1
ATOM 5419 N N . SER A 1 674 ? -6.551 -24.816 39.410 1.00 92.19 674 SER A N 1
ATOM 5420 C CA . SER A 1 674 ? -5.086 -24.899 39.458 1.00 92.19 674 SER A CA 1
ATOM 5421 C C . SER A 1 674 ? -4.409 -24.407 38.173 1.00 92.19 674 SER A C 1
ATOM 5423 O O . SER A 1 674 ? -3.344 -23.794 38.236 1.00 92.19 674 SER A O 1
ATOM 5425 N N . LEU A 1 675 ? -5.035 -24.597 37.005 1.00 92.38 675 LEU A N 1
ATOM 5426 C CA . LEU A 1 675 ? -4.570 -24.030 35.731 1.00 92.38 675 LEU A CA 1
ATOM 5427 C C . LEU A 1 675 ? -4.644 -22.496 35.711 1.00 92.38 675 LEU A C 1
ATOM 5429 O O . LEU A 1 675 ? -3.779 -21.857 35.117 1.00 92.38 675 LEU A O 1
ATOM 5433 N N . LYS A 1 676 ? -5.652 -21.899 36.360 1.00 91.00 676 LYS A N 1
ATOM 5434 C CA . LYS A 1 676 ? -5.781 -20.438 36.505 1.00 91.00 676 LYS A CA 1
ATOM 5435 C C . LYS A 1 676 ? -4.831 -19.850 37.550 1.00 91.00 676 LYS A C 1
ATOM 5437 O O . LYS A 1 676 ? -4.568 -18.649 37.512 1.00 91.00 676 LYS A O 1
ATOM 5442 N N . GLY A 1 677 ? -4.345 -20.673 38.477 1.00 85.25 677 GLY A N 1
ATOM 5443 C CA . GLY A 1 677 ? -3.381 -20.276 39.497 1.00 85.25 677 GLY A CA 1
ATOM 5444 C C . GLY A 1 677 ? -2.023 -19.853 38.916 1.00 85.25 677 GLY A C 1
ATOM 5445 O O . GLY A 1 677 ? -1.702 -20.172 37.764 1.00 85.25 677 GLY A O 1
ATOM 5446 N N . PRO A 1 678 ? -1.195 -19.139 39.700 1.00 82.19 678 PRO A N 1
ATOM 5447 C CA . PRO A 1 678 ? 0.147 -18.754 39.277 1.00 82.19 678 PRO A CA 1
ATOM 5448 C C . PRO A 1 678 ? 0.985 -19.993 38.934 1.00 82.19 678 PRO A C 1
ATOM 5450 O O . PRO A 1 678 ? 0.922 -21.012 39.619 1.00 82.19 678 PRO A O 1
ATOM 5453 N N . SER A 1 679 ? 1.783 -19.917 37.868 1.00 81.19 679 SER A N 1
ATOM 5454 C CA . SER A 1 679 ? 2.728 -20.984 37.526 1.00 81.19 679 SER A CA 1
ATOM 5455 C C . SER A 1 679 ? 3.857 -21.031 38.554 1.00 81.19 679 SER A C 1
ATOM 5457 O O . SER A 1 679 ? 4.518 -20.007 38.767 1.00 81.19 679 SER A O 1
ATOM 5459 N N . LYS A 1 680 ? 4.118 -22.203 39.139 1.00 88.12 680 LYS A N 1
ATOM 5460 C CA . LYS A 1 680 ? 5.330 -22.430 39.932 1.00 88.12 680 LYS A CA 1
ATOM 5461 C C . LYS A 1 680 ? 6.520 -22.708 39.008 1.00 88.12 680 LYS A C 1
ATOM 5463 O O . LYS A 1 680 ? 6.379 -23.270 37.923 1.00 88.12 680 LYS A O 1
ATOM 5468 N N . SER A 1 681 ? 7.708 -22.300 39.437 1.00 90.56 681 SER A N 1
ATOM 5469 C CA . SER A 1 681 ? 8.969 -22.596 38.754 1.00 90.56 681 SER A CA 1
ATOM 5470 C C . SER A 1 681 ? 9.988 -23.083 39.767 1.00 90.56 681 SER A C 1
ATOM 5472 O O . SER A 1 681 ? 10.081 -22.518 40.853 1.00 90.56 681 SER A O 1
ATOM 5474 N N . CYS A 1 682 ? 10.789 -24.065 39.383 1.00 92.75 682 CYS A N 1
ATOM 5475 C CA . CYS A 1 682 ? 11.964 -24.466 40.136 1.00 92.75 682 CYS A CA 1
ATOM 5476 C C . CYS A 1 682 ? 13.198 -23.682 39.674 1.00 92.75 682 CYS A C 1
ATOM 5478 O O . CYS A 1 682 ? 13.251 -23.162 38.553 1.00 92.75 682 CYS A O 1
ATOM 5480 N N . ALA A 1 683 ? 14.187 -23.605 40.555 1.00 95.00 683 ALA A N 1
ATOM 5481 C CA . ALA A 1 683 ? 15.497 -23.041 40.291 1.00 95.00 683 ALA A CA 1
ATOM 5482 C C . ALA A 1 683 ? 16.464 -24.169 39.912 1.00 95.00 683 ALA A C 1
ATOM 5484 O O . ALA A 1 683 ? 16.929 -24.902 40.783 1.00 95.00 683 ALA A O 1
ATOM 5485 N N . MET A 1 684 ? 16.758 -24.322 38.619 1.00 96.12 684 MET A N 1
ATOM 5486 C CA . MET A 1 684 ? 17.777 -25.258 38.138 1.00 96.12 684 MET A CA 1
ATOM 5487 C C . MET A 1 684 ? 19.150 -24.594 38.214 1.00 96.12 684 MET A C 1
ATOM 5489 O O . MET A 1 684 ? 19.388 -23.587 37.541 1.00 96.12 684 MET A O 1
ATOM 5493 N N . ILE A 1 685 ? 20.048 -25.158 39.018 1.00 95.81 685 ILE A N 1
ATOM 5494 C CA . ILE A 1 685 ? 21.417 -24.666 39.159 1.00 95.81 685 ILE A CA 1
ATOM 5495 C C . ILE A 1 685 ? 22.168 -24.888 37.854 1.00 95.81 685 ILE A C 1
ATOM 5497 O O . ILE A 1 685 ? 22.183 -25.993 37.303 1.00 95.81 685 ILE A O 1
ATOM 5501 N N . ASN A 1 686 ? 22.822 -23.831 37.380 1.00 95.00 686 ASN A N 1
ATOM 5502 C CA . ASN A 1 686 ? 23.734 -23.927 36.262 1.00 95.00 686 ASN A CA 1
ATOM 5503 C C . ASN A 1 686 ? 25.097 -24.420 36.754 1.00 95.00 686 ASN A C 1
ATOM 5505 O O . ASN A 1 686 ? 25.922 -23.635 37.214 1.00 95.00 686 ASN A O 1
ATOM 5509 N N . LYS A 1 687 ? 25.360 -25.719 36.598 1.00 91.50 687 LYS A N 1
ATOM 5510 C CA . LYS A 1 687 ? 26.615 -26.356 37.038 1.00 91.50 687 LYS A CA 1
ATOM 5511 C C . LYS A 1 687 ? 27.892 -25.795 36.392 1.00 91.50 687 LYS A C 1
ATOM 5513 O O . LYS A 1 687 ? 28.986 -26.183 36.796 1.00 91.50 687 LYS A O 1
ATOM 5518 N N . PHE A 1 688 ? 27.753 -25.004 35.325 1.00 91.50 688 PHE A N 1
ATOM 5519 C CA . PHE A 1 688 ? 28.878 -24.374 34.640 1.00 91.50 688 PHE A CA 1
ATOM 5520 C C . PHE A 1 688 ? 29.302 -23.052 35.286 1.00 91.50 688 PHE A C 1
ATOM 5522 O O . PHE A 1 688 ? 30.400 -22.596 34.985 1.00 91.50 688 PHE A O 1
ATOM 5529 N N . ALA A 1 689 ? 28.449 -22.447 36.121 1.00 92.62 689 ALA A N 1
ATOM 5530 C CA . ALA A 1 689 ? 28.750 -21.210 36.833 1.00 92.62 689 ALA A CA 1
ATOM 5531 C C . ALA A 1 689 ? 29.673 -21.448 38.037 1.00 92.62 689 ALA A C 1
ATOM 5533 O O . ALA A 1 689 ? 29.785 -22.572 38.535 1.00 92.62 689 ALA A O 1
ATOM 5534 N N . SER A 1 690 ? 30.318 -20.388 38.525 1.00 90.69 690 SER A N 1
ATOM 5535 C CA . SER A 1 690 ? 31.218 -20.475 39.677 1.00 90.69 690 SER A CA 1
ATOM 5536 C C . SER A 1 690 ? 30.506 -20.913 40.965 1.00 90.69 690 SER A C 1
ATOM 5538 O O . SER A 1 690 ? 29.387 -20.488 41.274 1.00 90.69 690 SER A O 1
ATOM 5540 N N . ASN A 1 691 ? 31.183 -21.747 41.765 1.00 89.31 691 ASN A N 1
ATOM 5541 C CA . ASN A 1 691 ? 30.653 -22.238 43.045 1.00 89.31 691 ASN A CA 1
ATOM 5542 C C . ASN A 1 691 ? 30.299 -21.089 44.002 1.00 89.31 691 ASN A C 1
ATOM 5544 O O . ASN A 1 691 ? 29.311 -21.182 44.727 1.00 89.31 691 ASN A O 1
ATOM 5548 N N . THR A 1 692 ? 31.059 -19.991 43.973 1.00 89.81 692 THR A N 1
ATOM 5549 C CA . THR A 1 692 ? 30.777 -18.787 44.765 1.00 89.81 692 THR A CA 1
ATOM 5550 C C . THR A 1 692 ? 29.420 -18.190 44.395 1.00 89.81 692 THR A C 1
ATOM 5552 O O . THR A 1 692 ? 28.578 -18.002 45.270 1.00 89.81 692 THR A O 1
ATOM 5555 N N . SER A 1 693 ? 29.156 -17.985 43.098 1.00 91.62 693 SER A N 1
ATOM 5556 C CA . SER A 1 693 ? 27.886 -17.423 42.620 1.00 91.62 693 SER A CA 1
ATOM 5557 C C . SER A 1 693 ? 26.681 -18.325 42.927 1.00 91.62 693 SER A C 1
ATOM 5559 O O . SER A 1 693 ? 25.578 -17.840 43.193 1.00 91.62 693 SER A O 1
ATOM 5561 N N . ILE A 1 694 ? 26.879 -19.647 42.918 1.00 92.19 694 ILE A N 1
ATOM 5562 C CA . ILE A 1 694 ? 25.849 -20.627 43.292 1.00 92.19 694 ILE A CA 1
ATOM 5563 C C . ILE A 1 694 ? 25.560 -20.565 44.801 1.00 92.19 694 ILE A C 1
ATOM 5565 O O . ILE A 1 694 ? 24.397 -20.522 45.204 1.00 92.19 694 ILE A O 1
ATOM 5569 N N . LEU A 1 695 ? 26.598 -20.522 45.644 1.00 90.94 695 LEU A N 1
ATOM 5570 C CA . LEU A 1 695 ? 26.447 -20.431 47.100 1.00 90.94 695 LEU A CA 1
ATOM 5571 C C . LEU A 1 695 ? 25.779 -19.122 47.532 1.00 90.94 695 LEU A C 1
ATOM 5573 O O . LEU A 1 695 ? 24.928 -19.145 48.420 1.00 90.94 695 LEU A O 1
ATOM 5577 N N . GLU A 1 696 ? 26.103 -18.004 46.879 1.00 90.19 696 GLU A N 1
ATOM 5578 C CA . GLU A 1 696 ? 25.429 -16.720 47.093 1.00 90.19 696 GLU A CA 1
ATOM 5579 C C . GLU A 1 696 ? 23.932 -16.808 46.793 1.00 90.19 696 GLU A C 1
ATOM 5581 O O . GLU A 1 696 ? 23.118 -16.379 47.610 1.00 90.19 696 GLU A O 1
ATOM 5586 N N . PHE A 1 697 ? 23.552 -17.420 45.665 1.00 91.75 697 PHE A N 1
ATOM 5587 C CA . PHE A 1 697 ? 22.145 -17.636 45.324 1.00 91.75 697 PHE A CA 1
ATOM 5588 C C . PHE A 1 697 ? 21.430 -18.510 46.362 1.00 91.75 697 PHE A C 1
ATOM 5590 O O . PHE A 1 697 ? 20.311 -18.193 46.769 1.00 91.75 697 PHE A O 1
ATOM 5597 N N . ILE A 1 698 ? 22.067 -19.592 46.820 1.00 89.19 698 ILE A N 1
ATOM 5598 C CA . ILE A 1 698 ? 21.517 -20.479 47.856 1.00 89.19 698 ILE A CA 1
ATOM 5599 C C . ILE A 1 698 ? 21.344 -19.721 49.180 1.00 89.19 698 ILE A C 1
ATOM 5601 O O . ILE A 1 698 ? 20.314 -19.870 49.840 1.00 89.19 698 ILE A O 1
ATOM 5605 N N . HIS A 1 699 ? 22.321 -18.900 49.573 1.00 87.50 699 HIS A N 1
ATOM 5606 C CA . HIS A 1 699 ? 22.260 -18.103 50.798 1.00 87.50 699 HIS A CA 1
ATOM 5607 C C . HIS A 1 699 ? 21.165 -17.031 50.724 1.00 87.50 699 HIS A C 1
ATOM 5609 O O . HIS A 1 699 ? 20.341 -16.936 51.630 1.00 87.50 699 HIS A O 1
ATOM 5615 N N . GLU A 1 700 ? 21.112 -16.268 49.629 1.00 86.94 700 GLU A N 1
ATOM 5616 C CA . GLU A 1 700 ? 20.088 -15.246 49.374 1.00 86.94 700 GLU A CA 1
ATOM 5617 C C . GLU A 1 700 ? 18.685 -15.861 49.340 1.00 86.94 700 GLU A C 1
ATOM 5619 O O . GLU A 1 700 ? 17.743 -15.317 49.917 1.00 86.94 700 GLU A O 1
ATOM 5624 N N . SER A 1 701 ? 18.549 -17.042 48.732 1.00 84.44 701 SER A N 1
ATOM 5625 C CA . SER A 1 701 ? 17.288 -17.783 48.720 1.00 84.44 701 SER A CA 1
ATOM 5626 C C . SER A 1 701 ? 16.855 -18.172 50.133 1.00 84.44 701 SER A C 1
ATOM 5628 O O . SER A 1 701 ? 15.688 -18.001 50.457 1.00 84.44 701 SER A O 1
ATOM 5630 N N . LYS A 1 702 ? 17.773 -18.606 51.009 1.00 80.44 702 LYS A N 1
ATOM 5631 C CA . LYS A 1 702 ? 17.459 -18.949 52.409 1.00 80.44 702 LYS A CA 1
ATOM 5632 C C . LYS A 1 702 ? 17.158 -17.727 53.286 1.00 80.44 702 LYS A C 1
ATOM 5634 O O . LYS A 1 702 ? 16.315 -17.816 54.172 1.00 80.44 702 LYS A O 1
ATOM 5639 N N . SER A 1 703 ? 17.812 -16.586 53.050 1.00 69.94 703 SER A N 1
ATOM 5640 C CA . SER A 1 703 ? 17.639 -15.367 53.859 1.00 69.94 703 SER A CA 1
ATOM 5641 C C . SER A 1 703 ? 16.358 -14.580 53.545 1.00 69.94 703 SER A C 1
ATOM 5643 O O . SER A 1 703 ? 15.916 -13.776 54.359 1.00 69.94 703 SER A O 1
ATOM 5645 N N . SER A 1 704 ? 15.747 -14.797 52.378 1.00 59.62 704 SER A N 1
ATOM 5646 C CA . SER A 1 704 ? 14.608 -14.015 51.865 1.00 59.62 704 SER A CA 1
ATOM 5647 C C . SER A 1 704 ? 13.224 -14.513 52.340 1.00 59.62 704 SER A C 1
ATOM 5649 O O . SER A 1 704 ? 12.279 -14.498 51.557 1.00 59.62 704 SER A O 1
ATOM 5651 N N . ASN A 1 705 ? 13.082 -14.967 53.595 1.00 53.81 705 ASN A N 1
ATOM 5652 C CA . ASN A 1 705 ? 11.887 -15.666 54.127 1.00 53.81 705 ASN A CA 1
ATOM 5653 C C . ASN A 1 705 ? 11.553 -17.008 53.436 1.00 53.81 705 ASN A C 1
ATOM 5655 O O . ASN A 1 705 ? 10.403 -17.437 53.441 1.00 53.81 705 ASN A O 1
ATOM 5659 N N . ASN A 1 706 ? 12.547 -17.699 52.872 1.00 56.47 706 ASN A N 1
ATOM 5660 C CA . ASN A 1 706 ? 12.356 -18.993 52.212 1.00 56.47 706 ASN A CA 1
ATOM 5661 C C . ASN A 1 706 ? 12.906 -20.149 53.063 1.00 56.47 706 ASN A C 1
ATOM 5663 O O . ASN A 1 706 ? 13.827 -20.864 52.663 1.00 56.47 706 ASN A O 1
ATOM 5667 N N . SER A 1 707 ? 12.340 -20.329 54.263 1.00 55.03 707 SER A N 1
ATOM 5668 C CA . SER A 1 707 ? 12.674 -21.451 55.160 1.00 55.03 707 SER A CA 1
ATOM 5669 C C . SER A 1 707 ? 12.388 -22.825 54.543 1.00 55.03 707 SER A C 1
ATOM 5671 O O . SER A 1 707 ? 12.958 -23.818 54.988 1.00 55.03 707 SER A O 1
ATOM 5673 N N . ASP A 1 708 ? 11.574 -22.863 53.484 1.00 70.44 708 ASP A N 1
ATOM 5674 C CA . ASP A 1 708 ? 10.983 -24.078 52.916 1.00 70.44 708 ASP A CA 1
ATOM 5675 C C . ASP A 1 708 ? 11.621 -24.467 51.566 1.00 70.44 708 ASP A C 1
ATOM 5677 O O . ASP A 1 708 ? 11.043 -25.204 50.768 1.00 70.44 708 ASP A O 1
ATOM 5681 N N . MET A 1 709 ? 12.816 -23.946 51.258 1.00 86.25 709 MET A N 1
ATOM 5682 C CA . MET A 1 709 ? 13.556 -24.330 50.052 1.00 86.25 709 MET A CA 1
ATOM 5683 C C . MET A 1 709 ? 14.037 -25.785 50.151 1.00 86.25 709 MET A C 1
ATOM 5685 O O . MET A 1 709 ? 14.874 -26.115 50.992 1.00 86.25 709 MET A O 1
ATOM 5689 N N . MET A 1 710 ? 13.577 -26.637 49.233 1.00 88.44 710 MET A N 1
ATOM 5690 C CA . MET A 1 710 ? 13.924 -28.060 49.186 1.00 88.44 710 MET A CA 1
ATOM 5691 C C . MET A 1 710 ? 14.666 -28.406 47.898 1.00 88.44 710 MET A C 1
ATOM 5693 O O . MET A 1 710 ? 14.324 -27.928 46.815 1.00 88.44 710 MET A O 1
ATOM 5697 N N . LYS A 1 711 ? 15.694 -29.250 48.009 1.00 89.88 711 LYS A N 1
ATOM 5698 C CA . LYS A 1 711 ? 16.389 -29.820 46.850 1.00 89.88 711 LYS A CA 1
ATOM 5699 C C . LYS A 1 711 ? 15.570 -30.978 46.280 1.00 89.88 711 LYS A C 1
ATOM 5701 O O . LYS A 1 711 ? 14.993 -31.753 47.035 1.00 89.88 711 LYS A O 1
ATOM 5706 N N . VAL A 1 712 ? 15.528 -31.098 44.954 1.00 88.00 712 VAL A N 1
ATOM 5707 C CA . VAL A 1 712 ? 14.830 -32.190 44.261 1.00 88.00 712 VAL A CA 1
ATOM 5708 C C . VAL A 1 712 ? 15.846 -33.205 43.739 1.00 88.00 712 VAL A C 1
ATOM 5710 O O . VAL A 1 712 ? 16.422 -33.032 42.664 1.00 88.00 712 VAL A O 1
ATOM 5713 N N . ASP A 1 713 ? 16.071 -34.275 44.501 1.00 80.25 713 ASP A N 1
ATOM 5714 C CA . ASP A 1 713 ? 17.206 -35.184 44.278 1.00 80.25 713 ASP A CA 1
ATOM 5715 C C . ASP A 1 713 ? 17.032 -36.153 43.092 1.00 80.25 713 ASP A C 1
ATOM 5717 O O . ASP A 1 713 ? 18.014 -36.614 42.508 1.00 80.25 713 ASP A O 1
ATOM 5721 N N . TYR A 1 714 ? 15.800 -36.434 42.661 1.00 80.75 714 TYR A N 1
ATOM 5722 C CA . TYR A 1 714 ? 15.522 -37.452 41.635 1.00 80.75 714 TYR A CA 1
ATOM 5723 C C . TYR A 1 714 ? 15.649 -36.961 40.177 1.00 80.75 714 TYR A C 1
ATOM 5725 O O . TYR A 1 714 ? 15.558 -37.755 39.235 1.00 80.75 714 TYR A O 1
ATOM 5733 N N . LEU A 1 715 ? 15.885 -35.663 39.945 1.00 82.56 715 LEU A N 1
ATOM 5734 C CA . LEU A 1 715 ? 15.886 -35.082 38.595 1.00 82.56 715 LEU A CA 1
ATOM 5735 C C . LEU A 1 715 ? 17.181 -35.308 37.816 1.00 82.56 715 LEU A C 1
ATOM 5737 O O . LEU A 1 715 ? 17.186 -35.150 36.598 1.00 82.56 715 LEU A O 1
ATOM 5741 N N . GLY A 1 716 ? 18.292 -35.664 38.460 1.00 80.94 716 GLY A N 1
ATOM 5742 C CA . GLY A 1 716 ? 19.591 -35.813 37.785 1.00 80.94 716 GLY A CA 1
ATOM 5743 C C . GLY A 1 716 ? 20.179 -34.504 37.230 1.00 80.94 716 GLY A C 1
ATOM 5744 O O . GLY A 1 716 ? 21.140 -34.543 36.471 1.00 80.94 716 GLY A O 1
ATOM 5745 N N . VAL A 1 717 ? 19.591 -33.361 37.581 1.00 89.06 717 VAL A N 1
ATOM 5746 C CA . VAL A 1 717 ? 20.180 -32.018 37.509 1.00 89.06 717 VAL A CA 1
ATOM 5747 C C . VAL A 1 717 ? 19.823 -31.320 38.815 1.00 89.06 717 VAL A C 1
ATOM 5749 O O . VAL A 1 717 ? 18.716 -31.503 39.322 1.00 89.06 717 VAL A O 1
ATOM 5752 N N . GLU A 1 718 ? 20.751 -30.560 39.388 1.00 92.69 718 GLU A N 1
ATOM 5753 C CA . GLU A 1 718 ? 20.524 -29.930 40.687 1.00 92.69 718 GLU A CA 1
ATOM 5754 C C . GLU A 1 718 ? 19.460 -28.835 40.583 1.00 92.69 718 GLU A C 1
ATOM 5756 O O . GLU A 1 718 ? 19.635 -27.842 39.876 1.00 92.69 718 GLU A O 1
ATOM 5761 N N . CYS A 1 719 ? 18.337 -29.045 41.270 1.00 92.94 719 CYS A N 1
ATOM 5762 C CA . CYS A 1 719 ? 17.188 -28.151 41.251 1.00 92.94 719 CYS A CA 1
ATOM 5763 C C . CYS A 1 719 ? 16.651 -27.932 42.658 1.00 92.94 719 CYS A C 1
ATOM 5765 O O . CYS A 1 719 ? 16.612 -28.862 43.466 1.00 92.94 719 CYS A O 1
ATOM 5767 N N . TYR A 1 720 ? 16.164 -26.722 42.904 1.00 92.81 720 TYR A N 1
ATOM 5768 C CA . TYR A 1 720 ? 15.482 -26.352 44.134 1.00 92.81 720 TYR A CA 1
ATOM 5769 C C . TYR A 1 720 ? 14.040 -25.946 43.845 1.00 92.81 720 TYR A C 1
ATOM 5771 O O . TYR A 1 720 ? 13.753 -25.256 42.863 1.00 92.81 720 TYR A O 1
ATOM 5779 N N . VAL A 1 721 ? 13.135 -26.366 44.720 1.00 91.38 721 VAL A N 1
ATOM 5780 C CA . VAL A 1 721 ? 11.729 -25.957 44.741 1.00 91.38 721 VAL A CA 1
ATOM 5781 C C . VAL A 1 721 ? 11.446 -25.193 46.021 1.00 91.38 721 VAL A C 1
ATOM 5783 O O . VAL A 1 721 ? 12.145 -25.347 47.023 1.00 91.38 721 VAL A O 1
ATOM 5786 N N . SER A 1 722 ? 10.457 -24.313 45.958 1.00 88.12 722 SER A N 1
ATOM 5787 C CA . SER A 1 722 ? 10.071 -23.483 47.084 1.00 88.12 722 SER A CA 1
ATOM 5788 C C . SER A 1 722 ? 8.680 -22.895 46.866 1.00 88.12 722 SER A C 1
ATOM 5790 O O . SER A 1 722 ? 8.277 -22.676 45.720 1.00 88.12 722 SER A O 1
ATOM 5792 N N . ASP A 1 723 ? 7.971 -22.615 47.959 1.00 81.56 723 ASP A N 1
ATOM 5793 C CA . ASP A 1 723 ? 6.685 -21.920 47.925 1.00 81.56 723 ASP A CA 1
ATOM 5794 C C . ASP A 1 723 ? 6.818 -20.408 47.703 1.00 81.56 723 ASP A C 1
ATOM 5796 O O . ASP A 1 723 ? 5.897 -19.790 47.159 1.00 81.56 723 ASP A O 1
ATOM 5800 N N . SER A 1 724 ? 7.972 -19.805 48.020 1.00 82.31 724 SER A N 1
ATOM 5801 C CA . SER A 1 724 ? 8.244 -18.404 47.669 1.00 82.31 724 SER A CA 1
ATOM 5802 C C . SER A 1 724 ? 9.073 -18.281 46.393 1.00 82.31 724 SER A C 1
ATOM 5804 O O . SER A 1 724 ? 9.787 -19.189 45.965 1.00 82.31 724 SER A O 1
ATOM 5806 N N . LYS A 1 725 ? 9.002 -17.102 45.766 1.00 83.94 725 LYS A N 1
ATOM 5807 C CA . LYS A 1 725 ? 9.747 -16.806 44.537 1.00 83.94 725 LYS A CA 1
ATOM 5808 C C . LYS A 1 725 ? 11.256 -16.775 44.792 1.00 83.94 725 LYS A C 1
ATOM 5810 O O . LYS A 1 725 ? 11.718 -16.080 45.691 1.00 83.94 725 LYS A O 1
ATOM 5815 N N . PHE A 1 726 ? 12.015 -17.443 43.927 1.00 89.56 726 PHE A N 1
ATOM 5816 C CA . PHE A 1 726 ? 13.476 -17.388 43.930 1.00 89.56 726 PHE A CA 1
ATOM 5817 C C . PHE A 1 726 ? 14.026 -16.009 43.503 1.00 89.56 726 PHE A C 1
ATOM 5819 O O . PHE A 1 726 ? 13.398 -15.331 42.675 1.00 89.56 726 PHE A O 1
ATOM 5826 N N . PRO A 1 727 ? 15.215 -15.607 44.003 1.00 89.25 727 PRO A N 1
ATOM 5827 C CA . PRO A 1 727 ? 15.957 -14.445 43.512 1.00 89.25 727 PRO A CA 1
ATOM 5828 C C . PRO A 1 727 ? 16.209 -14.508 42.001 1.00 89.25 727 PRO A C 1
ATOM 5830 O O . PRO A 1 727 ? 16.263 -15.581 41.407 1.00 89.25 727 PRO A O 1
ATOM 5833 N N . LYS A 1 728 ? 16.380 -13.354 41.346 1.00 91.69 728 LYS A N 1
ATOM 5834 C CA . LYS A 1 728 ? 16.675 -13.322 39.903 1.00 91.69 728 LYS A CA 1
ATOM 5835 C C . LYS A 1 728 ? 18.048 -13.954 39.605 1.00 91.69 728 LYS A C 1
ATOM 5837 O O . LYS A 1 728 ? 18.966 -13.754 40.399 1.00 91.69 728 LYS A O 1
ATOM 5842 N N . PRO A 1 729 ? 18.227 -14.609 38.439 1.00 94.50 729 PRO A N 1
ATOM 5843 C CA . PRO A 1 729 ? 19.532 -15.109 38.016 1.00 94.50 729 PRO A CA 1
ATOM 5844 C C . PRO A 1 729 ? 20.606 -14.020 37.991 1.00 94.50 729 PRO A C 1
ATOM 5846 O O . PRO A 1 729 ? 20.371 -12.926 37.469 1.00 94.50 729 PRO A O 1
ATOM 5849 N N . LYS A 1 730 ? 21.795 -14.340 38.506 1.00 93.69 730 LYS A N 1
ATOM 5850 C CA . LYS A 1 730 ? 22.975 -13.464 38.505 1.00 93.69 730 LYS A CA 1
ATOM 5851 C C . LYS A 1 730 ? 24.071 -14.082 37.654 1.00 93.69 730 LYS A C 1
ATOM 5853 O O . LYS A 1 730 ? 24.132 -15.300 37.513 1.00 93.69 730 LYS A O 1
ATOM 5858 N N . LYS A 1 731 ? 24.894 -13.234 37.047 1.00 93.44 731 LYS A N 1
ATOM 5859 C CA . LYS A 1 731 ? 26.056 -13.688 36.288 1.00 93.44 731 LYS A CA 1
ATOM 5860 C C . LYS A 1 731 ? 27.265 -13.813 37.200 1.00 93.44 731 LYS A C 1
ATOM 5862 O O . LYS A 1 731 ? 27.433 -12.980 38.086 1.00 93.44 731 LYS A O 1
ATOM 5867 N N . ASP A 1 732 ? 28.073 -14.829 36.956 1.00 91.56 732 ASP A N 1
ATOM 5868 C CA . ASP A 1 732 ? 29.360 -15.017 37.614 1.00 91.56 732 ASP A CA 1
ATOM 5869 C C . ASP A 1 732 ? 30.484 -14.219 36.921 1.00 91.56 732 ASP A C 1
ATOM 5871 O O . ASP A 1 732 ? 30.256 -13.466 35.965 1.00 91.56 732 ASP A O 1
ATOM 5875 N N . GLU A 1 733 ? 31.719 -14.398 37.390 1.00 88.81 733 GLU A N 1
ATOM 5876 C CA . GLU A 1 733 ? 32.932 -13.798 36.827 1.00 88.81 733 GLU A CA 1
ATOM 5877 C C . GLU A 1 733 ? 33.213 -14.197 35.364 1.00 88.81 733 GLU A C 1
ATOM 5879 O O . GLU A 1 733 ? 33.948 -13.506 34.658 1.00 88.81 733 GLU A O 1
ATOM 5884 N N . HIS A 1 734 ? 32.595 -15.276 34.878 1.00 86.00 734 HIS A N 1
ATOM 5885 C CA . HIS A 1 734 ? 32.673 -15.746 33.496 1.00 86.00 734 HIS A CA 1
ATOM 5886 C C . HIS A 1 734 ? 31.492 -15.263 32.638 1.00 86.00 734 HIS A C 1
ATOM 5888 O O . HIS A 1 734 ? 31.344 -15.687 31.488 1.00 86.00 734 HIS A O 1
ATOM 5894 N N . ASN A 1 735 ? 30.682 -14.331 33.160 1.00 91.75 735 ASN A N 1
ATOM 5895 C CA . ASN A 1 735 ? 29.540 -13.712 32.485 1.00 91.75 735 ASN A CA 1
ATOM 5896 C C . ASN A 1 735 ? 28.433 -14.721 32.107 1.00 91.75 735 ASN A C 1
ATOM 5898 O O . ASN A 1 735 ? 27.642 -14.454 31.191 1.00 91.75 735 ASN A O 1
ATOM 5902 N N . ILE A 1 736 ? 28.344 -15.845 32.828 1.00 94.12 736 ILE A N 1
ATOM 5903 C CA . ILE A 1 736 ? 27.285 -16.854 32.685 1.00 94.12 736 ILE A CA 1
ATOM 5904 C C . ILE A 1 736 ? 26.363 -16.852 33.903 1.00 94.12 736 ILE A C 1
ATOM 5906 O O . ILE A 1 736 ? 26.783 -16.603 35.027 1.00 94.12 736 ILE A O 1
ATOM 5910 N N . PHE A 1 737 ? 25.072 -17.090 33.685 1.00 97.00 737 PHE A N 1
ATOM 5911 C CA . PHE A 1 737 ? 24.076 -17.059 34.755 1.00 97.00 737 PHE A CA 1
ATOM 5912 C C . PHE A 1 737 ? 24.142 -18.300 35.650 1.00 97.00 737 PHE A C 1
ATOM 5914 O O . PHE A 1 737 ? 24.206 -19.418 35.148 1.00 97.00 737 PHE A O 1
ATOM 5921 N N . ASN A 1 738 ? 24.030 -18.114 36.962 1.00 94.69 738 ASN A N 1
ATOM 5922 C CA . ASN A 1 738 ? 24.124 -19.172 37.972 1.00 94.69 738 ASN A CA 1
ATOM 5923 C C . ASN A 1 738 ? 22.883 -20.079 38.097 1.00 94.69 738 ASN A C 1
ATOM 5925 O O . ASN A 1 738 ? 23.000 -21.215 38.554 1.00 94.69 738 ASN A O 1
ATOM 5929 N N . VAL A 1 739 ? 21.699 -19.622 37.674 1.00 96.12 739 VAL A N 1
ATOM 5930 C CA . VAL A 1 739 ? 20.434 -20.368 37.813 1.00 96.12 739 VAL A CA 1
ATOM 5931 C C . VAL A 1 739 ? 19.461 -20.083 36.665 1.00 96.12 739 VAL A C 1
ATOM 5933 O O . VAL A 1 739 ? 19.365 -18.958 36.166 1.00 96.12 739 VAL A O 1
ATOM 5936 N N . TYR A 1 740 ? 18.717 -21.099 36.227 1.00 96.56 740 TYR A N 1
ATOM 5937 C CA . TYR A 1 740 ? 17.632 -20.964 35.251 1.00 96.56 740 TYR A CA 1
ATOM 5938 C C . TYR A 1 740 ? 16.295 -21.335 35.895 1.00 96.56 740 TYR A C 1
ATOM 5940 O O . TYR A 1 740 ? 16.161 -22.400 36.493 1.00 96.56 740 TYR A O 1
ATOM 5948 N N . HIS A 1 741 ? 15.289 -20.470 35.758 1.00 95.31 741 HIS A N 1
ATOM 5949 C CA . HIS A 1 741 ? 13.950 -20.730 36.288 1.00 95.31 741 HIS A CA 1
ATOM 5950 C C . HIS A 1 741 ? 13.058 -21.350 35.216 1.00 95.31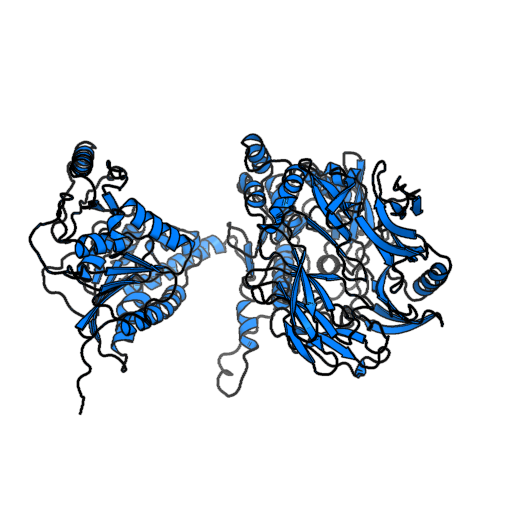 741 HIS A C 1
ATOM 5952 O O . HIS A 1 741 ? 12.862 -20.768 34.146 1.00 95.31 741 HIS A O 1
ATOM 5958 N N . LEU A 1 742 ? 12.501 -22.523 35.505 1.00 94.06 742 LEU A N 1
ATOM 5959 C CA . LEU A 1 742 ? 11.580 -23.232 34.618 1.00 94.06 742 LEU A CA 1
ATOM 5960 C C . LEU A 1 742 ? 10.615 -24.122 35.401 1.00 94.06 742 LEU A C 1
ATOM 5962 O O . LEU A 1 742 ? 10.827 -24.412 36.576 1.00 94.06 742 LEU A O 1
ATOM 5966 N N . ASP A 1 743 ? 9.537 -24.547 34.750 1.00 93.19 743 ASP A N 1
ATOM 5967 C CA . ASP A 1 743 ? 8.581 -25.485 35.338 1.00 93.19 743 ASP A CA 1
ATOM 5968 C C . ASP A 1 743 ? 9.267 -26.835 35.626 1.00 93.19 743 ASP A C 1
ATOM 5970 O O . ASP A 1 743 ? 9.944 -27.382 34.748 1.00 93.19 743 ASP A O 1
ATOM 5974 N N . LEU A 1 744 ? 9.085 -27.377 36.834 1.00 92.12 744 LEU A N 1
ATOM 5975 C CA . LEU A 1 744 ? 9.652 -28.663 37.257 1.00 92.12 744 LEU A CA 1
ATOM 5976 C C . LEU A 1 744 ? 9.271 -29.800 36.295 1.00 92.12 744 LEU A C 1
ATOM 5978 O O . LEU A 1 744 ? 10.100 -30.649 35.961 1.00 92.12 744 LEU A O 1
ATOM 5982 N N . ALA A 1 745 ? 8.050 -29.762 35.753 1.00 92.75 745 ALA A N 1
ATOM 5983 C CA . ALA A 1 745 ? 7.563 -30.726 34.777 1.00 92.75 745 ALA A CA 1
ATOM 5984 C C . ALA A 1 745 ? 8.373 -30.693 33.468 1.00 92.75 745 ALA A C 1
ATOM 5986 O O . ALA A 1 745 ? 8.561 -31.723 32.827 1.00 92.75 745 ALA A O 1
ATOM 5987 N N . SER A 1 746 ? 8.934 -29.537 33.087 1.00 94.25 746 SER A N 1
ATOM 5988 C CA . SER A 1 746 ? 9.842 -29.451 31.934 1.00 94.25 746 SER A CA 1
ATOM 5989 C C . SER A 1 746 ? 11.173 -30.164 32.182 1.00 94.25 746 SER A C 1
ATOM 5991 O O . SER A 1 746 ? 11.764 -30.680 31.236 1.00 94.25 746 SER A O 1
ATOM 5993 N N . ILE A 1 747 ? 11.648 -30.222 33.430 1.00 92.75 747 ILE A N 1
ATOM 5994 C CA . ILE A 1 747 ? 12.874 -30.953 33.778 1.00 92.75 747 ILE A CA 1
ATOM 5995 C C . ILE A 1 747 ? 12.614 -32.457 33.767 1.00 92.75 747 ILE A C 1
ATOM 5997 O O . ILE A 1 747 ? 13.453 -33.204 33.258 1.00 92.75 747 ILE A O 1
ATOM 6001 N N . MET A 1 748 ? 11.437 -32.896 34.223 1.00 91.00 748 MET A N 1
ATOM 6002 C CA . MET A 1 748 ? 11.014 -34.302 34.153 1.00 91.00 748 MET A CA 1
ATOM 6003 C C . MET A 1 748 ? 11.057 -34.851 32.728 1.00 91.00 748 MET A C 1
ATOM 6005 O O . MET A 1 748 ? 11.575 -35.942 32.514 1.00 91.00 748 MET A O 1
ATOM 6009 N N . VAL A 1 749 ? 10.625 -34.065 31.736 1.00 94.12 749 VAL A N 1
ATOM 6010 C CA . VAL A 1 749 ? 10.738 -34.426 30.311 1.00 94.12 749 VAL A CA 1
ATOM 6011 C C . VAL A 1 749 ? 12.189 -34.734 29.925 1.00 94.12 749 VAL A C 1
ATOM 6013 O O . VAL A 1 749 ? 12.478 -35.726 29.261 1.00 94.12 749 VAL A O 1
ATOM 6016 N N . THR A 1 750 ? 13.137 -33.915 30.383 1.00 94.06 750 THR A N 1
ATOM 6017 C CA . THR A 1 750 ? 14.560 -34.146 30.089 1.00 94.06 750 THR A CA 1
ATOM 6018 C C . THR A 1 750 ? 15.143 -35.322 30.880 1.00 94.06 750 THR A C 1
ATOM 6020 O O . THR A 1 750 ? 16.045 -35.993 30.387 1.00 94.06 750 THR A O 1
ATOM 6023 N N . LYS A 1 751 ? 14.621 -35.609 32.082 1.00 91.25 751 LYS A N 1
ATOM 6024 C CA . LYS A 1 751 ? 14.959 -36.814 32.858 1.00 91.25 751 LYS A CA 1
ATOM 6025 C C . LYS A 1 751 ? 14.442 -38.075 32.163 1.00 91.25 751 LYS A C 1
ATOM 6027 O O . LYS A 1 751 ? 15.156 -39.072 32.123 1.00 91.25 751 LYS A O 1
ATOM 6032 N N . ALA A 1 752 ? 13.251 -38.018 31.568 1.00 92.31 752 ALA A N 1
ATOM 6033 C CA . ALA A 1 752 ? 12.668 -39.115 30.799 1.00 92.31 752 ALA A CA 1
ATOM 6034 C C . ALA A 1 752 ? 13.527 -39.489 29.580 1.00 92.31 752 ALA A C 1
ATOM 6036 O O . ALA A 1 752 ? 13.621 -40.666 29.240 1.00 92.31 752 ALA A O 1
ATOM 6037 N N . LEU A 1 753 ? 14.188 -38.502 28.962 1.00 94.56 753 LEU A N 1
ATOM 6038 C CA . LEU A 1 753 ? 15.084 -38.718 27.822 1.00 94.56 753 LEU A CA 1
ATOM 6039 C C . LEU A 1 753 ? 16.345 -39.506 28.208 1.00 94.56 753 LEU A C 1
ATOM 6041 O O . LEU A 1 753 ? 16.897 -40.233 27.378 1.00 94.56 753 LEU A O 1
ATOM 6045 N N . ASP A 1 754 ? 16.755 -39.395 29.476 1.00 91.44 754 ASP A N 1
ATOM 6046 C CA . ASP A 1 754 ? 17.870 -40.129 30.078 1.00 91.44 754 ASP A CA 1
ATOM 6047 C C . ASP A 1 754 ? 19.159 -40.024 29.246 1.00 91.44 754 ASP A C 1
ATOM 6049 O O . ASP A 1 754 ? 19.688 -41.013 28.737 1.00 91.44 754 ASP A O 1
ATOM 6053 N N . VAL A 1 755 ? 19.588 -38.780 29.025 1.00 93.69 755 VAL A N 1
ATOM 6054 C CA . VAL A 1 755 ? 20.795 -38.443 28.257 1.00 93.69 755 VAL A CA 1
ATOM 6055 C C . VAL A 1 755 ? 22.040 -38.847 29.037 1.00 93.69 755 VAL A C 1
ATOM 6057 O O . VAL A 1 755 ? 22.194 -38.446 30.193 1.00 93.69 755 VAL A O 1
ATOM 6060 N N . GLN A 1 756 ? 22.932 -39.578 28.376 1.00 90.88 756 GLN A N 1
ATOM 6061 C CA . GLN A 1 756 ? 24.225 -40.007 28.895 1.00 90.88 756 GLN A CA 1
ATOM 6062 C C . GLN A 1 756 ? 25.368 -39.204 28.251 1.00 90.88 756 GLN A C 1
ATOM 6064 O O . GLN A 1 756 ? 25.225 -38.708 27.127 1.00 90.88 756 GLN A O 1
ATOM 6069 N N . PRO A 1 757 ? 26.524 -39.063 28.925 1.00 88.62 757 PRO A N 1
ATOM 6070 C CA . PRO A 1 757 ? 27.726 -38.541 28.285 1.00 88.62 757 PRO A CA 1
ATOM 6071 C C . PRO A 1 757 ? 28.067 -39.345 27.021 1.00 88.62 757 PRO A C 1
ATOM 6073 O O . PRO A 1 757 ? 28.093 -40.572 27.057 1.00 88.62 757 PRO A O 1
ATOM 6076 N N . GLY A 1 758 ? 28.319 -38.650 25.910 1.00 86.44 758 GLY A N 1
ATOM 6077 C CA . GLY A 1 758 ? 28.624 -39.273 24.613 1.00 86.44 758 GLY A CA 1
ATOM 6078 C C . GLY A 1 758 ? 27.438 -39.384 23.648 1.00 86.44 758 GLY A C 1
ATOM 6079 O O . GLY A 1 758 ? 27.667 -39.595 22.461 1.00 86.44 758 GLY A O 1
ATOM 6080 N N . ASP A 1 759 ? 26.198 -39.176 24.107 1.00 93.94 759 ASP A N 1
ATOM 6081 C CA . ASP A 1 759 ? 25.021 -39.255 23.234 1.00 93.94 759 ASP A CA 1
ATOM 6082 C C . ASP A 1 759 ? 25.015 -38.160 22.143 1.00 93.94 759 ASP A C 1
ATOM 6084 O O . ASP A 1 759 ? 25.311 -36.986 22.385 1.00 93.94 759 ASP A O 1
ATOM 6088 N N . MET A 1 760 ? 24.573 -38.523 20.940 1.00 94.94 760 MET A N 1
ATOM 6089 C CA . MET A 1 760 ? 24.116 -37.593 19.906 1.00 94.94 760 MET A CA 1
ATOM 6090 C C . MET A 1 760 ? 22.650 -37.235 20.157 1.00 94.94 760 MET A C 1
ATOM 6092 O O . MET A 1 760 ? 21.747 -38.039 19.900 1.00 94.94 760 MET A O 1
ATOM 6096 N N . VAL A 1 761 ? 22.402 -36.020 20.645 1.00 97.19 761 VAL A N 1
ATOM 6097 C CA . VAL A 1 761 ? 21.080 -35.563 21.089 1.00 97.19 761 VAL A CA 1
ATOM 6098 C C . VAL A 1 761 ? 20.502 -34.525 20.131 1.00 97.19 761 VAL A C 1
ATOM 6100 O O . VAL A 1 761 ? 21.167 -33.551 19.782 1.00 97.19 761 VAL A O 1
ATOM 6103 N N . LEU A 1 762 ? 19.237 -34.686 19.745 1.00 97.25 762 LEU A N 1
ATOM 6104 C CA . LEU A 1 762 ? 18.459 -33.663 19.043 1.00 97.25 762 LEU A CA 1
ATOM 6105 C C . LEU A 1 762 ? 17.384 -33.090 19.970 1.00 97.25 762 LEU A C 1
ATOM 6107 O O . LEU A 1 762 ? 16.552 -33.832 20.477 1.00 97.25 762 LEU A O 1
ATOM 6111 N N . ASP A 1 763 ? 17.361 -31.773 20.138 1.00 97.25 763 ASP A N 1
ATOM 6112 C CA . ASP A 1 763 ? 16.236 -31.030 20.707 1.00 97.25 763 ASP A CA 1
ATOM 6113 C C . ASP A 1 763 ? 15.464 -30.351 19.566 1.00 97.25 763 ASP A C 1
ATOM 6115 O O . ASP A 1 763 ? 15.908 -29.358 18.974 1.00 97.25 763 ASP A O 1
ATOM 6119 N N . LEU A 1 764 ? 14.338 -30.953 19.184 1.00 93.75 764 LEU A N 1
ATOM 6120 C CA . LEU A 1 764 ? 13.483 -30.502 18.095 1.00 93.75 764 LEU A CA 1
ATOM 6121 C C . LEU A 1 764 ? 12.395 -29.584 18.664 1.00 93.75 764 LEU A C 1
ATOM 6123 O O . LEU A 1 764 ? 11.597 -30.022 19.489 1.00 93.75 764 LEU A O 1
ATOM 6127 N N . CYS A 1 765 ? 12.335 -28.337 18.173 1.00 93.75 765 CYS A N 1
ATOM 6128 C CA . CYS A 1 765 ? 11.535 -27.232 18.737 1.00 93.75 765 CYS A CA 1
ATOM 6129 C C . CYS A 1 765 ? 12.091 -26.657 20.056 1.00 93.75 765 CYS A C 1
ATOM 6131 O O . CYS A 1 765 ? 11.348 -26.272 20.955 1.00 93.75 765 CYS A O 1
ATOM 6133 N N . ALA A 1 766 ? 13.414 -26.504 20.114 1.00 95.44 766 ALA A N 1
ATOM 6134 C CA . ALA A 1 766 ? 14.198 -26.234 21.319 1.00 95.44 766 ALA A CA 1
ATOM 6135 C C . ALA A 1 766 ? 13.929 -24.891 22.031 1.00 95.44 766 ALA A C 1
ATOM 6137 O O . ALA A 1 766 ? 14.335 -24.690 23.177 1.00 95.44 766 ALA A O 1
ATOM 6138 N N . ALA A 1 767 ? 13.281 -23.915 21.389 1.00 91.06 767 ALA A N 1
ATOM 6139 C CA . ALA A 1 767 ? 13.089 -22.607 22.009 1.00 91.06 767 ALA A CA 1
ATOM 6140 C C . ALA A 1 767 ? 11.987 -22.622 23.087 1.00 91.06 767 ALA A C 1
ATOM 6142 O O . ALA A 1 767 ? 10.873 -23.080 22.826 1.00 91.06 767 ALA A O 1
ATOM 6143 N N . PRO A 1 768 ? 12.215 -21.998 24.260 1.00 92.06 768 PRO A N 1
ATOM 6144 C CA . PRO A 1 768 ? 13.207 -20.943 24.494 1.00 92.06 768 PRO A CA 1
ATOM 6145 C C . PRO A 1 768 ? 14.610 -21.401 24.933 1.00 92.06 768 PRO A C 1
ATOM 6147 O O . PRO A 1 768 ? 15.460 -20.533 25.090 1.00 92.06 768 PRO A O 1
ATOM 6150 N N . GLY A 1 769 ? 14.862 -22.699 25.135 1.00 94.31 769 GLY A N 1
ATOM 6151 C CA . GLY A 1 769 ? 16.194 -23.250 25.437 1.00 94.31 769 GLY A CA 1
ATOM 6152 C C . GLY A 1 769 ? 16.398 -23.815 26.847 1.00 94.31 769 GLY A C 1
ATOM 6153 O O . GLY A 1 769 ? 17.467 -24.341 27.136 1.00 94.31 769 GLY A O 1
ATOM 6154 N N . GLY A 1 770 ? 15.401 -23.740 27.737 1.00 95.44 770 GLY A N 1
ATOM 6155 C CA . GLY A 1 770 ? 15.526 -24.250 29.114 1.00 95.44 770 GLY A CA 1
ATOM 6156 C C . GLY A 1 770 ? 15.710 -25.773 29.196 1.00 95.44 770 GLY A C 1
ATOM 6157 O O . GLY A 1 770 ? 16.548 -26.254 29.955 1.00 95.44 770 GLY A O 1
ATOM 6158 N N . LYS A 1 771 ? 14.983 -26.543 28.371 1.00 96.19 771 LYS A N 1
ATOM 6159 C CA . LYS A 1 771 ? 15.156 -28.005 28.274 1.00 96.19 771 LYS A CA 1
ATOM 6160 C C . LYS A 1 771 ? 16.489 -28.371 27.614 1.00 96.19 771 LYS A C 1
ATOM 6162 O O . LYS A 1 771 ? 17.167 -29.272 28.095 1.00 96.19 771 LYS A O 1
ATOM 6167 N N . SER A 1 772 ? 16.908 -27.615 26.596 1.00 97.19 772 SER A N 1
ATOM 6168 C CA . SER A 1 772 ? 18.230 -27.738 25.969 1.00 97.19 772 SER A CA 1
ATOM 6169 C C . SER A 1 772 ? 19.355 -27.549 26.991 1.00 97.19 772 SER A C 1
ATOM 6171 O O . SER A 1 772 ? 20.301 -28.330 27.023 1.00 97.19 772 SER A O 1
ATOM 6173 N N . LEU A 1 773 ? 19.228 -26.551 27.873 1.00 95.75 773 LEU A N 1
ATOM 6174 C CA . LEU A 1 773 ? 20.170 -26.313 28.967 1.00 95.75 773 LEU A CA 1
ATOM 6175 C C . LEU A 1 773 ? 20.211 -27.498 29.946 1.00 95.75 773 LEU A C 1
ATOM 6177 O O . LEU A 1 773 ? 21.294 -27.980 30.271 1.00 95.75 773 LEU A O 1
ATOM 6181 N N . ALA A 1 774 ? 19.054 -28.027 30.353 1.00 95.25 774 ALA A N 1
ATOM 6182 C CA . ALA A 1 774 ? 18.986 -29.211 31.215 1.00 95.25 774 ALA A CA 1
ATOM 6183 C C . ALA A 1 774 ? 19.598 -30.465 30.555 1.00 95.25 774 ALA A C 1
ATOM 6185 O O . ALA A 1 774 ? 20.271 -31.251 31.222 1.00 95.25 774 ALA A O 1
ATOM 6186 N N . ILE A 1 775 ? 19.412 -30.642 29.240 1.00 95.94 775 ILE A N 1
ATOM 6187 C CA . ILE A 1 775 ? 20.065 -31.698 28.453 1.00 95.94 775 ILE A CA 1
ATOM 6188 C C . ILE A 1 775 ? 21.586 -31.525 28.488 1.00 95.94 775 ILE A C 1
ATOM 6190 O O . ILE A 1 775 ? 22.291 -32.475 28.821 1.00 95.94 775 ILE A O 1
ATOM 6194 N N . LEU A 1 776 ? 22.100 -30.321 28.217 1.00 94.06 776 LEU A N 1
ATOM 6195 C CA . LEU A 1 776 ? 23.541 -30.035 28.232 1.00 94.06 776 LEU A CA 1
ATOM 6196 C C . LEU A 1 776 ? 24.174 -30.269 29.601 1.00 94.06 776 LEU A C 1
ATOM 6198 O O . LEU A 1 776 ? 25.292 -30.775 29.688 1.00 94.06 776 LEU A O 1
ATOM 6202 N N . GLN A 1 777 ? 23.452 -29.954 30.676 1.00 91.94 777 GLN A N 1
ATOM 6203 C CA . GLN A 1 777 ? 23.913 -30.234 32.030 1.00 91.94 777 GLN A CA 1
ATOM 6204 C C . GLN A 1 777 ? 24.106 -31.734 32.296 1.00 91.94 777 GLN A C 1
ATOM 6206 O O . GLN A 1 777 ? 24.966 -32.075 33.100 1.00 91.94 777 GLN A O 1
ATOM 6211 N N . ARG A 1 778 ? 23.394 -32.637 31.614 1.00 90.62 778 ARG A N 1
ATOM 6212 C CA . ARG A 1 778 ? 23.641 -34.090 31.711 1.00 90.62 778 ARG A CA 1
ATOM 6213 C C . ARG A 1 778 ? 24.652 -34.582 30.683 1.00 90.62 778 ARG A C 1
ATOM 6215 O O . ARG A 1 778 ? 25.538 -35.356 31.018 1.00 90.62 778 ARG A O 1
ATOM 6222 N N . LEU A 1 779 ? 24.561 -34.083 29.454 1.00 90.38 779 LEU A N 1
ATOM 6223 C CA . LEU A 1 779 ? 25.440 -34.475 28.355 1.00 90.38 779 LEU A CA 1
ATOM 6224 C C . LEU A 1 779 ? 26.915 -34.175 28.663 1.00 90.38 779 LEU A C 1
ATOM 6226 O O . LEU A 1 779 ? 27.800 -34.962 28.342 1.00 90.38 779 LEU A O 1
ATOM 6230 N N . LEU A 1 780 ? 27.174 -33.052 29.335 1.00 86.31 780 LEU A N 1
ATOM 6231 C CA . LEU A 1 780 ? 28.518 -32.567 29.646 1.00 86.31 780 LEU A CA 1
ATOM 6232 C C . LEU A 1 780 ? 28.940 -32.905 31.092 1.00 86.31 780 LEU A C 1
ATOM 6234 O O . LEU A 1 780 ? 29.545 -32.071 31.763 1.00 86.31 780 LEU A O 1
ATOM 6238 N N . ASN A 1 781 ? 28.548 -34.063 31.648 1.00 69.75 781 ASN A N 1
ATOM 6239 C CA . ASN A 1 781 ? 28.807 -34.415 33.063 1.00 69.75 781 ASN A CA 1
ATOM 6240 C C . ASN A 1 781 ? 30.251 -34.789 33.421 1.00 69.75 781 ASN A C 1
ATOM 6242 O O . ASN A 1 781 ? 30.592 -34.718 34.595 1.00 69.75 781 ASN A O 1
ATOM 6246 N N . ASN A 1 782 ? 31.104 -35.086 32.437 1.00 57.28 782 ASN A N 1
ATOM 6247 C CA . ASN A 1 782 ? 32.469 -35.585 32.658 1.00 57.28 782 ASN A CA 1
ATOM 6248 C C . ASN A 1 782 ? 33.575 -34.556 32.359 1.00 57.28 782 ASN A C 1
ATOM 6250 O O . ASN A 1 782 ? 34.659 -34.929 31.924 1.00 57.28 782 ASN A O 1
ATOM 6254 N N . VAL A 1 783 ? 33.329 -33.258 32.556 1.00 52.06 783 VAL A N 1
ATOM 6255 C CA . VAL A 1 783 ? 34.367 -32.233 32.348 1.00 52.06 783 VAL A CA 1
ATOM 6256 C C . VAL A 1 783 ? 34.601 -31.494 33.656 1.00 52.06 783 VAL A C 1
ATOM 6258 O O . VAL A 1 783 ? 33.706 -30.811 34.151 1.00 52.06 783 VAL A O 1
ATOM 6261 N N . ASP A 1 784 ? 35.795 -31.694 34.211 1.00 42.84 784 ASP A N 1
ATOM 6262 C CA . ASP A 1 784 ? 36.241 -31.212 35.516 1.00 42.84 784 ASP A CA 1
ATOM 6263 C C . ASP A 1 784 ? 35.910 -29.718 35.730 1.00 42.84 784 ASP A C 1
ATOM 6265 O O . ASP A 1 784 ? 36.097 -28.876 34.843 1.00 42.84 784 ASP A O 1
ATOM 6269 N N . GLN A 1 785 ? 35.396 -29.388 36.920 1.00 41.75 785 GLN A N 1
ATOM 6270 C CA . GLN A 1 785 ? 35.014 -28.026 37.334 1.00 41.75 785 GLN A CA 1
ATOM 6271 C C . GLN A 1 785 ? 36.225 -27.137 37.662 1.00 41.75 785 GLN A C 1
ATOM 6273 O O . GLN A 1 785 ? 36.080 -26.006 38.122 1.00 41.75 785 GLN A O 1
ATOM 6278 N N . ARG A 1 786 ? 37.438 -27.614 37.392 1.00 40.66 786 ARG A N 1
ATOM 6279 C CA . ARG A 1 786 ? 38.654 -26.805 37.347 1.00 40.66 786 ARG A CA 1
ATOM 6280 C C . ARG A 1 786 ? 39.128 -26.845 35.908 1.00 40.66 786 ARG A C 1
ATOM 6282 O O . ARG A 1 786 ? 39.261 -27.924 35.352 1.00 40.66 786 ARG A O 1
ATOM 6289 N N . GLY A 1 787 ? 39.368 -25.698 35.283 1.00 37.22 787 GLY A N 1
ATOM 6290 C CA . GLY A 1 787 ? 39.880 -25.604 33.911 1.00 37.22 787 GLY A CA 1
ATOM 6291 C C . GLY A 1 787 ? 41.307 -26.145 33.717 1.00 37.22 787 GLY A C 1
ATOM 6292 O O . GLY A 1 787 ? 42.121 -25.455 33.117 1.00 37.22 787 GLY A O 1
ATOM 6293 N N . GLY A 1 788 ? 41.621 -27.338 34.223 1.00 33.19 788 GLY A N 1
ATOM 6294 C CA . GLY A 1 788 ? 42.857 -28.073 33.995 1.00 33.19 788 GLY A CA 1
ATOM 6295 C C . GLY A 1 788 ? 42.582 -29.280 33.107 1.00 33.19 788 GLY A C 1
ATOM 6296 O O . GLY A 1 788 ? 41.664 -30.056 33.359 1.00 33.19 788 GLY A O 1
ATOM 6297 N N . ALA A 1 789 ? 43.368 -29.423 32.043 1.00 31.23 789 ALA A N 1
ATOM 6298 C CA . ALA A 1 789 ? 43.428 -30.664 31.292 1.00 31.23 789 ALA A CA 1
ATOM 6299 C C . ALA A 1 789 ? 43.846 -31.801 32.237 1.00 31.23 789 ALA A C 1
ATOM 6301 O O . ALA A 1 789 ? 44.797 -31.649 33.004 1.00 31.23 789 ALA A O 1
ATOM 6302 N N . ILE A 1 790 ? 43.163 -32.943 32.161 1.00 35.66 790 ILE A N 1
ATOM 6303 C CA . ILE A 1 790 ? 43.707 -34.190 32.694 1.00 35.66 790 ILE A CA 1
ATOM 6304 C C . ILE A 1 790 ? 44.869 -34.561 31.769 1.00 35.66 790 ILE A C 1
ATOM 6306 O O . ILE A 1 790 ? 44.667 -35.092 30.675 1.00 35.66 790 ILE A O 1
ATOM 6310 N N . GLU A 1 791 ? 46.091 -34.236 32.179 1.00 35.12 791 GLU A N 1
ATOM 6311 C CA . GLU A 1 791 ? 47.285 -34.857 31.616 1.00 35.12 791 GLU A CA 1
ATOM 6312 C C . GLU A 1 791 ? 47.214 -36.361 31.909 1.00 35.12 791 GLU A C 1
ATOM 6314 O O . GLU A 1 791 ? 47.233 -36.779 33.065 1.00 35.12 791 GLU A O 1
ATOM 6319 N N . GLY A 1 792 ? 47.094 -37.176 30.856 1.00 37.12 792 GLY A N 1
ATOM 6320 C CA . GLY A 1 792 ? 47.278 -38.628 30.959 1.00 37.12 792 GLY A CA 1
ATOM 6321 C C . GLY A 1 792 ? 46.224 -39.534 30.317 1.00 37.12 792 GLY A C 1
ATOM 6322 O O . GLY A 1 792 ? 46.410 -40.744 30.367 1.00 37.12 792 GLY A O 1
ATOM 6323 N N . SER A 1 793 ? 45.168 -39.018 29.675 1.00 32.34 793 SER A N 1
ATOM 6324 C CA . SER A 1 793 ? 44.269 -39.845 28.845 1.00 32.34 793 SER A CA 1
ATOM 6325 C C . SER A 1 793 ? 44.497 -39.568 27.359 1.00 32.34 793 SER A C 1
ATOM 6327 O O . SER A 1 793 ? 43.998 -38.604 26.783 1.00 32.34 793 SER A O 1
ATOM 6329 N N . SER A 1 794 ? 45.288 -40.426 26.723 1.00 32.97 794 SER A N 1
ATOM 6330 C CA . SER A 1 794 ? 45.576 -40.447 25.287 1.00 32.97 794 SER A CA 1
ATOM 6331 C C . SER A 1 794 ? 44.459 -41.118 24.475 1.00 32.97 794 SER A C 1
ATOM 6333 O O . SER A 1 794 ? 44.716 -41.932 23.589 1.00 32.97 794 SER A O 1
ATOM 6335 N N . THR A 1 795 ? 43.204 -40.746 24.731 1.00 31.69 795 THR A N 1
ATOM 6336 C CA . THR A 1 795 ? 42.078 -41.080 23.850 1.00 31.69 795 THR A CA 1
ATOM 6337 C C . THR A 1 795 ? 41.227 -39.832 23.632 1.00 31.69 795 THR A C 1
ATOM 6339 O O . THR A 1 795 ? 40.805 -39.174 24.577 1.00 31.69 795 THR A O 1
ATOM 6342 N N . ARG A 1 796 ? 40.988 -39.463 22.366 1.00 38.41 796 ARG A N 1
ATOM 6343 C CA . ARG A 1 796 ? 39.902 -38.544 21.995 1.00 38.41 796 ARG A CA 1
ATOM 6344 C C . ARG A 1 796 ? 38.582 -39.251 22.328 1.00 38.41 796 ARG A C 1
ATOM 6346 O O . ARG A 1 796 ? 37.963 -39.825 21.437 1.00 38.41 796 ARG A O 1
ATOM 6353 N N . GLU A 1 797 ? 38.184 -39.281 23.595 1.00 42.94 797 GLU A N 1
ATOM 6354 C CA . GLU A 1 797 ? 36.845 -39.725 23.972 1.00 42.94 797 GLU A CA 1
ATOM 6355 C C . GLU A 1 797 ? 35.849 -38.695 23.433 1.00 42.94 797 GLU A C 1
ATOM 6357 O O . GLU A 1 797 ? 35.850 -37.521 23.805 1.00 42.94 797 GLU A O 1
ATOM 6362 N N . SER A 1 798 ? 35.060 -39.133 22.457 1.00 50.12 798 SER A N 1
ATOM 6363 C CA . SER A 1 798 ? 34.047 -38.366 21.744 1.00 50.12 798 SER A CA 1
ATOM 6364 C C . SER A 1 798 ? 33.035 -37.757 22.718 1.00 50.12 798 SER A C 1
ATOM 6366 O O . SER A 1 798 ? 32.116 -38.437 23.177 1.00 50.12 798 SER A O 1
ATOM 6368 N N . GLY A 1 799 ? 33.192 -36.472 23.038 1.00 64.94 799 GLY A N 1
ATOM 6369 C CA . GLY A 1 799 ? 32.183 -35.725 23.783 1.00 64.94 799 GLY A CA 1
ATOM 6370 C C . GLY A 1 799 ? 30.874 -35.697 22.994 1.00 64.94 799 GLY A C 1
ATOM 6371 O O . GLY A 1 799 ? 30.877 -35.335 21.819 1.00 64.94 799 GLY A O 1
ATOM 6372 N N . GLY A 1 800 ? 29.771 -36.108 23.622 1.00 84.81 800 GLY A N 1
ATOM 6373 C CA . GLY A 1 800 ? 28.447 -36.103 22.995 1.00 84.81 800 GLY A CA 1
ATOM 6374 C C . GLY A 1 800 ? 28.022 -34.703 22.536 1.00 84.81 800 GLY A C 1
ATOM 6375 O O . GLY A 1 800 ? 28.555 -33.691 22.998 1.00 84.81 800 GLY A O 1
ATOM 6376 N N . MET A 1 801 ? 27.050 -34.637 21.629 1.00 92.25 801 MET A N 1
ATOM 6377 C CA . MET A 1 801 ? 26.685 -33.406 20.925 1.00 92.25 801 MET A CA 1
ATOM 6378 C C . MET A 1 801 ? 25.186 -33.127 21.017 1.00 92.25 801 MET A C 1
ATOM 6380 O O . MET A 1 801 ? 24.368 -34.011 20.774 1.00 92.25 801 MET A O 1
ATOM 6384 N N . LEU A 1 802 ? 24.818 -31.874 21.293 1.00 96.00 802 LEU A N 1
ATOM 6385 C CA . LEU A 1 802 ? 23.447 -31.388 21.193 1.00 96.00 802 LEU A CA 1
ATOM 6386 C C . LEU A 1 802 ? 23.235 -30.614 19.890 1.00 96.00 802 LEU A C 1
ATOM 6388 O O . LEU A 1 802 ? 23.865 -29.584 19.643 1.00 96.00 802 LEU A O 1
ATOM 6392 N N . ILE A 1 803 ? 22.259 -31.045 19.100 1.00 95.81 803 ILE A N 1
ATOM 6393 C CA . ILE A 1 803 ? 21.702 -30.280 17.991 1.00 95.81 803 ILE A CA 1
ATOM 6394 C C . ILE A 1 803 ? 20.378 -29.693 18.479 1.00 95.81 803 ILE A C 1
ATOM 6396 O O . ILE A 1 803 ? 19.470 -30.441 18.819 1.00 95.81 803 ILE A O 1
ATOM 6400 N N . ALA A 1 804 ? 20.240 -28.370 18.506 1.00 96.31 804 ALA A N 1
ATOM 6401 C CA . ALA A 1 804 ? 19.002 -27.709 18.921 1.00 96.31 804 ALA A CA 1
ATOM 6402 C C . ALA A 1 804 ? 18.379 -26.953 17.740 1.00 96.31 804 ALA A C 1
ATOM 6404 O O . ALA A 1 804 ? 19.016 -26.091 17.124 1.00 96.31 804 ALA A O 1
ATOM 6405 N N . ASN A 1 805 ? 17.132 -27.292 17.406 1.00 95.31 805 ASN A N 1
ATOM 6406 C CA . ASN A 1 805 ? 16.438 -26.771 16.234 1.00 95.31 805 ASN A CA 1
ATOM 6407 C C . ASN A 1 805 ? 15.270 -25.848 16.591 1.00 95.31 805 ASN A C 1
ATOM 6409 O O . ASN A 1 805 ? 14.385 -26.214 17.361 1.00 95.31 805 ASN A O 1
ATOM 6413 N N . GLU A 1 806 ? 15.232 -24.677 15.951 1.00 94.19 806 GLU A N 1
ATOM 6414 C CA . GLU A 1 806 ? 14.082 -23.773 15.968 1.00 94.19 806 GLU A CA 1
ATOM 6415 C C . GLU A 1 806 ? 13.978 -23.017 14.635 1.00 94.19 806 GLU A C 1
ATOM 6417 O O . GLU A 1 806 ? 14.884 -22.274 14.254 1.00 94.19 806 GLU A O 1
ATOM 6422 N N . ILE A 1 807 ? 12.856 -23.199 13.936 1.00 89.94 807 ILE A N 1
ATOM 6423 C CA . ILE A 1 807 ? 12.616 -22.642 12.595 1.00 89.94 807 ILE A CA 1
ATOM 6424 C C . ILE A 1 807 ? 12.166 -21.175 12.685 1.00 89.94 807 ILE A C 1
ATOM 6426 O O . ILE A 1 807 ? 12.451 -20.363 11.803 1.00 89.94 807 ILE A O 1
ATOM 6430 N N . ASN A 1 808 ? 11.475 -20.787 13.763 1.00 90.31 808 ASN A N 1
ATOM 6431 C CA . ASN A 1 808 ? 11.022 -19.414 13.936 1.00 90.31 808 ASN A CA 1
ATOM 6432 C C . ASN A 1 808 ? 12.185 -18.495 14.341 1.00 90.31 808 ASN A C 1
ATOM 6434 O O . ASN A 1 808 ? 12.753 -18.632 15.423 1.00 90.31 808 ASN A O 1
ATOM 6438 N N . ASN A 1 809 ? 12.473 -17.477 13.523 1.00 88.00 809 ASN A N 1
ATOM 6439 C CA . ASN A 1 809 ? 13.587 -16.555 13.763 1.00 88.00 809 ASN A CA 1
ATOM 6440 C C . ASN A 1 809 ? 13.561 -15.902 15.155 1.00 88.00 809 ASN A C 1
ATOM 6442 O O . ASN A 1 809 ? 14.592 -15.879 15.820 1.00 88.00 809 ASN A O 1
ATOM 6446 N N . LYS A 1 810 ? 12.420 -15.390 15.635 1.00 87.12 810 LYS A N 1
ATOM 6447 C CA . LYS A 1 810 ? 12.354 -14.724 16.953 1.00 87.12 810 LYS A CA 1
ATOM 6448 C C . LYS A 1 810 ? 12.648 -15.706 18.092 1.00 87.12 810 LYS A C 1
ATOM 6450 O O . LYS A 1 810 ? 13.427 -15.398 18.991 1.00 87.12 810 LYS A O 1
ATOM 6455 N N . ARG A 1 811 ? 12.068 -16.908 18.030 1.00 90.38 811 ARG A N 1
ATOM 6456 C CA . ARG A 1 811 ? 12.300 -17.977 19.014 1.00 90.38 811 ARG A CA 1
ATOM 6457 C C . ARG A 1 811 ? 13.739 -18.504 18.966 1.00 90.38 811 ARG A C 1
ATOM 6459 O O . ARG A 1 811 ? 14.326 -18.731 20.021 1.00 90.38 811 ARG A O 1
ATOM 6466 N N . PHE A 1 812 ? 14.331 -18.603 17.776 1.00 94.38 812 PHE A N 1
ATOM 6467 C CA . PHE A 1 812 ? 15.725 -19.006 17.591 1.00 94.38 812 PHE A CA 1
ATOM 6468 C C . PHE A 1 812 ? 16.697 -18.032 18.267 1.00 94.38 812 PHE A C 1
ATOM 6470 O O . PHE A 1 812 ? 17.624 -18.467 18.941 1.00 94.38 812 PHE A O 1
ATOM 6477 N N . HIS A 1 813 ? 16.474 -16.717 18.151 1.00 91.62 813 HIS A N 1
ATOM 6478 C CA . HIS A 1 813 ? 17.310 -15.730 18.848 1.00 91.62 813 HIS A CA 1
ATOM 6479 C C . HIS A 1 813 ? 17.236 -15.893 20.372 1.00 91.62 813 HIS A C 1
ATOM 6481 O O . HIS A 1 813 ? 18.259 -15.780 21.043 1.00 91.62 813 HIS A O 1
ATOM 6487 N N . ARG A 1 814 ? 16.059 -16.226 20.920 1.00 93.31 814 ARG A N 1
ATOM 6488 C CA . ARG A 1 814 ? 15.907 -16.514 22.354 1.00 93.31 814 ARG A CA 1
ATOM 6489 C C . ARG A 1 814 ? 16.679 -17.768 22.775 1.00 93.31 814 ARG A C 1
ATOM 6491 O O . ARG A 1 814 ? 17.382 -17.717 23.778 1.00 93.31 814 ARG A O 1
ATOM 6498 N N . LEU A 1 815 ? 16.597 -18.847 21.995 1.00 96.12 815 LEU A N 1
ATOM 6499 C CA . LEU A 1 815 ? 17.400 -20.058 22.203 1.00 96.12 815 LEU A CA 1
ATOM 6500 C C . LEU A 1 815 ? 18.904 -19.741 22.182 1.00 96.12 815 LEU A C 1
ATOM 6502 O O . LEU A 1 815 ? 19.619 -20.089 23.118 1.00 96.12 815 LEU A O 1
ATOM 6506 N N . LEU A 1 816 ? 19.370 -19.020 21.157 1.00 95.25 816 LEU A N 1
ATOM 6507 C CA . LEU A 1 816 ? 20.763 -18.585 21.027 1.00 95.25 816 LEU A CA 1
ATOM 6508 C C . LEU A 1 816 ? 21.217 -17.768 22.243 1.00 95.25 816 LEU A C 1
ATOM 6510 O O . LEU A 1 816 ? 22.314 -17.981 22.754 1.00 95.25 816 LEU A O 1
ATOM 6514 N N . GLN A 1 817 ? 20.377 -16.846 22.717 1.00 95.81 817 GLN A N 1
ATOM 6515 C CA . GLN A 1 817 ? 20.674 -16.018 23.880 1.00 95.81 817 GLN A CA 1
ATOM 6516 C C . GLN A 1 817 ? 20.780 -16.852 25.160 1.00 95.81 817 GLN A C 1
ATOM 6518 O O . GLN A 1 817 ? 21.713 -16.635 25.931 1.00 95.81 817 GLN A O 1
ATOM 6523 N N . VAL A 1 818 ? 19.873 -17.810 25.382 1.00 96.31 818 VAL A N 1
ATOM 6524 C CA . VAL A 1 818 ? 19.937 -18.715 26.541 1.00 96.31 818 VAL A CA 1
ATOM 6525 C C . VAL A 1 818 ? 21.226 -19.531 26.503 1.00 96.31 818 VAL A C 1
ATOM 6527 O O . VAL A 1 818 ? 21.988 -19.492 27.461 1.00 96.31 818 VAL A O 1
ATOM 6530 N N . ILE A 1 819 ? 21.542 -20.180 25.383 1.00 96.00 819 ILE A N 1
ATOM 6531 C CA . ILE A 1 819 ? 22.763 -20.987 25.264 1.00 96.00 819 ILE A CA 1
ATOM 6532 C C . ILE A 1 819 ? 24.022 -20.131 25.491 1.00 96.00 819 ILE A C 1
ATOM 6534 O O . ILE A 1 819 ? 24.886 -20.513 26.274 1.00 96.00 819 ILE A O 1
ATOM 6538 N N . LYS A 1 820 ? 24.104 -18.930 24.901 1.00 94.62 820 LYS A N 1
ATOM 6539 C CA . LYS A 1 820 ? 25.225 -17.991 25.119 1.00 94.62 820 LYS A CA 1
ATOM 6540 C C . LYS A 1 820 ? 25.350 -17.475 26.546 1.00 94.62 820 LYS A C 1
ATOM 6542 O O . LYS A 1 820 ? 26.456 -17.166 26.967 1.00 94.62 820 LYS A O 1
ATOM 6547 N N . SER A 1 821 ? 24.241 -17.348 27.266 1.00 95.88 821 SER A N 1
ATOM 6548 C CA . SER A 1 821 ? 24.244 -16.741 28.601 1.00 95.88 821 SER A CA 1
ATOM 6549 C C . SER A 1 821 ? 24.403 -17.760 29.729 1.00 95.88 821 SER A C 1
ATOM 6551 O O . SER A 1 821 ? 24.572 -17.356 30.873 1.00 95.88 821 SER A O 1
ATOM 6553 N N . TYR A 1 822 ? 24.316 -19.056 29.429 1.00 96.00 822 TYR A N 1
ATOM 6554 C CA . TYR A 1 822 ? 24.356 -20.125 30.429 1.00 96.00 822 TYR A CA 1
ATOM 6555 C C . TYR A 1 822 ? 25.458 -21.160 30.169 1.00 96.00 822 TYR A C 1
ATOM 6557 O O . TYR A 1 822 ? 25.862 -21.853 31.096 1.00 96.00 822 TYR A O 1
ATOM 6565 N N . ILE A 1 823 ? 25.981 -21.270 28.945 1.00 93.50 823 ILE A N 1
ATOM 6566 C CA . ILE A 1 823 ? 27.011 -22.256 28.607 1.00 93.50 823 ILE A CA 1
ATOM 6567 C C . ILE A 1 823 ? 28.339 -21.558 28.284 1.00 93.50 823 ILE A C 1
ATOM 6569 O O . ILE A 1 823 ? 28.350 -20.678 27.416 1.00 93.50 823 ILE A O 1
ATOM 6573 N N . PRO A 1 824 ? 29.468 -21.984 28.886 1.00 90.44 824 PRO A N 1
ATOM 6574 C CA . PRO A 1 824 ? 30.798 -21.487 28.545 1.00 90.44 824 PRO A CA 1
ATOM 6575 C C . PRO A 1 824 ? 31.111 -21.604 27.052 1.00 90.44 824 PRO A C 1
ATOM 6577 O O . PRO A 1 824 ? 30.851 -22.641 26.440 1.00 90.44 824 PRO A O 1
ATOM 6580 N N . PHE A 1 825 ? 31.747 -20.574 26.485 1.00 86.12 825 PHE A N 1
ATOM 6581 C CA . PHE A 1 825 ? 32.029 -20.479 25.047 1.00 86.12 825 PHE A CA 1
ATOM 6582 C C . PHE A 1 825 ? 32.771 -21.698 24.471 1.00 86.12 825 PHE A C 1
ATOM 6584 O O . PHE A 1 825 ? 32.497 -22.094 23.341 1.00 86.12 825 PHE A O 1
ATOM 6591 N N . LYS A 1 826 ? 33.633 -22.351 25.267 1.00 85.44 826 LYS A N 1
ATOM 6592 C CA . LYS A 1 826 ? 34.394 -23.544 24.855 1.00 85.44 826 LYS A CA 1
ATOM 6593 C C . LYS A 1 826 ? 33.529 -24.705 24.345 1.00 85.44 826 LYS A C 1
ATOM 6595 O O . LYS A 1 826 ? 34.029 -25.515 23.582 1.00 85.44 826 LYS A O 1
ATOM 6600 N N . TYR A 1 827 ? 32.251 -24.775 24.730 1.00 87.50 827 TYR A N 1
ATOM 6601 C CA . TYR A 1 827 ? 31.349 -25.844 24.288 1.00 87.50 827 TYR A CA 1
ATOM 6602 C C . TYR A 1 827 ? 30.548 -25.516 23.014 1.00 87.50 827 TYR A C 1
ATOM 6604 O O . TYR A 1 827 ? 29.839 -26.371 22.488 1.00 87.50 827 TYR A O 1
ATOM 6612 N N . HIS A 1 828 ? 30.609 -24.273 22.516 1.00 87.62 828 HIS A N 1
ATOM 6613 C CA . HIS A 1 828 ? 29.743 -23.807 21.420 1.00 87.62 828 HIS A CA 1
ATOM 6614 C C . HIS A 1 828 ? 30.174 -24.303 20.041 1.00 87.62 828 HIS A C 1
ATOM 6616 O O . HIS A 1 828 ? 29.352 -24.298 19.132 1.00 87.62 828 HIS A O 1
ATOM 6622 N N . GLN A 1 829 ? 31.446 -24.668 19.865 1.00 77.81 829 GLN A N 1
ATOM 6623 C CA . GLN A 1 829 ? 31.975 -25.086 18.563 1.00 77.81 829 GLN A CA 1
ATOM 6624 C C . GLN A 1 829 ? 31.853 -26.598 18.350 1.00 77.81 829 GLN A C 1
ATOM 6626 O O . GLN A 1 829 ? 31.454 -27.016 17.264 1.00 77.81 829 GLN A O 1
ATOM 6631 N N . ASP A 1 830 ? 32.108 -27.397 19.392 1.00 80.25 830 ASP A N 1
ATOM 6632 C CA . ASP A 1 830 ? 32.269 -28.848 19.240 1.00 80.25 830 ASP A CA 1
ATOM 6633 C C . ASP A 1 830 ? 31.085 -29.666 19.780 1.00 80.25 830 ASP A C 1
ATOM 6635 O O . ASP A 1 830 ? 30.762 -30.712 19.222 1.00 80.25 830 ASP A O 1
ATOM 6639 N N . GLN A 1 831 ? 30.396 -29.203 20.832 1.00 89.56 831 GLN A N 1
ATOM 6640 C CA . GLN A 1 831 ? 29.319 -29.968 21.484 1.00 89.56 831 GLN A CA 1
ATOM 6641 C C . GLN A 1 831 ? 27.913 -29.401 21.253 1.00 89.56 831 GLN A C 1
ATOM 6643 O O . GLN A 1 831 ? 26.932 -30.040 21.636 1.00 89.56 831 GLN A O 1
ATOM 6648 N N . ILE A 1 832 ? 27.770 -28.217 20.645 1.00 94.25 832 ILE A N 1
ATOM 6649 C CA . ILE A 1 832 ? 26.466 -27.566 20.445 1.00 94.25 832 ILE A CA 1
ATOM 6650 C C . ILE A 1 832 ? 26.323 -27.076 19.012 1.00 94.25 832 ILE A C 1
ATOM 6652 O O . ILE A 1 832 ? 27.130 -26.295 18.523 1.00 94.25 832 ILE A O 1
ATOM 6656 N N . LYS A 1 833 ? 25.225 -27.448 18.352 1.00 93.81 833 LYS A N 1
ATOM 6657 C CA . LYS A 1 833 ? 24.868 -26.917 17.036 1.00 93.81 833 LYS A CA 1
ATOM 6658 C C . LYS A 1 833 ? 23.438 -26.411 17.019 1.00 93.81 833 LYS A C 1
ATOM 6660 O O . LYS A 1 833 ? 22.484 -27.169 17.170 1.00 93.81 833 LYS A O 1
ATOM 6665 N N . LEU A 1 834 ? 23.291 -25.112 16.787 1.00 94.50 834 LEU A N 1
ATOM 6666 C CA . LEU A 1 834 ? 21.992 -24.462 16.649 1.00 94.50 834 LEU A CA 1
ATOM 6667 C C . LEU A 1 834 ? 21.618 -24.387 15.170 1.00 94.50 834 LEU A C 1
ATOM 6669 O O . LEU A 1 834 ? 22.376 -23.847 14.365 1.00 94.50 834 LEU A O 1
ATOM 6673 N N . VAL A 1 835 ? 20.454 -24.917 14.797 1.00 93.00 835 VAL A N 1
ATOM 6674 C CA . VAL A 1 835 ? 20.036 -25.021 13.389 1.00 93.00 835 VAL A CA 1
ATOM 6675 C C . VAL A 1 835 ? 18.627 -24.485 13.165 1.00 93.00 835 VAL A C 1
ATOM 6677 O O . VAL A 1 835 ? 17.729 -24.702 13.974 1.00 93.00 835 VAL A O 1
ATOM 6680 N N . LYS A 1 836 ? 18.415 -23.811 12.030 1.00 87.88 836 LYS A N 1
ATOM 6681 C CA . LYS A 1 836 ? 17.095 -23.297 11.610 1.00 87.88 836 LYS A CA 1
ATOM 6682 C C . LYS A 1 836 ? 16.368 -24.202 10.611 1.00 87.88 836 LYS A C 1
ATOM 6684 O O . LYS A 1 836 ? 15.162 -24.078 10.445 1.00 87.88 836 LYS A O 1
ATOM 6689 N N . ASN A 1 837 ? 17.092 -25.123 9.980 1.00 82.00 837 ASN A N 1
ATOM 6690 C CA . ASN A 1 837 ? 16.567 -26.052 8.977 1.00 82.00 837 ASN A CA 1
ATOM 6691 C C . ASN A 1 837 ? 16.346 -27.437 9.596 1.00 82.00 837 ASN A C 1
ATOM 6693 O O . ASN A 1 837 ? 16.929 -27.730 10.637 1.00 82.00 837 ASN A O 1
ATOM 6697 N N . SER A 1 838 ? 15.538 -28.287 8.954 1.00 76.62 838 SER A N 1
ATOM 6698 C CA . SER A 1 838 ? 15.218 -29.627 9.465 1.00 76.62 838 SER A CA 1
ATOM 6699 C C . SER A 1 838 ? 16.476 -30.509 9.572 1.00 76.62 838 SER A C 1
ATOM 6701 O O . SER A 1 838 ? 17.055 -30.860 8.539 1.00 76.62 838 SER A O 1
ATOM 6703 N N . PRO A 1 839 ? 16.921 -30.886 10.787 1.00 79.12 839 PRO A N 1
ATOM 6704 C CA . PRO A 1 839 ? 18.155 -31.648 10.968 1.00 79.12 839 PRO A CA 1
ATOM 6705 C C . PRO A 1 839 ? 17.969 -33.164 10.792 1.00 79.12 839 PRO A C 1
ATOM 6707 O O . PRO A 1 839 ? 18.910 -33.925 10.982 1.00 79.12 839 PRO A O 1
ATOM 6710 N N . THR A 1 840 ? 16.777 -33.622 10.404 1.00 76.06 840 THR A N 1
ATOM 6711 C CA . THR A 1 840 ? 16.394 -35.044 10.430 1.00 76.06 840 THR A CA 1
ATOM 6712 C C . THR A 1 840 ? 16.870 -35.867 9.231 1.00 76.06 840 THR A C 1
ATOM 6714 O O . THR A 1 840 ? 16.724 -37.085 9.240 1.00 76.06 840 THR A O 1
ATOM 6717 N N . ARG A 1 841 ? 17.432 -35.237 8.187 1.00 67.31 841 ARG A N 1
ATOM 6718 C CA . ARG A 1 841 ? 17.863 -35.932 6.954 1.00 67.31 841 ARG A CA 1
ATOM 6719 C C . ARG A 1 841 ? 19.330 -36.366 6.937 1.00 67.31 841 ARG A C 1
ATOM 6721 O O . ARG A 1 841 ? 19.661 -37.298 6.218 1.00 67.31 841 ARG A O 1
ATOM 6728 N N . ASN A 1 842 ? 20.190 -35.698 7.707 1.00 65.56 842 ASN A N 1
ATOM 6729 C CA . ASN A 1 842 ? 21.650 -35.837 7.589 1.00 65.56 842 ASN A CA 1
ATOM 6730 C C . ASN A 1 842 ? 22.316 -36.428 8.840 1.00 65.56 842 ASN A C 1
ATOM 6732 O O . ASN A 1 842 ? 23.536 -36.547 8.878 1.00 65.56 842 ASN A O 1
ATOM 6736 N N . PHE A 1 843 ? 21.537 -36.758 9.870 1.00 68.38 843 PHE A N 1
ATOM 6737 C CA . PHE A 1 843 ? 22.046 -37.192 11.167 1.00 68.38 843 PHE A CA 1
ATOM 6738 C C . PHE A 1 843 ? 21.214 -38.354 11.711 1.00 68.38 843 PHE A C 1
ATOM 6740 O O . PHE A 1 843 ? 20.004 -38.414 11.496 1.00 68.38 843 PHE A O 1
ATOM 6747 N N . SER A 1 844 ? 21.885 -39.254 12.428 1.00 86.12 844 SER A N 1
ATOM 6748 C CA . SER A 1 844 ? 21.277 -40.331 13.207 1.00 86.12 844 SER A CA 1
ATOM 6749 C C . SER A 1 844 ? 21.502 -40.022 14.683 1.00 86.12 844 SER A C 1
ATOM 6751 O O . SER A 1 844 ? 22.643 -39.793 15.085 1.00 86.12 844 SER A O 1
ATOM 6753 N N . TYR A 1 845 ? 20.427 -39.961 15.466 1.00 95.50 845 TYR A N 1
ATOM 6754 C CA . TYR A 1 845 ? 20.469 -39.520 16.860 1.00 95.50 845 TYR A CA 1
ATOM 6755 C C . TYR A 1 845 ? 20.208 -40.661 17.829 1.00 95.50 845 TYR A C 1
ATOM 6757 O O . TYR A 1 845 ? 19.342 -41.511 17.601 1.00 95.50 845 TYR A O 1
ATOM 6765 N N . ASP A 1 846 ? 20.919 -40.616 18.949 1.00 96.38 846 ASP A N 1
ATOM 6766 C CA . ASP A 1 846 ? 20.801 -41.560 20.054 1.00 96.38 846 ASP A CA 1
ATOM 6767 C C . ASP A 1 846 ? 19.574 -41.235 20.896 1.00 96.38 846 ASP A C 1
ATOM 6769 O O . ASP A 1 846 ? 18.835 -42.131 21.319 1.00 96.38 846 ASP A O 1
ATOM 6773 N N . LYS A 1 847 ? 19.360 -39.929 21.089 1.00 97.69 847 LYS A N 1
ATOM 6774 C CA . LYS A 1 847 ? 18.297 -39.347 21.894 1.00 97.69 847 LYS A CA 1
ATOM 6775 C C . LYS A 1 847 ? 17.636 -38.201 21.138 1.00 97.69 847 LYS A C 1
ATOM 6777 O O . LYS A 1 847 ? 18.326 -37.331 20.610 1.00 97.69 847 LYS A O 1
ATOM 6782 N N . ILE A 1 848 ? 16.308 -38.157 21.110 1.00 98.00 848 ILE A N 1
ATOM 6783 C CA . ILE A 1 848 ? 15.573 -37.031 20.519 1.00 98.00 848 ILE A CA 1
ATOM 6784 C C . ILE A 1 848 ? 14.516 -36.521 21.494 1.00 98.00 848 ILE A C 1
ATOM 6786 O O . ILE A 1 848 ? 13.625 -37.266 21.888 1.00 98.00 848 ILE A O 1
ATOM 6790 N N . LEU A 1 849 ? 14.581 -35.242 21.852 1.00 98.12 849 LEU A N 1
ATOM 6791 C CA . LEU A 1 849 ? 13.478 -34.527 22.477 1.00 98.12 849 LEU A CA 1
ATOM 6792 C C . LEU A 1 849 ? 12.621 -33.869 21.395 1.00 98.12 849 LEU A C 1
ATOM 6794 O O . LEU A 1 849 ? 13.138 -33.170 20.525 1.00 98.12 849 LEU A O 1
ATOM 6798 N N . VAL A 1 850 ? 11.311 -34.072 21.467 1.00 96.50 850 VAL A N 1
ATOM 6799 C CA . VAL A 1 850 ? 10.325 -33.468 20.573 1.00 96.50 850 VAL A CA 1
ATOM 6800 C C . VAL A 1 850 ? 9.335 -32.665 21.419 1.00 96.50 850 VAL A C 1
ATOM 6802 O O . VAL A 1 850 ? 8.242 -33.139 21.730 1.00 96.50 850 VAL A O 1
ATOM 6805 N N . ASP A 1 851 ? 9.734 -31.451 21.812 1.00 94.88 851 ASP A N 1
ATOM 6806 C CA . ASP A 1 851 ? 8.899 -30.522 22.589 1.00 94.88 851 ASP A CA 1
ATOM 6807 C C . ASP A 1 851 ? 8.023 -29.690 21.645 1.00 94.88 851 ASP A C 1
ATOM 6809 O O . ASP A 1 851 ? 8.310 -28.541 21.296 1.00 94.88 851 ASP A O 1
ATOM 6813 N N . VAL A 1 852 ? 6.981 -30.332 21.123 1.00 94.06 852 VAL A N 1
ATOM 6814 C CA . VAL A 1 852 ? 6.215 -29.806 19.992 1.00 94.06 852 VAL A CA 1
ATOM 6815 C C . VAL A 1 852 ? 5.348 -28.597 20.376 1.00 94.06 852 VAL A C 1
ATOM 6817 O O . VAL A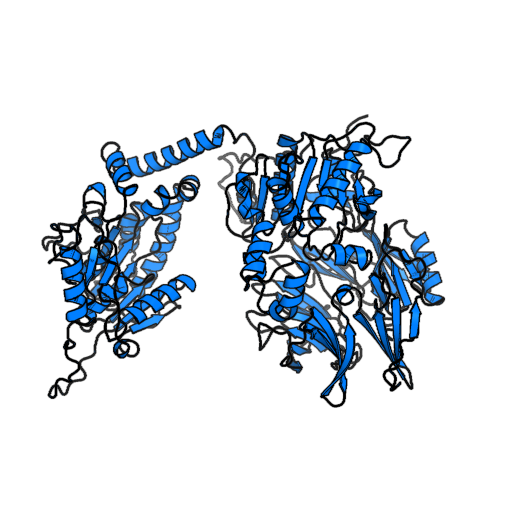 1 852 ? 4.788 -28.540 21.473 1.00 94.06 852 VAL A O 1
ATOM 6820 N N . PRO A 1 853 ? 5.133 -27.637 19.452 1.00 92.31 853 PRO A N 1
ATOM 6821 C CA . PRO A 1 853 ? 4.135 -26.588 19.641 1.00 92.31 853 PRO A CA 1
ATOM 6822 C C . PRO A 1 853 ? 2.751 -27.173 19.969 1.00 92.31 853 PRO A C 1
ATOM 6824 O O . PRO A 1 853 ? 2.244 -28.035 19.246 1.00 92.31 853 PRO A O 1
ATOM 6827 N N . CYS A 1 854 ? 2.144 -26.684 21.051 1.00 93.31 854 CYS A N 1
ATOM 6828 C CA . CYS A 1 854 ? 0.928 -27.235 21.652 1.00 93.31 854 CYS A CA 1
ATOM 6829 C C . CYS A 1 854 ? -0.195 -26.181 21.760 1.00 93.31 854 CYS A C 1
ATOM 6831 O O . CYS A 1 854 ? 0.053 -24.977 21.629 1.00 93.31 854 CYS A O 1
ATOM 6833 N N . SER A 1 855 ? -1.429 -26.614 22.030 1.00 90.19 855 SER A N 1
ATOM 6834 C CA . SER A 1 855 ? -2.574 -25.731 22.324 1.00 90.19 855 SER A CA 1
ATOM 6835 C C . SER A 1 855 ? -2.382 -24.811 23.541 1.00 90.19 855 SER A C 1
ATOM 6837 O O . SER A 1 855 ? -2.903 -23.693 23.522 1.00 90.19 855 SER A O 1
ATOM 6839 N N . SER A 1 856 ? -1.627 -25.268 24.546 1.00 88.38 856 SER A N 1
ATOM 6840 C CA . SER A 1 856 ? -1.232 -24.582 25.786 1.00 88.38 856 SER A CA 1
ATOM 6841 C C . SER A 1 856 ? -2.419 -24.038 26.584 1.00 88.38 856 SER A C 1
ATOM 6843 O O . SER A 1 856 ? -2.611 -22.826 26.702 1.00 88.38 856 SER A O 1
ATOM 6845 N N . GLU A 1 857 ? -3.244 -24.932 27.144 1.00 90.19 857 GLU A N 1
ATOM 6846 C CA . GLU A 1 857 ? -4.485 -24.545 27.829 1.00 90.19 857 GLU A CA 1
ATOM 6847 C C . GLU A 1 857 ? -4.261 -23.582 28.991 1.00 90.19 857 GLU A C 1
ATOM 6849 O O . GLU A 1 857 ? -5.075 -22.686 29.176 1.00 90.19 857 GLU A O 1
ATOM 6854 N N . ARG A 1 858 ? -3.156 -23.697 29.739 1.00 88.81 858 ARG A N 1
ATOM 6855 C CA . ARG A 1 858 ? -2.841 -22.732 30.804 1.00 88.81 858 ARG A CA 1
ATOM 6856 C C . ARG A 1 858 ? -2.755 -21.307 30.244 1.00 88.81 858 ARG A C 1
ATOM 6858 O O . ARG A 1 858 ? -3.426 -20.418 30.755 1.00 88.81 858 ARG A O 1
ATOM 6865 N N . HIS A 1 859 ? -2.000 -21.100 29.162 1.00 85.06 859 HIS A N 1
ATOM 6866 C CA . HIS A 1 859 ? -1.894 -19.791 28.510 1.00 85.06 859 HIS A CA 1
ATOM 6867 C C . HIS A 1 859 ? -3.241 -19.342 27.930 1.00 85.06 859 HIS A C 1
ATOM 6869 O O . HIS A 1 859 ? -3.658 -18.203 28.138 1.00 85.06 859 HIS A O 1
ATOM 6875 N N . LEU A 1 860 ? -3.947 -20.266 27.273 1.00 86.25 860 LEU A N 1
ATOM 6876 C CA . LEU A 1 860 ? -5.256 -20.026 26.677 1.00 86.25 860 LEU A CA 1
ATOM 6877 C C . LEU A 1 860 ? -6.300 -19.581 27.715 1.00 86.25 860 LEU A C 1
ATOM 6879 O O . LEU A 1 860 ? -7.034 -18.642 27.453 1.00 86.25 860 LEU A O 1
ATOM 6883 N N . ILE A 1 861 ? -6.378 -20.229 28.881 1.00 87.12 861 ILE A N 1
ATOM 6884 C CA . ILE A 1 861 ? -7.367 -19.916 29.925 1.00 87.12 861 ILE A CA 1
ATOM 6885 C C . ILE A 1 861 ? -7.058 -18.569 30.594 1.00 87.12 861 ILE A C 1
ATOM 6887 O O . ILE A 1 861 ? -7.983 -17.851 30.975 1.00 87.12 861 ILE A O 1
ATOM 6891 N N . THR A 1 862 ? -5.776 -18.223 30.752 1.00 81.00 862 THR A N 1
ATOM 6892 C CA . THR A 1 862 ? -5.362 -16.945 31.357 1.00 81.00 862 THR A CA 1
ATOM 6893 C C . THR A 1 862 ? -5.536 -15.744 30.428 1.00 81.00 862 THR A C 1
ATOM 6895 O O . THR A 1 862 ? -5.606 -14.614 30.906 1.00 81.00 862 THR A O 1
ATOM 6898 N N . ASP A 1 863 ? -5.645 -15.971 29.117 1.00 77.81 863 ASP A N 1
ATOM 6899 C CA . ASP A 1 863 ? -5.901 -14.935 28.119 1.00 77.81 863 ASP A CA 1
ATOM 6900 C C . ASP A 1 863 ? -7.354 -15.027 27.627 1.00 77.81 863 ASP A C 1
ATOM 6902 O O . ASP A 1 863 ? -7.711 -15.857 26.787 1.00 77.81 863 ASP A O 1
ATOM 6906 N N . GLN A 1 864 ? -8.213 -14.138 28.137 1.00 71.44 864 GLN A N 1
ATOM 6907 C CA . GLN A 1 864 ? -9.634 -14.101 27.768 1.00 71.44 864 GLN A CA 1
ATOM 6908 C C . GLN A 1 864 ? -9.854 -13.948 26.254 1.00 71.44 864 GLN A C 1
ATOM 6910 O O . GLN A 1 864 ? -10.848 -14.454 25.725 1.00 71.44 864 GLN A O 1
ATOM 6915 N N . ASN A 1 865 ? -8.926 -13.308 25.537 1.00 68.00 865 ASN A N 1
ATOM 6916 C CA . ASN A 1 865 ? -9.024 -13.154 24.091 1.00 68.00 865 ASN A CA 1
ATOM 6917 C C . ASN A 1 865 ? -8.737 -14.477 23.378 1.00 68.00 865 ASN A C 1
ATOM 6919 O O . ASN A 1 865 ? -9.475 -14.846 22.461 1.00 68.00 865 ASN A O 1
ATOM 6923 N N . GLU A 1 866 ? -7.720 -15.223 23.808 1.00 72.44 866 GLU A N 1
ATOM 6924 C CA . GLU A 1 866 ? -7.418 -16.545 23.251 1.00 72.44 866 GLU A CA 1
ATOM 6925 C C . GLU A 1 866 ? -8.502 -17.576 23.595 1.00 72.44 866 GLU A C 1
ATOM 6927 O O . GLU A 1 866 ? -8.929 -18.321 22.705 1.00 72.44 866 GLU A O 1
ATOM 6932 N N . LEU A 1 867 ? -9.028 -17.571 24.828 1.00 79.00 867 LEU A N 1
ATOM 6933 C CA . LEU A 1 867 ? -10.140 -18.440 25.227 1.00 79.00 867 LEU A CA 1
ATOM 6934 C C . LEU A 1 867 ? -11.414 -18.141 24.424 1.00 79.00 867 LEU A C 1
ATOM 6936 O O . LEU A 1 867 ? -12.077 -19.066 23.962 1.00 79.00 867 LEU A O 1
ATOM 6940 N N . SER A 1 868 ? -11.732 -16.865 24.170 1.00 74.69 868 SER A N 1
ATOM 6941 C CA . SER A 1 868 ? -12.907 -16.470 23.368 1.00 74.69 868 SER A CA 1
ATOM 6942 C C . SER A 1 868 ? -12.850 -16.939 21.905 1.00 74.69 868 SER A C 1
ATOM 6944 O O . SER A 1 868 ? -13.870 -16.980 21.214 1.00 74.69 868 SER A O 1
ATOM 6946 N N . ARG A 1 869 ? -11.657 -17.300 21.422 1.00 75.31 869 ARG A N 1
ATOM 6947 C CA . ARG A 1 869 ? -11.401 -17.834 20.077 1.00 75.31 869 ARG A CA 1
ATOM 6948 C C . ARG A 1 869 ? -11.215 -19.351 20.079 1.00 75.31 869 ARG A C 1
ATOM 6950 O O . ARG A 1 869 ? -10.992 -19.932 19.011 1.00 75.31 869 ARG A O 1
ATOM 6957 N N . TRP A 1 870 ? -11.286 -19.992 21.247 1.00 85.75 870 TRP A N 1
ATOM 6958 C CA . TRP A 1 870 ? -11.117 -21.429 21.374 1.00 85.75 870 TRP A CA 1
ATOM 6959 C C . TRP A 1 870 ? -12.211 -22.179 20.605 1.00 85.75 870 TRP A C 1
ATOM 6961 O O . TRP A 1 870 ? -13.383 -21.798 20.578 1.00 85.75 870 TRP A O 1
ATOM 6971 N N . LYS A 1 871 ? -11.799 -23.255 19.937 1.00 84.00 871 LYS A N 1
ATOM 6972 C CA . LYS A 1 871 ? -12.658 -24.183 19.200 1.00 84.00 871 LYS A CA 1
ATOM 6973 C C . LYS A 1 871 ? -12.169 -25.591 19.497 1.00 84.00 871 LYS A C 1
ATOM 6975 O O . LYS A 1 871 ? -10.961 -25.804 19.545 1.00 84.00 871 LYS A O 1
ATOM 6980 N N . GLU A 1 872 ? -13.081 -26.555 19.538 1.00 78.31 872 GLU A N 1
ATOM 6981 C CA . GLU A 1 872 ? -12.745 -27.979 19.680 1.00 78.31 872 GLU A CA 1
ATOM 6982 C C . GLU A 1 872 ? -11.734 -28.455 18.614 1.00 78.31 872 GLU A C 1
ATOM 6984 O O . GLU A 1 872 ? -10.833 -29.249 18.877 1.00 78.31 872 GLU A O 1
ATOM 6989 N N . SER A 1 873 ? -11.819 -27.907 17.395 1.00 83.81 873 SER A N 1
ATOM 6990 C CA . SER A 1 873 ? -10.900 -28.230 16.299 1.00 83.81 873 SER A CA 1
ATOM 6991 C C . SER A 1 873 ? -9.461 -27.747 16.525 1.00 83.81 873 SER A C 1
ATOM 6993 O O . SER A 1 873 ? -8.578 -28.138 15.766 1.00 83.81 873 SER A O 1
ATOM 6995 N N . ARG A 1 874 ? -9.194 -26.892 17.526 1.00 88.25 874 ARG A N 1
ATOM 6996 C CA . ARG A 1 874 ? -7.849 -26.360 17.810 1.00 88.25 874 ARG A CA 1
ATOM 6997 C C . ARG A 1 874 ? -6.883 -27.494 18.146 1.00 88.25 874 ARG A C 1
ATOM 6999 O O . ARG A 1 874 ? -5.878 -27.628 17.454 1.00 88.25 874 ARG A O 1
ATOM 7006 N N . SER A 1 875 ? -7.227 -28.348 19.111 1.00 88.31 875 SER A N 1
ATOM 7007 C CA . SER A 1 875 ? -6.397 -29.503 19.477 1.00 88.31 875 SER A CA 1
ATOM 7008 C C . SER A 1 875 ? -6.248 -30.513 18.339 1.00 88.31 875 SER A C 1
ATOM 7010 O O . SER A 1 875 ? -5.165 -31.048 18.135 1.00 88.31 875 SER A O 1
ATOM 7012 N N . LYS A 1 876 ? -7.292 -30.707 17.518 1.00 88.12 876 LYS A N 1
ATOM 7013 C CA . LYS A 1 876 ? -7.219 -31.555 16.309 1.00 88.12 876 LYS A CA 1
ATOM 7014 C C . LYS A 1 876 ? -6.212 -31.017 15.282 1.00 88.12 876 LYS A C 1
ATOM 7016 O O . LYS A 1 876 ? -5.474 -31.778 14.670 1.00 88.12 876 LYS A O 1
ATOM 7021 N N . ASN A 1 877 ? -6.159 -29.701 15.087 1.00 89.62 877 ASN A N 1
ATOM 7022 C CA . ASN A 1 877 ? -5.220 -29.092 14.143 1.00 89.62 877 ASN A CA 1
ATOM 7023 C C . ASN A 1 877 ? -3.772 -29.153 14.645 1.00 89.62 877 ASN A C 1
ATOM 7025 O O . ASN A 1 877 ? -2.853 -29.332 13.842 1.00 89.62 877 ASN A O 1
ATOM 7029 N N . PHE A 1 878 ? -3.562 -28.999 15.957 1.00 93.38 878 PHE A N 1
ATOM 7030 C CA . PHE A 1 878 ? -2.244 -29.177 16.561 1.00 93.38 878 PHE A CA 1
ATOM 7031 C C . PHE A 1 878 ? -1.781 -30.630 16.460 1.00 93.38 878 PHE A C 1
ATOM 7033 O O . PHE A 1 878 ? -0.674 -30.849 15.974 1.00 93.38 878 PHE A O 1
ATOM 7040 N N . SER A 1 879 ? -2.638 -31.610 16.759 1.00 94.62 879 SER A N 1
ATOM 7041 C CA . SER A 1 879 ? -2.269 -33.029 16.697 1.00 94.62 879 SER A CA 1
ATOM 7042 C C . SER A 1 879 ? -1.798 -33.487 15.312 1.00 94.62 879 SER A C 1
ATOM 7044 O O . SER A 1 879 ? -0.855 -34.269 15.208 1.00 94.62 879 SER A O 1
ATOM 7046 N N . ILE A 1 880 ? -2.362 -32.939 14.228 1.00 92.81 880 ILE A N 1
ATOM 7047 C CA . ILE A 1 880 ? -1.890 -33.202 12.856 1.00 92.81 880 ILE A CA 1
ATOM 7048 C C . ILE A 1 880 ? -0.455 -32.694 12.653 1.00 92.81 880 ILE A C 1
ATOM 7050 O O . ILE A 1 880 ? 0.392 -33.413 12.122 1.00 92.81 880 ILE A O 1
ATOM 7054 N N . LYS A 1 881 ? -0.165 -31.456 13.075 1.00 92.25 881 LYS A N 1
ATOM 7055 C CA . LYS A 1 881 ? 1.179 -30.868 12.950 1.00 92.25 881 LYS A CA 1
ATOM 7056 C C . LYS A 1 881 ? 2.190 -31.605 13.823 1.00 92.25 881 LYS A C 1
ATOM 7058 O O . LYS A 1 881 ? 3.283 -31.912 13.357 1.00 92.25 881 LYS A O 1
ATOM 7063 N N . GLN A 1 882 ? 1.807 -31.911 15.059 1.00 96.31 882 GLN A N 1
ATOM 7064 C CA . GLN A 1 882 ? 2.621 -32.639 16.028 1.00 96.31 882 GLN A CA 1
ATOM 7065 C C . GLN A 1 882 ? 2.977 -34.035 15.513 1.00 96.31 882 GLN A C 1
ATOM 7067 O O . GLN A 1 882 ? 4.144 -34.413 15.554 1.00 96.31 882 GLN A O 1
ATOM 7072 N N . TYR A 1 883 ? 2.012 -34.755 14.930 1.00 95.88 883 TYR A N 1
ATOM 7073 C CA . TYR A 1 883 ? 2.253 -36.056 14.308 1.00 95.88 883 TYR A CA 1
ATOM 7074 C C . TYR A 1 883 ? 3.286 -35.984 13.175 1.00 95.88 883 TYR A C 1
ATOM 7076 O O . TYR A 1 883 ? 4.163 -36.838 13.098 1.00 95.88 883 TYR A O 1
ATOM 7084 N N . ASN A 1 884 ? 3.233 -34.959 12.317 1.00 93.75 884 ASN A N 1
ATOM 7085 C CA . ASN A 1 884 ? 4.207 -34.805 11.230 1.00 93.75 884 ASN A CA 1
ATOM 7086 C C . ASN A 1 884 ? 5.623 -34.510 11.752 1.00 93.75 884 ASN A C 1
ATOM 7088 O O . ASN A 1 884 ? 6.589 -35.080 11.250 1.00 93.75 884 ASN A O 1
ATOM 7092 N N . ILE A 1 885 ? 5.746 -33.667 12.783 1.00 94.38 885 ILE A N 1
ATOM 7093 C CA . ILE A 1 885 ? 7.037 -33.387 13.432 1.00 94.38 885 ILE A CA 1
ATOM 7094 C C . ILE A 1 885 ? 7.584 -34.661 14.092 1.00 94.38 885 ILE A C 1
ATOM 7096 O O . ILE A 1 885 ? 8.759 -34.987 13.930 1.00 94.38 885 ILE A O 1
ATOM 7100 N N . LEU A 1 886 ? 6.725 -35.412 14.788 1.00 95.50 886 LEU A N 1
ATOM 7101 C CA . LEU A 1 886 ? 7.084 -36.684 15.409 1.00 95.50 886 LEU A CA 1
ATOM 7102 C C . LEU A 1 886 ? 7.522 -37.721 14.367 1.00 95.50 886 LEU A C 1
ATOM 7104 O O . LEU A 1 886 ? 8.515 -38.410 14.575 1.00 95.50 886 LEU A O 1
ATOM 7108 N N . LEU A 1 887 ? 6.839 -37.797 13.221 1.00 92.50 887 LEU A N 1
ATOM 7109 C CA . LEU A 1 887 ? 7.208 -38.677 12.112 1.00 92.50 887 LEU A CA 1
ATOM 7110 C C . LEU A 1 887 ? 8.624 -38.374 11.603 1.00 92.50 887 LEU A C 1
ATOM 7112 O O . LEU A 1 887 ? 9.402 -39.294 11.359 1.00 92.50 887 LEU A O 1
ATOM 7116 N N . ASP A 1 888 ? 8.972 -37.096 11.454 1.00 91.06 888 ASP A N 1
ATOM 7117 C CA . ASP A 1 888 ? 10.307 -36.690 11.016 1.00 91.06 888 ASP A CA 1
ATOM 7118 C C . ASP A 1 888 ? 11.378 -36.949 12.081 1.00 91.06 888 ASP A C 1
ATOM 7120 O O . ASP A 1 888 ? 12.478 -37.382 11.741 1.00 91.06 888 ASP A O 1
ATOM 7124 N N . ALA A 1 889 ? 11.055 -36.763 13.363 1.00 94.25 889 ALA A N 1
ATOM 7125 C CA . ALA A 1 889 ? 11.941 -37.127 14.464 1.00 94.25 889 ALA A CA 1
ATOM 7126 C C . ALA A 1 889 ? 12.216 -38.640 14.495 1.00 94.25 889 ALA A C 1
ATOM 7128 O O . ALA A 1 889 ? 13.366 -39.060 14.604 1.00 94.25 889 ALA A O 1
ATOM 7129 N N . VAL A 1 890 ? 11.184 -39.468 14.312 1.00 93.31 890 VAL A N 1
ATOM 7130 C CA . VAL A 1 890 ? 11.315 -40.932 14.271 1.00 93.31 890 VAL A CA 1
ATOM 7131 C C . VAL A 1 890 ? 12.226 -41.391 13.128 1.00 93.31 890 VAL A C 1
ATOM 7133 O O . VAL A 1 890 ? 13.002 -42.329 13.312 1.00 93.31 890 VAL A O 1
ATOM 7136 N N . LYS A 1 891 ? 12.195 -40.722 11.965 1.00 90.12 891 LYS A N 1
ATOM 7137 C CA . LYS A 1 891 ? 13.105 -41.035 10.844 1.00 90.12 891 LYS A CA 1
ATOM 7138 C C . LYS A 1 891 ? 14.576 -40.851 11.221 1.00 90.12 891 LYS A C 1
ATOM 7140 O O . LYS A 1 891 ? 15.405 -41.637 10.773 1.00 90.12 891 LYS A O 1
ATOM 7145 N N . ALA A 1 892 ? 14.876 -39.846 12.042 1.00 92.62 892 ALA A N 1
ATOM 7146 C CA . ALA A 1 892 ? 16.234 -39.505 12.459 1.00 92.62 892 ALA A CA 1
ATOM 7147 C C . ALA A 1 892 ? 16.720 -40.285 13.695 1.00 92.62 892 ALA A C 1
ATOM 7149 O O . ALA A 1 892 ? 17.889 -40.190 14.063 1.00 92.62 892 ALA A O 1
ATOM 7150 N N . LEU A 1 893 ? 15.838 -41.039 14.357 1.00 94.75 893 LEU A N 1
ATOM 7151 C CA . LEU A 1 893 ? 16.169 -41.811 15.552 1.00 94.75 893 LEU A CA 1
ATOM 7152 C C . LEU A 1 893 ? 16.862 -43.124 15.178 1.00 94.75 893 LEU A C 1
ATOM 7154 O O . LEU A 1 893 ? 16.312 -43.898 14.393 1.00 94.75 893 LEU A O 1
ATOM 7158 N N . ARG A 1 894 ? 18.024 -43.429 15.762 1.00 93.56 894 ARG A N 1
ATOM 7159 C CA . ARG A 1 894 ? 18.710 -44.712 15.522 1.00 93.56 894 ARG A CA 1
ATOM 7160 C C . ARG A 1 894 ? 17.919 -45.908 16.068 1.00 93.56 894 ARG A C 1
ATOM 7162 O O . ARG A 1 894 ? 17.083 -45.761 16.960 1.00 93.56 894 ARG A O 1
ATOM 7169 N N . ILE A 1 895 ? 18.209 -47.117 15.581 1.00 91.81 895 ILE A N 1
ATOM 7170 C CA . ILE A 1 895 ? 17.713 -48.357 16.211 1.00 91.81 895 ILE A CA 1
ATOM 7171 C C . ILE A 1 895 ? 18.248 -48.421 17.649 1.00 91.81 895 ILE A C 1
ATOM 7173 O O . ILE A 1 895 ? 19.408 -48.106 17.893 1.00 91.81 895 ILE A O 1
ATOM 7177 N N . ASN A 1 896 ? 17.393 -48.796 18.600 1.00 92.25 896 ASN A N 1
ATOM 7178 C CA . ASN A 1 896 ? 17.599 -48.705 20.050 1.00 92.25 896 ASN A CA 1
ATOM 7179 C C . ASN A 1 896 ? 17.702 -47.280 20.622 1.00 92.25 896 ASN A C 1
ATOM 7181 O O . ASN A 1 896 ? 17.892 -47.134 21.831 1.00 92.25 896 ASN A O 1
ATOM 7185 N N . GLY A 1 897 ? 17.534 -46.241 19.798 1.00 94.94 897 GLY A N 1
ATOM 7186 C CA . GLY A 1 897 ? 17.454 -44.854 20.247 1.00 94.94 897 GLY A CA 1
ATOM 7187 C C . GLY A 1 897 ? 16.178 -44.570 21.042 1.00 94.94 897 GLY A C 1
ATOM 7188 O O . GLY A 1 897 ? 15.151 -45.233 20.857 1.00 94.94 897 GLY A O 1
ATOM 7189 N N . ILE A 1 898 ? 16.254 -43.566 21.919 1.00 97.12 898 ILE A N 1
ATOM 7190 C CA . ILE A 1 898 ? 15.132 -43.104 22.746 1.00 97.12 898 ILE A CA 1
ATOM 7191 C C . ILE A 1 898 ? 14.645 -41.745 22.251 1.00 97.12 898 ILE A C 1
ATOM 7193 O O . ILE A 1 898 ? 15.424 -40.812 22.080 1.00 97.12 898 ILE A O 1
ATOM 7197 N N . LEU A 1 899 ? 13.339 -41.613 22.072 1.00 97.62 899 LEU A N 1
ATOM 7198 C CA . LEU A 1 899 ? 12.680 -40.358 21.758 1.00 97.62 899 LEU A CA 1
ATOM 7199 C C . LEU A 1 899 ? 11.696 -40.015 22.867 1.00 97.62 899 LEU A C 1
ATOM 7201 O O . LEU A 1 899 ? 10.897 -40.856 23.268 1.00 97.62 899 LEU A O 1
ATOM 7205 N N . VAL A 1 900 ? 11.728 -38.772 23.334 1.00 98.00 900 VAL A N 1
ATOM 7206 C CA . VAL A 1 900 ? 10.705 -38.234 24.229 1.00 98.00 900 VAL A CA 1
ATOM 7207 C C . VAL A 1 900 ? 9.863 -37.231 23.469 1.00 98.00 900 VAL A C 1
ATOM 7209 O O . VAL A 1 900 ? 10.362 -36.203 23.021 1.00 98.00 900 VAL A O 1
ATOM 7212 N N . TYR A 1 901 ? 8.581 -37.539 23.324 1.00 98.00 901 TYR A N 1
ATOM 7213 C CA . TYR A 1 901 ? 7.581 -36.601 22.826 1.00 98.00 901 TYR A CA 1
ATOM 7214 C C . TYR A 1 901 ? 6.972 -35.877 24.019 1.00 98.00 901 TYR A C 1
ATOM 7216 O O . TYR A 1 901 ? 6.565 -36.553 24.963 1.00 98.00 901 TYR A O 1
ATOM 7224 N N . SER A 1 902 ? 6.890 -34.546 23.984 1.00 97.31 902 SER A N 1
ATOM 7225 C CA . SER A 1 902 ? 6.257 -33.767 25.050 1.00 97.31 902 SER A CA 1
ATOM 7226 C C . SER A 1 902 ? 5.365 -32.649 24.530 1.00 97.31 902 SER A C 1
ATOM 7228 O O . SER A 1 902 ? 5.641 -32.042 23.496 1.00 97.31 902 SER A O 1
ATOM 7230 N N . THR A 1 903 ? 4.304 -32.350 25.283 1.00 96.75 903 THR A N 1
ATOM 7231 C CA . THR A 1 903 ? 3.434 -31.195 25.043 1.00 96.75 903 THR A CA 1
ATOM 7232 C C . THR A 1 903 ? 3.079 -30.511 26.360 1.00 96.75 903 THR A C 1
ATOM 7234 O O . THR A 1 903 ? 2.967 -31.132 27.411 1.00 96.75 903 THR A O 1
ATOM 7237 N N . CYS A 1 904 ? 2.813 -29.214 26.287 1.00 94.50 904 CYS A N 1
ATOM 7238 C CA . CYS A 1 904 ? 2.195 -28.430 27.353 1.00 94.50 904 CYS A CA 1
ATOM 7239 C C . CYS A 1 904 ? 0.650 -28.497 27.344 1.00 94.50 904 CYS A C 1
ATOM 7241 O O . CYS A 1 904 ? -0.006 -27.595 27.870 1.00 94.50 904 CYS A O 1
ATOM 7243 N N . SER A 1 905 ? 0.066 -29.497 26.673 1.00 94.69 905 SER A N 1
ATOM 7244 C CA . SER A 1 905 ? -1.377 -29.618 26.457 1.00 94.69 905 SER A CA 1
ATOM 7245 C C . SER A 1 905 ? -2.009 -30.604 27.434 1.00 94.69 905 SER A C 1
ATOM 7247 O O . SER A 1 905 ? -1.456 -31.670 27.708 1.00 94.69 905 SER A O 1
ATOM 7249 N N . ILE A 1 906 ? -3.212 -30.285 27.910 1.00 95.00 906 ILE A N 1
ATOM 7250 C CA . ILE A 1 906 ? -4.067 -31.240 28.639 1.00 95.00 906 ILE A CA 1
ATOM 7251 C C . ILE A 1 906 ? -4.995 -32.028 27.699 1.00 95.00 906 ILE A C 1
ATOM 7253 O O . ILE A 1 906 ? -5.830 -32.806 28.143 1.00 95.00 906 ILE A O 1
ATOM 7257 N N . SER A 1 907 ? -4.912 -31.808 26.386 1.00 94.62 907 SER A N 1
ATOM 7258 C CA . SER A 1 907 ? -5.806 -32.437 25.417 1.00 94.62 907 SER A CA 1
ATOM 7259 C C . SER A 1 907 ? -5.317 -33.825 25.019 1.00 94.62 907 SER A C 1
ATOM 7261 O O . SER A 1 907 ? -4.260 -33.974 24.405 1.00 94.62 907 SER A O 1
ATOM 7263 N N . ASN A 1 908 ? -6.135 -34.852 25.250 1.00 93.31 908 ASN A N 1
ATOM 7264 C CA . ASN A 1 908 ? -5.820 -36.222 24.844 1.00 93.31 908 ASN A CA 1
ATOM 7265 C C . ASN A 1 908 ? -5.619 -36.370 23.320 1.00 93.31 908 ASN A C 1
ATOM 7267 O O . ASN A 1 908 ? -4.901 -37.251 22.852 1.00 93.31 908 ASN A O 1
ATOM 7271 N N . LEU A 1 909 ? -6.221 -35.467 22.535 1.00 94.06 909 LEU A N 1
ATOM 7272 C CA . LEU A 1 909 ? -6.037 -35.385 21.083 1.00 94.06 909 LEU A CA 1
ATOM 7273 C C . LEU A 1 909 ? -4.591 -35.085 20.676 1.00 94.06 909 LEU A C 1
ATOM 7275 O O . LEU A 1 909 ? -4.174 -35.537 19.616 1.00 94.06 909 LEU A O 1
ATOM 7279 N N . GLU A 1 910 ? -3.867 -34.312 21.484 1.00 96.00 910 GLU A N 1
ATOM 7280 C CA . GLU A 1 910 ? -2.469 -33.908 21.263 1.00 96.00 910 GLU A CA 1
ATOM 7281 C C . GLU A 1 910 ? -1.478 -34.846 21.976 1.00 96.00 910 GLU A C 1
ATOM 7283 O O . GLU A 1 910 ? -0.282 -34.827 21.684 1.00 96.00 910 GLU A O 1
ATOM 7288 N N . ASN A 1 911 ? -1.985 -35.685 22.883 1.00 96.12 911 ASN A N 1
ATOM 7289 C CA . ASN A 1 911 ? -1.214 -36.551 23.771 1.00 96.12 911 ASN A CA 1
ATOM 7290 C C . ASN A 1 911 ? -1.308 -38.021 23.315 1.00 96.12 911 ASN A C 1
ATOM 7292 O O . ASN A 1 911 ? -0.804 -38.350 22.236 1.00 96.12 911 ASN A O 1
ATOM 7296 N N . ASP A 1 912 ? -1.977 -38.907 24.070 1.00 95.44 912 ASP A N 1
ATOM 7297 C CA . ASP A 1 912 ? -2.004 -40.352 23.782 1.00 95.44 912 ASP A CA 1
ATOM 7298 C C . ASP A 1 912 ? -2.521 -40.672 22.371 1.00 95.44 912 ASP A C 1
ATOM 7300 O O . ASP A 1 912 ? -2.095 -41.660 21.781 1.00 95.44 912 ASP A O 1
ATOM 7304 N N . LEU A 1 913 ? -3.417 -39.864 21.787 1.00 94.88 913 LEU A N 1
ATOM 7305 C CA . LEU A 1 913 ? -3.940 -40.134 20.441 1.00 94.88 913 LEU A CA 1
ATOM 7306 C C . LEU A 1 913 ? -2.920 -39.867 19.324 1.00 94.88 913 LEU A C 1
ATOM 7308 O O . LEU A 1 913 ? -2.961 -40.548 18.296 1.00 94.88 913 LEU A O 1
ATOM 7312 N N . VAL A 1 914 ? -1.977 -38.940 19.522 1.00 96.56 914 VAL A N 1
ATOM 7313 C CA . VAL A 1 914 ? -0.826 -38.776 18.615 1.00 96.56 914 VAL A CA 1
ATOM 7314 C C . VAL A 1 914 ? 0.104 -39.981 18.743 1.00 96.56 914 VAL A C 1
ATOM 7316 O O . VAL A 1 914 ? 0.565 -40.511 17.729 1.00 96.56 914 VAL A O 1
ATOM 7319 N N . ILE A 1 915 ? 0.326 -40.451 19.975 1.00 96.62 915 ILE A N 1
ATOM 7320 C CA . ILE A 1 915 ? 1.200 -41.593 20.252 1.00 96.62 915 ILE A CA 1
ATOM 7321 C C . ILE A 1 915 ? 0.616 -42.900 19.714 1.00 96.62 915 ILE A C 1
ATOM 7323 O O . ILE A 1 915 ? 1.299 -43.641 19.012 1.00 96.62 915 ILE A O 1
ATOM 7327 N N . LYS A 1 916 ? -0.668 -43.161 19.950 1.00 95.25 916 LYS A N 1
ATOM 7328 C CA . LYS A 1 916 ? -1.371 -44.313 19.384 1.00 95.25 916 LYS A CA 1
ATOM 7329 C C . LYS A 1 916 ? -1.187 -44.372 17.869 1.00 95.25 916 LYS A C 1
ATOM 7331 O O . LYS A 1 916 ? -0.790 -45.399 17.329 1.00 95.25 916 LYS A O 1
ATOM 7336 N N . LYS A 1 917 ? -1.392 -43.235 17.197 1.00 94.69 917 LYS A N 1
ATOM 7337 C CA . LYS A 1 917 ? -1.267 -43.130 15.743 1.00 94.69 917 LYS A CA 1
ATOM 7338 C C . LYS A 1 917 ? 0.155 -43.413 15.243 1.00 94.69 917 LYS A C 1
ATOM 7340 O O . LYS A 1 917 ? 0.299 -43.995 14.172 1.00 94.69 917 LYS A O 1
ATOM 7345 N N . ILE A 1 918 ? 1.204 -42.997 15.964 1.00 94.06 918 ILE A N 1
ATOM 7346 C CA . ILE A 1 918 ? 2.588 -43.281 15.540 1.00 94.06 918 ILE A CA 1
ATOM 7347 C C . ILE A 1 918 ? 2.989 -44.735 15.821 1.00 94.06 918 ILE A C 1
ATOM 7349 O O . ILE A 1 918 ? 3.738 -45.305 15.035 1.00 94.06 918 ILE A O 1
ATOM 7353 N N . LEU A 1 919 ? 2.470 -45.349 16.890 1.00 92.81 919 LEU A N 1
ATOM 7354 C CA . LEU A 1 919 ? 2.717 -46.759 17.221 1.00 92.81 919 LEU A CA 1
ATOM 7355 C C . LEU A 1 919 ? 2.031 -47.725 16.241 1.00 92.81 919 LEU A C 1
ATOM 7357 O O . LEU A 1 919 ? 2.542 -48.810 15.992 1.00 92.81 919 LEU A O 1
ATOM 7361 N N . GLU A 1 920 ? 0.903 -47.325 15.650 1.00 89.62 920 GLU A N 1
ATOM 7362 C CA . GLU A 1 920 ? 0.202 -48.084 14.601 1.00 89.62 920 GLU A CA 1
ATOM 7363 C C . GLU A 1 920 ? 0.909 -48.024 13.230 1.00 89.62 920 GLU A C 1
ATOM 7365 O O . GLU A 1 920 ? 0.463 -48.642 12.261 1.00 89.62 920 GLU A O 1
ATOM 7370 N N . ASN A 1 921 ? 2.010 -47.276 13.112 1.00 80.94 921 ASN A N 1
ATOM 7371 C CA . ASN A 1 921 ? 2.701 -47.092 11.847 1.00 80.94 921 ASN A CA 1
ATOM 7372 C C . ASN A 1 921 ? 3.517 -48.339 11.433 1.00 80.94 921 ASN A C 1
ATOM 7374 O O . ASN A 1 921 ? 4.324 -48.854 12.197 1.00 80.94 921 ASN A O 1
ATOM 7378 N N . SER A 1 922 ? 3.349 -48.816 10.195 1.00 73.88 922 SER A N 1
ATOM 7379 C CA . SER A 1 922 ? 3.914 -50.090 9.722 1.00 73.88 922 SER A CA 1
ATOM 7380 C C . SER A 1 922 ? 5.351 -50.027 9.180 1.00 73.88 922 SER A C 1
ATOM 7382 O O . SER A 1 922 ? 5.980 -51.080 8.997 1.00 73.88 922 SER A O 1
ATOM 7384 N N . TRP A 1 923 ? 5.902 -48.838 8.890 1.00 84.12 923 TRP A N 1
ATOM 7385 C CA . TRP A 1 923 ? 7.247 -48.722 8.295 1.00 84.12 923 TRP A CA 1
ATOM 7386 C C . TRP A 1 923 ? 8.386 -48.703 9.326 1.00 84.12 923 TRP A C 1
ATOM 7388 O O . TRP A 1 923 ? 9.519 -49.019 8.965 1.00 84.12 923 TRP A O 1
ATOM 7398 N N . VAL A 1 924 ? 8.100 -48.415 10.598 1.00 85.06 924 VAL A N 1
ATOM 7399 C CA . VAL A 1 924 ? 9.078 -48.381 11.698 1.00 85.06 924 VAL A CA 1
ATOM 7400 C C . VAL A 1 924 ? 8.477 -48.990 12.956 1.00 85.06 924 VAL A C 1
ATOM 7402 O O . VAL A 1 924 ? 7.350 -48.672 13.315 1.00 85.06 924 VAL A O 1
ATOM 7405 N N . GLU A 1 925 ? 9.224 -49.863 13.628 1.00 89.81 925 GLU A N 1
ATOM 7406 C CA . GLU A 1 925 ? 8.763 -50.489 14.864 1.00 89.81 925 GLU A CA 1
ATOM 7407 C C . GLU A 1 925 ? 9.158 -49.624 16.071 1.00 89.81 925 GLU A C 1
ATOM 7409 O O . GLU A 1 925 ? 10.338 -49.352 16.319 1.00 89.81 925 GLU A O 1
ATOM 7414 N N . LEU A 1 926 ? 8.147 -49.148 16.798 1.00 93.12 926 LEU A N 1
ATOM 7415 C CA . LEU A 1 926 ? 8.283 -48.304 17.981 1.00 93.12 926 LEU A CA 1
ATOM 7416 C C . LEU A 1 926 ? 7.587 -48.965 19.168 1.00 93.12 926 LEU A C 1
ATOM 7418 O O . LEU A 1 926 ? 6.502 -49.525 19.030 1.00 93.12 926 LEU A O 1
ATOM 7422 N N . GLN A 1 927 ? 8.188 -48.845 20.347 1.00 92.69 927 GLN A N 1
ATOM 7423 C CA . GLN A 1 927 ? 7.605 -49.305 21.603 1.00 92.69 927 GLN A CA 1
ATOM 7424 C C . GLN A 1 927 ? 7.516 -48.139 22.586 1.00 92.69 927 GLN A C 1
ATOM 7426 O O . GLN A 1 927 ? 8.507 -47.442 22.813 1.00 92.69 927 GLN A O 1
ATOM 7431 N N . ALA A 1 928 ? 6.339 -47.931 23.179 1.00 91.38 928 ALA A N 1
ATOM 7432 C CA . ALA A 1 928 ? 6.201 -47.038 24.323 1.00 91.38 928 ALA A CA 1
ATOM 7433 C C . ALA A 1 928 ? 6.836 -47.701 25.552 1.00 91.38 928 ALA A C 1
ATOM 7435 O O . ALA A 1 928 ? 6.463 -48.810 25.935 1.00 91.38 928 ALA A O 1
ATOM 7436 N N . VAL A 1 929 ? 7.823 -47.035 26.145 1.00 89.12 929 VAL A N 1
ATOM 7437 C CA . VAL A 1 929 ? 8.570 -47.551 27.293 1.00 89.12 929 VAL A CA 1
ATOM 7438 C C . VAL A 1 929 ? 7.853 -47.139 28.570 1.00 89.12 929 VAL A C 1
ATOM 7440 O O . VAL A 1 929 ? 7.751 -45.950 28.870 1.00 89.12 929 VAL A O 1
ATOM 7443 N N . LYS A 1 930 ? 7.402 -48.126 29.347 1.00 80.62 930 LYS A N 1
ATOM 7444 C CA . LYS A 1 930 ? 6.937 -47.912 30.721 1.00 80.62 930 LYS A CA 1
ATOM 7445 C C . LYS A 1 930 ? 8.130 -47.886 31.679 1.00 80.62 930 LYS A C 1
ATOM 7447 O O . LYS A 1 930 ? 9.057 -48.681 31.528 1.00 80.62 930 LYS A O 1
ATOM 7452 N N . ARG A 1 931 ? 8.112 -46.976 32.655 1.00 70.19 931 ARG A N 1
ATOM 7453 C CA . ARG A 1 931 ? 9.123 -46.874 33.718 1.00 70.19 931 ARG A CA 1
ATOM 7454 C C . ARG A 1 931 ? 8.531 -47.344 35.043 1.00 70.19 931 ARG A C 1
ATOM 7456 O O . ARG A 1 931 ? 7.449 -46.905 35.407 1.00 70.19 931 ARG A O 1
ATOM 7463 N N . ASN A 1 932 ? 9.276 -48.188 35.757 1.00 62.91 932 ASN A N 1
ATOM 7464 C CA . ASN A 1 932 ? 8.905 -48.727 37.073 1.00 62.91 932 ASN A CA 1
ATOM 7465 C C . ASN A 1 932 ? 9.905 -48.307 38.173 1.00 62.91 932 ASN A C 1
ATOM 7467 O O . ASN A 1 932 ? 10.003 -48.961 39.205 1.00 62.91 932 ASN A O 1
ATOM 7471 N N . ASP A 1 933 ? 10.690 -47.250 37.952 1.00 65.75 933 ASP A N 1
ATOM 7472 C CA . ASP A 1 933 ? 11.818 -46.838 38.800 1.00 65.75 933 ASP A CA 1
ATOM 7473 C C . ASP A 1 933 ? 11.444 -45.836 39.910 1.00 65.75 933 ASP A C 1
ATOM 7475 O O . ASP A 1 933 ? 12.245 -44.973 40.258 1.00 65.75 933 ASP A O 1
ATOM 7479 N N . GLY A 1 934 ? 10.234 -45.938 40.474 1.00 57.84 934 GLY A N 1
ATOM 7480 C CA . GLY A 1 934 ? 9.757 -45.009 41.514 1.00 57.84 934 GLY A CA 1
ATOM 7481 C C . GLY A 1 934 ? 9.333 -43.639 40.967 1.00 57.84 934 GLY A C 1
ATOM 7482 O O . GLY A 1 934 ? 9.493 -42.615 41.625 1.00 57.84 934 GLY A O 1
ATOM 7483 N N . TRP A 1 935 ? 8.825 -43.608 39.732 1.00 66.19 935 TRP A N 1
ATOM 7484 C CA . TRP A 1 935 ? 8.342 -42.401 39.057 1.00 66.19 935 TRP A CA 1
ATOM 7485 C C . TRP A 1 935 ? 7.028 -41.897 39.689 1.00 66.19 935 TRP A C 1
ATOM 7487 O O . TRP A 1 935 ? 5.943 -42.252 39.239 1.00 66.19 935 TRP A O 1
ATOM 7497 N N . GLU A 1 936 ? 7.115 -41.080 40.743 1.00 66.38 936 GLU A N 1
ATOM 7498 C CA . GLU A 1 936 ? 5.944 -40.624 41.525 1.00 66.38 936 GLU A CA 1
ATOM 7499 C C . GLU A 1 936 ? 5.432 -39.213 41.156 1.00 66.38 936 GLU A C 1
ATOM 7501 O O . GLU A 1 936 ? 4.451 -38.734 41.726 1.00 66.38 936 GLU A O 1
ATOM 7506 N N . PHE A 1 937 ? 6.058 -38.527 40.189 1.00 79.94 937 PHE A N 1
ATOM 7507 C CA . PHE A 1 937 ? 5.677 -37.163 39.797 1.00 79.94 937 PHE A CA 1
ATOM 7508 C C . PHE A 1 937 ? 4.915 -37.127 38.461 1.00 79.94 937 PHE A C 1
ATOM 7510 O O . PHE A 1 937 ? 5.511 -37.106 37.379 1.00 79.94 937 PHE A O 1
ATOM 7517 N N . GLY A 1 938 ? 3.584 -37.098 38.554 1.00 86.94 938 GLY A N 1
ATOM 7518 C CA . GLY A 1 938 ? 2.647 -37.109 37.426 1.00 86.94 938 GLY A CA 1
ATOM 7519 C C . GLY A 1 938 ? 1.793 -38.377 37.387 1.00 86.94 938 GLY A C 1
ATOM 7520 O O . GLY A 1 938 ? 2.008 -39.316 38.145 1.00 86.94 938 GLY A O 1
ATOM 7521 N N . GLU A 1 939 ? 0.802 -38.404 36.506 1.00 91.00 939 GLU A N 1
ATOM 7522 C CA . GLU A 1 939 ? -0.140 -39.518 36.366 1.00 91.00 939 GLU A CA 1
ATOM 7523 C C . GLU A 1 939 ? 0.157 -40.333 35.114 1.00 91.00 939 GLU A C 1
ATOM 7525 O O . GLU A 1 939 ? 0.415 -39.754 34.061 1.00 91.00 939 GLU A O 1
ATOM 7530 N N . GLU A 1 940 ? 0.090 -41.662 35.209 1.00 90.25 940 GLU A N 1
ATOM 7531 C CA . GLU A 1 940 ? 0.213 -42.542 34.043 1.00 90.25 940 GLU A CA 1
ATOM 7532 C C . GLU A 1 940 ? -1.004 -42.377 33.114 1.00 90.25 940 GLU A C 1
ATOM 7534 O O . GLU A 1 940 ? -2.152 -42.292 33.560 1.00 90.25 940 GLU A O 1
ATOM 7539 N N . THR A 1 941 ? -0.748 -42.325 31.809 1.00 91.44 941 THR A N 1
ATOM 7540 C CA . THR A 1 941 ? -1.759 -42.272 30.745 1.00 91.44 941 THR A CA 1
ATOM 7541 C C . THR A 1 941 ? -1.738 -43.572 29.932 1.00 91.44 941 THR A C 1
ATOM 7543 O O . THR A 1 941 ? -1.092 -44.547 30.310 1.00 91.44 941 THR A O 1
ATOM 7546 N N . GLY A 1 942 ? -2.441 -43.629 28.796 1.00 89.50 942 GLY A N 1
ATOM 7547 C CA . GLY A 1 942 ? -2.433 -44.817 27.941 1.00 89.50 942 GLY A CA 1
ATOM 7548 C C . GLY A 1 942 ? -1.036 -45.189 27.430 1.00 89.50 942 GLY A C 1
ATOM 7549 O O . GLY A 1 942 ? -0.707 -46.374 27.365 1.00 89.50 942 GLY A O 1
ATOM 7550 N N . PHE A 1 943 ? -0.209 -44.192 27.091 1.00 91.81 943 PHE A N 1
ATOM 7551 C CA . PHE A 1 943 ? 1.129 -44.405 26.531 1.00 91.81 943 PHE A CA 1
ATOM 7552 C C . PHE A 1 943 ? 2.233 -43.554 27.175 1.00 91.81 943 PHE A C 1
ATOM 7554 O O . PHE A 1 943 ? 3.365 -43.574 26.691 1.00 91.81 943 PHE A O 1
ATOM 7561 N N . GLY A 1 944 ? 1.959 -42.777 28.219 1.00 91.81 944 GLY A N 1
ATOM 7562 C CA . GLY A 1 944 ? 2.956 -41.904 28.835 1.00 91.81 944 GLY A CA 1
ATOM 7563 C C . GLY A 1 944 ? 2.557 -41.420 30.218 1.00 91.81 944 GLY A C 1
ATOM 7564 O O . GLY A 1 944 ? 1.927 -42.146 30.982 1.00 91.81 944 GLY A O 1
ATOM 7565 N N . TRP A 1 945 ? 2.949 -40.188 30.532 1.00 93.25 945 TRP A N 1
ATOM 7566 C CA . TRP A 1 945 ? 2.628 -39.527 31.788 1.00 93.25 945 TRP A CA 1
ATOM 7567 C C . TRP A 1 945 ? 2.144 -38.105 31.542 1.00 93.25 945 TRP A C 1
ATOM 7569 O O . TRP A 1 945 ? 2.574 -37.437 30.598 1.00 93.25 945 TRP A O 1
ATOM 7579 N N . ILE A 1 946 ? 1.285 -37.616 32.430 1.00 94.19 946 ILE A N 1
ATOM 7580 C CA . ILE A 1 946 ? 0.837 -36.230 32.445 1.00 94.19 946 ILE A CA 1
ATOM 7581 C C . ILE A 1 946 ? 1.001 -35.625 33.839 1.00 94.19 946 ILE A C 1
ATOM 7583 O O . ILE A 1 946 ? 0.480 -36.125 34.832 1.00 94.19 946 ILE A O 1
ATOM 7587 N N . VAL A 1 947 ? 1.746 -34.527 33.917 1.00 94.44 947 VAL A N 1
ATOM 7588 C CA . VAL A 1 947 ? 1.876 -33.704 35.120 1.00 94.44 947 VAL A CA 1
ATOM 7589 C C . VAL A 1 947 ? 0.796 -32.640 35.056 1.00 94.44 947 VAL A C 1
ATOM 7591 O O . VAL A 1 947 ? 0.777 -31.841 34.116 1.00 94.44 947 VAL A O 1
ATOM 7594 N N . LEU A 1 948 ? -0.103 -32.631 36.038 1.00 94.31 948 LEU A N 1
ATOM 7595 C CA . LEU A 1 948 ? -1.219 -31.694 36.110 1.00 94.31 948 LEU A CA 1
ATOM 7596 C C . LEU A 1 948 ? -1.164 -30.882 37.409 1.00 94.31 948 LEU A C 1
ATOM 7598 O O . LEU A 1 948 ? -0.885 -31.433 38.477 1.00 94.31 948 LEU A O 1
ATOM 7602 N N . PRO A 1 949 ? -1.459 -29.573 37.350 1.00 93.31 949 PRO A N 1
ATOM 7603 C CA . PRO A 1 949 ? -1.233 -28.683 38.483 1.00 93.31 949 PRO A CA 1
ATOM 7604 C C . PRO A 1 949 ? -2.175 -28.910 39.670 1.00 93.31 949 PRO A C 1
ATOM 7606 O O . PRO A 1 949 ? -1.898 -28.395 40.749 1.00 93.31 949 PRO A O 1
ATOM 7609 N N . ASP A 1 950 ? -3.273 -29.654 39.510 1.00 92.50 950 ASP A N 1
ATOM 7610 C CA . ASP A 1 950 ? -4.164 -30.041 40.614 1.00 92.50 950 ASP A CA 1
ATOM 7611 C C . ASP A 1 950 ? -3.570 -31.109 41.532 1.00 92.50 950 ASP A C 1
ATOM 7613 O O . ASP A 1 950 ? -3.888 -31.118 42.718 1.00 92.50 950 ASP A O 1
ATOM 7617 N N . LYS A 1 951 ? -2.710 -31.988 41.008 1.00 90.69 951 LYS A N 1
ATOM 7618 C CA . LYS A 1 951 ? -2.071 -33.060 41.788 1.00 90.69 951 LYS A CA 1
ATOM 7619 C C . LYS A 1 951 ? -0.577 -32.862 42.012 1.00 90.69 951 LYS A C 1
ATOM 7621 O O . LYS A 1 951 ? -0.001 -33.524 42.867 1.00 90.69 951 LYS A O 1
ATOM 7626 N N . CYS A 1 952 ? 0.046 -31.959 41.263 1.00 90.00 952 CYS A N 1
ATOM 7627 C CA . CYS A 1 952 ? 1.489 -31.738 41.286 1.00 90.00 952 CYS A CA 1
ATOM 7628 C C . CYS A 1 952 ? 1.842 -30.333 41.787 1.00 90.00 952 CYS A C 1
ATOM 7630 O O . CYS A 1 952 ? 2.704 -29.679 41.209 1.00 90.00 952 CYS A O 1
ATOM 7632 N N . ASP A 1 953 ? 1.145 -29.852 42.823 1.00 87.06 953 ASP A N 1
ATOM 7633 C CA . ASP A 1 953 ? 1.466 -28.600 43.529 1.00 87.06 953 ASP A CA 1
ATOM 7634 C C . ASP A 1 953 ? 1.655 -27.380 42.594 1.00 87.06 953 ASP A C 1
ATOM 7636 O O . ASP A 1 953 ? 2.587 -26.585 42.700 1.00 87.06 953 ASP A O 1
ATOM 7640 N N . GLY A 1 954 ? 0.772 -27.240 41.600 1.00 88.50 954 GLY A N 1
ATOM 7641 C CA . GLY A 1 954 ? 0.797 -26.115 40.662 1.00 88.50 954 GLY A CA 1
ATOM 7642 C C . GLY A 1 954 ? 1.794 -26.220 39.499 1.00 88.50 954 GLY A C 1
ATOM 7643 O O . GLY A 1 954 ? 1.749 -25.349 38.623 1.00 88.50 954 GLY A O 1
ATOM 7644 N N . TYR A 1 955 ? 2.635 -27.259 39.431 1.00 91.75 955 TYR A N 1
ATOM 7645 C CA . TYR A 1 955 ? 3.514 -27.537 38.285 1.00 91.75 955 TYR A CA 1
ATOM 7646 C C . TYR A 1 955 ? 2.750 -28.156 37.101 1.00 91.75 955 TYR A C 1
ATOM 7648 O O . TYR A 1 955 ? 1.765 -28.874 37.276 1.00 91.75 955 TYR A O 1
ATOM 7656 N N . GLY A 1 956 ? 3.203 -27.887 35.875 1.00 92.31 956 GLY A N 1
ATOM 7657 C CA . GLY A 1 956 ? 2.530 -28.317 34.647 1.00 92.31 956 GLY A CA 1
ATOM 7658 C C . GLY A 1 956 ? 1.444 -27.336 34.161 1.00 92.31 956 GLY A C 1
ATOM 7659 O O . GLY A 1 956 ? 1.272 -26.242 34.706 1.00 92.31 956 GLY A O 1
ATOM 7660 N N . PRO A 1 957 ? 0.671 -27.679 33.118 1.00 94.75 957 PRO A N 1
ATOM 7661 C CA . PRO A 1 957 ? 0.528 -29.011 32.546 1.00 94.75 957 PRO A CA 1
ATOM 7662 C C . PRO A 1 957 ? 1.700 -29.415 31.646 1.00 94.75 957 PRO A C 1
ATOM 7664 O O . PRO A 1 957 ? 2.240 -28.591 30.907 1.00 94.75 957 PRO A O 1
ATOM 7667 N N . MET A 1 958 ? 2.076 -30.692 31.695 1.00 95.12 958 MET A N 1
ATOM 7668 C CA . MET A 1 958 ? 3.071 -31.278 30.796 1.00 95.12 958 MET A CA 1
ATOM 7669 C C . MET A 1 958 ? 2.768 -32.757 30.572 1.00 95.12 958 MET A C 1
ATOM 7671 O O . MET A 1 958 ? 2.798 -33.542 31.515 1.00 95.12 958 MET A O 1
ATOM 7675 N N . TYR A 1 959 ? 2.514 -33.138 29.329 1.00 96.44 959 TYR A N 1
ATOM 7676 C CA . TYR A 1 959 ? 2.461 -34.528 28.897 1.00 96.44 959 TYR A CA 1
ATOM 7677 C C . TYR A 1 959 ? 3.805 -34.945 28.311 1.00 96.44 959 TYR A C 1
ATOM 7679 O O . TYR A 1 959 ? 4.431 -34.156 27.599 1.00 96.44 959 TYR A O 1
ATOM 7687 N N . PHE A 1 960 ? 4.223 -36.188 28.543 1.00 95.88 960 PHE A N 1
ATOM 7688 C CA . PHE A 1 960 ? 5.318 -36.788 27.792 1.00 95.88 960 PHE A CA 1
ATOM 7689 C C . PHE A 1 960 ? 5.223 -38.315 27.692 1.00 95.88 960 PHE A C 1
ATOM 7691 O O . PHE A 1 960 ? 4.711 -38.991 28.581 1.00 95.88 960 PHE A O 1
ATOM 7698 N N . THR A 1 961 ? 5.790 -38.863 26.617 1.00 96.06 961 THR A N 1
ATOM 7699 C CA . THR A 1 961 ? 5.946 -40.307 26.385 1.00 96.06 961 THR A CA 1
ATOM 7700 C C . THR A 1 961 ? 7.376 -40.616 25.976 1.00 96.06 961 THR A C 1
ATOM 7702 O O . THR A 1 961 ? 7.976 -39.869 25.204 1.00 96.06 961 THR A O 1
ATOM 7705 N N . ILE A 1 962 ? 7.883 -41.760 26.434 1.00 96.25 962 ILE A N 1
ATOM 7706 C CA . ILE A 1 962 ? 9.162 -42.328 26.013 1.00 96.25 962 ILE A CA 1
ATOM 7707 C C . ILE A 1 962 ? 8.895 -43.382 24.935 1.00 96.25 962 ILE A C 1
ATOM 7709 O O . ILE A 1 962 ? 8.209 -44.372 25.182 1.00 96.25 962 ILE A O 1
ATOM 7713 N N . LEU A 1 963 ? 9.451 -43.184 23.745 1.00 96.56 963 LEU A N 1
ATOM 7714 C CA . LEU A 1 963 ? 9.405 -44.126 22.632 1.00 96.56 963 LEU A CA 1
ATOM 7715 C C . LEU A 1 963 ? 10.801 -44.693 22.384 1.00 96.56 963 LEU A C 1
ATOM 7717 O O . LEU A 1 963 ? 11.774 -43.946 22.291 1.00 96.56 963 LEU A O 1
ATOM 7721 N N . LYS A 1 964 ? 10.900 -46.012 22.227 1.00 95.44 964 LYS A N 1
ATOM 7722 C CA . LYS A 1 964 ? 12.119 -46.692 21.788 1.00 95.44 964 LYS A CA 1
ATOM 7723 C C . LYS A 1 964 ? 11.916 -47.241 20.385 1.00 95.44 964 LYS A C 1
ATOM 7725 O O . LYS A 1 964 ? 10.946 -47.960 20.142 1.00 95.44 964 LYS A O 1
ATOM 7730 N N . ARG A 1 965 ? 12.840 -46.939 19.471 1.00 93.69 965 ARG A N 1
ATOM 7731 C CA . ARG A 1 965 ? 12.883 -47.606 18.163 1.00 93.69 965 ARG A CA 1
ATOM 7732 C C . ARG A 1 965 ? 13.521 -48.973 18.323 1.00 93.69 965 ARG A C 1
ATOM 7734 O O . ARG A 1 965 ? 14.640 -49.067 18.818 1.00 93.69 965 ARG A O 1
ATOM 7741 N N . VAL A 1 966 ? 12.820 -50.014 17.899 1.00 90.25 966 VAL A N 1
ATOM 7742 C CA . VAL A 1 966 ? 13.322 -51.391 17.928 1.00 90.25 966 VAL A CA 1
ATOM 7743 C C . VAL A 1 966 ? 13.612 -51.871 16.512 1.00 90.25 966 VAL A C 1
ATOM 7745 O O . VAL A 1 966 ? 13.182 -51.266 15.526 1.00 90.25 966 VAL A O 1
ATOM 7748 N N . GLU A 1 967 ? 14.428 -52.911 16.403 1.00 82.88 967 GLU A N 1
ATOM 7749 C CA . GLU A 1 967 ? 14.707 -53.540 15.119 1.00 82.88 967 GLU A CA 1
ATOM 7750 C C . GLU A 1 967 ? 13.448 -54.253 14.623 1.00 82.88 967 GLU A C 1
ATOM 7752 O O . GLU A 1 967 ? 12.780 -54.937 15.397 1.00 82.88 967 GLU A O 1
ATOM 7757 N N . LYS A 1 968 ? 13.105 -54.056 13.346 1.00 72.50 968 LYS A N 1
ATOM 7758 C CA . LYS A 1 968 ? 11.905 -54.649 12.758 1.00 72.50 968 LYS A CA 1
ATOM 7759 C C . LYS A 1 968 ? 12.114 -56.158 12.670 1.00 72.50 968 LYS A C 1
ATOM 7761 O O . LYS A 1 968 ? 12.916 -56.607 11.854 1.00 72.50 968 LYS A O 1
ATOM 7766 N N . GLY A 1 969 ? 11.426 -56.933 13.503 1.00 59.47 969 GLY A N 1
ATOM 7767 C CA . GLY A 1 969 ? 11.526 -58.391 13.444 1.00 59.47 969 GLY A CA 1
ATOM 7768 C C . GLY A 1 969 ? 11.062 -58.907 12.078 1.00 59.47 969 GLY A C 1
ATOM 7769 O O . GLY A 1 969 ? 10.037 -58.447 11.567 1.00 59.47 969 GLY A O 1
ATOM 7770 N N . ASN A 1 970 ? 11.789 -59.863 11.484 1.00 45.94 970 ASN A N 1
ATOM 7771 C CA . ASN A 1 970 ? 11.299 -60.642 10.343 1.00 45.94 970 ASN A CA 1
ATOM 7772 C C . ASN A 1 970 ? 10.025 -61.380 10.779 1.00 45.94 970 ASN A C 1
ATOM 7774 O O . ASN A 1 970 ? 10.085 -62.476 11.334 1.00 45.94 970 ASN A O 1
ATOM 7778 N N . LYS A 1 971 ? 8.862 -60.761 10.564 1.00 41.03 971 LYS A N 1
ATOM 7779 C CA . LYS A 1 971 ? 7.586 -61.471 10.572 1.00 41.03 971 LYS A CA 1
ATOM 7780 C C . LYS A 1 971 ? 7.581 -62.347 9.321 1.00 41.03 971 LYS A C 1
ATOM 7782 O O . LYS A 1 971 ? 7.416 -61.817 8.224 1.00 41.03 971 LYS A O 1
ATOM 7787 N N . PHE A 1 972 ? 7.880 -63.631 9.511 1.00 33.06 972 PHE A N 1
ATOM 7788 C CA . PHE A 1 972 ? 7.657 -64.682 8.518 1.00 33.06 972 PHE A CA 1
ATOM 7789 C C . PHE A 1 972 ? 6.191 -64.724 8.088 1.00 33.06 972 PHE A C 1
ATOM 7791 O O . PHE A 1 972 ? 5.320 -64.490 8.963 1.00 33.06 972 PHE A O 1
#